Protein AF-0000000070129091 (afdb_homodimer)

pLDDT: mean 84.3, std 20.67, range [17.66, 98.69]

Organism: Pyricularia oryzae (strain 70-15 / ATCC MYA-4617 / FGSC 8958) (NCBI:txid242507)

Structure (mmCIF, N/CA/C/O backbone):
data_AF-0000000070129091-model_v1
#
loop_
_entity.id
_entity.type
_entity.pdbx_description
1 polymer 'Translation initiation factor eIF-2B subunit family protein'
#
loop_
_atom_site.group_PDB
_atom_site.id
_atom_site.type_symbol
_atom_site.label_atom_id
_atom_site.label_alt_id
_atom_site.label_comp_id
_atom_site.label_asym_id
_atom_site.label_entity_id
_atom_site.label_seq_id
_atom_site.pdbx_PDB_ins_code
_atom_site.Cartn_x
_atom_site.Cartn_y
_atom_site.Cartn_z
_atom_site.occupancy
_atom_site.B_iso_or_equiv
_atom_site.auth_seq_id
_atom_site.auth_comp_id
_atom_site.auth_asym_id
_atom_site.auth_atom_id
_atom_site.pdbx_PDB_model_num
ATOM 1 N N . MET A 1 1 ? 27.891 -89.438 5.246 1 27.25 1 MET A N 1
ATOM 2 C CA . MET A 1 1 ? 27.891 -88.062 5.684 1 27.25 1 MET A CA 1
ATOM 3 C C . MET A 1 1 ? 27.922 -87.125 4.488 1 27.25 1 MET A C 1
ATOM 5 O O . MET A 1 1 ? 28.953 -87 3.82 1 27.25 1 MET A O 1
ATOM 9 N N . SER A 1 2 ? 26.859 -87 3.648 1 28.52 2 SER A N 1
ATOM 10 C CA . SER A 1 2 ? 26.578 -86.312 2.408 1 28.52 2 SER A CA 1
ATOM 11 C C . SER A 1 2 ? 26.672 -84.812 2.611 1 28.52 2 SER A C 1
ATOM 13 O O . SER A 1 2 ? 26 -84.25 3.49 1 28.52 2 SER A O 1
ATOM 15 N N . SER A 1 3 ? 27.828 -84.125 2.391 1 30.97 3 SER A N 1
ATOM 16 C CA . SER A 1 3 ? 28.188 -82.688 2.479 1 30.97 3 SER A CA 1
ATOM 17 C C . SER A 1 3 ? 27.234 -81.812 1.665 1 30.97 3 SER A C 1
ATOM 19 O O . SER A 1 3 ? 27.172 -81.938 0.439 1 30.97 3 SER A O 1
ATOM 21 N N . THR A 1 4 ? 26 -81.625 2.109 1 32.81 4 THR A N 1
ATOM 22 C CA . THR A 1 4 ? 25.062 -80.688 1.456 1 32.81 4 THR A CA 1
ATOM 23 C C . THR A 1 4 ? 25.703 -79.375 1.191 1 32.81 4 THR A C 1
ATOM 25 O O . THR A 1 4 ? 26.203 -78.688 2.115 1 32.81 4 THR A O 1
ATOM 28 N N . GLN A 1 5 ? 26.281 -79.062 0.02 1 31.2 5 GLN A N 1
ATOM 29 C CA . GLN A 1 5 ? 26.812 -77.812 -0.512 1 31.2 5 GLN A CA 1
ATOM 30 C C . GLN A 1 5 ? 25.844 -76.688 -0.277 1 31.2 5 GLN A C 1
ATOM 32 O O . GLN A 1 5 ? 24.703 -76.75 -0.728 1 31.2 5 GLN A O 1
ATOM 37 N N . GLN A 1 6 ? 25.844 -76 0.893 1 32.06 6 GLN A N 1
ATOM 38 C CA . GLN A 1 6 ? 25.109 -74.812 1.203 1 32.06 6 GLN A CA 1
ATOM 39 C C . GLN A 1 6 ? 25.219 -73.812 0.064 1 32.06 6 GLN A C 1
ATOM 41 O O . GLN A 1 6 ? 26.328 -73.438 -0.346 1 32.06 6 GLN A O 1
ATOM 46 N N . GLU A 1 7 ? 24.297 -73.75 -0.9 1 33.19 7 GLU A N 1
ATOM 47 C CA . GLU A 1 7 ? 24.141 -72.75 -1.934 1 33.19 7 GLU A CA 1
ATOM 48 C C . GLU A 1 7 ? 24.375 -71.375 -1.371 1 33.19 7 GLU A C 1
ATOM 50 O O . GLU A 1 7 ? 23.891 -71 -0.282 1 33.19 7 GLU A O 1
ATOM 55 N N . SER A 1 8 ? 25.516 -70.625 -1.67 1 36.38 8 SER A N 1
ATOM 56 C CA . SER A 1 8 ? 25.922 -69.25 -1.372 1 36.38 8 SER A CA 1
ATOM 57 C C . SER A 1 8 ? 24.734 -68.312 -1.5 1 36.38 8 SER A C 1
ATOM 59 O O . SER A 1 8 ? 23.844 -68.5 -2.338 1 36.38 8 SER A O 1
ATOM 61 N N . PRO A 1 9 ? 24.344 -67.562 -0.415 1 40.62 9 PRO A N 1
ATOM 62 C CA . PRO A 1 9 ? 23.25 -66.625 -0.48 1 40.62 9 PRO A CA 1
ATOM 63 C C . PRO A 1 9 ? 23.234 -65.812 -1.778 1 40.62 9 PRO A C 1
ATOM 65 O O . PRO A 1 9 ? 24.281 -65.625 -2.418 1 40.62 9 PRO A O 1
ATOM 68 N N . PRO A 1 10 ? 22.156 -65.75 -2.529 1 38.38 10 PRO A N 1
ATOM 69 C CA . PRO A 1 10 ? 22.094 -64.938 -3.762 1 38.38 10 PRO A CA 1
ATOM 70 C C . PRO A 1 10 ? 22.906 -63.656 -3.68 1 38.38 10 PRO A C 1
ATOM 72 O O . PRO A 1 10 ? 23.156 -63.156 -2.584 1 38.38 10 PRO A O 1
ATOM 75 N N . SER A 1 11 ? 23.797 -63.312 -4.605 1 38.72 11 SER A N 1
ATOM 76 C CA . SER A 1 11 ? 24.578 -62.094 -4.824 1 38.72 11 SER A CA 1
ATOM 77 C C . SER A 1 11 ? 23.844 -60.875 -4.297 1 38.72 11 SER A C 1
ATOM 79 O O . SER A 1 11 ? 22.656 -60.688 -4.586 1 38.72 11 SER A O 1
ATOM 81 N N . SER A 1 12 ? 24.109 -60.312 -3.115 1 42.44 12 SER A N 1
ATOM 82 C CA . SER A 1 12 ? 23.734 -59.062 -2.455 1 42.44 12 SER A CA 1
ATOM 83 C C . SER A 1 12 ? 23.578 -57.938 -3.463 1 42.44 12 SER A C 1
ATOM 85 O O . SER A 1 12 ? 24.531 -57.594 -4.16 1 42.44 12 SER A O 1
ATOM 87 N N . GLN A 1 13 ? 22.531 -57.75 -4.188 1 49.59 13 GLN A N 1
ATOM 88 C CA . GLN A 1 13 ? 22.219 -56.625 -5.047 1 49.59 13 GLN A CA 1
ATOM 89 C C . GLN A 1 13 ? 22.703 -55.312 -4.426 1 49.59 13 GLN A C 1
ATOM 91 O O . GLN A 1 13 ? 22.344 -55 -3.285 1 49.59 13 GLN A O 1
ATOM 96 N N . ARG A 1 14 ? 23.875 -54.812 -4.535 1 57.44 14 ARG A N 1
ATOM 97 C CA . ARG A 1 14 ? 24.438 -53.531 -4.121 1 57.44 14 ARG A CA 1
ATOM 98 C C . ARG A 1 14 ? 23.375 -52.438 -4.152 1 57.44 14 ARG A C 1
ATOM 100 O O . ARG A 1 14 ? 22.625 -52.312 -5.121 1 57.44 14 ARG A O 1
ATOM 107 N N . PRO A 1 15 ? 23.109 -51.844 -2.951 1 73 15 PRO A N 1
ATOM 108 C CA . PRO A 1 15 ? 22.125 -50.781 -2.83 1 73 15 PRO A CA 1
ATOM 109 C C . PRO A 1 15 ? 22.344 -49.656 -3.861 1 73 15 PRO A C 1
ATOM 111 O O . PRO A 1 15 ? 23.469 -49.281 -4.141 1 73 15 PRO A O 1
ATOM 114 N N . LEU A 1 16 ? 21.359 -49.406 -4.711 1 82.06 16 LEU A N 1
ATOM 115 C CA . LEU A 1 16 ? 21.391 -48.375 -5.742 1 82.06 16 LEU A CA 1
ATOM 116 C C . LEU A 1 16 ? 21.547 -46.969 -5.117 1 82.06 16 LEU A C 1
ATOM 118 O O . LEU A 1 16 ? 20.969 -46.688 -4.066 1 82.06 16 LEU A O 1
ATOM 122 N N . THR A 1 17 ? 22.484 -46.219 -5.539 1 88.31 17 THR A N 1
ATOM 123 C CA . THR A 1 17 ? 22.641 -44.844 -5.125 1 88.31 17 THR A CA 1
ATOM 124 C C . THR A 1 17 ? 21.531 -43.969 -5.727 1 88.31 17 THR A C 1
ATOM 126 O O . THR A 1 17 ? 21.328 -43.969 -6.941 1 88.31 17 THR A O 1
ATOM 129 N N . LYS A 1 18 ? 20.734 -43.312 -4.871 1 90.19 18 LYS A N 1
ATOM 130 C CA . LYS A 1 18 ? 19.641 -42.438 -5.316 1 90.19 18 LYS A CA 1
ATOM 131 C C . LYS A 1 18 ? 20.141 -41.031 -5.543 1 90.19 18 LYS A C 1
ATOM 133 O O . LYS A 1 18 ? 20.844 -40.469 -4.707 1 90.19 18 LYS A O 1
ATOM 138 N N . ARG A 1 19 ? 19.859 -40.469 -6.758 1 91.25 19 ARG A N 1
ATOM 139 C CA . ARG A 1 19 ? 20.266 -39.125 -7.086 1 91.25 19 ARG A CA 1
ATOM 140 C C . ARG A 1 19 ? 19.141 -38.375 -7.82 1 91.25 19 ARG A C 1
ATOM 142 O O . ARG A 1 19 ? 18.469 -38.938 -8.664 1 91.25 19 ARG A O 1
ATOM 149 N N . SER A 1 20 ? 18.953 -37.125 -7.418 1 94.44 20 SER A N 1
ATOM 150 C CA . SER A 1 20 ? 18.047 -36.219 -8.133 1 94.44 20 SER A CA 1
ATOM 151 C C . SER A 1 20 ? 18.797 -35.344 -9.102 1 94.44 20 SER A C 1
ATOM 153 O O . SER A 1 20 ? 19.812 -34.75 -8.742 1 94.44 20 SER A O 1
ATOM 155 N N . VAL A 1 21 ? 18.328 -35.375 -10.344 1 95.31 21 VAL A N 1
ATOM 156 C CA . VAL A 1 21 ? 19.031 -34.594 -11.352 1 95.31 21 VAL A CA 1
ATOM 157 C C . VAL A 1 21 ? 18.047 -33.75 -12.156 1 95.31 21 VAL A C 1
ATOM 159 O O . VAL A 1 21 ? 16.875 -34.125 -12.273 1 95.31 21 VAL A O 1
ATOM 162 N N . VAL A 1 22 ? 18.5 -32.562 -12.578 1 97.25 22 VAL A N 1
ATOM 163 C CA . VAL A 1 22 ? 17.719 -31.75 -13.492 1 97.25 22 VAL A CA 1
ATOM 164 C C . VAL A 1 22 ? 18.172 -32 -14.93 1 97.25 22 VAL A C 1
ATOM 166 O O . VAL A 1 22 ? 19.328 -32.344 -15.172 1 97.25 22 VAL A O 1
ATOM 169 N N . SER A 1 23 ? 17.297 -32.031 -15.859 1 97.62 23 SER A N 1
ATOM 170 C CA . SER A 1 23 ? 17.547 -32.094 -17.297 1 97.62 23 SER A CA 1
ATOM 171 C C . SER A 1 23 ? 17.016 -30.844 -18 1 97.62 23 SER A C 1
ATOM 173 O O . SER A 1 23 ? 15.805 -30.703 -18.156 1 97.62 23 SER A O 1
ATOM 175 N N . CYS A 1 24 ? 17.906 -30.016 -18.453 1 98.44 24 CYS A N 1
ATOM 176 C CA . CYS A 1 24 ? 17.531 -28.719 -19.016 1 98.44 24 CYS A CA 1
ATOM 177 C C . CYS A 1 24 ? 17.688 -28.703 -20.531 1 98.44 24 CYS A C 1
ATOM 179 O O . CYS A 1 24 ? 18.797 -28.75 -21.047 1 98.44 24 CYS A O 1
ATOM 181 N N . PHE A 1 25 ? 16.562 -28.625 -21.188 1 98.5 25 PHE A N 1
ATOM 182 C CA . PHE A 1 25 ? 16.562 -28.516 -22.641 1 98.5 25 PHE A CA 1
ATOM 183 C C . PHE A 1 25 ? 16.5 -27.047 -23.078 1 98.5 25 PHE A C 1
ATOM 185 O O . PHE A 1 25 ? 15.68 -26.281 -22.562 1 98.5 25 PHE A O 1
ATOM 192 N N . ILE A 1 26 ? 17.344 -26.641 -23.938 1 98.19 26 ILE A N 1
ATOM 193 C CA . ILE A 1 26 ? 17.344 -25.281 -24.469 1 98.19 26 ILE A CA 1
ATOM 194 C C . ILE A 1 26 ? 16.797 -25.281 -25.906 1 98.19 26 ILE A C 1
ATOM 196 O O . ILE A 1 26 ? 17.297 -26.031 -26.766 1 98.19 26 ILE A O 1
ATOM 200 N N . PHE A 1 27 ? 15.812 -24.453 -26.109 1 97.38 27 PHE A N 1
ATOM 201 C CA . PHE A 1 27 ? 15.156 -24.406 -27.406 1 97.38 27 PHE A CA 1
ATOM 202 C C . PHE A 1 27 ? 15.398 -23.062 -28.094 1 97.38 27 PHE A C 1
ATOM 204 O O . PHE A 1 27 ? 15.688 -22.078 -27.422 1 97.38 27 PHE A O 1
ATOM 211 N N . LYS A 1 28 ? 15.312 -23.094 -29.359 1 95.62 28 LYS A N 1
ATOM 212 C CA . LYS A 1 28 ? 15.273 -21.875 -30.172 1 95.62 28 LYS A CA 1
ATOM 213 C C . LYS A 1 28 ? 14.398 -22.078 -31.406 1 95.62 28 LYS A C 1
ATOM 215 O O . LYS A 1 28 ? 14.172 -23.219 -31.844 1 95.62 28 LYS A O 1
ATOM 220 N N . THR A 1 29 ? 13.805 -21.016 -31.906 1 90.69 29 THR A N 1
ATOM 221 C CA . THR A 1 29 ? 13.07 -21.078 -33.156 1 90.69 29 THR A CA 1
ATOM 222 C C . THR A 1 29 ? 13.992 -20.766 -34.344 1 90.69 29 THR A C 1
ATOM 224 O O . THR A 1 29 ? 14.641 -19.719 -34.375 1 90.69 29 THR A O 1
ATOM 227 N N . ASP A 1 30 ? 14.047 -21.688 -35.219 1 87.62 30 ASP A N 1
ATOM 228 C CA . ASP A 1 30 ? 14.836 -21.453 -36.438 1 87.62 30 ASP A CA 1
ATOM 229 C C . ASP A 1 30 ? 14.18 -20.406 -37.312 1 87.62 30 ASP A C 1
ATOM 231 O O . ASP A 1 30 ? 13.039 -20.562 -37.75 1 87.62 30 ASP A O 1
ATOM 235 N N . GLN A 1 31 ? 14.836 -19.391 -37.594 1 82.62 31 GLN A N 1
ATOM 236 C CA . GLN A 1 31 ? 14.297 -18.25 -38.344 1 82.62 31 GLN A CA 1
ATOM 237 C C . GLN A 1 31 ? 14.055 -18.625 -39.812 1 82.62 31 GLN A C 1
ATOM 239 O O . GLN A 1 31 ? 13.234 -18 -40.469 1 82.62 31 GLN A O 1
ATOM 244 N N . THR A 1 32 ? 14.758 -19.609 -40.312 1 82.12 32 THR A N 1
ATOM 245 C CA . THR A 1 32 ? 14.688 -19.969 -41.719 1 82.12 32 THR A CA 1
ATOM 246 C C . THR A 1 32 ? 13.398 -20.734 -42 1 82.12 32 THR A C 1
ATOM 248 O O . THR A 1 32 ? 12.734 -20.484 -43.031 1 82.12 32 THR A O 1
ATOM 251 N N . ASP A 1 33 ? 12.969 -21.672 -41.094 1 84.12 33 ASP A N 1
ATOM 252 C CA . ASP A 1 33 ? 11.797 -22.484 -41.375 1 84.12 33 ASP A CA 1
ATOM 253 C C . ASP A 1 33 ? 10.742 -22.344 -40.281 1 84.12 33 ASP A C 1
ATOM 255 O O . ASP A 1 33 ? 9.664 -22.938 -40.375 1 84.12 33 ASP A O 1
ATOM 259 N N . GLY A 1 34 ? 11.062 -21.641 -39.281 1 85.88 34 GLY A N 1
ATOM 260 C CA . GLY A 1 34 ? 10.094 -21.359 -38.25 1 85.88 34 GLY A CA 1
ATOM 261 C C . GLY A 1 34 ? 9.914 -22.531 -37.281 1 85.88 34 GLY A C 1
ATOM 262 O O . GLY A 1 34 ? 9.031 -22.5 -36.438 1 85.88 34 GLY A O 1
ATOM 263 N N . ARG A 1 35 ? 10.758 -23.547 -37.375 1 90 35 ARG A N 1
ATOM 264 C CA . ARG A 1 35 ? 10.633 -24.734 -36.531 1 90 35 ARG A CA 1
ATOM 265 C C . ARG A 1 35 ? 11.477 -24.625 -35.281 1 90 35 ARG A C 1
ATOM 267 O O . ARG A 1 35 ? 12.469 -23.891 -35.25 1 90 35 ARG A O 1
ATOM 274 N N . ALA A 1 36 ? 10.992 -25.375 -34.312 1 93.81 36 ALA A N 1
ATOM 275 C CA . ALA A 1 36 ? 11.734 -25.391 -33.062 1 93.81 36 ALA A CA 1
ATOM 276 C C . ALA A 1 36 ? 12.914 -26.359 -33.125 1 93.81 36 ALA A C 1
ATOM 278 O O . ALA A 1 36 ? 12.828 -27.406 -33.75 1 93.81 36 ALA A O 1
ATOM 279 N N . ARG A 1 37 ? 14.039 -25.906 -32.594 1 96.5 37 ARG A N 1
ATOM 280 C CA . ARG A 1 37 ? 15.227 -26.734 -32.406 1 96.5 37 ARG A CA 1
ATOM 281 C C . ARG A 1 37 ? 15.602 -26.875 -30.953 1 96.5 37 ARG A C 1
ATOM 283 O O . ARG A 1 37 ? 15.297 -26 -30.141 1 96.5 37 ARG A O 1
ATOM 290 N N . VAL A 1 38 ? 16.156 -28.031 -30.625 1 97.88 38 VAL A N 1
ATOM 291 C CA . VAL A 1 38 ? 16.609 -28.266 -29.25 1 97.88 38 VAL A CA 1
ATOM 292 C C . VAL A 1 38 ? 18.109 -28.5 -29.234 1 97.88 38 VAL A C 1
ATOM 294 O O . VAL A 1 38 ? 18.656 -29.156 -30.141 1 97.88 38 VAL A O 1
ATOM 297 N N . ALA A 1 39 ? 18.75 -27.875 -28.297 1 97.94 39 ALA A N 1
ATOM 298 C CA . ALA A 1 39 ? 20.203 -28.031 -28.172 1 97.94 39 ALA A CA 1
ATOM 299 C C . ALA A 1 39 ? 20.547 -29.312 -27.406 1 97.94 39 ALA A C 1
ATOM 301 O O . ALA A 1 39 ? 20 -29.562 -26.344 1 97.94 39 ALA A O 1
ATOM 302 N N . LEU A 1 40 ? 21.391 -30.109 -27.969 1 98 40 LEU A N 1
ATOM 303 C CA . LEU A 1 40 ? 21.984 -31.234 -27.266 1 98 40 LEU A CA 1
ATOM 304 C C . LEU A 1 40 ? 23.5 -31.078 -27.141 1 98 40 LEU A C 1
ATOM 306 O O . LEU A 1 40 ? 24.141 -30.5 -28.031 1 98 40 LEU A O 1
ATOM 310 N N . PHE A 1 41 ? 24 -31.594 -26.125 1 98.12 41 PHE A N 1
ATOM 311 C CA . PHE A 1 41 ? 25.406 -31.406 -25.781 1 98.12 41 PHE A CA 1
ATOM 312 C C . PHE A 1 41 ? 26.109 -32.75 -25.656 1 98.12 41 PHE A C 1
ATOM 314 O O . PHE A 1 41 ? 25.609 -33.656 -24.969 1 98.12 41 PHE A O 1
ATOM 321 N N . ARG A 1 42 ? 27.234 -32.875 -26.297 1 97.88 42 ARG A N 1
ATOM 322 C CA . ARG A 1 42 ? 27.984 -34.125 -26.203 1 97.88 42 ARG A CA 1
ATOM 323 C C . ARG A 1 42 ? 28.844 -34.156 -24.953 1 97.88 42 ARG A C 1
ATOM 325 O O . ARG A 1 42 ? 29.734 -33.312 -24.781 1 97.88 42 ARG A O 1
ATOM 332 N N . ARG A 1 43 ? 28.578 -35.125 -24.125 1 97.19 43 ARG A N 1
ATOM 333 C CA . ARG A 1 43 ? 29.328 -35.25 -22.891 1 97.19 43 ARG A CA 1
ATOM 334 C C . ARG A 1 43 ? 30.781 -35.625 -23.156 1 97.19 43 ARG A C 1
ATOM 336 O O . ARG A 1 43 ? 31.062 -36.406 -24.062 1 97.19 43 ARG A O 1
ATOM 343 N N . SER A 1 44 ? 31.656 -35.031 -22.297 1 96.81 44 SER A N 1
ATOM 344 C CA . SER A 1 44 ? 33.094 -35.25 -22.516 1 96.81 44 SER A CA 1
ATOM 345 C C . SER A 1 44 ? 33.531 -36.594 -21.938 1 96.81 44 SER A C 1
ATOM 347 O O . SER A 1 44 ? 32.75 -37.281 -21.234 1 96.81 44 SER A O 1
ATOM 349 N N . GLY A 1 45 ? 34.781 -36.938 -22.234 1 95.81 45 GLY A N 1
ATOM 350 C CA . GLY A 1 45 ? 35.344 -38.156 -21.688 1 95.81 45 GLY A CA 1
ATOM 351 C C . GLY A 1 45 ? 35.781 -38 -20.234 1 95.81 45 GLY A C 1
ATOM 352 O O . GLY A 1 45 ? 36.156 -39 -19.578 1 95.81 45 GLY A O 1
ATOM 353 N N . LYS A 1 46 ? 35.656 -36.875 -19.781 1 94.81 46 LYS A N 1
ATOM 354 C CA . LYS A 1 46 ? 36.156 -36.562 -18.438 1 94.81 46 LYS A CA 1
ATOM 355 C C . LYS A 1 46 ? 35.062 -36.812 -17.391 1 94.81 46 LYS A C 1
ATOM 357 O O . LYS A 1 46 ? 35.344 -36.875 -16.203 1 94.81 46 LYS A O 1
ATOM 362 N N . VAL A 1 47 ? 33.812 -36.938 -17.828 1 93.19 47 VAL A N 1
ATOM 363 C CA . VAL A 1 47 ? 32.719 -37.094 -16.891 1 93.19 47 VAL A CA 1
ATOM 364 C C . VAL A 1 47 ? 32.594 -38.531 -16.438 1 93.19 47 VAL A C 1
ATOM 366 O O . VAL A 1 47 ? 33.188 -39.438 -17.062 1 93.19 47 VAL A O 1
ATOM 369 N N . ARG A 1 48 ? 31.875 -38.781 -15.43 1 87.75 48 ARG A N 1
ATOM 370 C CA . ARG A 1 48 ? 31.828 -40.094 -14.797 1 87.75 48 ARG A CA 1
ATOM 371 C C . ARG A 1 48 ? 30.828 -41 -15.508 1 87.75 48 ARG A C 1
ATOM 373 O O . ARG A 1 48 ? 31.047 -42.219 -15.586 1 87.75 48 ARG A O 1
ATOM 380 N N . THR A 1 49 ? 29.75 -40.406 -15.953 1 89.5 49 THR A N 1
ATOM 381 C CA . THR A 1 49 ? 28.688 -41.25 -16.516 1 89.5 49 THR A CA 1
ATOM 382 C C . THR A 1 49 ? 28.359 -40.812 -17.938 1 89.5 49 THR A C 1
ATOM 384 O O . THR A 1 49 ? 28.406 -39.594 -18.25 1 89.5 49 THR A O 1
ATOM 387 N N . TYR A 1 50 ? 28.031 -41.844 -18.844 1 93.38 50 TYR A N 1
ATOM 388 C CA . TYR A 1 50 ? 27.5 -41.656 -20.188 1 93.38 50 TYR A CA 1
ATOM 389 C C . TYR A 1 50 ? 28.438 -40.781 -21.031 1 93.38 50 TYR A C 1
ATOM 391 O O . TYR A 1 50 ? 28 -39.812 -21.656 1 93.38 50 TYR A O 1
ATOM 399 N N . GLN A 1 51 ? 29.625 -41.219 -21.125 1 94.94 51 GLN A N 1
ATOM 400 C CA . GLN A 1 51 ? 30.641 -40.5 -21.859 1 94.94 51 GLN A CA 1
ATOM 401 C C . GLN A 1 51 ? 30.359 -40.5 -23.359 1 94.94 51 GLN A C 1
ATOM 403 O O . GLN A 1 51 ? 29.922 -41.531 -23.906 1 94.94 51 GLN A O 1
ATOM 408 N N . HIS A 1 52 ? 30.484 -39.344 -23.969 1 96.06 52 HIS A N 1
ATOM 409 C CA . HIS A 1 52 ? 30.469 -39.156 -25.422 1 96.06 52 HIS A CA 1
ATOM 410 C C . HIS A 1 52 ? 29.047 -39.25 -25.969 1 96.06 52 HIS A C 1
ATOM 412 O O . HIS A 1 52 ? 28.844 -39.25 -27.188 1 96.06 52 HIS A O 1
ATOM 418 N N . LEU A 1 53 ? 28.094 -39.281 -25.094 1 96.62 53 LEU A N 1
ATOM 419 C CA . LEU A 1 53 ? 26.719 -39.312 -25.547 1 96.62 53 LEU A CA 1
ATOM 420 C C . LEU A 1 53 ? 26.109 -37.906 -25.531 1 96.62 53 LEU A C 1
ATOM 422 O O . LEU A 1 53 ? 26.594 -37.031 -24.828 1 96.62 53 LEU A O 1
ATOM 426 N N . LEU A 1 54 ? 25.078 -37.75 -26.344 1 97.5 54 LEU A N 1
ATOM 427 C CA . LEU A 1 54 ? 24.359 -36.469 -26.391 1 97.5 54 LEU A CA 1
ATOM 428 C C . LEU A 1 54 ? 23.375 -36.375 -25.234 1 97.5 54 LEU A C 1
ATOM 430 O O . LEU A 1 54 ? 22.672 -37.344 -24.922 1 97.5 54 LEU A O 1
ATOM 434 N N . ALA A 1 55 ? 23.344 -35.219 -24.625 1 97.38 55 ALA A N 1
ATOM 435 C CA . ALA A 1 55 ? 22.5 -34.969 -23.438 1 97.38 55 ALA A CA 1
ATOM 436 C C . ALA A 1 55 ? 22.047 -33.531 -23.375 1 97.38 55 ALA A C 1
ATOM 438 O O . ALA A 1 55 ? 22.641 -32.656 -24.016 1 97.38 55 ALA A O 1
ATOM 439 N N . PRO A 1 56 ? 20.891 -33.281 -22.734 1 97.88 56 PRO A N 1
ATOM 440 C CA . PRO A 1 56 ? 20.656 -31.906 -22.297 1 97.88 56 PRO A CA 1
ATOM 441 C C . PRO A 1 56 ? 21.594 -31.469 -21.172 1 97.88 56 PRO A C 1
ATOM 443 O O . PRO A 1 56 ? 22.438 -32.281 -20.719 1 97.88 56 PRO A O 1
ATOM 446 N N . ILE A 1 57 ? 21.547 -30.219 -20.75 1 97.62 57 ILE A N 1
ATOM 447 C CA . ILE A 1 57 ? 22.344 -29.797 -19.594 1 97.62 57 ILE A CA 1
ATOM 448 C C . ILE A 1 57 ? 21.75 -30.406 -18.312 1 97.62 57 ILE A C 1
ATOM 450 O O . ILE A 1 57 ? 20.594 -30.172 -18 1 97.62 57 ILE A O 1
ATOM 454 N N . SER A 1 58 ? 22.547 -31.188 -17.703 1 95.94 58 SER A N 1
ATOM 455 C CA . SER A 1 58 ? 22.062 -31.922 -16.531 1 95.94 58 SER A CA 1
ATOM 456 C C . SER A 1 58 ? 23 -31.75 -15.344 1 95.94 58 SER A C 1
ATOM 458 O O . SER A 1 58 ? 24.172 -31.422 -15.523 1 95.94 58 SER A O 1
ATOM 460 N N . GLY A 1 59 ? 22.438 -31.906 -14.188 1 94.62 59 GLY A N 1
ATOM 461 C CA . GLY A 1 59 ? 23.203 -31.844 -12.961 1 94.62 59 GLY A CA 1
ATOM 462 C C . GLY A 1 59 ? 22.406 -32.219 -11.734 1 94.62 59 GLY A C 1
ATOM 463 O O . GLY A 1 59 ? 21.172 -32.281 -11.781 1 94.62 59 GLY A O 1
ATOM 464 N N . SER A 1 60 ? 23.094 -32.469 -10.688 1 94.44 60 SER A N 1
ATOM 465 C CA . SER A 1 60 ? 22.469 -32.938 -9.453 1 94.44 60 SER A CA 1
ATOM 466 C C . SER A 1 60 ? 21.75 -31.781 -8.734 1 94.44 60 SER A C 1
ATOM 468 O O . SER A 1 60 ? 22.203 -30.625 -8.797 1 94.44 60 SER A O 1
ATOM 470 N N . VAL A 1 61 ? 20.641 -32.125 -8.133 1 94.5 61 VAL A N 1
ATOM 471 C CA . VAL A 1 61 ? 19.984 -31.203 -7.207 1 94.5 61 VAL A CA 1
ATOM 472 C C . VAL A 1 61 ? 20.672 -31.25 -5.848 1 94.5 61 VAL A C 1
ATOM 474 O O . VAL A 1 61 ? 20.594 -32.281 -5.148 1 94.5 61 VAL A O 1
ATOM 477 N N . ASP A 1 62 ? 21.312 -30.219 -5.453 1 91.38 62 ASP A N 1
ATOM 478 C CA . ASP A 1 62 ? 22.047 -30.172 -4.191 1 91.38 62 ASP A CA 1
ATOM 479 C C . ASP A 1 62 ? 21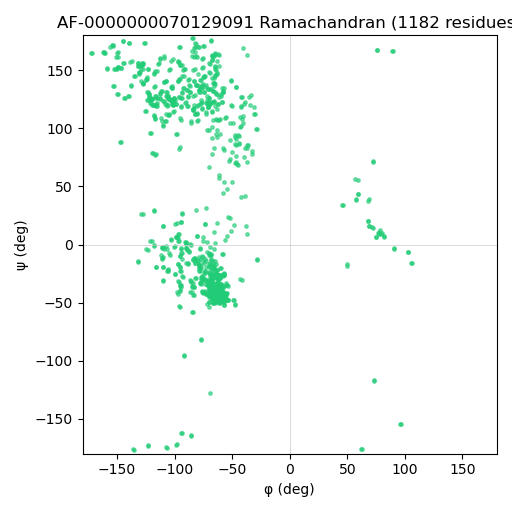.109 -29.797 -3.035 1 91.38 62 ASP A C 1
ATOM 481 O O . ASP A 1 62 ? 20.062 -29.203 -3.248 1 91.38 62 ASP A O 1
ATOM 485 N N . LYS A 1 63 ? 21.562 -30.078 -1.869 1 87.06 63 LYS A N 1
ATOM 486 C CA . LYS A 1 63 ? 20.797 -29.766 -0.663 1 87.06 63 LYS A CA 1
ATOM 487 C C . LYS A 1 63 ? 20.641 -28.25 -0.495 1 87.06 63 LYS A C 1
ATOM 489 O O . LYS A 1 63 ? 19.656 -27.781 0.072 1 87.06 63 LYS A O 1
ATOM 494 N N . SER A 1 64 ? 21.547 -27.578 -1.06 1 86.5 64 SER A N 1
ATOM 495 C CA . SER A 1 64 ? 21.547 -26.125 -0.911 1 86.5 64 SER A CA 1
ATOM 496 C C . SER A 1 64 ? 20.594 -25.469 -1.916 1 86.5 64 SER A C 1
ATOM 498 O O . SER A 1 64 ? 20.25 -24.297 -1.778 1 86.5 64 SER A O 1
ATOM 500 N N . ASP A 1 65 ? 20.156 -26.297 -2.877 1 87.12 65 ASP A N 1
ATOM 501 C CA . ASP A 1 65 ? 19.234 -25.766 -3.863 1 87.12 65 ASP A CA 1
ATOM 502 C C . ASP A 1 65 ? 17.828 -25.578 -3.27 1 87.12 65 ASP A C 1
ATOM 504 O O . ASP A 1 65 ? 17.297 -26.5 -2.645 1 87.12 65 ASP A O 1
ATOM 508 N N . ALA A 1 66 ? 17.281 -24.484 -3.461 1 78 66 ALA A N 1
ATOM 509 C CA . ALA A 1 66 ? 15.945 -24.203 -2.938 1 78 66 ALA A CA 1
ATOM 510 C C . ALA A 1 66 ? 14.891 -25.062 -3.639 1 78 66 ALA A C 1
ATOM 512 O O . ALA A 1 66 ? 13.828 -25.328 -3.076 1 78 66 ALA A O 1
ATOM 513 N N . SER A 1 67 ? 15.164 -25.422 -4.918 1 84.5 67 SER A N 1
ATOM 514 C CA . SER A 1 67 ? 14.25 -26.203 -5.746 1 84.5 67 SER A CA 1
ATOM 515 C C . SER A 1 67 ? 14.984 -26.828 -6.926 1 84.5 67 SER A C 1
ATOM 517 O O . SER A 1 67 ? 16.125 -26.453 -7.23 1 84.5 67 SER A O 1
ATOM 519 N N . PRO A 1 68 ? 14.359 -27.734 -7.512 1 90.44 68 PRO A N 1
ATOM 520 C CA . PRO A 1 68 ? 14.953 -28.266 -8.734 1 90.44 68 PRO A CA 1
ATOM 521 C C . PRO A 1 68 ? 15.164 -27.203 -9.805 1 90.44 68 PRO A C 1
ATOM 523 O O . PRO A 1 68 ? 16.156 -27.25 -10.539 1 90.44 68 PRO A O 1
ATOM 526 N N . LEU A 1 69 ? 14.266 -26.312 -9.867 1 90.75 69 LEU A N 1
ATOM 527 C CA . LEU A 1 69 ? 14.438 -25.234 -10.836 1 90.75 69 LEU A CA 1
ATOM 528 C C . LEU A 1 69 ? 15.664 -24.391 -10.508 1 90.75 69 LEU A C 1
ATOM 530 O O . LEU A 1 69 ? 16.391 -23.969 -11.414 1 90.75 69 LEU A O 1
ATOM 534 N N . ALA A 1 70 ? 15.859 -24.172 -9.234 1 88.62 70 ALA A N 1
ATOM 535 C CA . ALA A 1 70 ? 17.062 -23.453 -8.828 1 88.62 70 ALA A CA 1
ATOM 536 C C . ALA A 1 70 ? 18.328 -24.219 -9.25 1 88.62 70 ALA A C 1
ATOM 538 O O . ALA A 1 70 ? 19.297 -23.609 -9.695 1 88.62 70 ALA A O 1
ATOM 539 N N . ALA A 1 71 ? 18.266 -25.469 -9.078 1 94.06 71 ALA A N 1
ATOM 540 C CA . ALA A 1 71 ? 19.375 -26.312 -9.516 1 94.06 71 ALA A CA 1
ATOM 541 C C . ALA A 1 71 ? 19.578 -26.203 -11.023 1 94.06 71 ALA A C 1
ATOM 543 O O . ALA A 1 71 ? 20.719 -26.188 -11.492 1 94.06 71 ALA A O 1
ATOM 544 N N . ALA A 1 72 ? 18.484 -26.156 -11.719 1 96.25 72 ALA A N 1
ATOM 545 C CA . ALA A 1 72 ? 18.547 -26.031 -13.172 1 96.25 72 ALA A CA 1
ATOM 546 C C . ALA A 1 72 ? 19.297 -24.75 -13.57 1 96.25 72 ALA A C 1
ATOM 548 O O . ALA A 1 72 ? 20.188 -24.781 -14.414 1 96.25 72 ALA A O 1
ATOM 549 N N . TRP A 1 73 ? 18.953 -23.719 -12.961 1 94.31 73 TRP A N 1
ATOM 550 C CA . TRP A 1 73 ? 19.609 -22.453 -13.266 1 94.31 73 TRP A CA 1
ATOM 551 C C . TRP A 1 73 ? 21.094 -22.484 -12.906 1 94.31 73 TRP A C 1
ATOM 553 O O . TRP A 1 73 ? 21.922 -21.984 -13.656 1 94.31 73 TRP A O 1
ATOM 563 N N . ARG A 1 74 ? 21.391 -23.078 -11.766 1 94.56 74 ARG A N 1
ATOM 564 C CA . ARG A 1 74 ? 22.781 -23.219 -11.352 1 94.56 74 ARG A CA 1
ATOM 565 C C . ARG A 1 74 ? 23.578 -24.031 -12.375 1 94.56 74 ARG A C 1
ATOM 567 O O . ARG A 1 74 ? 24.656 -23.609 -12.812 1 94.56 74 ARG A O 1
ATOM 574 N N . GLU A 1 75 ? 23.062 -25.141 -12.805 1 96.44 75 GLU A N 1
ATOM 575 C CA . GLU A 1 75 ? 23.734 -26.031 -13.75 1 96.44 75 GLU A CA 1
ATOM 576 C C . GLU A 1 75 ? 23.906 -25.359 -15.109 1 96.44 75 GLU A C 1
ATOM 578 O O . GLU A 1 75 ? 24.938 -25.531 -15.766 1 96.44 75 GLU A O 1
ATOM 583 N N . LEU A 1 76 ? 22.875 -24.672 -15.562 1 97.06 76 LEU A N 1
ATOM 584 C CA . LEU A 1 76 ? 22.953 -23.953 -16.828 1 97.06 76 LEU A CA 1
ATOM 585 C C . LEU A 1 76 ? 24.062 -22.906 -16.797 1 97.06 76 LEU A C 1
ATOM 587 O O . LEU A 1 76 ? 24.828 -22.781 -17.766 1 97.06 76 LEU A O 1
ATOM 591 N N . GLN A 1 77 ? 24.125 -22.188 -15.711 1 95.06 77 GLN A N 1
ATOM 592 C CA . GLN A 1 77 ? 25.156 -21.172 -15.586 1 95.06 77 GLN A CA 1
ATOM 593 C C . GLN A 1 77 ? 26.547 -21.797 -15.539 1 95.06 77 GLN A C 1
ATOM 595 O O . GLN A 1 77 ? 27.484 -21.312 -16.188 1 95.06 77 GLN A O 1
ATOM 600 N N . GLU A 1 78 ? 26.719 -22.812 -14.789 1 95.56 78 GLU A N 1
ATOM 601 C CA . GLU A 1 78 ? 28.016 -23.469 -14.617 1 95.56 78 GLU A CA 1
ATOM 602 C C . GLU A 1 78 ? 28.484 -24.094 -15.93 1 95.56 78 GLU A C 1
ATOM 604 O O . GLU A 1 78 ? 29.641 -23.938 -16.312 1 95.56 78 GLU A O 1
ATOM 609 N N . GLU A 1 79 ? 27.562 -24.719 -16.672 1 96.75 79 GLU A N 1
ATOM 610 C CA . GLU A 1 79 ? 27.984 -25.547 -17.797 1 96.75 79 GLU A CA 1
ATOM 611 C C . GLU A 1 79 ? 27.938 -24.781 -19.109 1 96.75 79 GLU A C 1
ATOM 613 O O . GLU A 1 79 ? 28.531 -25.203 -20.094 1 96.75 79 GLU A O 1
ATOM 618 N N . THR A 1 80 ? 27.172 -23.656 -19.156 1 96.62 80 THR A N 1
ATOM 619 C CA . THR A 1 80 ? 27 -22.953 -20.422 1 96.62 80 THR A CA 1
ATOM 620 C C . THR A 1 80 ? 27.234 -21.453 -20.234 1 96.62 80 THR A C 1
ATOM 622 O O . THR A 1 80 ? 27.219 -20.703 -21.219 1 96.62 80 THR A O 1
ATOM 625 N N . GLN A 1 81 ? 27.25 -20.922 -19 1 93.81 81 GLN A N 1
ATOM 626 C CA . GLN A 1 81 ? 27.422 -19.516 -18.641 1 93.81 81 GLN A CA 1
ATOM 627 C C . GLN A 1 81 ? 26.172 -18.719 -18.922 1 93.81 81 GLN A C 1
ATOM 629 O O . GLN A 1 81 ? 26.172 -17.484 -18.859 1 93.81 81 GLN A O 1
ATOM 634 N N . LEU A 1 82 ? 25.141 -19.422 -19.297 1 93.75 82 LEU A N 1
ATOM 635 C CA . LEU A 1 82 ? 23.875 -18.734 -19.547 1 93.75 82 LEU A CA 1
ATOM 636 C C . LEU A 1 82 ? 23.188 -18.391 -18.234 1 93.75 82 LEU A C 1
ATOM 638 O O . LEU A 1 82 ? 23.219 -19.188 -17.281 1 93.75 82 LEU A O 1
ATOM 642 N N . THR A 1 83 ? 22.594 -17.203 -18.25 1 89.62 83 THR A N 1
ATOM 643 C CA . THR A 1 83 ? 21.891 -16.719 -17.062 1 89.62 83 THR A CA 1
ATOM 644 C C . THR A 1 83 ? 20.438 -16.391 -17.406 1 89.62 83 THR A C 1
ATOM 646 O O . THR A 1 83 ? 19.969 -16.672 -18.516 1 89.62 83 THR A O 1
ATOM 649 N N . GLN A 1 84 ? 19.766 -15.812 -16.453 1 87.19 84 GLN A N 1
ATOM 650 C CA . GLN A 1 84 ? 18.375 -15.445 -16.625 1 87.19 84 GLN A CA 1
ATOM 651 C C . GLN A 1 84 ? 18.219 -14.305 -17.641 1 87.19 84 GLN A C 1
ATOM 653 O O . GLN A 1 84 ? 17.125 -14.047 -18.141 1 87.19 84 GLN A O 1
ATOM 658 N N . ALA A 1 85 ? 19.297 -13.664 -17.984 1 81 85 ALA A N 1
ATOM 659 C CA . ALA A 1 85 ? 19.281 -12.633 -19.016 1 81 85 ALA A CA 1
ATOM 660 C C . ALA A 1 85 ? 19.281 -13.266 -20.406 1 81 85 ALA A C 1
ATOM 662 O O . ALA A 1 85 ? 18.844 -12.633 -21.375 1 81 85 ALA A O 1
ATOM 663 N N . ASP A 1 86 ? 19.703 -14.57 -20.438 1 90.38 86 ASP A N 1
ATOM 664 C CA . ASP A 1 86 ? 19.922 -15.203 -21.734 1 90.38 86 ASP A CA 1
ATOM 665 C C . ASP A 1 86 ? 18.812 -16.203 -22.047 1 90.38 86 ASP A C 1
ATOM 667 O O . ASP A 1 86 ? 18.625 -16.594 -23.203 1 90.38 86 ASP A O 1
ATOM 671 N N . LEU A 1 87 ? 18.141 -16.688 -20.953 1 94.06 87 LEU A N 1
ATOM 672 C CA . LEU A 1 87 ? 17.172 -17.766 -21.094 1 94.06 87 LEU A CA 1
ATOM 673 C C . LEU A 1 87 ? 15.844 -17.391 -20.453 1 94.06 87 LEU A C 1
ATOM 675 O O . LEU A 1 87 ? 15.805 -16.609 -19.5 1 94.06 87 LEU A O 1
ATOM 679 N N . GLU A 1 88 ? 14.828 -17.969 -21.031 1 92.56 88 GLU A N 1
ATOM 680 C CA . GLU A 1 88 ? 13.492 -17.891 -20.438 1 92.56 88 GLU A CA 1
ATOM 681 C C . GLU A 1 88 ? 12.93 -19.281 -20.172 1 92.56 88 GLU A C 1
ATOM 683 O O . GLU A 1 88 ? 13 -20.172 -21.031 1 92.56 88 GLU A O 1
ATOM 688 N N . LEU A 1 89 ? 12.5 -19.484 -18.938 1 92.75 89 LEU A N 1
ATOM 689 C CA . LEU A 1 89 ? 11.852 -20.75 -18.641 1 92.75 89 LEU A CA 1
ATOM 690 C C . LEU A 1 89 ? 10.57 -20.922 -19.453 1 92.75 89 LEU A C 1
ATOM 692 O O . LEU A 1 89 ? 9.672 -20.078 -19.375 1 92.75 89 LEU A O 1
ATOM 696 N N . LEU A 1 90 ? 10.508 -21.953 -20.234 1 93.75 90 LEU A N 1
ATOM 697 C CA . LEU A 1 90 ? 9.367 -22.203 -21.109 1 93.75 90 LEU A CA 1
ATOM 698 C C . LEU A 1 90 ? 8.375 -23.156 -20.438 1 93.75 90 LEU A C 1
ATOM 700 O O . LEU A 1 90 ? 7.176 -22.891 -20.391 1 93.75 90 LEU A O 1
ATOM 704 N N . ARG A 1 91 ? 8.914 -24.328 -20 1 95.69 91 ARG A N 1
ATOM 705 C CA . ARG A 1 91 ? 8.023 -25.359 -19.469 1 95.69 91 ARG A CA 1
ATOM 706 C C . ARG A 1 91 ? 8.719 -26.203 -18.406 1 95.69 91 ARG A C 1
ATOM 708 O O . ARG A 1 91 ? 9.922 -26.453 -18.5 1 95.69 91 ARG A O 1
ATOM 715 N N . HIS A 1 92 ? 7.863 -26.688 -17.5 1 93.25 92 HIS A N 1
ATOM 716 C CA . HIS A 1 92 ? 8.219 -27.734 -16.562 1 93.25 92 HIS A CA 1
ATOM 717 C C . HIS A 1 92 ? 7.664 -29.094 -17 1 93.25 92 HIS A C 1
ATOM 719 O O . HIS A 1 92 ? 6.523 -29.188 -17.453 1 93.25 92 HIS A O 1
ATOM 725 N N . GLY A 1 93 ? 8.578 -30.047 -16.844 1 94.75 93 GLY A N 1
ATOM 726 C CA . GLY A 1 93 ? 8.086 -31.406 -17.031 1 94.75 93 GLY A CA 1
ATOM 727 C C . GLY A 1 93 ? 7.918 -32.156 -15.719 1 94.75 93 GLY A C 1
ATOM 728 O O . GLY A 1 93 ? 8.625 -31.891 -14.742 1 94.75 93 GLY A O 1
ATOM 729 N N . LYS A 1 94 ? 6.965 -33.062 -15.75 1 93.44 94 LYS A N 1
ATOM 730 C CA . LYS A 1 94 ? 6.762 -33.875 -14.547 1 93.44 94 LYS A CA 1
ATOM 731 C C . LYS A 1 94 ? 7.973 -34.75 -14.266 1 93.44 94 LYS A C 1
ATOM 733 O O . LYS A 1 94 ? 8.477 -35.438 -15.164 1 93.44 94 LYS A O 1
ATOM 738 N N . GLY A 1 95 ? 8.414 -34.719 -13.047 1 93.5 95 GLY A N 1
ATOM 739 C CA . GLY A 1 95 ? 9.531 -35.562 -12.641 1 93.5 95 GLY A CA 1
ATOM 740 C C . GLY A 1 95 ? 9.211 -37.031 -12.703 1 93.5 95 GLY A C 1
ATOM 741 O O . GLY A 1 95 ? 8.039 -37.438 -12.656 1 93.5 95 GLY A O 1
ATOM 742 N N . TYR A 1 96 ? 10.273 -37.812 -12.891 1 92.69 96 TYR A N 1
ATOM 743 C CA . TYR A 1 96 ? 10.094 -39.281 -12.914 1 92.69 96 TYR A CA 1
ATOM 744 C C . TYR A 1 96 ? 11.344 -40 -12.406 1 92.69 96 TYR A C 1
ATOM 746 O O . TYR A 1 96 ? 12.398 -39.375 -12.273 1 92.69 96 TYR A O 1
ATOM 754 N N . LYS A 1 97 ? 11.086 -41.25 -12.133 1 92.19 97 LYS A N 1
ATOM 755 C CA . LYS A 1 97 ? 12.18 -42.062 -11.641 1 92.19 97 LYS A CA 1
ATOM 756 C C . LYS A 1 97 ? 12.625 -43.094 -12.688 1 92.19 97 LYS A C 1
ATOM 758 O O . LYS A 1 97 ? 11.805 -43.562 -13.469 1 92.19 97 LYS A O 1
ATOM 763 N N . PHE A 1 98 ? 13.914 -43.219 -12.727 1 89.75 98 PHE A N 1
ATOM 764 C CA . PHE A 1 98 ? 14.547 -44.156 -13.648 1 89.75 98 PHE A CA 1
ATOM 765 C C . PHE A 1 98 ? 15.711 -44.875 -12.977 1 89.75 98 PHE A C 1
ATOM 767 O O . PHE A 1 98 ? 16.562 -44.219 -12.359 1 89.75 98 PHE A O 1
ATOM 774 N N . THR A 1 99 ? 15.602 -46.25 -13.102 1 90.38 99 THR A N 1
ATOM 775 C CA . THR A 1 99 ? 16.672 -47.062 -12.531 1 90.38 99 THR A CA 1
A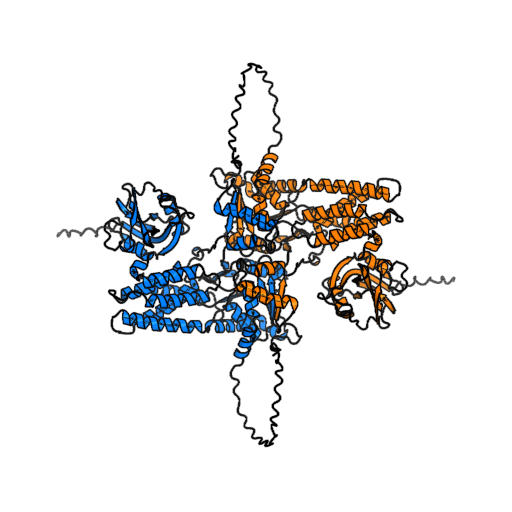TOM 776 C C . THR A 1 99 ? 17.609 -47.562 -13.625 1 90.38 99 THR A C 1
ATOM 778 O O . THR A 1 99 ? 17.141 -48.156 -14.602 1 90.38 99 THR A O 1
ATOM 781 N N . ASP A 1 100 ? 18.859 -47.281 -13.508 1 89.94 100 ASP A N 1
ATOM 782 C CA . ASP A 1 100 ? 19.891 -47.812 -14.383 1 89.94 100 ASP A CA 1
ATOM 783 C C . ASP A 1 100 ? 20.797 -48.812 -13.625 1 89.94 100 ASP A C 1
ATOM 785 O O . ASP A 1 100 ? 21.75 -48.375 -12.969 1 89.94 100 ASP A O 1
ATOM 789 N N . LEU A 1 101 ? 20.641 -50 -13.883 1 85.38 101 LEU A N 1
ATOM 790 C CA . LEU A 1 101 ? 21.359 -51.062 -13.164 1 85.38 101 LEU A CA 1
ATOM 791 C C . LEU A 1 101 ? 22.812 -51.125 -13.617 1 85.38 101 LEU A C 1
ATOM 793 O O . LEU A 1 101 ? 23.688 -51.531 -12.852 1 85.38 101 LEU A O 1
ATOM 797 N N . SER A 1 102 ? 23 -50.781 -14.82 1 85.56 102 SER A N 1
ATOM 798 C CA . SER A 1 102 ? 24.344 -50.844 -15.383 1 85.56 102 SER A CA 1
ATOM 799 C C . SER A 1 102 ? 25.328 -49.969 -14.633 1 85.56 102 SER A C 1
ATOM 801 O O . SER A 1 102 ? 26.516 -50.281 -14.539 1 85.56 102 SER A O 1
ATOM 803 N N . ILE A 1 103 ? 24.797 -48.938 -14.016 1 86.12 103 ILE A N 1
ATOM 804 C CA . ILE A 1 103 ? 25.703 -48.031 -13.297 1 86.12 103 ILE A CA 1
ATOM 805 C C . ILE A 1 103 ? 25.312 -47.969 -11.828 1 86.12 103 ILE A C 1
ATOM 807 O O . ILE A 1 103 ? 25.797 -47.125 -11.078 1 86.12 103 ILE A O 1
ATOM 811 N N . GLY A 1 104 ? 24.266 -48.781 -11.406 1 86.06 104 GLY A N 1
ATOM 812 C CA . GLY A 1 104 ? 23.859 -48.875 -10.008 1 86.06 104 GLY A CA 1
ATOM 813 C C . GLY A 1 104 ? 23.234 -47.625 -9.461 1 86.06 104 GLY A C 1
ATOM 814 O O . GLY A 1 104 ? 23.562 -47.188 -8.352 1 86.06 104 GLY A O 1
ATOM 815 N N . ARG A 1 105 ? 22.438 -46.906 -10.258 1 88.06 105 ARG A N 1
ATOM 816 C CA . ARG A 1 105 ? 21.844 -45.656 -9.844 1 88.06 105 ARG A CA 1
ATOM 817 C C . ARG A 1 105 ? 20.344 -45.625 -10.055 1 88.06 105 ARG A C 1
ATOM 819 O O . ARG A 1 105 ? 19.844 -46.25 -11 1 88.06 105 ARG A O 1
ATOM 826 N N . GLU A 1 106 ? 19.703 -45.094 -9.125 1 91.12 106 GLU A N 1
ATOM 827 C CA . GLU A 1 106 ? 18.312 -44.688 -9.305 1 91.12 106 GLU A CA 1
ATOM 828 C C . GLU A 1 106 ? 18.188 -43.156 -9.422 1 91.12 106 GLU A C 1
ATOM 830 O O . GLU A 1 106 ? 18.562 -42.438 -8.5 1 91.12 106 GLU A O 1
ATOM 835 N N . TRP A 1 107 ? 17.672 -42.781 -10.539 1 90.81 107 TRP A N 1
ATOM 836 C CA . TRP A 1 107 ? 17.594 -41.344 -10.828 1 90.81 107 TRP A CA 1
ATOM 837 C C . TRP A 1 107 ? 16.188 -40.812 -10.617 1 90.81 107 TRP A C 1
ATOM 839 O O . TRP A 1 107 ? 15.203 -41.5 -10.953 1 90.81 107 TRP A O 1
ATOM 849 N N . THR A 1 108 ? 16.078 -39.656 -9.938 1 93.75 108 THR A N 1
ATOM 850 C CA . THR A 1 108 ? 14.906 -38.812 -10.055 1 93.75 108 THR A CA 1
ATOM 851 C C . THR A 1 108 ? 15.188 -37.625 -10.992 1 93.75 108 THR A C 1
ATOM 853 O O . THR A 1 108 ? 16.016 -36.781 -10.68 1 93.75 108 THR A O 1
ATOM 856 N N . ILE A 1 109 ? 14.523 -37.625 -12.078 1 95.19 109 ILE A N 1
ATOM 857 C CA . ILE A 1 109 ? 14.852 -36.656 -13.133 1 95.19 109 ILE A CA 1
ATOM 858 C C . ILE A 1 109 ? 13.789 -35.562 -13.18 1 95.19 109 ILE A C 1
ATOM 860 O O . ILE A 1 109 ? 12.586 -35.844 -13.211 1 95.19 109 ILE A O 1
ATOM 864 N N . TYR A 1 110 ? 14.164 -34.312 -13.125 1 96.12 110 TYR A N 1
ATOM 865 C CA . TYR A 1 110 ? 13.289 -33.156 -13.289 1 96.12 110 TYR A CA 1
ATOM 866 C C . TYR A 1 110 ? 13.57 -32.438 -14.602 1 96.12 110 TYR A C 1
ATOM 868 O O . TYR A 1 110 ? 14.516 -31.641 -14.703 1 96.12 110 TYR A O 1
ATOM 876 N N . PRO A 1 111 ? 12.75 -32.625 -15.586 1 97.31 111 PRO A N 1
ATOM 877 C CA . PRO A 1 111 ? 12.984 -32 -16.891 1 97.31 111 PRO A CA 1
ATOM 878 C C . PRO A 1 111 ? 12.477 -30.562 -16.953 1 97.31 111 PRO A C 1
ATOM 880 O O . PRO A 1 111 ? 11.422 -30.25 -16.406 1 97.31 111 PRO A O 1
ATOM 883 N N . PHE A 1 112 ? 13.203 -29.688 -17.594 1 97.62 112 PHE A N 1
ATOM 884 C CA . PHE A 1 112 ? 12.828 -28.297 -17.828 1 97.62 112 PHE A CA 1
ATOM 885 C C . PHE A 1 112 ? 13.125 -27.891 -19.266 1 97.62 112 PHE A C 1
ATOM 887 O O . PHE A 1 112 ? 14.062 -28.406 -19.875 1 97.62 112 PHE A O 1
ATOM 894 N N . ALA A 1 113 ? 12.328 -27.062 -19.859 1 97.94 113 ALA A N 1
ATOM 895 C CA . ALA A 1 113 ? 12.57 -26.469 -21.172 1 97.94 113 ALA A CA 1
ATOM 896 C C . ALA A 1 113 ? 12.828 -24.969 -21.047 1 97.94 113 ALA A C 1
ATOM 898 O O . ALA A 1 113 ? 12.109 -24.266 -20.328 1 97.94 113 ALA A O 1
ATOM 899 N N . PHE A 1 114 ? 13.836 -24.5 -21.672 1 97.44 114 PHE A N 1
ATOM 900 C CA . PHE A 1 114 ? 14.188 -23.078 -21.719 1 97.44 114 PHE A CA 1
ATOM 901 C C . PHE A 1 114 ? 14.258 -22.578 -23.156 1 97.44 114 PHE A C 1
ATOM 903 O O . PHE A 1 114 ? 14.5 -23.359 -24.078 1 97.44 114 PHE A O 1
ATOM 910 N N . ARG A 1 115 ? 13.992 -21.328 -23.344 1 96.38 115 ARG A N 1
ATOM 911 C CA . ARG A 1 115 ? 14.148 -20.672 -24.641 1 96.38 115 ARG A CA 1
ATOM 912 C C . ARG A 1 115 ? 15.367 -19.766 -24.641 1 96.38 115 ARG A C 1
ATOM 914 O O . ARG A 1 115 ? 15.531 -18.938 -23.734 1 96.38 115 ARG A O 1
ATOM 921 N N . LEU A 1 116 ? 16.203 -19.906 -25.547 1 96 116 LEU A N 1
ATOM 922 C CA . LEU A 1 116 ? 17.359 -19.031 -25.703 1 96 116 LEU A CA 1
ATOM 923 C C . LEU A 1 116 ? 16.953 -17.688 -26.297 1 96 116 LEU A C 1
ATOM 925 O O . LEU A 1 116 ? 16.375 -17.625 -27.391 1 96 116 LEU A O 1
ATOM 929 N N . LEU A 1 117 ? 17.234 -16.656 -25.625 1 90.5 117 LEU A N 1
ATOM 930 C CA . LEU A 1 117 ? 16.828 -15.312 -26.031 1 90.5 117 LEU A CA 1
ATOM 931 C C . LEU A 1 117 ? 17.938 -14.633 -26.828 1 90.5 117 LEU A C 1
ATOM 933 O O . LEU A 1 117 ? 17.672 -13.672 -27.562 1 90.5 117 LEU A O 1
ATOM 937 N N . ARG A 1 118 ? 19.203 -15.086 -26.656 1 88.19 118 ARG A N 1
ATOM 938 C CA . ARG A 1 118 ? 20.359 -14.469 -27.281 1 88.19 118 ARG A CA 1
ATOM 939 C C . ARG A 1 118 ? 20.906 -15.344 -28.406 1 88.19 118 ARG A C 1
ATOM 941 O O . ARG A 1 118 ? 20.266 -16.312 -28.812 1 88.19 118 ARG A O 1
ATOM 948 N N . ASP A 1 119 ? 22.047 -14.812 -28.891 1 89.12 119 ASP A N 1
ATOM 949 C CA . ASP A 1 119 ? 22.703 -15.539 -29.969 1 89.12 119 ASP A CA 1
ATOM 950 C C . ASP A 1 119 ? 23.438 -16.781 -29.438 1 89.12 119 ASP A C 1
ATOM 952 O O . ASP A 1 119 ? 23.734 -16.859 -28.25 1 89.12 119 ASP A O 1
ATOM 956 N N . ASP A 1 120 ? 23.688 -17.719 -30.406 1 91.81 120 ASP A N 1
ATOM 957 C CA . ASP A 1 120 ? 24.328 -18.984 -30.078 1 91.81 120 ASP A CA 1
ATOM 958 C C . ASP A 1 120 ? 25.672 -18.766 -29.406 1 91.81 120 ASP A C 1
ATOM 960 O O . ASP A 1 120 ? 26.125 -19.609 -28.625 1 91.81 120 ASP A O 1
ATOM 964 N N . ALA A 1 121 ? 26.219 -17.641 -29.703 1 88.44 121 ALA A N 1
ATOM 965 C CA . ALA A 1 121 ? 27.547 -17.344 -29.188 1 88.44 121 ALA A CA 1
ATOM 966 C C . ALA A 1 121 ? 27.531 -17.172 -27.672 1 88.44 121 ALA A C 1
ATOM 968 O O . ALA A 1 121 ? 28.578 -17.25 -27.016 1 88.44 121 ALA A O 1
ATOM 969 N N . ALA A 1 122 ? 26.422 -16.984 -27.141 1 89.31 122 ALA A N 1
ATOM 970 C CA . ALA A 1 122 ? 26.281 -16.828 -25.688 1 89.31 122 ALA A CA 1
ATOM 971 C C . ALA A 1 122 ? 26.578 -18.141 -24.969 1 89.31 122 ALA A C 1
ATOM 973 O O . ALA A 1 122 ? 26.906 -18.141 -23.781 1 89.31 122 ALA A O 1
ATOM 974 N N . VAL A 1 123 ? 26.469 -19.25 -25.703 1 94.69 123 VAL A N 1
ATOM 975 C CA . VAL A 1 123 ? 26.688 -20.562 -25.094 1 94.69 123 VAL A CA 1
ATOM 976 C C . VAL A 1 123 ? 28.188 -20.859 -25.031 1 94.69 123 VAL A C 1
ATOM 978 O O . VAL A 1 123 ? 28.844 -20.984 -26.062 1 94.69 123 VAL A O 1
ATOM 981 N N . ARG A 1 124 ? 28.703 -20.906 -23.859 1 95.25 124 ARG A N 1
ATOM 982 C CA . ARG A 1 124 ? 30.078 -21.281 -23.609 1 95.25 124 ARG A CA 1
ATOM 983 C C . ARG A 1 124 ? 30.172 -22.5 -22.703 1 95.25 124 ARG A C 1
ATOM 985 O O . ARG A 1 124 ? 29.75 -22.453 -21.547 1 95.25 124 ARG A O 1
ATOM 992 N N . LEU A 1 125 ? 30.859 -23.531 -23.172 1 95.88 125 LEU A N 1
ATOM 993 C CA . LEU A 1 125 ? 30.828 -24.812 -22.484 1 95.88 125 LEU A CA 1
ATOM 994 C C . LEU A 1 125 ? 31.969 -24.906 -21.453 1 95.88 125 LEU A C 1
ATOM 996 O O . LEU A 1 125 ? 33.031 -24.312 -21.656 1 95.88 125 LEU A O 1
ATOM 1000 N N . ASP A 1 126 ? 31.719 -25.625 -20.484 1 94.62 126 ASP A N 1
ATOM 1001 C CA . ASP A 1 126 ? 32.781 -26 -19.562 1 94.62 126 ASP A CA 1
ATOM 1002 C C . ASP A 1 126 ? 33.406 -27.344 -19.938 1 94.62 126 ASP A C 1
ATOM 1004 O O . ASP A 1 126 ? 33.25 -27.797 -21.078 1 94.62 126 ASP A O 1
ATOM 1008 N N . TRP A 1 127 ? 34.094 -27.969 -19.031 1 95 127 TRP A N 1
ATOM 1009 C CA . TRP A 1 127 ? 34.875 -29.156 -19.312 1 95 127 TRP A CA 1
ATOM 1010 C C . TRP A 1 127 ? 34 -30.375 -19.469 1 95 127 TRP A C 1
ATOM 1012 O O . TRP A 1 127 ? 34.406 -31.406 -19.984 1 95 127 TRP A O 1
ATOM 1022 N N . GLU A 1 128 ? 32.75 -30.344 -19.078 1 95.94 128 GLU A N 1
ATOM 1023 C CA . GLU A 1 128 ? 31.891 -31.516 -19.047 1 95.94 128 GLU A CA 1
ATOM 1024 C C . GLU A 1 128 ? 31.375 -31.859 -20.438 1 95.94 128 GLU A C 1
ATOM 1026 O O . GLU A 1 128 ? 30.859 -32.938 -20.672 1 95.94 128 GLU A O 1
ATOM 1031 N N . HIS A 1 129 ? 31.469 -30.875 -21.359 1 96.69 129 HIS A N 1
ATOM 1032 C CA . HIS A 1 129 ? 30.969 -31.109 -22.719 1 96.69 129 HIS A CA 1
ATOM 1033 C C . HIS A 1 129 ? 32 -30.734 -23.766 1 96.69 129 HIS A C 1
ATOM 1035 O O . HIS A 1 129 ? 32.75 -29.766 -23.594 1 96.69 129 HIS A O 1
ATOM 1041 N N . ASP A 1 130 ? 31.953 -31.469 -24.891 1 96.31 130 ASP A N 1
ATOM 1042 C CA . ASP A 1 130 ? 32.938 -31.25 -25.953 1 96.31 130 ASP A CA 1
ATOM 1043 C C . ASP A 1 130 ? 32.344 -30.344 -27.047 1 96.31 130 ASP A C 1
ATOM 1045 O O . ASP A 1 130 ? 33.062 -29.516 -27.609 1 96.31 130 ASP A O 1
ATOM 1049 N N . GLU A 1 131 ? 31.141 -30.562 -27.359 1 96.06 131 GLU A N 1
ATOM 1050 C CA . GLU A 1 131 ? 30.469 -29.812 -28.406 1 96.06 131 GLU A CA 1
ATOM 1051 C C . GLU A 1 131 ? 28.953 -29.828 -28.203 1 96.06 131 GLU A C 1
ATOM 1053 O O . GLU A 1 131 ? 28.453 -30.484 -27.297 1 96.06 131 GLU A O 1
ATOM 1058 N N . TRP A 1 132 ? 28.25 -29.031 -28.953 1 97.19 132 TRP A N 1
ATOM 1059 C CA . TRP A 1 132 ? 26.797 -29 -28.922 1 97.19 132 TRP A CA 1
ATOM 1060 C C . TRP A 1 132 ? 26.234 -28.625 -30.281 1 97.19 132 TRP A C 1
ATOM 1062 O O . TRP A 1 132 ? 26.969 -28.172 -31.172 1 97.19 132 TRP A O 1
ATOM 1072 N N . GLY A 1 133 ? 24.984 -28.906 -30.516 1 96.44 133 GLY A N 1
ATOM 1073 C CA . GLY A 1 133 ? 24.312 -28.578 -31.766 1 96.44 133 GLY A CA 1
ATOM 1074 C C . GLY A 1 133 ? 22.797 -28.594 -31.656 1 96.44 133 GLY A C 1
ATOM 1075 O O . GLY A 1 133 ? 22.25 -29.094 -30.672 1 96.44 133 GLY A O 1
ATOM 1076 N N . TRP A 1 134 ? 22.25 -28.016 -32.688 1 96.44 134 TRP A N 1
ATOM 1077 C CA . TRP A 1 134 ? 20.797 -27.969 -32.75 1 96.44 134 TRP A CA 1
ATOM 1078 C C . TRP A 1 134 ? 20.234 -29.234 -33.406 1 96.44 134 TRP A C 1
ATOM 1080 O O . TRP A 1 134 ? 20.797 -29.703 -34.406 1 96.44 134 TRP A O 1
ATOM 1090 N N . HIS A 1 135 ? 19.188 -29.75 -32.844 1 96.06 135 HIS A N 1
ATOM 1091 C CA . HIS A 1 135 ? 18.516 -30.938 -33.344 1 96.06 135 HIS A CA 1
ATOM 1092 C C . HIS A 1 135 ? 17.016 -30.703 -33.469 1 96.06 135 HIS A C 1
ATOM 1094 O O . HIS A 1 135 ? 16.453 -29.812 -32.812 1 96.06 135 HIS A O 1
ATOM 1100 N N . ASP A 1 136 ? 16.406 -31.422 -34.344 1 94.94 136 ASP A N 1
ATOM 1101 C CA . ASP A 1 136 ? 14.945 -31.453 -34.406 1 94.94 136 ASP A CA 1
ATOM 1102 C C . ASP A 1 136 ? 14.359 -32.312 -33.281 1 94.94 136 ASP A C 1
ATOM 1104 O O . ASP A 1 136 ? 14.562 -33.5 -33.219 1 94.94 136 ASP A O 1
ATOM 1108 N N . PRO A 1 137 ? 13.617 -31.672 -32.438 1 95.75 137 PRO A N 1
ATOM 1109 C CA . PRO A 1 137 ? 13.094 -32.438 -31.297 1 95.75 137 PRO A CA 1
ATOM 1110 C C . PRO A 1 137 ? 12.195 -33.594 -31.719 1 95.75 137 PRO A C 1
ATOM 1112 O O . PRO A 1 137 ? 12.133 -34.625 -31.047 1 95.75 137 PRO A O 1
ATOM 1115 N N . LEU A 1 138 ? 11.547 -33.531 -32.812 1 92.38 138 LEU A N 1
ATOM 1116 C CA . LEU A 1 138 ? 10.617 -34.562 -33.281 1 92.38 138 LEU A CA 1
ATOM 1117 C C . LEU A 1 138 ? 11.375 -35.781 -33.812 1 92.38 138 LEU A C 1
ATOM 1119 O O . LEU A 1 138 ? 10.781 -36.844 -34 1 92.38 138 LEU A O 1
ATOM 1123 N N . GLN A 1 139 ? 12.695 -35.625 -33.969 1 92.62 139 GLN A N 1
ATOM 1124 C CA . GLN A 1 139 ? 13.508 -36.719 -34.469 1 92.62 139 GLN A CA 1
ATOM 1125 C C . GLN A 1 139 ? 14.227 -37.438 -33.344 1 92.62 139 GLN A C 1
ATOM 1127 O O . GLN A 1 139 ? 14.93 -38.438 -33.562 1 92.62 139 GLN A O 1
ATOM 1132 N N . ILE A 1 140 ? 14.023 -36.969 -32.188 1 94.81 140 ILE A N 1
ATOM 1133 C CA . ILE A 1 140 ? 14.641 -37.594 -31.016 1 94.81 140 ILE A CA 1
ATOM 1134 C C . ILE A 1 140 ? 13.656 -38.562 -30.359 1 94.81 140 ILE A C 1
ATOM 1136 O O . ILE A 1 140 ? 12.969 -38.219 -29.406 1 94.81 140 ILE A O 1
ATOM 1140 N N . GLY A 1 141 ? 13.586 -39.719 -30.875 1 90.44 141 GLY A N 1
ATOM 1141 C CA . GLY A 1 141 ? 12.68 -40.75 -30.359 1 90.44 141 GLY A CA 1
ATOM 1142 C C . GLY A 1 141 ? 13.352 -41.719 -29.438 1 90.44 141 GLY A C 1
ATOM 1143 O O . GLY A 1 141 ? 14.5 -41.531 -29.031 1 90.44 141 GLY A O 1
ATOM 1144 N N . ASP A 1 142 ? 12.602 -42.75 -29.109 1 87.06 142 ASP A N 1
ATOM 1145 C CA . ASP A 1 142 ? 13.109 -43.781 -28.203 1 87.06 142 ASP A CA 1
ATOM 1146 C C . ASP A 1 142 ? 14.266 -44.531 -28.844 1 87.06 142 ASP A C 1
ATOM 1148 O O . ASP A 1 142 ? 15.078 -45.156 -28.141 1 87.06 142 ASP A O 1
ATOM 1152 N N . ASP A 1 143 ? 14.414 -44.438 -30.125 1 87.38 143 ASP A N 1
ATOM 1153 C CA . ASP A 1 143 ? 15.438 -45.156 -30.859 1 87.38 143 ASP A CA 1
ATOM 1154 C C . ASP A 1 143 ? 16.672 -44.312 -31.094 1 87.38 143 ASP A C 1
ATOM 1156 O O . ASP A 1 143 ? 17.625 -44.719 -31.766 1 87.38 143 ASP A O 1
ATOM 1160 N N . PHE A 1 144 ? 16.594 -43.156 -30.547 1 90.62 144 PHE A N 1
ATOM 1161 C CA . PHE A 1 144 ? 17.75 -42.281 -30.703 1 90.62 144 PHE A CA 1
ATOM 1162 C C . PHE A 1 144 ? 18.969 -42.875 -30.016 1 90.62 144 PHE A C 1
ATOM 1164 O O . PHE A 1 144 ? 19.078 -42.844 -28.781 1 90.62 144 PHE A O 1
ATOM 1171 N N . SER A 1 145 ? 19.953 -43.375 -30.688 1 88.19 145 SER A N 1
ATOM 1172 C CA . SER A 1 145 ? 21.016 -44.219 -30.156 1 88.19 145 SER A CA 1
ATOM 1173 C C . SER A 1 145 ? 22.172 -43.375 -29.641 1 88.19 145 SER A C 1
ATOM 1175 O O . SER A 1 145 ? 22.969 -43.844 -28.828 1 88.19 145 SER A O 1
ATOM 1177 N N . ASP A 1 146 ? 22.188 -42.219 -30.016 1 93.56 146 ASP A N 1
ATOM 1178 C CA . ASP A 1 146 ? 23.359 -41.406 -29.672 1 93.56 146 ASP A CA 1
ATOM 1179 C C . ASP A 1 146 ? 23.109 -40.594 -28.422 1 93.56 146 ASP A C 1
ATOM 1181 O O . ASP A 1 146 ? 23.906 -39.719 -28.062 1 93.56 146 ASP A O 1
ATOM 1185 N N . GLY A 1 147 ? 22.047 -40.812 -27.719 1 95.69 147 GLY A N 1
ATOM 1186 C CA . GLY A 1 147 ? 21.688 -40.031 -26.562 1 95.69 147 GLY A CA 1
ATOM 1187 C C . GLY A 1 147 ? 21.844 -40.781 -25.25 1 95.69 147 GLY A C 1
ATOM 1188 O O . GLY A 1 147 ? 21.984 -42 -25.25 1 95.69 147 GLY A O 1
ATOM 1189 N N . VAL A 1 148 ? 21.891 -40 -24.172 1 94.81 148 VAL A N 1
ATOM 1190 C CA . VAL A 1 148 ? 21.906 -40.594 -22.844 1 94.81 148 VAL A CA 1
ATOM 1191 C C . VAL A 1 148 ? 20.609 -41.375 -22.609 1 94.81 148 VAL A C 1
ATOM 1193 O O . VAL A 1 148 ? 19.609 -41.156 -23.297 1 94.81 148 VAL A O 1
ATOM 1196 N N . PRO A 1 149 ? 20.609 -42.219 -21.625 1 92.88 149 PRO A N 1
ATOM 1197 C CA . PRO A 1 149 ? 19.391 -43 -21.344 1 92.88 149 PRO A CA 1
ATOM 1198 C C . PRO A 1 149 ? 18.188 -42.094 -21.047 1 92.88 149 PRO A C 1
ATOM 1200 O O . PRO A 1 149 ? 18.328 -41.094 -20.359 1 92.88 149 PRO A O 1
ATOM 1203 N N . ARG A 1 150 ? 17.031 -42.406 -21.641 1 94.19 150 ARG A N 1
ATOM 1204 C CA . ARG A 1 150 ? 15.734 -41.781 -21.422 1 94.19 150 ARG A CA 1
ATOM 1205 C C . ARG A 1 150 ? 15.727 -40.344 -21.938 1 94.19 150 ARG A C 1
ATOM 1207 O O . ARG A 1 150 ? 14.961 -39.5 -21.453 1 94.19 150 ARG A O 1
ATOM 1214 N N . LEU A 1 151 ? 16.625 -40.031 -22.797 1 96.25 151 LEU A N 1
ATOM 1215 C CA . LEU A 1 151 ? 16.656 -38.688 -23.406 1 96.25 151 LEU A CA 1
ATOM 1216 C C . LEU A 1 151 ? 15.305 -38.344 -24.016 1 96.25 151 LEU A C 1
ATOM 1218 O O . LEU A 1 151 ? 14.773 -37.25 -23.781 1 96.25 151 LEU A O 1
ATOM 1222 N N . ALA A 1 152 ? 14.758 -39.219 -24.75 1 95.5 152 ALA A N 1
ATOM 1223 C CA . ALA A 1 152 ? 13.477 -39 -25.422 1 95.5 152 ALA A CA 1
ATOM 1224 C C . ALA A 1 152 ? 12.352 -38.844 -24.406 1 95.5 152 ALA A C 1
ATOM 1226 O O . ALA A 1 152 ? 11.461 -38 -24.594 1 95.5 152 ALA A O 1
ATOM 1227 N N . GLU A 1 153 ? 12.383 -39.625 -23.391 1 94.06 153 GLU A N 1
ATOM 1228 C CA . GLU A 1 153 ? 11.367 -39.531 -22.344 1 94.06 153 GLU A CA 1
ATOM 1229 C C . GLU A 1 153 ? 11.398 -38.188 -21.641 1 94.06 153 GLU A C 1
ATOM 1231 O O . GLU A 1 153 ? 10.352 -37.562 -21.406 1 94.06 153 GLU A O 1
ATOM 1236 N N . SER A 1 154 ? 12.594 -37.719 -21.312 1 96.12 154 SER A N 1
ATOM 1237 C CA . SER A 1 154 ? 12.75 -36.406 -20.688 1 96.12 154 SER A CA 1
ATOM 1238 C C . SER A 1 154 ? 12.273 -35.312 -21.609 1 96.12 154 SER A C 1
ATOM 1240 O O . SER A 1 154 ? 11.617 -34.344 -21.156 1 96.12 154 SER A O 1
ATOM 1242 N N . LEU A 1 155 ? 12.57 -35.438 -22.844 1 97.25 155 LEU A N 1
ATOM 1243 C CA . LEU A 1 155 ? 12.203 -34.438 -23.828 1 97.25 155 LEU A CA 1
ATOM 1244 C C . LEU A 1 155 ? 10.688 -34.375 -24 1 97.25 155 LEU A C 1
ATOM 1246 O O . LEU A 1 155 ? 10.109 -33.281 -24.062 1 97.25 155 LEU A O 1
ATOM 1250 N N . ARG A 1 156 ? 10.023 -35.531 -24.031 1 94.06 156 ARG A N 1
ATOM 1251 C CA . ARG A 1 156 ? 8.586 -35.594 -24.234 1 94.06 156 ARG A CA 1
ATOM 1252 C C . ARG A 1 156 ? 7.828 -34.938 -23.094 1 94.06 156 ARG A C 1
ATOM 1254 O O . ARG A 1 156 ? 6.719 -34.406 -23.297 1 94.06 156 ARG A O 1
ATOM 1261 N N . ARG A 1 157 ? 8.422 -34.844 -21.984 1 95.25 157 ARG A N 1
ATOM 1262 C CA . ARG A 1 157 ? 7.762 -34.281 -20.812 1 95.25 157 ARG A CA 1
ATOM 1263 C C . ARG A 1 157 ? 7.738 -32.781 -20.844 1 95.25 157 ARG A C 1
ATOM 1265 O O . ARG A 1 157 ? 6.973 -32.125 -20.109 1 95.25 157 ARG A O 1
ATOM 1272 N N . VAL A 1 158 ? 8.578 -32.188 -21.672 1 96.75 158 VAL A N 1
ATOM 1273 C CA . VAL A 1 158 ? 8.578 -30.734 -21.766 1 96.75 158 VAL A CA 1
ATOM 1274 C C . VAL A 1 158 ? 8.164 -30.297 -23.156 1 96.75 158 VAL A C 1
ATOM 1276 O O . VAL A 1 158 ? 7.805 -29.125 -23.375 1 96.75 158 VAL A O 1
ATOM 1279 N N . TRP A 1 159 ? 8.242 -31.141 -24.141 1 95.88 159 TRP A N 1
ATOM 1280 C CA . TRP A 1 159 ? 7.859 -30.859 -25.516 1 95.88 159 TRP A CA 1
ATOM 1281 C C . TRP A 1 159 ? 6.691 -31.734 -25.953 1 95.88 159 TRP A C 1
ATOM 1283 O O . TRP A 1 159 ? 6.859 -32.625 -26.781 1 95.88 159 TRP A O 1
ATOM 1293 N N . PHE A 1 160 ? 5.535 -31.406 -25.562 1 94 160 PHE A N 1
ATOM 1294 C CA . PHE A 1 160 ? 4.352 -32.25 -25.688 1 94 160 PHE A CA 1
ATOM 1295 C C . PHE A 1 160 ? 3.92 -32.375 -27.141 1 94 160 PHE A C 1
ATOM 1297 O O . PHE A 1 160 ? 3.086 -33.219 -27.484 1 94 160 PHE A O 1
ATOM 1304 N N . GLU A 1 161 ? 4.492 -31.609 -28.062 1 91.38 161 GLU A N 1
ATOM 1305 C CA . GLU A 1 161 ? 4.219 -31.75 -29.484 1 91.38 161 GLU A CA 1
ATOM 1306 C C . GLU A 1 161 ? 4.52 -33.156 -29.984 1 91.38 161 GLU A C 1
ATOM 1308 O O . GLU A 1 161 ? 3.898 -33.656 -30.922 1 91.38 161 GLU A O 1
ATOM 1313 N N . MET A 1 162 ? 5.375 -33.75 -29.312 1 89.5 162 MET A N 1
ATOM 1314 C CA . MET A 1 162 ? 5.812 -35.094 -29.703 1 89.5 162 MET A CA 1
ATOM 1315 C C . MET A 1 162 ? 4.695 -36.094 -29.5 1 89.5 162 MET A C 1
ATOM 1317 O O . MET A 1 162 ? 4.621 -37.094 -30.219 1 89.5 162 MET A O 1
ATOM 1321 N N . ASP A 1 163 ? 3.82 -35.844 -28.578 1 89.69 163 ASP A N 1
ATOM 1322 C CA . ASP A 1 163 ? 2.859 -36.875 -28.188 1 89.69 163 ASP A CA 1
ATOM 1323 C C . ASP A 1 163 ? 1.448 -36.5 -28.641 1 89.69 163 ASP A C 1
ATOM 1325 O O . ASP A 1 163 ? 0.646 -37.375 -28.969 1 89.69 163 ASP A O 1
ATOM 1329 N N . ILE A 1 164 ? 1.117 -35.219 -28.703 1 94.06 164 ILE A N 1
ATOM 1330 C CA . ILE A 1 164 ? -0.298 -34.906 -28.828 1 94.06 164 ILE A CA 1
ATOM 1331 C C . ILE A 1 164 ? -0.577 -34.344 -30.234 1 94.06 164 ILE A C 1
ATOM 1333 O O . ILE A 1 164 ? -1.734 -34.156 -30.609 1 94.06 164 ILE A O 1
ATOM 1337 N N . GLY A 1 165 ? 0.457 -34.188 -31.094 1 90.12 165 GLY A N 1
ATOM 1338 C CA . GLY A 1 165 ? 0.28 -33.688 -32.438 1 90.12 165 GLY A CA 1
ATOM 1339 C C . GLY A 1 165 ? 0.356 -32.188 -32.562 1 90.12 165 GLY A C 1
ATOM 1340 O O . GLY A 1 165 ? 0.214 -31.484 -31.547 1 90.12 165 GLY A O 1
ATOM 1341 N N . ALA A 1 166 ? 0.472 -31.672 -33.688 1 91.12 166 ALA A N 1
ATOM 1342 C CA . ALA A 1 166 ? 0.763 -30.266 -33.938 1 91.12 166 ALA A CA 1
ATOM 1343 C C . ALA A 1 166 ? -0.447 -29.391 -33.625 1 91.12 166 ALA A C 1
ATOM 1345 O O . ALA A 1 166 ? -0.305 -28.312 -33.031 1 91.12 166 ALA A O 1
ATOM 1346 N N . ALA A 1 167 ? -1.572 -29.859 -34.031 1 94.12 167 ALA A N 1
ATOM 1347 C CA . ALA A 1 167 ? -2.773 -29.047 -33.844 1 94.12 167 ALA A CA 1
ATOM 1348 C C . ALA A 1 167 ? -3.088 -28.891 -32.344 1 94.12 167 ALA A C 1
ATOM 1350 O O . ALA A 1 167 ? -3.334 -27.781 -31.875 1 94.12 167 ALA A O 1
ATOM 1351 N N . ALA A 1 168 ? -3.109 -29.984 -31.609 1 96.94 168 ALA A N 1
ATOM 1352 C CA . ALA A 1 168 ? -3.354 -29.953 -30.172 1 96.94 168 ALA A CA 1
ATOM 1353 C C . ALA A 1 168 ? -2.275 -29.156 -29.453 1 96.94 168 ALA A C 1
ATOM 1355 O O . ALA A 1 168 ? -2.576 -28.391 -28.531 1 96.94 168 ALA A O 1
ATOM 1356 N N . ALA A 1 169 ? -1.115 -29.266 -29.938 1 96.19 169 ALA A N 1
ATOM 1357 C CA . ALA A 1 169 ? 0.016 -28.578 -29.312 1 96.19 169 ALA A CA 1
ATOM 1358 C C . ALA A 1 169 ? -0.086 -27.062 -29.484 1 96.19 169 ALA A C 1
ATOM 1360 O O . ALA A 1 169 ? 0.225 -26.312 -28.562 1 96.19 169 ALA A O 1
ATOM 1361 N N . ARG A 1 170 ? -0.484 -26.688 -30.641 1 95.38 170 ARG A N 1
ATOM 1362 C CA . ARG A 1 170 ? -0.653 -25.266 -30.906 1 95.38 170 ARG A CA 1
ATOM 1363 C C . ARG A 1 170 ? -1.709 -24.656 -29.984 1 95.38 170 ARG A C 1
ATOM 1365 O O . ARG A 1 170 ? -1.516 -23.562 -29.453 1 95.38 170 ARG A O 1
ATOM 1372 N N . LEU A 1 171 ? -2.789 -25.344 -29.828 1 97 171 LEU A N 1
ATOM 1373 C CA . LEU A 1 171 ? -3.865 -24.875 -28.969 1 97 171 LEU A CA 1
ATOM 1374 C C . LEU A 1 171 ? -3.408 -24.828 -27.516 1 97 171 LEU A C 1
ATOM 1376 O O . LEU A 1 171 ? -3.707 -23.859 -26.797 1 97 171 LEU A O 1
ATOM 1380 N N . LEU A 1 172 ? -2.713 -25.859 -27.109 1 97.56 172 LEU A N 1
ATOM 1381 C CA . LEU A 1 172 ? -2.229 -25.922 -25.734 1 97.56 172 LEU A CA 1
ATOM 1382 C C . LEU A 1 172 ? -1.222 -24.812 -25.469 1 97.56 172 LEU A C 1
ATOM 1384 O O . LEU A 1 172 ? -1.287 -24.156 -24.422 1 97.56 172 LEU A O 1
ATOM 1388 N N . ASP A 1 173 ? -0.37 -24.594 -26.406 1 96.06 173 ASP A N 1
ATOM 1389 C CA . ASP A 1 173 ? 0.643 -23.547 -26.25 1 96.06 173 ASP A CA 1
ATOM 1390 C C . ASP A 1 173 ? 0.001 -22.172 -26.141 1 96.06 173 ASP A C 1
ATOM 1392 O O . ASP A 1 173 ? 0.382 -21.359 -25.297 1 96.06 173 ASP A O 1
ATOM 1396 N N . ALA A 1 174 ? -0.927 -21.938 -26.969 1 96.38 174 ALA A N 1
ATOM 1397 C CA . ALA A 1 174 ? -1.643 -20.656 -26.938 1 96.38 174 ALA A CA 1
ATOM 1398 C C . ALA A 1 174 ? -2.42 -20.5 -25.625 1 96.38 174 ALA A C 1
ATOM 1400 O O . ALA A 1 174 ? -2.473 -19.406 -25.062 1 96.38 174 ALA A O 1
ATOM 1401 N N . GLY A 1 175 ? -3.053 -21.562 -25.203 1 97.25 175 GLY A N 1
ATOM 1402 C CA . GLY A 1 175 ? -3.789 -21.547 -23.953 1 97.25 175 GLY A CA 1
ATOM 1403 C C . GLY A 1 175 ? -2.9 -21.312 -22.734 1 97.25 175 GLY A C 1
ATOM 1404 O O . GLY A 1 175 ? -3.266 -20.562 -21.828 1 97.25 175 GLY A O 1
ATOM 1405 N N . LEU A 1 176 ? -1.738 -21.953 -22.734 1 96.5 176 LEU A N 1
ATOM 1406 C CA . LEU A 1 176 ? -0.781 -21.766 -21.641 1 96.5 176 LEU A CA 1
ATOM 1407 C C . LEU A 1 176 ? -0.3 -20.312 -21.594 1 96.5 176 LEU A C 1
ATOM 1409 O O . LEU A 1 176 ? -0.201 -19.719 -20.516 1 96.5 176 LEU A O 1
ATOM 1413 N N . ALA A 1 177 ? -0.043 -19.766 -22.734 1 94.56 177 ALA A N 1
ATOM 1414 C CA . ALA A 1 177 ? 0.382 -18.375 -22.812 1 94.56 177 ALA A CA 1
ATOM 1415 C C . ALA A 1 177 ? -0.685 -17.438 -22.234 1 94.56 177 ALA A C 1
ATOM 1417 O O . ALA A 1 177 ? -0.368 -16.5 -21.5 1 94.56 177 ALA A O 1
ATOM 1418 N N . ARG A 1 178 ? -1.882 -17.734 -22.516 1 94.44 178 ARG A N 1
ATOM 1419 C CA . ARG A 1 178 ? -2.98 -16.922 -22 1 94.44 178 ARG A CA 1
ATOM 1420 C C . ARG A 1 178 ? -3.09 -17.047 -20.484 1 94.44 178 ARG A C 1
ATOM 1422 O O . ARG A 1 178 ? -3.262 -16.047 -19.797 1 94.44 178 ARG A O 1
ATOM 1429 N N . LEU A 1 179 ? -3.002 -18.266 -20 1 94.19 179 LEU A N 1
ATOM 1430 C CA . LEU A 1 179 ? -3.074 -18.5 -18.547 1 94.19 179 LEU A CA 1
ATOM 1431 C C . LEU A 1 179 ? -1.949 -17.766 -17.828 1 94.19 179 LEU A C 1
ATOM 1433 O O . LEU A 1 179 ? -2.158 -17.203 -16.75 1 94.19 179 LEU A O 1
ATOM 1437 N N . GLN A 1 180 ? -0.813 -17.656 -18.438 1 90.69 180 GLN A N 1
ATOM 1438 C CA . GLN A 1 180 ? 0.367 -17.047 -17.828 1 90.69 180 GLN A CA 1
ATOM 1439 C C . GLN A 1 180 ? 0.261 -15.523 -17.828 1 90.69 180 GLN A C 1
ATOM 1441 O O . GLN A 1 180 ? 0.776 -14.867 -16.922 1 90.69 180 GLN A O 1
ATOM 1446 N N . THR A 1 181 ? -0.43 -14.977 -18.797 1 88.31 181 THR A N 1
ATOM 1447 C CA . THR A 1 181 ? -0.309 -13.531 -19 1 88.31 181 THR A CA 1
ATOM 1448 C C . THR A 1 181 ? -1.603 -12.82 -18.609 1 88.31 181 THR A C 1
ATOM 1450 O O . THR A 1 181 ? -1.627 -11.594 -18.469 1 88.31 181 THR A O 1
ATOM 1453 N N . ASP A 1 182 ? -2.643 -13.641 -18.391 1 87.56 182 ASP A N 1
ATOM 1454 C CA . ASP A 1 182 ? -3.906 -13.008 -18.047 1 87.56 182 ASP A CA 1
ATOM 1455 C C . ASP A 1 182 ? -3.936 -12.617 -16.562 1 87.56 182 ASP A C 1
ATOM 1457 O O . ASP A 1 182 ? -4.199 -13.461 -15.703 1 87.56 182 ASP A O 1
ATOM 1461 N N . HIS A 1 183 ? -3.814 -11.352 -16.344 1 83.75 183 HIS A N 1
ATOM 1462 C CA . HIS A 1 183 ? -3.826 -10.852 -14.969 1 83.75 183 HIS A CA 1
ATOM 1463 C C . HIS A 1 183 ? -5.105 -10.078 -14.68 1 83.75 183 HIS A C 1
ATOM 1465 O O . HIS A 1 183 ? -5.191 -9.367 -13.672 1 83.75 183 HIS A O 1
ATOM 1471 N N . GLN A 1 184 ? -6.059 -10.258 -15.516 1 79.94 184 GLN A N 1
ATOM 1472 C CA . GLN A 1 184 ? -7.27 -9.453 -15.398 1 79.94 184 GLN A CA 1
ATOM 1473 C C . GLN A 1 184 ? -8.375 -10.234 -14.688 1 79.94 184 GLN A C 1
ATOM 1475 O O . GLN A 1 184 ? -9.305 -9.633 -14.141 1 79.94 184 GLN A O 1
ATOM 1480 N N . ILE A 1 185 ? -8.234 -11.547 -14.82 1 82.25 185 ILE A N 1
ATOM 1481 C CA . ILE A 1 185 ? -9.312 -12.312 -14.211 1 82.25 185 ILE A CA 1
ATOM 1482 C C . ILE A 1 185 ? -8.773 -13.102 -13.023 1 82.25 185 ILE A C 1
ATOM 1484 O O . ILE A 1 185 ? -7.57 -13.352 -12.93 1 82.25 185 ILE A O 1
ATOM 1488 N N . GLY A 1 186 ? -9.711 -13.5 -12.133 1 84.19 186 GLY A N 1
ATOM 1489 C CA . GLY A 1 186 ? -9.336 -14.18 -10.906 1 84.19 186 GLY A CA 1
ATOM 1490 C C . GLY A 1 186 ? -9.133 -15.672 -11.086 1 84.19 186 GLY A C 1
ATOM 1491 O O . GLY A 1 186 ? -9.312 -16.203 -12.188 1 84.19 186 GLY A O 1
ATOM 1492 N N . ALA A 1 187 ? -8.75 -16.312 -10.008 1 86.19 187 ALA A N 1
ATOM 1493 C CA . ALA A 1 187 ? -8.383 -17.719 -10.008 1 86.19 187 ALA A CA 1
ATOM 1494 C C . ALA A 1 187 ? -9.555 -18.594 -10.453 1 86.19 187 ALA A C 1
ATOM 1496 O O . ALA A 1 187 ? -9.375 -19.562 -11.188 1 86.19 187 ALA A O 1
ATOM 1497 N N . ARG A 1 188 ? -10.742 -18.266 -10.016 1 84.88 188 ARG A N 1
ATOM 1498 C CA . ARG A 1 188 ? -11.922 -19.047 -10.391 1 84.88 188 ARG A CA 1
ATOM 1499 C C . ARG A 1 188 ? -12.148 -19 -11.898 1 84.88 188 ARG A C 1
ATOM 1501 O O . ARG A 1 188 ? -12.375 -20.031 -12.531 1 84.88 188 ARG A O 1
ATOM 1508 N N . GLN A 1 189 ? -12.078 -17.828 -12.43 1 86.5 189 GLN A N 1
ATOM 1509 C CA . GLN A 1 189 ? -12.312 -17.641 -13.859 1 86.5 189 GLN A CA 1
ATOM 1510 C C . GLN A 1 189 ? -11.203 -18.297 -14.68 1 86.5 189 GLN A C 1
ATOM 1512 O O . GLN A 1 189 ? -11.453 -18.812 -15.766 1 86.5 189 GLN A O 1
ATOM 1517 N N . LEU A 1 190 ? -10.055 -18.25 -14.195 1 90.94 190 LEU A N 1
ATOM 1518 C CA . LEU A 1 190 ? -8.945 -18.922 -14.867 1 90.94 190 LEU A CA 1
ATOM 1519 C C . LEU A 1 190 ? -9.156 -20.438 -14.898 1 90.94 190 LEU A C 1
ATOM 1521 O O . LEU A 1 190 ? -8.82 -21.094 -15.883 1 90.94 190 LEU A O 1
ATOM 1525 N N . ALA A 1 191 ? -9.688 -20.938 -13.797 1 92.44 191 ALA A N 1
ATOM 1526 C CA . ALA A 1 191 ? -9.984 -22.375 -13.742 1 92.44 191 ALA A CA 1
ATOM 1527 C C . ALA A 1 191 ? -11.047 -22.75 -14.773 1 92.44 191 ALA A C 1
ATOM 1529 O O . ALA A 1 191 ? -10.961 -23.812 -15.398 1 92.44 191 ALA A O 1
ATOM 1530 N N . ASP A 1 192 ? -11.992 -21.875 -14.945 1 92.25 192 ASP A N 1
ATOM 1531 C CA . ASP A 1 192 ? -13.008 -22.109 -15.969 1 92.25 192 ASP A CA 1
ATOM 1532 C C . ASP A 1 192 ? -12.375 -22.172 -17.359 1 92.25 192 ASP A C 1
ATOM 1534 O O . ASP A 1 192 ? -12.711 -23.047 -18.172 1 92.25 192 ASP A O 1
ATOM 1538 N N . PHE A 1 193 ? -11.586 -21.266 -17.594 1 94.69 193 PHE A N 1
ATOM 1539 C CA . PHE A 1 193 ? -10.891 -21.25 -18.875 1 94.69 193 PHE A CA 1
ATOM 1540 C C . PHE A 1 193 ? -10.055 -22.5 -19.062 1 94.69 193 PHE A C 1
ATOM 1542 O O . PHE A 1 193 ? -10.023 -23.078 -20.141 1 94.69 193 PHE A O 1
ATOM 1549 N N . ALA A 1 194 ? -9.312 -22.859 -18.016 1 97.06 194 ALA A N 1
ATOM 1550 C CA . ALA A 1 194 ? -8.461 -24.047 -18.078 1 97.06 194 ALA A CA 1
ATOM 1551 C C . ALA A 1 194 ? -9.258 -25.281 -18.469 1 97.06 194 ALA A C 1
ATOM 1553 O O . ALA A 1 194 ? -8.797 -26.125 -19.25 1 97.06 194 ALA A O 1
ATOM 1554 N N . LEU A 1 195 ? -10.438 -25.438 -17.922 1 96.81 195 LEU A N 1
ATOM 1555 C CA . LEU A 1 195 ? -11.289 -26.578 -18.234 1 96.81 195 LEU A CA 1
ATOM 1556 C C . LEU A 1 195 ? -11.719 -26.562 -19.688 1 96.81 195 LEU A C 1
ATOM 1558 O O . LEU A 1 195 ? -11.711 -27.609 -20.359 1 96.81 195 LEU A O 1
ATOM 1562 N N . ARG A 1 196 ? -12.086 -25.406 -20.188 1 97.38 196 ARG A N 1
ATOM 1563 C CA . ARG A 1 196 ? -12.43 -25.281 -21.594 1 97.38 196 ARG A CA 1
ATOM 1564 C C . ARG A 1 196 ? -11.242 -25.609 -22.484 1 97.38 196 ARG A C 1
ATOM 1566 O O . ARG A 1 196 ? -11.391 -26.266 -23.516 1 97.38 196 ARG A O 1
ATOM 1573 N N . LEU A 1 197 ? -10.141 -25.078 -22.047 1 97.75 197 LEU A N 1
ATOM 1574 C CA . LEU A 1 197 ? -8.922 -25.344 -22.797 1 97.75 197 LEU A CA 1
ATOM 1575 C C . LEU A 1 197 ? -8.664 -26.859 -22.875 1 97.75 197 LEU A C 1
ATOM 1577 O O . LEU A 1 197 ? -8.32 -27.375 -23.953 1 97.75 197 LEU A O 1
ATOM 1581 N N . LEU A 1 198 ? -8.805 -27.562 -21.75 1 98.38 198 LEU A N 1
ATOM 1582 C CA . LEU A 1 198 ? -8.609 -29.016 -21.734 1 98.38 198 LEU A CA 1
ATOM 1583 C C . LEU A 1 198 ? -9.555 -29.688 -22.734 1 98.38 198 LEU A C 1
ATOM 1585 O O . LEU A 1 198 ? -9.133 -30.547 -23.5 1 98.38 198 LEU A O 1
ATOM 1589 N N . ARG A 1 199 ? -10.789 -29.328 -22.688 1 97.69 199 ARG A N 1
ATOM 1590 C CA . ARG A 1 199 ? -11.773 -29.891 -23.594 1 97.69 199 ARG A CA 1
ATOM 1591 C C . ARG A 1 199 ? -11.367 -29.656 -25.047 1 97.69 199 ARG A C 1
ATOM 1593 O O . ARG A 1 199 ? -11.367 -30.594 -25.859 1 97.69 199 ARG A O 1
ATOM 1600 N N . ASP A 1 200 ? -11.016 -28.438 -25.375 1 97.75 200 ASP A N 1
ATOM 1601 C CA . ASP A 1 200 ? -10.695 -28.062 -26.75 1 97.75 200 ASP A CA 1
ATOM 1602 C C . ASP A 1 200 ? -9.438 -28.781 -27.234 1 97.75 200 ASP A C 1
ATOM 1604 O O . ASP A 1 200 ? -9.375 -29.234 -28.375 1 97.75 200 ASP A O 1
ATOM 1608 N N . VAL A 1 201 ? -8.438 -28.828 -26.375 1 98.25 201 VAL A N 1
ATOM 1609 C CA . VAL A 1 201 ? -7.195 -29.5 -26.75 1 98.25 201 VAL A CA 1
ATOM 1610 C C . VAL A 1 201 ? -7.449 -31 -26.906 1 98.25 201 VAL A C 1
ATOM 1612 O O . VAL A 1 201 ? -6.961 -31.625 -27.859 1 98.25 201 VAL A O 1
ATOM 1615 N 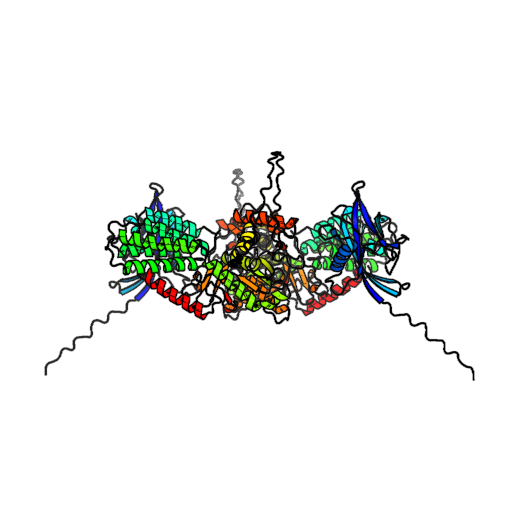N . MET A 1 202 ? -8.148 -31.578 -25.953 1 97.44 202 MET A N 1
ATOM 1616 C CA . MET A 1 202 ? -8.445 -33 -25.984 1 97.44 202 MET A CA 1
ATOM 1617 C C . MET A 1 202 ? -9.102 -33.406 -27.312 1 97.44 202 MET A C 1
ATOM 1619 O O . MET A 1 202 ? -8.781 -34.438 -27.875 1 97.44 202 MET A O 1
ATOM 1623 N N . LEU A 1 203 ? -9.938 -32.562 -27.906 1 96.19 203 LEU A N 1
ATOM 1624 C CA . LEU A 1 203 ? -10.656 -32.844 -29.156 1 96.19 203 LEU A CA 1
ATOM 1625 C C . LEU A 1 203 ? -9.695 -32.875 -30.344 1 96.19 203 LEU A C 1
ATOM 1627 O O . LEU A 1 203 ? -10.023 -33.438 -31.391 1 96.19 203 LEU A O 1
ATOM 1631 N N . GLN A 1 204 ? -8.508 -32.312 -30.125 1 95.44 204 GLN A N 1
ATOM 1632 C CA . GLN A 1 204 ? -7.566 -32.219 -31.234 1 95.44 204 GLN A CA 1
ATOM 1633 C C . GLN A 1 204 ? -6.418 -33.188 -31.078 1 95.44 204 GLN A C 1
ATOM 1635 O O . GLN A 1 204 ? -5.547 -33.281 -31.953 1 95.44 204 GLN A O 1
ATOM 1640 N N . ILE A 1 205 ? -6.441 -33.938 -29.953 1 94.75 205 ILE A N 1
ATOM 1641 C CA . ILE A 1 205 ? -5.363 -34.875 -29.75 1 94.75 205 ILE A CA 1
ATOM 1642 C C . ILE A 1 205 ? -5.441 -35.969 -30.812 1 94.75 205 ILE A C 1
ATOM 1644 O O . ILE A 1 205 ? -6.527 -36.469 -31.141 1 94.75 205 ILE A O 1
ATOM 1648 N N . ARG A 1 206 ? -4.344 -36.344 -31.312 1 84.19 206 ARG A N 1
ATOM 1649 C CA . ARG A 1 206 ? -4.215 -37.344 -32.344 1 84.19 206 ARG A CA 1
ATOM 1650 C C . ARG A 1 206 ? -4.816 -38.688 -31.906 1 84.19 206 ARG A C 1
ATOM 1652 O O . ARG A 1 206 ? -4.48 -39.188 -30.844 1 84.19 206 ARG A O 1
ATOM 1659 N N . CYS A 1 207 ? -5.656 -39.344 -32.719 1 83.62 207 CYS A N 1
ATOM 1660 C CA . CYS A 1 207 ? -6.32 -40.594 -32.375 1 83.62 207 CYS A CA 1
ATOM 1661 C C . CYS A 1 207 ? -5.77 -41.75 -33.188 1 83.62 207 CYS A C 1
ATOM 1663 O O . CYS A 1 207 ? -5.887 -42.906 -32.812 1 83.62 207 CYS A O 1
ATOM 1665 N N . GLU A 1 208 ? -5.105 -41.375 -34.312 1 82.81 208 GLU A N 1
ATOM 1666 C CA . GLU A 1 208 ? -4.66 -42.438 -35.219 1 82.81 208 GLU A CA 1
ATOM 1667 C C . GLU A 1 208 ? -3.377 -43.094 -34.688 1 82.81 208 GLU A C 1
ATOM 1669 O O . GLU A 1 208 ? -2.438 -42.406 -34.312 1 82.81 208 GLU A O 1
ATOM 1674 N N . GLY A 1 209 ? -3.377 -44.375 -34.688 1 81.25 209 GLY A N 1
ATOM 1675 C CA . GLY A 1 209 ? -2.168 -45.125 -34.375 1 81.25 209 GLY A CA 1
ATOM 1676 C C . GLY A 1 209 ? -1.869 -45.188 -32.906 1 81.25 209 GLY A C 1
ATOM 1677 O O . GLY A 1 209 ? -0.756 -45.562 -32.5 1 81.25 209 GLY A O 1
ATOM 1678 N N . VAL A 1 210 ? -2.82 -44.812 -32.094 1 87.56 210 VAL A N 1
ATOM 1679 C CA . VAL A 1 210 ? -2.602 -44.844 -30.641 1 87.56 210 VAL A CA 1
ATOM 1680 C C . VAL A 1 210 ? -3.691 -45.688 -29.969 1 87.56 210 VAL A C 1
ATOM 1682 O O . VAL A 1 210 ? -4.82 -45.75 -30.469 1 87.56 210 VAL A O 1
ATOM 1685 N N . ASP A 1 211 ? -3.311 -46.438 -28.969 1 90 211 ASP A N 1
ATOM 1686 C CA . ASP A 1 211 ? -4.324 -47.188 -28.25 1 90 211 ASP A CA 1
ATOM 1687 C C . ASP A 1 211 ? -5.012 -46.312 -27.203 1 90 211 ASP A C 1
ATOM 1689 O O . ASP A 1 211 ? -4.602 -45.156 -26.969 1 90 211 ASP A O 1
ATOM 1693 N N . CYS A 1 212 ? -6.043 -46.812 -26.656 1 91.31 212 CYS A N 1
ATOM 1694 C CA . CYS A 1 212 ? -6.91 -46.062 -25.75 1 91.31 212 CYS A CA 1
ATOM 1695 C C . CYS A 1 212 ? -6.141 -45.594 -24.516 1 91.31 212 CYS A C 1
ATOM 1697 O O . CYS A 1 212 ? -6.262 -44.438 -24.109 1 91.31 212 CYS A O 1
ATOM 1699 N N . GLU A 1 213 ? -5.312 -46.406 -23.938 1 91.25 213 GLU A N 1
ATOM 1700 C CA . GLU A 1 213 ? -4.594 -46.062 -22.719 1 91.25 213 GLU A CA 1
ATOM 1701 C C . GLU A 1 213 ? -3.541 -44.969 -22.984 1 91.25 213 GLU A C 1
ATOM 1703 O O . GLU A 1 213 ? -3.324 -44.094 -22.141 1 91.25 213 GLU A O 1
ATOM 1708 N N . ARG A 1 214 ? -2.918 -45.094 -24.078 1 91.06 214 ARG A N 1
ATOM 1709 C CA . ARG A 1 214 ? -1.935 -44.062 -24.453 1 91.06 214 ARG A CA 1
ATOM 1710 C C . ARG A 1 214 ? -2.607 -42.75 -24.734 1 91.06 214 ARG A C 1
ATOM 1712 O O . ARG A 1 214 ? -2.066 -41.688 -24.391 1 91.06 214 ARG A O 1
ATOM 1719 N N . TRP A 1 215 ? -3.725 -42.844 -25.422 1 93.81 215 TRP A N 1
ATOM 1720 C CA . TRP A 1 215 ? -4.488 -41.625 -25.672 1 93.81 215 TRP A CA 1
ATOM 1721 C C . TRP A 1 215 ? -4.906 -40.969 -24.359 1 93.81 215 TRP A C 1
ATOM 1723 O O . TRP A 1 215 ? -4.762 -39.75 -24.203 1 93.81 215 TRP A O 1
ATOM 1733 N N . TRP A 1 216 ? -5.387 -41.781 -23.469 1 94.62 216 TRP A N 1
ATOM 1734 C CA . TRP A 1 216 ? -5.812 -41.281 -22.156 1 94.62 216 TRP A CA 1
ATOM 1735 C C . TRP A 1 216 ? -4.641 -40.656 -21.406 1 94.62 216 TRP A C 1
ATOM 1737 O O . TRP A 1 216 ? -4.785 -39.594 -20.797 1 94.62 216 TRP A O 1
ATOM 1747 N N . ALA A 1 217 ? -3.508 -41.25 -21.5 1 94.44 217 ALA A N 1
ATOM 1748 C CA . ALA A 1 217 ? -2.305 -40.688 -20.875 1 94.44 217 ALA A CA 1
ATOM 1749 C C . ALA A 1 217 ? -1.961 -39.312 -21.453 1 94.44 217 ALA A C 1
ATOM 1751 O O . ALA A 1 217 ? -1.497 -38.438 -20.734 1 94.44 217 ALA A O 1
ATOM 1752 N N . SER A 1 218 ? -2.184 -39.188 -22.719 1 95.38 218 SER A N 1
ATOM 1753 C CA . SER A 1 218 ? -1.937 -37.906 -23.359 1 95.38 218 SER A CA 1
ATOM 1754 C C . SER A 1 218 ? -2.891 -36.844 -22.859 1 95.38 218 SER A C 1
ATOM 1756 O O . SER A 1 218 ? -2.492 -35.688 -22.656 1 95.38 218 SER A O 1
ATOM 1758 N N . VAL A 1 219 ? -4.145 -37.219 -22.641 1 96.94 219 VAL A N 1
ATOM 1759 C CA . VAL A 1 219 ? -5.133 -36.281 -22.109 1 96.94 219 VAL A CA 1
ATOM 1760 C C . VAL A 1 219 ? -4.719 -35.812 -20.703 1 96.94 219 VAL A C 1
ATOM 1762 O O . VAL A 1 219 ? -4.742 -34.625 -20.391 1 96.94 219 VAL A O 1
ATOM 1765 N N . CYS A 1 220 ? -4.297 -36.781 -19.906 1 97.31 220 CYS A N 1
ATOM 1766 C CA . CYS A 1 220 ? -3.859 -36.469 -18.547 1 97.31 220 CYS A CA 1
ATOM 1767 C C . CYS A 1 220 ? -2.613 -35.594 -18.547 1 97.31 220 CYS A C 1
ATOM 1769 O O . CYS A 1 220 ? -2.488 -34.688 -17.734 1 97.31 220 CYS A O 1
ATOM 1771 N N . ALA A 1 221 ? -1.752 -35.844 -19.453 1 96.5 221 ALA A N 1
ATOM 1772 C CA . ALA A 1 221 ? -0.54 -35.031 -19.578 1 96.5 221 ALA A CA 1
ATOM 1773 C C . ALA A 1 221 ? -0.874 -33.594 -19.953 1 96.5 221 ALA A C 1
ATOM 1775 O O . ALA A 1 221 ? -0.244 -32.656 -19.453 1 96.5 221 ALA A O 1
ATOM 1776 N N . VAL A 1 222 ? -1.799 -33.469 -20.844 1 97.62 222 VAL A N 1
ATOM 1777 C CA . VAL A 1 222 ? -2.25 -32.125 -21.234 1 97.62 222 VAL A CA 1
ATOM 1778 C C . VAL A 1 222 ? -2.775 -31.391 -20 1 97.62 222 VAL A C 1
ATOM 1780 O O . VAL A 1 222 ? -2.422 -30.234 -19.766 1 97.62 222 VAL A O 1
ATOM 1783 N N . ALA A 1 223 ? -3.6 -32.062 -19.234 1 97.81 223 ALA A N 1
ATOM 1784 C CA . ALA A 1 223 ? -4.145 -31.453 -18.016 1 97.81 223 ALA A CA 1
ATOM 1785 C C . ALA A 1 223 ? -3.031 -31.078 -17.031 1 97.81 223 ALA A C 1
ATOM 1787 O O . ALA A 1 223 ? -3.076 -30.016 -16.406 1 97.81 223 ALA A O 1
ATOM 1788 N N . TRP A 1 224 ? -2.102 -31.906 -16.922 1 96.25 224 TRP A N 1
ATOM 1789 C CA . TRP A 1 224 ? -0.964 -31.625 -16.047 1 96.25 224 TRP A CA 1
ATOM 1790 C C . TRP A 1 224 ? -0.224 -30.375 -16.5 1 96.25 224 TRP A C 1
ATOM 1792 O O . TRP A 1 224 ? 0.148 -29.547 -15.664 1 96.25 224 TRP A O 1
ATOM 1802 N N . HIS A 1 225 ? -0.004 -30.234 -17.766 1 96.88 225 HIS A N 1
ATOM 1803 C CA . HIS A 1 225 ? 0.671 -29.047 -18.297 1 96.88 225 HIS A CA 1
ATOM 1804 C C . HIS A 1 225 ? -0.147 -27.781 -18.047 1 96.88 225 HIS A C 1
ATOM 1806 O O . HIS A 1 225 ? 0.412 -26.734 -17.75 1 96.88 225 HIS A O 1
ATOM 1812 N N . ILE A 1 226 ? -1.452 -27.906 -18.203 1 97 226 ILE A N 1
ATOM 1813 C CA . ILE A 1 226 ? -2.311 -26.766 -17.953 1 97 226 ILE A CA 1
ATOM 1814 C C . ILE A 1 226 ? -2.164 -26.312 -16.5 1 97 226 ILE A C 1
ATOM 1816 O O . ILE A 1 226 ? -2.064 -25.125 -16.219 1 97 226 ILE A O 1
ATOM 1820 N N . TRP A 1 227 ? -2.055 -27.234 -15.625 1 93.25 227 TRP A N 1
ATOM 1821 C CA . TRP A 1 227 ? -1.914 -26.984 -14.195 1 93.25 227 TRP A CA 1
ATOM 1822 C C . TRP A 1 227 ? -0.542 -26.391 -13.883 1 93.25 227 TRP A C 1
ATOM 1824 O O . TRP A 1 227 ? -0.442 -25.312 -13.281 1 93.25 227 TRP A O 1
ATOM 1834 N N . LYS A 1 228 ? 0.473 -26.969 -14.352 1 91.94 228 LYS A N 1
ATOM 1835 C CA . LYS A 1 228 ? 1.819 -26.672 -13.875 1 91.94 228 LYS A CA 1
ATOM 1836 C C . LYS A 1 228 ? 2.469 -25.578 -14.727 1 91.94 228 LYS A C 1
ATOM 1838 O O . LYS A 1 228 ? 3.305 -24.812 -14.234 1 91.94 228 LYS A O 1
ATOM 1843 N N . ASN A 1 229 ? 2.072 -25.469 -15.992 1 94.06 229 ASN A N 1
ATOM 1844 C CA . ASN A 1 229 ? 2.746 -24.547 -16.906 1 94.06 229 ASN A CA 1
ATOM 1845 C C . ASN A 1 229 ? 1.845 -23.375 -17.281 1 94.06 229 ASN A C 1
ATOM 1847 O O . ASN A 1 229 ? 2.242 -22.5 -18.047 1 94.06 229 ASN A O 1
ATOM 1851 N N . GLY A 1 230 ? 0.637 -23.375 -16.812 1 92.44 230 GLY A N 1
ATOM 1852 C CA . GLY A 1 230 ? -0.231 -22.234 -17.031 1 92.44 230 GLY A CA 1
ATOM 1853 C C . GLY A 1 230 ? 0.081 -21.062 -16.125 1 92.44 230 GLY A C 1
ATOM 1854 O O . GLY A 1 230 ? 0.664 -20.062 -16.547 1 92.44 230 GLY A O 1
ATOM 1855 N N . ARG A 1 231 ? -0.369 -21.062 -14.93 1 88.75 231 ARG A N 1
ATOM 1856 C CA . ARG A 1 231 ? -0.086 -20.109 -13.867 1 88.75 231 ARG A CA 1
ATOM 1857 C C . ARG A 1 231 ? -0.109 -20.781 -12.5 1 88.75 231 ARG A C 1
ATOM 1859 O O . ARG A 1 231 ? -1.113 -20.719 -11.789 1 88.75 231 ARG A O 1
ATOM 1866 N N . GLU A 1 232 ? 0.962 -21.234 -12.188 1 83.25 232 GLU A N 1
ATOM 1867 C CA . GLU A 1 232 ? 1.05 -22.109 -11.031 1 83.25 232 GLU A CA 1
ATOM 1868 C C . GLU A 1 232 ? 0.66 -21.391 -9.75 1 83.25 232 GLU A C 1
ATOM 1870 O O . GLU A 1 232 ? 0.166 -22.016 -8.805 1 83.25 232 GLU A O 1
ATOM 1875 N N . SER A 1 233 ? 0.866 -20.062 -9.656 1 81.88 233 SER A N 1
ATOM 1876 C CA . SER A 1 233 ? 0.511 -19.312 -8.469 1 81.88 233 SER A CA 1
ATOM 1877 C C . SER A 1 233 ? -0.993 -19.344 -8.219 1 81.88 233 SER A C 1
ATOM 1879 O O . SER A 1 233 ? -1.445 -19.125 -7.09 1 81.88 233 SER A O 1
ATOM 1881 N N . MET A 1 234 ? -1.725 -19.609 -9.234 1 82.88 234 MET A N 1
ATOM 1882 C CA . MET A 1 234 ? -3.174 -19.75 -9.133 1 82.88 234 MET A CA 1
ATOM 1883 C C . MET A 1 234 ? -3.615 -21.156 -9.531 1 82.88 234 MET A C 1
ATOM 1885 O O . MET A 1 234 ? -4.711 -21.344 -10.062 1 82.88 234 MET A O 1
ATOM 1889 N N . GLY A 1 235 ? -2.742 -22.141 -9.32 1 87.25 235 GLY A N 1
ATOM 1890 C CA . GLY A 1 235 ? -2.904 -23.469 -9.875 1 87.25 235 GLY A CA 1
ATOM 1891 C C . GLY A 1 235 ? -3.838 -24.344 -9.062 1 87.25 235 GLY A C 1
ATOM 1892 O O . GLY A 1 235 ? -4.316 -25.375 -9.547 1 87.25 235 GLY A O 1
ATOM 1893 N N . ALA A 1 236 ? -4.176 -23.922 -7.84 1 85.94 236 ALA A N 1
ATOM 1894 C CA . ALA A 1 236 ? -4.996 -24.781 -6.992 1 85.94 236 ALA A CA 1
ATOM 1895 C C . ALA A 1 236 ? -6.387 -24.969 -7.59 1 85.94 236 ALA A C 1
ATOM 1897 O O . ALA A 1 236 ? -6.863 -26.094 -7.711 1 85.94 236 ALA A O 1
ATOM 1898 N N . ALA A 1 237 ? -6.973 -23.844 -7.961 1 88.5 237 ALA A N 1
ATOM 1899 C CA . ALA A 1 237 ? -8.312 -23.938 -8.547 1 88.5 237 ALA A CA 1
ATOM 1900 C C . ALA A 1 237 ? -8.281 -24.672 -9.883 1 88.5 237 ALA A C 1
ATOM 1902 O O . ALA A 1 237 ? -9.172 -25.469 -10.172 1 88.5 237 ALA A O 1
ATOM 1903 N N . ILE A 1 238 ? -7.289 -24.422 -10.68 1 92.38 238 ILE A N 1
ATOM 1904 C CA . ILE A 1 238 ? -7.133 -25.047 -11.984 1 92.38 238 ILE A CA 1
ATOM 1905 C C . ILE A 1 238 ? -6.992 -26.562 -11.812 1 92.38 238 ILE A C 1
ATOM 1907 O O . ILE A 1 238 ? -7.719 -27.344 -12.445 1 92.38 238 ILE A O 1
ATOM 1911 N N . MET A 1 239 ? -6.137 -26.938 -10.961 1 92.81 239 MET A N 1
ATOM 1912 C CA . MET A 1 239 ? -5.879 -28.344 -10.711 1 92.81 239 MET A CA 1
ATOM 1913 C C . MET A 1 239 ? -7.137 -29.047 -10.211 1 92.81 239 MET A C 1
ATOM 1915 O O . MET A 1 239 ? -7.48 -30.125 -10.695 1 92.81 239 MET A O 1
ATOM 1919 N N . ALA A 1 240 ? -7.789 -28.5 -9.258 1 91.25 240 ALA A N 1
ATOM 1920 C CA . ALA A 1 240 ? -8.969 -29.109 -8.656 1 91.25 240 ALA A CA 1
ATOM 1921 C C . ALA A 1 240 ? -10.047 -29.359 -9.711 1 91.25 240 ALA A C 1
ATOM 1923 O O . ALA A 1 240 ? -10.633 -30.453 -9.766 1 91.25 240 ALA A O 1
ATOM 1924 N N . VAL A 1 241 ? -10.25 -28.391 -10.531 1 92.38 241 VAL A N 1
ATOM 1925 C CA . VAL A 1 241 ? -11.305 -28.484 -11.539 1 92.38 241 VAL A CA 1
ATOM 1926 C C . VAL A 1 241 ? -10.922 -29.531 -12.586 1 92.38 241 VAL A C 1
ATOM 1928 O O . VAL A 1 241 ? -11.766 -30.328 -13.008 1 92.38 241 VAL A O 1
ATOM 1931 N N . LEU A 1 242 ? -9.711 -29.531 -13 1 96.31 242 LEU A N 1
ATOM 1932 C CA . LEU A 1 242 ? -9.25 -30.484 -14.023 1 96.31 242 LEU A CA 1
ATOM 1933 C C . LEU A 1 242 ? -9.289 -31.906 -13.492 1 96.31 242 LEU A C 1
ATOM 1935 O O . LEU A 1 242 ? -9.781 -32.812 -14.172 1 96.31 242 LEU A O 1
ATOM 1939 N N . VAL A 1 243 ? -8.82 -32.125 -12.312 1 95.62 243 VAL A N 1
ATOM 1940 C CA . VAL A 1 243 ? -8.727 -33.469 -11.75 1 95.62 243 VAL A CA 1
ATOM 1941 C C . VAL A 1 243 ? -10.125 -34.031 -11.508 1 95.62 243 VAL A C 1
ATOM 1943 O O . VAL A 1 243 ? -10.391 -35.219 -11.789 1 95.62 243 VAL A O 1
ATOM 1946 N N . ARG A 1 244 ? -10.992 -33.219 -10.984 1 92.94 244 ARG A N 1
ATOM 1947 C CA . ARG A 1 244 ? -12.367 -33.656 -10.766 1 92.94 244 ARG A CA 1
ATOM 1948 C C . ARG A 1 244 ? -13.016 -34.094 -12.078 1 92.94 244 ARG A C 1
ATOM 1950 O O . ARG A 1 244 ? -13.695 -35.125 -12.141 1 92.94 244 ARG A O 1
ATOM 1957 N N . ALA A 1 245 ? -12.859 -33.25 -13.07 1 96 245 ALA A N 1
ATOM 1958 C CA . ALA A 1 245 ? -13.422 -33.562 -14.383 1 96 245 ALA A CA 1
ATOM 1959 C C . ALA A 1 245 ? -12.812 -34.875 -14.945 1 96 245 ALA A C 1
ATOM 1961 O O . ALA A 1 245 ? -13.531 -35.719 -15.477 1 96 245 ALA A O 1
ATOM 1962 N N . LEU A 1 246 ? -11.547 -35 -14.859 1 97.38 246 LEU A N 1
ATOM 1963 C CA . LEU A 1 246 ? -10.859 -36.156 -15.414 1 97.38 246 LEU A CA 1
ATOM 1964 C C . LEU A 1 246 ? -11.219 -37.438 -14.641 1 97.38 246 LEU A C 1
ATOM 1966 O O . LEU A 1 246 ? -11.258 -38.531 -15.219 1 97.38 246 LEU A O 1
ATOM 1970 N N . GLU A 1 247 ? -11.43 -37.281 -13.375 1 95.56 247 GLU A N 1
ATOM 1971 C CA . GLU A 1 247 ? -11.898 -38.438 -12.602 1 95.56 247 GLU A CA 1
ATOM 1972 C C . GLU A 1 247 ? -13.234 -38.938 -13.125 1 95.56 247 GLU A C 1
ATOM 1974 O O . GLU A 1 247 ? -13.453 -40.156 -13.219 1 95.56 247 GLU A O 1
ATOM 1979 N N . GLU A 1 248 ? -14.078 -38.031 -13.352 1 95 248 GLU A N 1
ATOM 1980 C CA . GLU A 1 248 ? -15.367 -38.438 -13.914 1 95 248 GLU A CA 1
ATOM 1981 C C . GLU A 1 248 ? -15.203 -39.094 -15.289 1 95 248 GLU A C 1
ATOM 1983 O O . GLU A 1 248 ? -15.867 -40.062 -15.594 1 95 248 GLU A O 1
ATOM 1988 N N . VAL A 1 249 ? -14.391 -38.5 -16.109 1 96 249 VAL A N 1
ATOM 1989 C CA . VAL A 1 249 ? -14.117 -39.062 -17.422 1 96 249 VAL A CA 1
ATOM 1990 C C . VAL A 1 249 ? -13.562 -40.5 -17.266 1 96 249 VAL A C 1
ATOM 1992 O O . VAL A 1 249 ? -14.039 -41.438 -17.906 1 96 249 VAL A O 1
ATOM 1995 N N . ASP A 1 250 ? -12.562 -40.594 -16.453 1 94.56 250 ASP A N 1
ATOM 1996 C CA . ASP A 1 250 ? -11.922 -41.906 -16.234 1 94.56 250 ASP A CA 1
ATOM 1997 C C . ASP A 1 250 ? -12.938 -42.938 -15.805 1 94.56 250 ASP A C 1
ATOM 1999 O O . ASP A 1 250 ? -12.906 -44.094 -16.281 1 94.56 250 ASP A O 1
ATOM 2003 N N . GLY A 1 251 ? -13.781 -42.625 -14.852 1 92 251 GLY A N 1
ATOM 2004 C CA . GLY A 1 251 ? -14.828 -43.531 -14.398 1 92 251 GLY A CA 1
ATOM 2005 C C . GLY A 1 251 ? -15.734 -44 -15.516 1 92 251 GLY A C 1
ATOM 2006 O O . GLY A 1 251 ? -16.078 -45.156 -15.602 1 92 251 GLY A O 1
ATOM 2007 N N . ARG A 1 252 ? -16.094 -43.062 -16.359 1 91.75 252 ARG A N 1
ATOM 2008 C CA . ARG A 1 252 ? -16.969 -43.375 -17.469 1 91.75 252 ARG A CA 1
ATOM 2009 C C . ARG A 1 252 ? -16.266 -44.25 -18.484 1 91.75 252 ARG A C 1
ATOM 2011 O O . ARG A 1 252 ? -16.875 -45.125 -19.109 1 91.75 252 ARG A O 1
ATOM 2018 N N . LEU A 1 253 ? -15.031 -43.906 -18.812 1 91.25 253 LEU A N 1
ATOM 2019 C CA . LEU A 1 253 ? -14.258 -44.656 -19.781 1 91.25 253 LEU A CA 1
ATOM 2020 C C . LEU A 1 253 ? -14.086 -46.125 -19.328 1 91.25 253 LEU A C 1
ATOM 2022 O O . LEU A 1 253 ? -14.109 -47.031 -20.141 1 91.25 253 LEU A O 1
ATOM 2026 N N . ARG A 1 254 ? -13.938 -46.344 -18.094 1 88.56 254 ARG A N 1
ATOM 2027 C CA . ARG A 1 254 ? -13.664 -47.688 -17.547 1 88.56 254 ARG A CA 1
ATOM 2028 C C . ARG A 1 254 ? -14.953 -48.469 -17.359 1 88.56 254 ARG A C 1
ATOM 2030 O O . ARG A 1 254 ? -14.938 -49.688 -17.312 1 88.56 254 ARG A O 1
ATOM 2037 N N . SER A 1 255 ? -16.016 -47.906 -17.047 1 82.81 255 SER A N 1
ATOM 2038 C CA . SER A 1 255 ? -17.297 -48.562 -16.844 1 82.81 255 SER A CA 1
ATOM 2039 C C . SER A 1 255 ? -17.859 -49.062 -18.172 1 82.81 255 SER A C 1
ATOM 2041 O O . SER A 1 255 ? -18.453 -50.125 -18.25 1 82.81 255 SER A O 1
ATOM 2043 N N . GLU A 1 256 ? -17.938 -48.156 -19.109 1 65.25 256 GLU A N 1
ATOM 2044 C CA . GLU A 1 256 ? -18.578 -48.5 -20.359 1 65.25 256 GLU A CA 1
ATOM 2045 C C . GLU A 1 256 ? -17.734 -49.5 -21.172 1 65.25 256 GLU A C 1
ATOM 2047 O O . GLU A 1 256 ? -16.516 -49.312 -21.266 1 65.25 256 GLU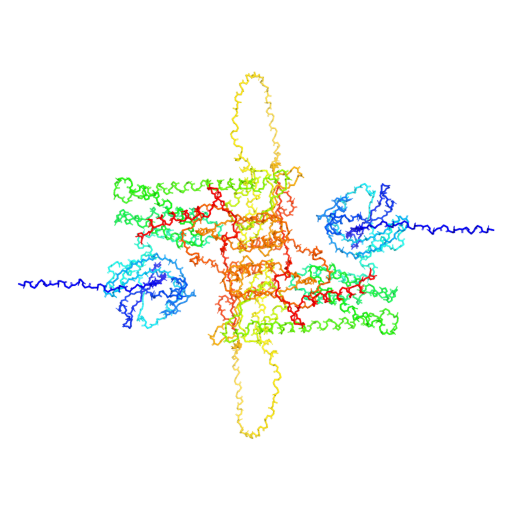 A O 1
ATOM 2052 N N . SER A 1 257 ? -18.109 -50.812 -21.062 1 55.62 257 SER A N 1
ATOM 2053 C CA . SER A 1 257 ? -17.547 -51.875 -21.875 1 55.62 257 SER A CA 1
ATOM 2054 C C . SER A 1 257 ? -17.297 -51.406 -23.312 1 55.62 257 SER A C 1
ATOM 2056 O O . SER A 1 257 ? -17.922 -51.875 -24.25 1 55.62 257 SER A O 1
ATOM 2058 N N . THR A 1 258 ? -17.297 -50.125 -23.562 1 51.53 258 THR A N 1
ATOM 2059 C CA . THR A 1 258 ? -17.438 -49.656 -24.938 1 51.53 258 THR A CA 1
ATOM 2060 C C . THR A 1 258 ? -16.281 -50.156 -25.812 1 51.53 258 THR A C 1
ATOM 2062 O O . THR A 1 258 ? -15.219 -50.5 -25.297 1 51.53 258 THR A O 1
ATOM 2065 N N . GLU A 1 259 ? -16.719 -50.219 -27.031 1 55.81 259 GLU A N 1
ATOM 2066 C CA . GLU A 1 259 ? -15.898 -50.469 -28.203 1 55.81 259 GLU A CA 1
ATOM 2067 C C . GLU A 1 259 ? -14.578 -49.719 -28.125 1 55.81 259 GLU A C 1
ATOM 2069 O O . GLU A 1 259 ? -14.547 -48.562 -27.719 1 55.81 259 GLU A O 1
ATOM 2074 N N . GLU A 1 260 ? -13.414 -50.344 -27.953 1 68.44 260 GLU A N 1
ATOM 2075 C CA . GLU A 1 260 ? -11.984 -50.25 -27.672 1 68.44 260 GLU A CA 1
ATOM 2076 C C . GLU A 1 260 ? -11.312 -49.281 -28.625 1 68.44 260 GLU A C 1
ATOM 2078 O O . GLU A 1 260 ? -10.109 -49.375 -28.891 1 68.44 260 GLU A O 1
ATOM 2083 N N . SER A 1 261 ? -12.25 -48.281 -29.188 1 87.19 261 SER A N 1
ATOM 2084 C CA . SER A 1 261 ? -11.469 -47.406 -30.047 1 87.19 261 SER A CA 1
ATOM 2085 C C . SER A 1 261 ? -11.188 -46.062 -29.375 1 87.19 261 SER A C 1
ATOM 2087 O O . SER A 1 261 ? -11.938 -45.625 -28.5 1 87.19 261 SER A O 1
ATOM 2089 N N . VAL A 1 262 ? -10.297 -45.438 -29.734 1 92.31 262 VAL A N 1
ATOM 2090 C CA . VAL A 1 262 ? -9.875 -44.156 -29.203 1 92.31 262 VAL A CA 1
ATOM 2091 C C . VAL A 1 262 ? -10.93 -43.094 -29.531 1 92.31 262 VAL A C 1
ATOM 2093 O O . VAL A 1 262 ? -11.188 -42.188 -28.719 1 92.31 262 VAL A O 1
ATOM 2096 N N . GLN A 1 263 ? -11.594 -43.219 -30.688 1 89.94 263 GLN A N 1
ATOM 2097 C CA . GLN A 1 263 ? -12.633 -42.281 -31.078 1 89.94 263 GLN A CA 1
ATOM 2098 C C . GLN A 1 263 ? -13.82 -42.312 -30.125 1 89.94 263 GLN A C 1
ATOM 2100 O O . GLN A 1 263 ? -14.391 -41.281 -29.781 1 89.94 263 GLN A O 1
ATOM 2105 N N . ALA A 1 264 ? -14.156 -43.5 -29.766 1 89.75 264 ALA A N 1
ATOM 2106 C CA . ALA A 1 264 ? -15.25 -43.656 -28.812 1 89.75 264 ALA A CA 1
ATOM 2107 C C . ALA A 1 264 ? -14.883 -43.031 -27.453 1 89.75 264 ALA A C 1
ATOM 2109 O O . ALA A 1 264 ? -15.727 -42.406 -26.828 1 89.75 264 ALA A O 1
ATOM 2110 N N . TRP A 1 265 ? -13.664 -43.281 -27.047 1 93.44 265 TRP A N 1
ATOM 2111 C CA . TRP A 1 265 ? -13.18 -42.688 -25.797 1 93.44 265 TRP A CA 1
ATOM 2112 C C . TRP A 1 265 ? -13.195 -41.156 -25.859 1 93.44 265 TRP A C 1
ATOM 2114 O O . TRP A 1 265 ? -13.617 -40.5 -24.906 1 93.44 265 TRP A O 1
ATOM 2124 N N . GLN A 1 266 ? -12.789 -40.656 -26.953 1 94.56 266 GLN A N 1
ATOM 2125 C CA . GLN A 1 266 ? -12.758 -39.188 -27.141 1 94.56 266 GLN A CA 1
ATOM 2126 C C . GLN A 1 266 ? -14.164 -38.594 -27.078 1 94.56 266 GLN A C 1
ATOM 2128 O O . GLN A 1 266 ? -14.367 -37.562 -26.453 1 94.56 266 GLN A O 1
ATOM 2133 N N . ASN A 1 267 ? -15.094 -39.25 -27.75 1 92.56 267 ASN A N 1
ATOM 2134 C CA . ASN A 1 267 ? -16.469 -38.781 -27.734 1 92.56 267 ASN A CA 1
ATOM 2135 C C . ASN A 1 267 ? -17.062 -38.781 -26.328 1 92.56 267 ASN A C 1
ATOM 2137 O O . ASN A 1 267 ? -17.75 -37.844 -25.938 1 92.56 267 ASN A O 1
ATOM 2141 N N . LEU A 1 268 ? -16.797 -39.844 -25.641 1 93 268 LEU A N 1
ATOM 2142 C CA . LEU A 1 268 ? -17.297 -39.938 -24.266 1 93 268 LEU A CA 1
ATOM 2143 C C . LEU A 1 268 ? -16.656 -38.875 -23.391 1 93 268 LEU A C 1
ATOM 2145 O O . LEU A 1 268 ? -17.359 -38.25 -22.578 1 93 268 LEU A O 1
ATOM 2149 N N . ALA A 1 269 ? -15.375 -38.719 -23.484 1 95.94 269 ALA A N 1
ATOM 2150 C CA . ALA A 1 269 ? -14.672 -37.688 -22.719 1 95.94 269 ALA A CA 1
ATOM 2151 C C . ALA A 1 269 ? -15.211 -36.312 -23.047 1 95.94 269 ALA A C 1
ATOM 2153 O O . ALA A 1 269 ? -15.359 -35.469 -22.156 1 95.94 269 ALA A O 1
ATOM 2154 N N . ALA A 1 270 ? -15.477 -36.062 -24.297 1 96.5 270 ALA A N 1
ATOM 2155 C CA . ALA A 1 270 ? -16 -34.781 -24.734 1 96.5 270 ALA A CA 1
ATOM 2156 C C . ALA A 1 270 ? -17.344 -34.469 -24.078 1 96.5 270 ALA A C 1
ATOM 2158 O O . ALA A 1 270 ? -17.609 -33.344 -23.688 1 96.5 270 ALA A O 1
ATOM 2159 N N . GLU A 1 271 ? -18.109 -35.469 -24.016 1 95.69 271 GLU A N 1
ATOM 2160 C CA . GLU A 1 271 ? -19.422 -35.312 -23.391 1 95.69 271 GLU A CA 1
ATOM 2161 C C . GLU A 1 271 ? -19.297 -34.938 -21.922 1 95.69 271 GLU A C 1
ATOM 2163 O O . GLU A 1 271 ? -19.984 -34.031 -21.438 1 95.69 271 GLU A O 1
ATOM 2168 N N . VAL A 1 272 ? -18.469 -35.656 -21.234 1 96.06 272 VAL A N 1
ATOM 2169 C CA . VAL A 1 272 ? -18.281 -35.406 -19.797 1 96.06 272 VAL A CA 1
ATOM 2170 C C . VAL A 1 272 ? -17.688 -34 -19.578 1 96.06 272 VAL A C 1
ATOM 2172 O O . VAL A 1 272 ? -18.156 -33.281 -18.703 1 96.06 272 VAL A O 1
ATOM 2175 N N . LEU A 1 273 ? -16.703 -33.625 -20.344 1 97.06 273 LEU A N 1
ATOM 2176 C CA . LEU A 1 273 ? -16.047 -32.344 -20.172 1 97.06 273 LEU A CA 1
ATOM 2177 C C . LEU A 1 273 ? -17 -31.188 -20.547 1 97.06 273 LEU A C 1
ATOM 2179 O O . LEU A 1 273 ? -16.984 -30.141 -19.891 1 97.06 273 LEU A O 1
ATOM 2183 N N . GLU A 1 274 ? -17.812 -31.391 -21.547 1 95.88 274 GLU A N 1
ATOM 2184 C CA . GLU A 1 274 ? -18.812 -30.391 -21.906 1 95.88 274 GLU A CA 1
ATOM 2185 C C . GLU A 1 274 ? -19.812 -30.156 -20.781 1 95.88 274 GLU A C 1
ATOM 2187 O O . GLU A 1 274 ? -20.188 -29.016 -20.516 1 95.88 274 GLU A O 1
ATOM 2192 N N . LYS A 1 275 ? -20.203 -31.234 -20.266 1 94.5 275 LYS A N 1
ATOM 2193 C CA . LYS A 1 275 ? -21.109 -31.141 -19.125 1 94.5 275 LYS A CA 1
ATOM 2194 C C . LYS A 1 275 ? -20.453 -30.406 -17.969 1 94.5 275 LYS A C 1
ATOM 2196 O O . LYS A 1 275 ? -21.094 -29.578 -17.312 1 94.5 275 LYS A O 1
ATOM 2201 N N . ALA A 1 276 ? -19.234 -30.719 -17.656 1 93.12 276 ALA A N 1
ATOM 2202 C CA . ALA A 1 276 ? -18.484 -30.062 -16.578 1 93.12 276 ALA A CA 1
ATOM 2203 C C . ALA A 1 276 ? -18.359 -28.562 -16.828 1 93.12 276 ALA A C 1
ATOM 2205 O O . ALA A 1 276 ? -18.5 -27.766 -15.898 1 93.12 276 ALA A O 1
ATOM 2206 N N . VAL A 1 277 ? -18.109 -28.172 -18.047 1 93.12 277 VAL A N 1
ATOM 2207 C CA . VAL A 1 277 ? -17.969 -26.766 -18.422 1 93.12 277 VAL A CA 1
ATOM 2208 C C . VAL A 1 277 ? -19.297 -26.047 -18.219 1 93.12 277 VAL A C 1
ATOM 2210 O O . VAL A 1 277 ? -19.344 -24.953 -17.656 1 93.12 277 VAL A O 1
ATOM 2213 N N . LYS A 1 278 ? -20.359 -26.641 -18.609 1 90.31 278 LYS A N 1
ATOM 2214 C CA . LYS A 1 278 ? -21.688 -26.047 -18.5 1 90.31 278 LYS A CA 1
ATOM 2215 C C . LYS A 1 278 ? -22.094 -25.859 -17.047 1 90.31 278 LYS A C 1
ATOM 2217 O O . LYS A 1 278 ? -22.703 -24.859 -16.672 1 90.31 278 LYS A O 1
ATOM 2222 N N . LEU A 1 279 ? -21.766 -26.812 -16.266 1 84.56 279 LEU A N 1
ATOM 2223 C CA . LEU A 1 279 ? -22.094 -26.766 -14.844 1 84.56 279 LEU A CA 1
ATOM 2224 C C . LEU A 1 279 ? -21.375 -25.609 -14.156 1 84.56 279 LEU A C 1
ATOM 2226 O O . LEU A 1 279 ? -21.922 -24.969 -13.25 1 84.56 279 LEU A O 1
ATOM 2230 N N . ARG A 1 280 ? -20.219 -25.344 -14.523 1 84.44 280 ARG A N 1
ATOM 2231 C CA . ARG A 1 280 ? -19.422 -24.297 -13.891 1 84.44 280 ARG A CA 1
ATOM 2232 C C . ARG A 1 280 ? -19.859 -22.922 -14.367 1 84.44 280 ARG A C 1
ATOM 2234 O O . ARG A 1 280 ? -19.781 -21.938 -13.617 1 84.44 280 ARG A O 1
ATOM 2241 N N . GLU A 1 281 ? -20.25 -22.844 -15.562 1 80.19 281 GLU A N 1
ATOM 2242 C CA . GLU A 1 281 ? -20.703 -21.562 -16.125 1 80.19 281 GLU A CA 1
ATOM 2243 C C . GLU A 1 281 ? -21.984 -21.078 -15.461 1 80.19 281 GLU A C 1
ATOM 2245 O O . GLU A 1 281 ? -22.25 -19.875 -15.422 1 80.19 281 GLU A O 1
ATOM 2250 N N . GLY A 1 282 ? -22.688 -21.859 -14.859 1 71.56 282 GLY A N 1
ATOM 2251 C CA . GLY A 1 282 ? -23.938 -21.5 -14.211 1 71.56 282 GLY A CA 1
ATOM 2252 C C . GLY A 1 282 ? -23.734 -20.859 -12.852 1 71.56 282 GLY A C 1
ATOM 2253 O O . GLY A 1 282 ? -24.703 -20.391 -12.227 1 71.56 282 GLY A O 1
ATOM 2254 N N . HIS A 1 283 ? -22.656 -20.531 -12.375 1 67.88 283 HIS A N 1
ATOM 2255 C CA . HIS A 1 283 ? -22.25 -19.828 -11.172 1 67.88 283 HIS A CA 1
ATOM 2256 C C . HIS A 1 283 ? -23 -20.328 -9.953 1 67.88 283 HIS A C 1
ATOM 2258 O O . HIS A 1 283 ? -23.297 -19.547 -9.039 1 67.88 283 HIS A O 1
ATOM 2264 N N . THR A 1 284 ? -23.297 -21.516 -9.914 1 75.38 284 THR A N 1
ATOM 2265 C CA . THR A 1 284 ? -24.109 -22.062 -8.844 1 75.38 284 THR A CA 1
ATOM 2266 C C . THR A 1 284 ? -23.328 -22.094 -7.531 1 75.38 284 THR A C 1
ATOM 2268 O O . THR A 1 284 ? -23.859 -21.766 -6.473 1 75.38 284 THR A O 1
ATOM 2271 N N . SER A 1 285 ? -22.109 -22.297 -7.676 1 82.19 285 SER A N 1
ATOM 2272 C CA . SER A 1 285 ? -21.297 -22.406 -6.465 1 82.19 285 SER A CA 1
ATOM 2273 C C . SER A 1 285 ? -21.125 -21.062 -5.793 1 82.19 285 SER A C 1
ATOM 2275 O O . SER A 1 285 ? -21.156 -20.953 -4.566 1 82.19 285 SER A O 1
ATOM 2277 N N . GLY A 1 286 ? -21.031 -20.016 -6.539 1 86.12 286 GLY A N 1
ATOM 2278 C CA . GLY A 1 286 ? -20.859 -18.672 -6.004 1 86.12 286 GLY A CA 1
ATOM 2279 C C . GLY A 1 286 ? -22.062 -18.203 -5.207 1 86.12 286 GLY A C 1
ATOM 2280 O O . GLY A 1 286 ? -21.906 -17.578 -4.156 1 86.12 286 GLY A O 1
ATOM 2281 N N . ALA A 1 287 ? -23.172 -18.594 -5.684 1 88.5 287 ALA A N 1
ATOM 2282 C CA . ALA A 1 287 ? -24.406 -18.219 -5.004 1 88.5 287 ALA A CA 1
ATOM 2283 C C . ALA A 1 287 ? -24.516 -18.906 -3.65 1 88.5 287 ALA A C 1
ATOM 2285 O O . ALA A 1 287 ? -24.984 -18.328 -2.678 1 88.5 287 ALA A O 1
ATOM 2286 N N . VAL A 1 288 ? -24.094 -20.125 -3.672 1 93.5 288 VAL A N 1
ATOM 2287 C CA . VAL A 1 288 ? -24.156 -20.891 -2.432 1 93.5 288 VAL A CA 1
ATOM 2288 C C . VAL A 1 288 ? -23.172 -20.312 -1.412 1 93.5 288 VAL A C 1
ATOM 2290 O O . VAL A 1 288 ? -23.484 -20.219 -0.223 1 93.5 288 VAL A O 1
ATOM 2293 N N . VAL A 1 289 ? -22.016 -19.922 -1.843 1 95.19 289 VAL A N 1
ATOM 2294 C CA . VAL A 1 289 ? -21.047 -19.297 -0.959 1 95.19 289 VAL A CA 1
ATOM 2295 C C . VAL A 1 289 ? -21.609 -17.984 -0.408 1 95.19 289 VAL A C 1
ATOM 2297 O O . VAL A 1 289 ? -21.438 -17.672 0.771 1 95.19 289 VAL A O 1
ATOM 2300 N N . ALA A 1 290 ? -22.297 -17.234 -1.265 1 95.62 290 ALA A N 1
ATOM 2301 C CA . ALA A 1 290 ? -22.906 -15.961 -0.864 1 95.62 290 ALA A CA 1
ATOM 2302 C C . ALA A 1 290 ? -23.922 -16.172 0.248 1 95.62 290 ALA A C 1
ATOM 2304 O O . ALA A 1 290 ? -23.969 -15.406 1.211 1 95.62 290 ALA A O 1
ATOM 2305 N N . GLU A 1 291 ? -24.672 -17.203 0.126 1 95.56 291 GLU A N 1
ATOM 2306 C CA . GLU A 1 291 ? -25.672 -17.531 1.147 1 95.56 291 GLU A CA 1
ATOM 2307 C C . GLU A 1 291 ? -25 -17.938 2.459 1 95.56 291 GLU A C 1
ATOM 2309 O O . GLU A 1 291 ? -25.469 -17.562 3.539 1 95.56 291 GLU A O 1
ATOM 2314 N N . ALA A 1 292 ? -23.969 -18.688 2.311 1 96.94 292 ALA A N 1
ATOM 2315 C CA . ALA A 1 292 ? -23.219 -19.094 3.498 1 96.94 292 ALA A CA 1
ATOM 2316 C C . ALA A 1 292 ? -22.641 -17.875 4.223 1 96.94 292 ALA A C 1
ATOM 2318 O O . ALA A 1 292 ? -22.609 -17.844 5.457 1 96.94 292 ALA A O 1
ATOM 2319 N N . PHE A 1 293 ? -22.172 -16.938 3.516 1 97.81 293 PHE A N 1
ATOM 2320 C CA . PHE A 1 293 ? -21.609 -15.719 4.082 1 97.81 293 PHE A CA 1
ATOM 2321 C C . PHE A 1 293 ? -22.688 -14.922 4.812 1 97.81 293 PHE A C 1
ATOM 2323 O O . PHE A 1 293 ? -22.453 -14.438 5.922 1 97.81 293 PHE A O 1
ATOM 2330 N N . ALA A 1 294 ? -23.844 -14.766 4.184 1 97 294 ALA A N 1
ATOM 2331 C CA . ALA A 1 294 ? -24.953 -14.07 4.82 1 97 294 ALA A CA 1
ATOM 2332 C C . ALA A 1 294 ? -25.344 -14.75 6.133 1 97 294 ALA A C 1
ATOM 2334 O O . ALA A 1 294 ? -25.594 -14.078 7.133 1 97 294 ALA A O 1
ATOM 2335 N N . SER A 1 295 ? -25.391 -16.062 6.059 1 96.88 295 SER A N 1
ATOM 2336 C CA . SER A 1 295 ? -25.719 -16.828 7.258 1 96.88 295 SER A CA 1
ATOM 2337 C C . SER A 1 295 ? -24.688 -16.578 8.359 1 96.88 295 SER A C 1
ATOM 2339 O O . SER A 1 295 ? -25.031 -16.531 9.539 1 96.88 295 SER A O 1
ATOM 2341 N N . TYR A 1 296 ? -23.453 -16.531 7.969 1 97.75 296 TYR A N 1
ATOM 2342 C CA . TYR A 1 296 ? -22.375 -16.266 8.914 1 97.75 296 TYR A CA 1
ATOM 2343 C C . TYR A 1 296 ? -22.562 -14.898 9.57 1 97.75 296 TYR A C 1
ATOM 2345 O O . TYR A 1 296 ? -22.391 -14.766 10.781 1 97.75 296 TYR A O 1
ATOM 2353 N N . LEU A 1 297 ? -22.875 -13.828 8.797 1 97.38 297 LEU A N 1
ATOM 2354 C CA . LEU A 1 297 ? -23.125 -12.5 9.344 1 97.38 297 LEU A CA 1
ATOM 2355 C C . LEU A 1 297 ? -24.297 -12.523 10.328 1 97.38 297 LEU A C 1
ATOM 2357 O O . LEU A 1 297 ? -24.234 -11.875 11.375 1 97.38 297 LEU A O 1
ATOM 2361 N N . GLY A 1 298 ? -25.328 -13.305 9.977 1 96.12 298 GLY A N 1
ATOM 2362 C CA . GLY A 1 298 ? -26.469 -13.438 10.883 1 96.12 298 GLY A CA 1
ATOM 2363 C C . GLY A 1 298 ? -26.078 -14.008 12.234 1 96.12 298 GLY A C 1
ATOM 2364 O O . GLY A 1 298 ? -26.562 -13.539 13.266 1 96.12 298 GLY A O 1
ATOM 2365 N N . LYS A 1 299 ? -25.266 -14.953 12.188 1 95.62 299 LYS A N 1
ATOM 2366 C CA . LYS A 1 299 ? -24.859 -15.641 13.406 1 95.62 299 LYS A CA 1
ATOM 2367 C C . LYS A 1 299 ? -23.984 -14.742 14.273 1 95.62 299 LYS A C 1
ATOM 2369 O O . LYS A 1 299 ? -24.094 -14.758 15.508 1 95.62 299 LYS A O 1
ATOM 2374 N N . HIS A 1 300 ? -23.141 -13.906 13.703 1 95 300 HIS A N 1
ATOM 2375 C CA . HIS A 1 300 ? -22.125 -13.203 14.477 1 95 300 HIS A CA 1
ATOM 2376 C C . HIS A 1 300 ? -22.484 -11.734 14.672 1 95 300 HIS A C 1
ATOM 2378 O O . HIS A 1 300 ? -22 -11.086 15.594 1 95 300 HIS A O 1
ATOM 2384 N N . PHE A 1 301 ? -23.375 -11.203 13.773 1 95.25 301 PHE A N 1
ATOM 2385 C CA . PHE A 1 301 ? -23.703 -9.781 13.836 1 95.25 301 PHE A CA 1
ATOM 2386 C C . PHE A 1 301 ? -25.203 -9.57 13.852 1 95.25 301 PHE A C 1
ATOM 2388 O O . PHE A 1 301 ? -25.703 -8.531 13.414 1 95.25 301 PHE A O 1
ATOM 2395 N N . GLY A 1 302 ? -25.969 -10.445 14.289 1 93 302 GLY A N 1
ATOM 2396 C CA . GLY A 1 302 ? -27.406 -10.406 14.352 1 93 302 GLY A CA 1
ATOM 2397 C C . GLY A 1 302 ? -27.953 -9.125 14.953 1 93 302 GLY A C 1
ATOM 2398 O O . GLY A 1 302 ? -28.875 -8.516 14.406 1 93 302 GLY A O 1
ATOM 2399 N N . PRO A 1 303 ? -27.438 -8.727 16.031 1 91.56 303 PRO A N 1
ATOM 2400 C CA . PRO A 1 303 ? -27.938 -7.527 16.719 1 91.56 303 PRO A CA 1
ATOM 2401 C C . PRO A 1 303 ? -27.891 -6.285 15.828 1 91.56 303 PRO A C 1
ATOM 2403 O O . PRO A 1 303 ? -28.656 -5.344 16.047 1 91.56 303 PRO A O 1
ATOM 2406 N N . ARG A 1 304 ? -27.031 -6.234 14.867 1 91.25 304 ARG A N 1
ATOM 2407 C CA . ARG A 1 304 ? -26.906 -5.086 13.977 1 91.25 304 ARG A CA 1
ATOM 2408 C C . ARG A 1 304 ? -28.141 -4.918 13.117 1 91.25 304 ARG A C 1
ATOM 2410 O O . ARG A 1 304 ? -28.391 -3.834 12.586 1 91.25 304 ARG A O 1
ATOM 2417 N N . LEU A 1 305 ? -28.875 -5.949 12.969 1 88.81 305 LEU A N 1
ATOM 2418 C CA . LEU A 1 305 ? -30.125 -5.863 12.219 1 88.81 305 LEU A CA 1
ATOM 2419 C C . LEU A 1 305 ? -31.156 -5.016 12.969 1 88.81 305 LEU A C 1
ATOM 2421 O O . LEU A 1 305 ? -31.953 -4.312 12.352 1 88.81 305 LEU A O 1
ATOM 2425 N N . GLN A 1 306 ? -31.078 -5.059 14.242 1 85.19 306 GLN A N 1
ATOM 2426 C CA . GLN A 1 306 ? -32 -4.312 15.078 1 85.19 306 GLN A CA 1
ATOM 2427 C C . GLN A 1 306 ? -31.562 -2.867 15.258 1 85.19 306 GLN A C 1
ATOM 2429 O O . GLN A 1 306 ? -32.344 -1.938 15.141 1 85.19 306 GLN A O 1
ATOM 2434 N N . THR A 1 307 ? -30.234 -2.684 15.492 1 83.19 307 THR A N 1
ATOM 2435 C CA . THR A 1 307 ? -29.703 -1.353 15.758 1 83.19 307 THR A CA 1
ATOM 2436 C C . THR A 1 307 ? -29.547 -0.569 14.453 1 83.19 307 THR A C 1
ATOM 2438 O O . THR A 1 307 ? -29.375 0.652 14.477 1 83.19 307 THR A O 1
ATOM 2441 N N . ARG A 1 308 ? -29.453 -1.263 13.375 1 81.62 308 ARG A N 1
ATOM 2442 C CA . ARG A 1 308 ? -29.312 -0.701 12.039 1 81.62 308 ARG A CA 1
ATOM 2443 C C . ARG A 1 308 ? -27.953 -0.036 11.859 1 81.62 308 ARG A C 1
ATOM 2445 O O . ARG A 1 308 ? -27.797 0.856 11.023 1 81.62 308 ARG A O 1
ATOM 2452 N N . GLN A 1 309 ? -27.078 -0.361 12.766 1 89.12 309 GLN A N 1
ATOM 2453 C CA . GLN A 1 309 ? -25.703 0.081 12.586 1 89.12 309 GLN A CA 1
ATOM 2454 C C . GLN A 1 309 ? -24.984 -0.761 11.531 1 89.12 309 GLN A C 1
ATOM 2456 O O . GLN A 1 309 ? -25.172 -1.978 11.469 1 89.12 309 GLN A O 1
ATOM 2461 N N . PRO A 1 310 ? -24.281 -0.151 10.727 1 94.31 310 PRO A N 1
ATOM 2462 C CA . PRO A 1 310 ? -23.625 -0.921 9.664 1 94.31 310 PRO A CA 1
ATOM 2463 C C . PRO A 1 310 ? -22.516 -1.837 10.203 1 94.31 310 PRO A C 1
ATOM 2465 O O . PRO A 1 310 ? -21.922 -1.554 11.242 1 94.31 310 PRO A O 1
ATOM 2468 N N . ILE A 1 311 ? -22.312 -2.977 9.57 1 96 311 ILE A N 1
ATOM 2469 C CA . ILE A 1 311 ? -21.125 -3.791 9.773 1 96 311 ILE A CA 1
ATOM 2470 C C . ILE A 1 311 ? -19.969 -3.215 8.961 1 96 311 ILE A C 1
ATOM 2472 O O . ILE A 1 311 ? -20.078 -3.051 7.742 1 96 311 ILE A O 1
ATOM 2476 N N . THR A 1 312 ? -18.906 -2.82 9.609 1 96.81 312 THR A N 1
ATOM 2477 C CA . THR A 1 312 ? -17.734 -2.275 8.914 1 96.81 312 THR A CA 1
ATOM 2478 C C . THR A 1 312 ? -16.828 -3.398 8.422 1 96.81 312 THR A C 1
ATOM 2480 O O . THR A 1 312 ? -16.297 -4.172 9.227 1 96.81 312 THR A O 1
ATOM 2483 N N . VAL A 1 313 ? -16.688 -3.51 7.094 1 98.06 313 VAL A N 1
ATOM 2484 C CA . VAL A 1 313 ? -15.945 -4.598 6.461 1 98.06 313 VAL A CA 1
ATOM 2485 C C . VAL A 1 313 ? -14.727 -4.043 5.73 1 98.06 313 VAL A C 1
ATOM 2487 O O . VAL A 1 313 ? -14.836 -3.088 4.957 1 98.06 313 VAL A O 1
ATOM 2490 N N . LEU A 1 314 ? -13.562 -4.59 6.059 1 98.62 314 LEU A N 1
ATOM 2491 C CA . LEU A 1 314 ? -12.344 -4.277 5.32 1 98.62 314 LEU A CA 1
ATOM 2492 C C . LEU A 1 314 ? -12.008 -5.387 4.332 1 98.62 314 LEU A C 1
ATOM 2494 O O . LEU A 1 314 ? -12.023 -6.566 4.688 1 98.62 314 LEU A O 1
ATOM 2498 N N . THR A 1 315 ? -11.828 -5.039 3.066 1 98.56 315 THR A N 1
ATOM 2499 C CA . THR A 1 315 ? -11.461 -6.02 2.051 1 98.56 315 THR A CA 1
ATOM 2500 C C . THR A 1 315 ? -10.516 -5.398 1.019 1 98.56 315 THR A C 1
ATOM 2502 O O . THR A 1 315 ? -10.062 -4.266 1.188 1 98.56 315 THR A O 1
ATOM 2505 N N . LEU A 1 316 ? -10.031 -6.191 0.104 1 98 316 LEU A N 1
ATOM 2506 C CA . LEU A 1 316 ? -9.109 -5.762 -0.942 1 98 316 LEU A CA 1
ATOM 2507 C C . LEU A 1 316 ? -9.219 -6.664 -2.168 1 98 316 LEU A C 1
ATOM 2509 O O . LEU A 1 316 ? -9.93 -7.672 -2.141 1 98 316 LEU A O 1
ATOM 2513 N N . SER A 1 317 ? -8.562 -6.277 -3.213 1 94.88 317 SER A N 1
ATOM 2514 C CA . SER A 1 317 ? -8.492 -7.039 -4.453 1 94.88 317 SER A CA 1
ATOM 2515 C C . SER A 1 317 ? -9.875 -7.211 -5.078 1 94.88 317 SER A C 1
ATOM 2517 O O . SER A 1 317 ? -10.844 -6.578 -4.645 1 94.88 317 SER A O 1
ATOM 2519 N N . GLU A 1 318 ? -9.938 -7.934 -6.137 1 92.81 318 GLU A N 1
ATOM 2520 C CA . GLU A 1 318 ? -11.195 -8.234 -6.816 1 92.81 318 GLU A CA 1
ATOM 2521 C C . GLU A 1 318 ? -11.445 -9.734 -6.879 1 92.81 318 GLU A C 1
ATOM 2523 O O . GLU A 1 318 ? -10.891 -10.43 -7.734 1 92.81 318 GLU A O 1
ATOM 2528 N N . SER A 1 319 ? -12.164 -10.141 -5.98 1 91.75 319 SER A N 1
ATOM 2529 C CA . SER A 1 319 ? -12.672 -11.516 -5.98 1 91.75 319 SER A CA 1
ATOM 2530 C C . SER A 1 319 ? -14.125 -11.562 -6.422 1 91.75 319 SER A C 1
ATOM 2532 O O . SER A 1 319 ? -14.992 -10.945 -5.801 1 91.75 319 SER A O 1
ATOM 2534 N N . SER A 1 320 ? -14.383 -12.312 -7.445 1 89 320 SER A N 1
ATOM 2535 C CA . SER A 1 320 ? -15.758 -12.453 -7.906 1 89 320 SER A CA 1
ATOM 2536 C C . SER A 1 320 ? -16.641 -13.094 -6.84 1 89 320 SER A C 1
ATOM 2538 O O . SER A 1 320 ? -17.812 -12.758 -6.719 1 89 320 SER A O 1
ATOM 2540 N N . THR A 1 321 ? -16.062 -13.969 -6.059 1 91.69 321 THR A N 1
ATOM 2541 C CA . THR A 1 321 ? -16.781 -14.633 -4.98 1 91.69 321 THR A CA 1
ATOM 2542 C C . THR A 1 321 ? -17.172 -13.633 -3.889 1 91.69 321 THR A C 1
ATOM 2544 O O . THR A 1 321 ? -18.297 -13.641 -3.398 1 91.69 321 THR A O 1
ATOM 2547 N N . ILE A 1 322 ? -16.266 -12.789 -3.521 1 95.06 322 ILE A N 1
ATOM 2548 C CA . ILE A 1 322 ? -16.531 -11.781 -2.498 1 95.06 322 ILE A CA 1
ATOM 2549 C C . ILE A 1 322 ? -17.547 -10.766 -3.016 1 95.06 322 ILE A C 1
ATOM 2551 O O . ILE A 1 322 ? -18.453 -10.359 -2.285 1 95.06 322 ILE A O 1
ATOM 2555 N N . ALA A 1 323 ? -17.359 -10.367 -4.301 1 93.12 323 ALA A N 1
ATOM 2556 C CA . ALA A 1 323 ? -18.297 -9.422 -4.898 1 93.12 323 ALA A CA 1
ATOM 2557 C C . ALA A 1 323 ? -19.734 -9.953 -4.816 1 93.12 323 ALA A C 1
ATOM 2559 O O . ALA A 1 323 ? -20.641 -9.234 -4.398 1 93.12 323 ALA A O 1
ATOM 2560 N N . LEU A 1 324 ? -19.891 -11.203 -5.141 1 91.12 324 LEU A N 1
ATOM 2561 C CA . LEU A 1 324 ? -21.219 -11.82 -5.113 1 91.12 324 LEU A CA 1
ATOM 2562 C C . LEU A 1 324 ? -21.75 -11.906 -3.686 1 91.12 324 LEU A C 1
ATOM 2564 O O . LEU A 1 324 ? -22.938 -11.688 -3.443 1 91.12 324 LEU A O 1
ATOM 2568 N N . ALA A 1 325 ? -20.906 -12.25 -2.811 1 94.94 325 ALA A N 1
ATOM 2569 C CA . ALA A 1 325 ? -21.297 -12.375 -1.41 1 94.94 325 ALA A CA 1
ATOM 2570 C C . ALA A 1 325 ? -21.766 -11.039 -0.847 1 94.94 325 ALA A C 1
ATOM 2572 O O . ALA A 1 325 ? -22.812 -10.961 -0.186 1 94.94 325 ALA A O 1
ATOM 2573 N N . LEU A 1 326 ? -21.016 -10.008 -1.081 1 94.75 326 LEU A N 1
ATOM 2574 C CA . LEU A 1 326 ? -21.359 -8.68 -0.584 1 94.75 326 LEU A CA 1
ATOM 2575 C C . LEU A 1 326 ? -22.641 -8.164 -1.229 1 94.75 326 LEU A C 1
ATOM 2577 O O . LEU A 1 326 ? -23.484 -7.578 -0.554 1 94.75 326 LEU A O 1
ATOM 2581 N N . GLN A 1 327 ? -22.766 -8.398 -2.508 1 90.75 327 GLN A N 1
ATOM 2582 C CA . GLN A 1 327 ? -23.984 -8.016 -3.213 1 90.75 327 GLN A CA 1
ATOM 2583 C C . GLN A 1 327 ? -25.203 -8.727 -2.627 1 90.75 327 GLN A C 1
ATOM 2585 O O . GLN A 1 327 ? -26.25 -8.117 -2.447 1 90.75 327 GLN A O 1
ATOM 2590 N N . HIS A 1 328 ? -25.016 -9.984 -2.41 1 92.19 328 HIS A N 1
ATOM 2591 C CA . HIS A 1 328 ? -26.109 -10.781 -1.844 1 92.19 328 HIS A CA 1
ATOM 2592 C C . HIS A 1 328 ? -26.547 -10.234 -0.493 1 92.19 328 HIS A C 1
ATOM 2594 O O . HIS A 1 328 ? -27.75 -10.133 -0.22 1 92.19 328 HIS A O 1
ATOM 2600 N N . VAL A 1 329 ? -25.656 -9.852 0.329 1 93.38 329 VAL A N 1
ATOM 2601 C CA . VAL A 1 329 ? -25.953 -9.336 1.658 1 93.38 329 VAL A CA 1
ATOM 2602 C C . VAL A 1 329 ? -26.734 -8.023 1.538 1 93.38 329 VAL A C 1
ATOM 2604 O O . VAL A 1 329 ? -27.75 -7.836 2.199 1 93.38 329 VAL A O 1
ATOM 2607 N N . VAL A 1 330 ? -26.266 -7.141 0.712 1 89.19 330 VAL A N 1
ATOM 2608 C CA . VAL A 1 330 ? -26.891 -5.828 0.564 1 89.19 330 VAL A CA 1
ATOM 2609 C C . VAL A 1 330 ? -28.281 -5.98 -0.043 1 89.19 330 VAL A C 1
ATOM 2611 O O . VAL A 1 330 ? -29.219 -5.305 0.378 1 89.19 330 VAL A O 1
ATOM 2614 N N . ALA A 1 331 ? -28.375 -6.895 -0.899 1 86.06 331 ALA A N 1
ATOM 2615 C CA . ALA A 1 331 ? -29.625 -7.043 -1.647 1 86.06 331 ALA A CA 1
ATOM 2616 C C . ALA A 1 331 ? -30.641 -7.852 -0.855 1 86.06 331 ALA A C 1
ATOM 2618 O O . ALA A 1 331 ? -31.844 -7.57 -0.91 1 86.06 331 ALA A O 1
ATOM 2619 N N . ASN A 1 332 ? -30.203 -8.883 -0.099 1 89.31 332 ASN A N 1
ATOM 2620 C CA . ASN A 1 332 ? -31.141 -9.898 0.368 1 89.31 332 ASN A CA 1
ATOM 2621 C C . ASN A 1 332 ? -31.219 -9.93 1.892 1 89.31 332 ASN A C 1
ATOM 2623 O O . ASN A 1 332 ? -31.938 -10.742 2.463 1 89.31 332 ASN A O 1
ATOM 2627 N N . THR A 1 333 ? -30.5 -9.133 2.473 1 91 333 THR A N 1
ATOM 2628 C CA . THR A 1 333 ? -30.578 -9.078 3.928 1 91 333 THR A CA 1
ATOM 2629 C C . THR A 1 333 ? -30.828 -7.656 4.41 1 91 333 THR A C 1
ATOM 2631 O O . THR A 1 333 ? -30.859 -6.719 3.609 1 91 333 THR A O 1
ATOM 2634 N N . GLY A 1 334 ? -31.047 -7.504 5.699 1 88.94 334 GLY A N 1
ATOM 2635 C CA . GLY A 1 334 ? -31.281 -6.199 6.297 1 88.94 334 GLY A CA 1
ATOM 2636 C C . GLY A 1 334 ? -30.016 -5.512 6.754 1 88.94 334 GLY A C 1
ATOM 2637 O O . GLY A 1 334 ? -30.047 -4.375 7.227 1 88.94 334 GLY A O 1
ATOM 2638 N N . PHE A 1 335 ? -28.953 -6.152 6.547 1 92.69 335 PHE A N 1
ATOM 2639 C CA . PHE A 1 335 ? -27.703 -5.594 7.035 1 92.69 335 PHE A CA 1
ATOM 2640 C C . PHE A 1 335 ? -27.281 -4.395 6.195 1 92.69 335 PHE A C 1
ATOM 2642 O O . PHE A 1 335 ? -27.422 -4.402 4.969 1 92.69 335 PHE A O 1
ATOM 2649 N N . ALA A 1 336 ? -26.844 -3.332 6.855 1 93.19 336 ALA A N 1
ATOM 2650 C CA . ALA A 1 336 ? -26.094 -2.254 6.203 1 93.19 336 ALA A CA 1
ATOM 2651 C C . ALA A 1 336 ? -24.594 -2.496 6.289 1 93.19 336 ALA A C 1
ATOM 2653 O O . ALA A 1 336 ? -24.094 -3.023 7.289 1 93.19 336 ALA A O 1
ATOM 2654 N N . LEU A 1 337 ? -23.891 -2.096 5.23 1 95.31 337 LEU A N 1
ATOM 2655 C CA . LEU A 1 337 ? -22.453 -2.332 5.195 1 95.31 337 LEU A CA 1
ATOM 2656 C C . LEU A 1 337 ? -21.703 -1.021 5.031 1 95.31 337 LEU A C 1
ATOM 2658 O O . LEU A 1 337 ? -22.094 -0.158 4.25 1 95.31 337 LEU A O 1
ATOM 2662 N N . ASP A 1 338 ? -20.719 -0.797 5.879 1 96.31 338 ASP A N 1
ATOM 2663 C CA . ASP A 1 338 ? -19.641 0.167 5.656 1 96.31 338 ASP A CA 1
ATOM 2664 C C . ASP A 1 338 ? -18.3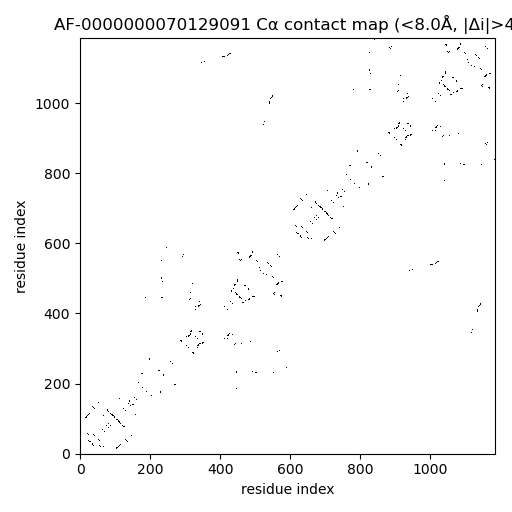91 -0.522 5.133 1 96.31 338 ASP A C 1
ATOM 2666 O O . ASP A 1 338 ? -17.578 -1.037 5.918 1 96.31 338 ASP A O 1
ATOM 2670 N N . LEU A 1 339 ? -18.25 -0.523 3.826 1 97.38 339 LEU A N 1
ATOM 2671 C CA . LEU A 1 339 ? -17.219 -1.298 3.156 1 97.38 339 LEU A CA 1
ATOM 2672 C C . LEU A 1 339 ? -15.977 -0.445 2.906 1 97.38 339 LEU A C 1
ATOM 2674 O O . LEU A 1 339 ? -16.047 0.581 2.227 1 97.38 339 LEU A O 1
ATOM 2678 N N . ARG A 1 340 ? -14.891 -0.873 3.492 1 98.31 340 ARG A N 1
ATOM 2679 C CA . ARG A 1 340 ? -13.578 -0.274 3.266 1 98.31 340 ARG A CA 1
ATOM 2680 C C . ARG A 1 340 ? -12.75 -1.122 2.311 1 98.31 340 ARG A C 1
ATOM 2682 O O . ARG A 1 340 ? -12.477 -2.293 2.586 1 98.31 340 ARG A O 1
ATOM 2689 N N . ILE A 1 341 ? -12.359 -0.504 1.184 1 98.44 341 ILE A N 1
ATOM 2690 C CA . ILE A 1 341 ? -11.664 -1.28 0.163 1 98.44 341 ILE A CA 1
ATOM 2691 C C . ILE A 1 341 ? -10.289 -0.675 -0.097 1 98.44 341 ILE A C 1
ATOM 2693 O O . ILE A 1 341 ? -10.172 0.521 -0.378 1 98.44 341 ILE A O 1
ATOM 2697 N N . LEU A 1 342 ? -9.227 -1.437 0.073 1 98.56 342 LEU A N 1
ATOM 2698 C CA . LEU A 1 342 ? -7.898 -1.022 -0.367 1 98.56 342 LEU A CA 1
ATOM 2699 C C . LEU A 1 342 ? -7.777 -1.109 -1.885 1 98.56 342 LEU A C 1
ATOM 2701 O O . LEU A 1 342 ? -8.297 -2.043 -2.502 1 98.56 342 LEU A O 1
ATOM 2705 N N . GLU A 1 343 ? -7.07 -0.222 -2.455 1 97.69 343 GLU A N 1
ATOM 2706 C CA . GLU A 1 343 ? -7.039 -0.091 -3.91 1 97.69 343 GLU A CA 1
ATOM 2707 C C . GLU A 1 343 ? -6.34 -1.282 -4.555 1 97.69 343 GLU A C 1
ATOM 2709 O O . GLU A 1 343 ? -6.641 -1.642 -5.695 1 97.69 343 GLU A O 1
ATOM 2714 N N . SER A 1 344 ? -5.316 -1.902 -3.855 1 97 344 SER A N 1
ATOM 2715 C CA . SER A 1 344 ? -4.645 -3.131 -4.266 1 97 344 SER A CA 1
ATOM 2716 C C . SER A 1 344 ? -3.732 -2.887 -5.465 1 97 344 SER A C 1
ATOM 2718 O O . SER A 1 344 ? -3.975 -3.416 -6.551 1 97 344 SER A O 1
ATOM 2720 N N . ARG A 1 345 ? -2.648 -2.199 -5.184 1 94.69 345 ARG A N 1
ATOM 2721 C CA . ARG A 1 345 ? -1.577 -2.1 -6.168 1 94.69 345 ARG A CA 1
ATOM 2722 C C . ARG A 1 345 ? -0.944 -3.461 -6.43 1 94.69 345 ARG A C 1
ATOM 2724 O O . ARG A 1 345 ? -0.951 -4.332 -5.559 1 94.69 345 ARG A O 1
ATOM 2731 N N . PRO A 1 346 ? -0.527 -3.684 -7.723 1 93 346 PRO A N 1
ATOM 2732 C CA . PRO A 1 346 ? -0.212 -2.715 -8.773 1 93 346 PRO A CA 1
ATOM 2733 C C . PRO A 1 346 ? -1.376 -2.488 -9.734 1 93 346 PRO A C 1
ATOM 2735 O O . PRO A 1 346 ? -1.386 -1.503 -10.477 1 93 346 PRO A O 1
ATOM 2738 N N . LEU A 1 347 ? -2.396 -3.387 -9.773 1 92.88 347 LEU A N 1
ATOM 2739 C CA . LEU A 1 347 ? -3.365 -3.34 -10.867 1 92.88 347 LEU A CA 1
ATOM 2740 C C . LEU A 1 347 ? -4.672 -2.703 -10.406 1 92.88 347 LEU A C 1
ATOM 2742 O O . LEU A 1 347 ? -5.66 -2.709 -11.141 1 92.88 347 LEU A O 1
ATOM 2746 N N . PHE A 1 348 ? -4.73 -2.201 -9.172 1 96.56 348 PHE A N 1
ATOM 2747 C CA . PHE A 1 348 ? -5.855 -1.447 -8.641 1 96.56 348 PHE A CA 1
ATOM 2748 C C . PHE A 1 348 ? -7.133 -2.279 -8.68 1 96.56 348 PHE A C 1
ATOM 2750 O O . PHE A 1 348 ? -8.203 -1.774 -9.031 1 96.56 348 PHE A O 1
ATOM 2757 N N . GLU A 1 349 ? -7.016 -3.535 -8.297 1 95.56 349 GLU A N 1
ATOM 2758 C CA . GLU A 1 349 ? -8.148 -4.457 -8.359 1 95.56 349 GLU A CA 1
ATOM 2759 C C . GLU A 1 349 ? -9.242 -4.059 -7.383 1 95.56 349 GLU A C 1
ATOM 2761 O O . GLU A 1 349 ? -10.422 -4.336 -7.613 1 95.56 349 GLU A O 1
ATOM 2766 N N . GLY A 1 350 ? -8.914 -3.396 -6.281 1 97.31 350 GLY A N 1
ATOM 2767 C CA . GLY A 1 350 ? -9.922 -2.924 -5.348 1 97.31 350 GLY A CA 1
ATOM 2768 C C . GLY A 1 350 ? -10.875 -1.916 -5.957 1 97.31 350 GLY A C 1
ATOM 2769 O O . GLY A 1 350 ? -12.047 -1.847 -5.57 1 97.31 350 GLY A O 1
ATOM 2770 N N . VAL A 1 351 ? -10.414 -1.1 -6.898 1 97.12 351 VAL A N 1
ATOM 2771 C CA . VAL A 1 351 ? -11.227 -0.102 -7.582 1 97.12 351 VAL A CA 1
ATOM 2772 C C . VAL A 1 351 ? -12.281 -0.796 -8.438 1 97.12 351 VAL A C 1
ATOM 2774 O O . VAL A 1 351 ? -13.453 -0.402 -8.438 1 97.12 351 VAL A O 1
ATOM 2777 N N . SER A 1 352 ? -11.867 -1.856 -9.094 1 95.06 352 SER A N 1
ATOM 2778 C CA . SER A 1 352 ? -12.789 -2.635 -9.906 1 95.06 352 SER A CA 1
ATOM 2779 C C . SER A 1 352 ? -13.859 -3.309 -9.047 1 95.06 352 SER A C 1
ATOM 2781 O O . SER A 1 352 ? -15.016 -3.412 -9.453 1 95.06 352 SER A O 1
ATOM 2783 N N . LEU A 1 353 ? -13.469 -3.789 -7.91 1 95.25 353 LEU A N 1
ATOM 2784 C CA . LEU A 1 353 ? -14.43 -4.383 -6.988 1 95.25 353 LEU A CA 1
ATOM 2785 C C . LEU A 1 353 ? -15.484 -3.365 -6.578 1 95.25 353 LEU A C 1
ATOM 2787 O O . LEU A 1 353 ? -16.688 -3.658 -6.613 1 95.25 353 LEU A O 1
ATOM 2791 N N . ALA A 1 354 ? -15.031 -2.186 -6.184 1 95.88 354 ALA A N 1
ATOM 2792 C CA . ALA A 1 354 ? -15.953 -1.134 -5.781 1 95.88 354 ALA A CA 1
ATOM 2793 C C . ALA A 1 354 ? -16.953 -0.824 -6.895 1 95.88 354 ALA A C 1
ATOM 2795 O O . ALA A 1 354 ? -18.156 -0.68 -6.641 1 95.88 354 ALA A O 1
ATOM 2796 N N . ALA A 1 355 ? -16.453 -0.766 -8.133 1 93.88 355 ALA A N 1
ATOM 2797 C CA . ALA A 1 355 ? -17.312 -0.474 -9.281 1 93.88 355 ALA A CA 1
ATOM 2798 C C . ALA A 1 355 ? -18.328 -1.591 -9.5 1 93.88 355 ALA A C 1
ATOM 2800 O O . ALA A 1 355 ? -19.484 -1.33 -9.852 1 93.88 355 ALA A O 1
ATOM 2801 N N . SER A 1 356 ? -17.875 -2.795 -9.32 1 91.5 356 SER A N 1
ATOM 2802 C CA . SER A 1 356 ? -18.766 -3.934 -9.523 1 91.5 356 SER A CA 1
ATOM 2803 C C . SER A 1 356 ? -19.922 -3.908 -8.523 1 91.5 356 SER A C 1
ATOM 2805 O O . SER A 1 356 ? -21.016 -4.371 -8.836 1 91.5 356 SER A O 1
ATOM 2807 N N . LEU A 1 357 ? -19.734 -3.344 -7.363 1 91.56 357 LEU A N 1
ATOM 2808 C CA . LEU A 1 357 ? -20.734 -3.305 -6.309 1 91.56 357 LEU A CA 1
ATOM 2809 C C . LEU A 1 357 ? -21.688 -2.133 -6.516 1 91.56 357 LEU A C 1
ATOM 2811 O O . LEU A 1 357 ? -22.75 -2.064 -5.875 1 91.56 357 LEU A O 1
ATOM 2815 N N . THR A 1 358 ? -21.359 -1.21 -7.387 1 87.88 358 THR A N 1
ATOM 2816 C CA . THR A 1 358 ? -22.172 -0.027 -7.602 1 87.88 358 THR A CA 1
ATOM 2817 C C . THR A 1 358 ? -22.969 -0.143 -8.906 1 87.88 358 THR A C 1
ATOM 2819 O O . THR A 1 358 ? -23.719 0.758 -9.258 1 87.88 358 THR A O 1
ATOM 2822 N N . ASP A 1 359 ? -22.641 -1.184 -9.672 1 75.81 359 ASP A N 1
ATOM 2823 C CA . ASP A 1 359 ? -23.297 -1.369 -10.961 1 75.81 359 ASP A CA 1
ATOM 2824 C C . ASP A 1 359 ? -24.781 -1.703 -10.781 1 75.81 359 ASP A C 1
ATOM 2826 O O . ASP A 1 359 ? -25.125 -2.568 -9.977 1 75.81 359 ASP A O 1
ATOM 2830 N N . LYS A 1 360 ? -25.641 -0.767 -11.242 1 58.34 360 LYS A N 1
ATOM 2831 C CA . LYS A 1 360 ? -27.109 -0.743 -11.141 1 58.34 360 LYS A CA 1
ATOM 2832 C C . LYS A 1 360 ? -27.703 -2.084 -11.555 1 58.34 360 LYS A C 1
ATOM 2834 O O . LYS A 1 360 ? -28.656 -2.559 -10.938 1 58.34 360 LYS A O 1
ATOM 2839 N N . MET A 1 361 ? -27.266 -2.504 -12.734 1 48.25 361 MET A N 1
ATOM 2840 C CA . MET A 1 361 ? -27.859 -3.707 -13.305 1 48.25 361 MET A CA 1
ATOM 2841 C C . MET A 1 361 ? -27.75 -4.883 -12.344 1 48.25 361 MET A C 1
ATOM 2843 O O . MET A 1 361 ? -28.688 -5.68 -12.227 1 48.25 361 MET A O 1
ATOM 2847 N N . LEU A 1 362 ? -26.688 -4.828 -11.688 1 50.34 362 LEU A N 1
ATOM 2848 C CA . LEU A 1 362 ? -26.438 -5.98 -10.828 1 50.34 362 LEU A CA 1
ATOM 2849 C C . LEU A 1 362 ? -27.281 -5.914 -9.562 1 50.34 362 LEU A C 1
ATOM 2851 O O . LEU A 1 362 ? -27.797 -6.938 -9.094 1 50.34 362 LEU A O 1
ATOM 2855 N N . ILE A 1 363 ? -27.516 -4.621 -9.141 1 51.09 363 ILE A N 1
ATOM 2856 C CA . ILE A 1 363 ? -28.312 -4.426 -7.941 1 51.09 363 ILE A CA 1
ATOM 2857 C C . ILE A 1 363 ? -29.766 -4.797 -8.227 1 51.09 363 ILE A C 1
ATOM 2859 O O . ILE A 1 363 ? -30.422 -5.438 -7.402 1 51.09 363 ILE A O 1
ATOM 2863 N N . SER A 1 364 ? -30.203 -4.461 -9.438 1 48.97 364 SER A N 1
ATOM 2864 C CA . SER A 1 364 ? -31.578 -4.781 -9.812 1 48.97 364 SER A CA 1
ATOM 2865 C C . SER A 1 364 ? -31.781 -6.285 -9.938 1 48.97 364 SER A C 1
ATOM 2867 O O . SER A 1 364 ? -32.812 -6.812 -9.523 1 48.97 364 SER A O 1
ATOM 2869 N N . GLN A 1 365 ? -30.828 -6.949 -10.508 1 47.06 365 GLN A N 1
ATOM 2870 C CA . GLN A 1 365 ? -30.953 -8.383 -10.727 1 47.06 365 GLN A CA 1
ATOM 2871 C C . GLN A 1 365 ? -30.906 -9.148 -9.398 1 47.06 365 GLN A C 1
ATOM 2873 O O . GLN A 1 365 ? -31.609 -10.141 -9.227 1 47.06 365 GLN A O 1
ATOM 2878 N N . ALA A 1 366 ? -30.125 -8.633 -8.531 1 45.47 366 ALA A N 1
ATOM 2879 C CA . ALA A 1 366 ? -30.031 -9.289 -7.227 1 45.47 366 ALA A CA 1
ATOM 2880 C C . ALA A 1 366 ? -31.344 -9.164 -6.453 1 45.47 366 ALA A C 1
ATOM 2882 O O . ALA A 1 366 ? -31.734 -10.102 -5.754 1 45.47 366 ALA A O 1
ATOM 2883 N N . ALA A 1 367 ? -32.031 -8 -6.598 1 43.84 367 ALA A N 1
ATOM 2884 C CA . ALA A 1 367 ? -33.344 -7.77 -5.984 1 43.84 367 ALA A CA 1
ATOM 2885 C C . ALA A 1 367 ? -34.406 -8.711 -6.566 1 43.84 367 ALA A C 1
ATOM 2887 O O . ALA A 1 367 ? -35.312 -9.148 -5.855 1 43.84 367 ALA A O 1
ATOM 2888 N N . LEU A 1 368 ? -34.344 -8.953 -7.816 1 41.62 368 LEU A N 1
ATOM 2889 C CA . LEU A 1 368 ? -35.312 -9.828 -8.461 1 41.62 368 LEU A CA 1
ATOM 2890 C C . LEU A 1 368 ? -35.094 -11.281 -8.055 1 41.62 368 LEU A C 1
ATOM 2892 O O . LEU A 1 368 ? -36.031 -12.07 -7.992 1 41.62 368 LEU A O 1
ATOM 2896 N N . GLY A 1 369 ? -33.812 -11.641 -7.859 1 39.03 369 GLY A N 1
ATOM 2897 C CA . GLY A 1 369 ? -33.562 -13.039 -7.559 1 39.03 369 GLY A CA 1
ATOM 2898 C C . GLY A 1 369 ? -33.969 -13.438 -6.156 1 39.03 369 GLY A C 1
ATOM 2899 O O . GLY A 1 369 ? -34 -14.625 -5.824 1 39.03 369 GLY A O 1
ATOM 2900 N N . GLY A 1 370 ? -34.062 -12.492 -5.211 1 35.19 370 GLY A N 1
ATOM 2901 C CA . GLY A 1 370 ? -34.594 -12.891 -3.922 1 35.19 370 GLY A CA 1
ATOM 2902 C C . GLY A 1 370 ? -36.125 -13.102 -3.939 1 35.19 370 GLY A C 1
ATOM 2903 O O . GLY A 1 370 ? -36.719 -13.336 -2.896 1 35.19 370 GLY A O 1
ATOM 2904 N N . ALA A 1 371 ? -36.938 -12.492 -4.848 1 31.7 371 ALA A N 1
ATOM 2905 C CA . ALA A 1 371 ? -38.375 -12.781 -4.805 1 31.7 371 ALA A CA 1
ATOM 2906 C C . ALA A 1 371 ? -38.656 -14.266 -5.043 1 31.7 371 ALA A C 1
ATOM 2908 O O . ALA A 1 371 ? -38.625 -14.734 -6.184 1 31.7 371 ALA A O 1
ATOM 2909 N N . GLY A 1 372 ? -38.156 -15.148 -4.324 1 27.89 372 GLY A N 1
ATOM 2910 C CA . GLY A 1 372 ? -38.812 -16.453 -4.359 1 27.89 372 GLY A CA 1
ATOM 2911 C C . GLY A 1 372 ? -40.344 -16.359 -4.465 1 27.89 372 GLY A C 1
ATOM 2912 O O . GLY A 1 372 ? -40.906 -15.297 -4.242 1 27.89 372 GLY A O 1
ATOM 2913 N N . THR A 1 373 ? -41 -17.562 -4.871 1 28.75 373 THR A N 1
ATOM 2914 C CA . THR A 1 373 ? -42.312 -18.141 -5.125 1 28.75 373 THR A CA 1
ATOM 2915 C C . THR A 1 373 ? -43.25 -17.875 -3.947 1 28.75 373 THR A C 1
ATOM 2917 O O . THR A 1 373 ? -43.188 -18.578 -2.934 1 28.75 373 THR A O 1
ATOM 2920 N N . GLU A 1 374 ? -43.469 -16.75 -3.494 1 24.56 374 GLU A N 1
ATOM 2921 C CA . GLU A 1 374 ? -44.688 -16.781 -2.684 1 24.56 374 GLU A CA 1
ATOM 2922 C C . GLU A 1 374 ? -45.875 -17.312 -3.486 1 24.56 374 GLU A C 1
ATOM 2924 O O . GLU A 1 374 ? -46.125 -16.859 -4.602 1 24.56 374 GLU A O 1
ATOM 2929 N N . LYS A 1 375 ? -46.375 -18.578 -3.18 1 24.38 375 LYS A N 1
ATOM 2930 C CA . LYS A 1 375 ? -47.625 -19.219 -3.539 1 24.38 375 LYS A CA 1
ATOM 2931 C C . LYS A 1 375 ? -48.812 -18.25 -3.42 1 24.38 375 LYS A C 1
ATOM 2933 O O . LYS A 1 375 ? -48.969 -17.609 -2.377 1 24.38 375 LYS A O 1
ATOM 2938 N N . GLU A 1 376 ? -49.344 -17.672 -4.562 1 24.3 376 GLU A N 1
ATOM 2939 C CA . GLU A 1 376 ? -50.719 -17.203 -4.691 1 24.3 376 GLU A CA 1
ATOM 2940 C C . GLU A 1 376 ? -51.688 -18.125 -3.963 1 24.3 376 GLU A C 1
ATOM 2942 O O . GLU A 1 376 ? -51.844 -19.297 -4.32 1 24.3 376 GLU A O 1
ATOM 2947 N N . THR A 1 377 ? -51.719 -18.172 -2.711 1 21.73 377 THR A N 1
ATOM 2948 C CA . THR A 1 377 ? -52.969 -18.75 -2.201 1 21.73 377 THR A CA 1
ATOM 2949 C C . THR A 1 377 ? -54.188 -18.047 -2.805 1 21.73 377 THR A C 1
ATOM 2951 O O . THR A 1 377 ? -54.25 -16.812 -2.771 1 21.73 377 THR A O 1
ATOM 2954 N N . LYS A 1 378 ? -54.875 -18.766 -3.801 1 23.3 378 LYS A N 1
ATOM 2955 C CA . LYS A 1 378 ? -56.156 -18.656 -4.508 1 23.3 378 LYS A CA 1
ATOM 2956 C C . LYS A 1 378 ? -57.25 -18.203 -3.562 1 23.3 378 LYS A C 1
ATOM 2958 O O . LYS A 1 378 ? -57.875 -19.031 -2.885 1 23.3 378 LYS A O 1
ATOM 2963 N N . GLU A 1 379 ? -57.156 -17.281 -2.65 1 20.58 379 GLU A N 1
ATOM 2964 C CA . GLU A 1 379 ? -58.5 -17.047 -2.148 1 20.58 379 GLU A CA 1
ATOM 2965 C C . GLU A 1 379 ? -59.406 -16.469 -3.238 1 20.58 379 GLU A C 1
ATOM 2967 O O . GLU A 1 379 ? -58.969 -15.617 -4.023 1 20.58 379 GLU A O 1
ATOM 2972 N N . SER A 1 380 ? -60.562 -17.141 -3.66 1 19.75 380 SER A N 1
ATOM 2973 C CA . SER A 1 380 ? -61.719 -17.219 -4.535 1 19.75 380 SER A CA 1
ATOM 2974 C C . SER A 1 380 ? -62.5 -15.914 -4.504 1 19.75 380 SER A C 1
ATOM 2976 O O . SER A 1 380 ? -63.562 -15.812 -5.121 1 19.75 380 SER A O 1
ATOM 2978 N N . GLU A 1 381 ? -62.094 -14.766 -3.977 1 18.75 381 GLU A N 1
ATOM 2979 C CA . GLU A 1 381 ? -63.312 -14.016 -3.887 1 18.75 381 GLU A CA 1
ATOM 2980 C C . GLU A 1 381 ? -63.812 -13.562 -5.266 1 18.75 381 GLU A C 1
ATOM 2982 O O . GLU A 1 381 ? -63 -13.172 -6.109 1 18.75 381 GLU A O 1
ATOM 2987 N N . GLU A 1 382 ? -65.062 -13.859 -5.75 1 18.5 382 GLU A N 1
ATOM 2988 C CA . GLU A 1 382 ? -66.062 -13.766 -6.781 1 18.5 382 GLU A CA 1
ATOM 2989 C C . GLU A 1 382 ? -66.375 -12.305 -7.117 1 18.5 382 GLU A C 1
ATOM 2991 O O . GLU A 1 382 ? -67.312 -12.023 -7.879 1 18.5 382 GLU A O 1
ATOM 2996 N N . ALA A 1 383 ? -65.75 -11.25 -6.59 1 20 383 ALA A N 1
ATOM 2997 C CA . ALA A 1 383 ? -66.688 -10.133 -6.812 1 20 383 ALA A CA 1
ATOM 2998 C C . ALA A 1 383 ? -66.75 -9.766 -8.289 1 20 383 ALA A C 1
ATOM 3000 O O . ALA A 1 383 ? -65.688 -9.719 -8.969 1 20 383 ALA A O 1
ATOM 3001 N N . HIS A 1 384 ? -67.812 -9.742 -9.039 1 18.42 384 HIS A N 1
ATOM 3002 C CA . HIS A 1 384 ? -68.438 -9.562 -10.328 1 18.42 384 HIS A CA 1
ATOM 3003 C C . HIS A 1 384 ? -68.25 -8.141 -10.844 1 18.42 384 HIS A C 1
ATOM 3005 O O . HIS A 1 384 ? -68.812 -7.75 -11.859 1 18.42 384 HIS A O 1
ATOM 3011 N N . VAL A 1 385 ? -67.312 -7.254 -10.391 1 19.31 385 VAL A N 1
ATOM 3012 C CA . VAL A 1 385 ? -67.75 -5.91 -10.734 1 19.31 385 VAL A CA 1
ATOM 3013 C C . VAL A 1 385 ? -67.625 -5.699 -12.242 1 19.31 385 VAL A C 1
ATOM 3015 O O . VAL A 1 385 ? -66.625 -6.023 -12.844 1 19.31 385 VAL A O 1
ATOM 3018 N N . SER A 1 386 ? -68.75 -5.414 -13.055 1 17.66 386 SER A N 1
ATOM 3019 C CA . SER A 1 386 ? -69.188 -5.277 -14.422 1 17.66 386 SER A CA 1
ATOM 3020 C C . SER A 1 386 ? -68.625 -4.066 -15.117 1 17.66 386 SER A C 1
ATOM 3022 O O . SER A 1 386 ? -68.5 -4.031 -16.344 1 17.66 386 SER A O 1
ATOM 3024 N N . GLY A 1 387 ? -68.25 -2.9 -14.492 1 18.64 387 GLY A N 1
ATOM 3025 C CA . GLY A 1 387 ? -68.688 -1.759 -15.281 1 18.64 387 GLY A CA 1
ATOM 3026 C C . GLY A 1 387 ? -67.75 -1.492 -16.469 1 18.64 387 GLY A C 1
ATOM 3027 O O . GLY A 1 387 ? -66.625 -1.923 -16.5 1 18.64 387 GLY A O 1
ATOM 3028 N N . SER A 1 388 ? -68.25 -0.987 -17.656 1 18.83 388 SER A N 1
ATOM 3029 C CA . SER A 1 388 ? -68.062 -0.827 -19.094 1 18.83 388 SER A CA 1
ATOM 3030 C C . SER A 1 388 ? -67.125 0.328 -19.422 1 18.83 388 SER A C 1
ATOM 3032 O O . SER A 1 388 ? -67.062 0.782 -20.562 1 18.83 388 SER A O 1
ATOM 3034 N N . ALA A 1 389 ? -66.125 0.751 -18.625 1 18.25 389 ALA A N 1
ATOM 3035 C CA . ALA A 1 389 ? -65.75 2.104 -18.984 1 18.25 389 ALA A CA 1
ATOM 3036 C C . ALA A 1 389 ? -65.125 2.135 -20.375 1 18.25 389 ALA A C 1
ATOM 3038 O O . ALA A 1 389 ? -64.375 1.231 -20.75 1 18.25 389 ALA A O 1
ATOM 3039 N N . LYS A 1 390 ? -65.562 3.062 -21.25 1 19.45 390 LYS A N 1
ATOM 3040 C CA . LYS A 1 390 ? -65.5 3.543 -22.625 1 19.45 390 LYS A CA 1
ATOM 3041 C C . LYS A 1 390 ? -64.062 4.09 -22.891 1 19.45 390 LYS A C 1
ATOM 3043 O O . LYS A 1 390 ? -63.625 5.004 -22.203 1 19.45 390 LYS A O 1
ATOM 3048 N N . ILE A 1 391 ? -63.031 3.285 -23.422 1 19.77 391 ILE A N 1
ATOM 3049 C CA . ILE A 1 391 ? -61.625 3.529 -23.703 1 19.77 391 ILE A CA 1
ATOM 3050 C C . ILE A 1 391 ? -61.5 4.488 -24.891 1 19.77 391 ILE A C 1
ATOM 3052 O O . ILE A 1 391 ? -61.844 4.137 -26.016 1 19.77 391 ILE A O 1
ATOM 3056 N N . ASP A 1 392 ? -61.938 5.73 -24.672 1 19.62 392 ASP A N 1
ATOM 3057 C CA . ASP A 1 392 ? -61.812 6.598 -25.844 1 19.62 392 ASP A CA 1
ATOM 3058 C C . ASP A 1 392 ? -60.375 6.73 -26.312 1 19.62 392 ASP A C 1
ATOM 3060 O O . ASP A 1 392 ? -59.469 6.758 -25.484 1 19.62 392 ASP A O 1
ATOM 3064 N N . ASN A 1 393 ? -60.062 6.512 -27.641 1 18.91 393 ASN A N 1
ATOM 3065 C CA . ASN A 1 393 ? -58.969 6.219 -28.547 1 18.91 393 ASN A CA 1
ATOM 3066 C C . ASN A 1 393 ? -58.094 7.453 -28.797 1 18.91 393 ASN A C 1
ATOM 3068 O O . ASN A 1 393 ? -57.312 7.477 -29.734 1 18.91 393 ASN A O 1
ATOM 3072 N N . HIS A 1 394 ? -58.312 8.602 -28.188 1 20.56 394 HIS A N 1
ATOM 3073 C CA . HIS A 1 394 ? -57.781 9.688 -29 1 20.56 394 HIS A CA 1
ATOM 3074 C C . HIS A 1 394 ? -56.25 9.609 -29.094 1 20.56 394 HIS A C 1
ATOM 3076 O O . HIS A 1 394 ? -55.594 9.211 -28.141 1 20.56 394 HIS A O 1
ATOM 3082 N N . GLY A 1 395 ? -55.594 9.539 -30.344 1 18.81 395 GLY A N 1
ATOM 3083 C CA . GLY A 1 395 ? -54.344 9.219 -31 1 18.81 395 GLY A CA 1
ATOM 3084 C C . GLY A 1 395 ? -53.25 10.219 -30.703 1 18.81 395 GLY A C 1
ATOM 3085 O O . GLY A 1 395 ? -52.156 10.148 -31.281 1 18.81 395 GLY A O 1
ATOM 3086 N N . GLY A 1 396 ? -53.375 11.32 -29.969 1 20.94 396 GLY A N 1
ATOM 3087 C CA . GLY A 1 396 ? -52.406 12.367 -30.281 1 20.94 396 GLY A CA 1
ATOM 3088 C C . GLY A 1 396 ? -50.969 11.977 -29.938 1 20.94 396 GLY A C 1
ATOM 3089 O O . GLY A 1 396 ? -50.75 11.219 -29 1 20.94 396 GLY A O 1
ATOM 3090 N N . GLY A 1 397 ? -49.969 11.984 -30.906 1 20.78 397 GLY A N 1
ATOM 3091 C CA . GLY A 1 397 ? -48.594 11.508 -31.156 1 20.78 397 GLY A CA 1
ATOM 3092 C C . GLY A 1 397 ? -47.562 12.133 -30.25 1 20.78 397 GLY A C 1
ATOM 3093 O O . GLY A 1 397 ? -46.375 11.977 -30.469 1 20.78 397 GLY A O 1
ATOM 3094 N N . GLY A 1 398 ? -47.844 13 -29.312 1 21.92 398 GLY A N 1
ATOM 3095 C CA . GLY A 1 398 ? -46.688 13.781 -28.859 1 21.92 398 GLY A CA 1
ATOM 3096 C C . GLY A 1 398 ? -45.656 12.953 -28.141 1 21.92 398 GLY A C 1
ATOM 3097 O O . GLY A 1 398 ? -45.969 12.086 -27.328 1 21.92 398 GLY A O 1
ATOM 3098 N N . GLY A 1 399 ? -44.438 12.648 -28.781 1 22.81 399 GLY A N 1
ATOM 3099 C CA . GLY A 1 399 ? -43.312 11.836 -28.422 1 22.81 399 GLY A CA 1
ATOM 3100 C C . GLY A 1 399 ? -42.656 12.242 -27.109 1 22.81 399 GLY A C 1
ATOM 3101 O O . GLY A 1 399 ? -41.812 13.117 -27.078 1 22.81 399 GLY A O 1
ATOM 3102 N N . GLY A 1 400 ? -43.375 12.523 -26.062 1 22.88 400 GLY A N 1
ATOM 3103 C CA . GLY A 1 400 ? -42.656 12.922 -24.859 1 22.88 400 GLY A CA 1
ATOM 3104 C C . GLY A 1 400 ? -41.75 11.844 -24.297 1 22.88 400 GLY A C 1
ATOM 3105 O O . GLY A 1 400 ? -42.188 10.688 -24.172 1 22.88 400 GLY A O 1
ATOM 3106 N N . GLY A 1 401 ? -40.438 11.914 -24.609 1 25.38 401 GLY A N 1
ATOM 3107 C CA . GLY A 1 401 ? -39.375 11.047 -24.109 1 25.38 401 GLY A CA 1
ATOM 3108 C C . GLY A 1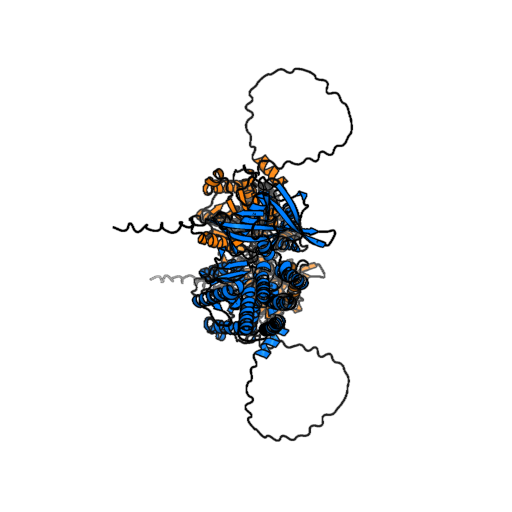 401 ? -39.438 10.859 -22.594 1 25.38 401 GLY A C 1
ATOM 3109 O O . GLY A 1 401 ? -39.5 11.836 -21.844 1 25.38 401 GLY A O 1
ATOM 3110 N N . THR A 1 402 ? -40.125 9.852 -22.141 1 27.12 402 THR A N 1
ATOM 3111 C CA . THR A 1 402 ? -40.188 9.43 -20.734 1 27.12 402 THR A CA 1
ATOM 3112 C C . THR A 1 402 ? -38.812 9.125 -20.203 1 27.12 402 THR A C 1
ATOM 3114 O O . THR A 1 402 ? -38.125 8.219 -20.703 1 27.12 402 THR A O 1
ATOM 3117 N N . GLU A 1 403 ? -38.094 10.133 -19.828 1 29.2 403 GLU A N 1
ATOM 3118 C CA . GLU A 1 403 ? -36.938 9.922 -18.984 1 29.2 403 GLU A CA 1
ATOM 3119 C C . GLU A 1 403 ? -37.25 8.984 -17.812 1 29.2 403 GLU A C 1
ATOM 3121 O O . GLU A 1 403 ? -38.094 9.312 -16.953 1 29.2 403 GLU A O 1
ATOM 3126 N N . THR A 1 404 ? -37.344 7.695 -18.078 1 28.48 404 THR A N 1
ATOM 3127 C CA . THR A 1 404 ? -37.406 6.672 -17.047 1 28.48 404 THR A CA 1
ATOM 3128 C C . THR A 1 404 ? -36.375 6.918 -15.945 1 28.48 404 THR A C 1
ATOM 3130 O O . THR A 1 404 ? -35.188 6.762 -16.172 1 28.48 404 THR A O 1
ATOM 3133 N N . THR A 1 405 ? -36.562 7.93 -15.188 1 31.2 405 THR A N 1
ATOM 3134 C CA . THR A 1 405 ? -35.844 8.008 -13.938 1 31.2 405 THR A CA 1
ATOM 3135 C C . THR A 1 405 ? -35.906 6.676 -13.188 1 31.2 405 THR A C 1
ATOM 3137 O O . THR A 1 405 ? -36.969 6.246 -12.766 1 31.2 405 THR A O 1
ATOM 3140 N N . THR A 1 406 ? -35.25 5.656 -13.703 1 32.41 406 THR A N 1
ATOM 3141 C CA . THR A 1 406 ? -35.125 4.41 -12.953 1 32.41 406 THR A CA 1
ATOM 3142 C C . THR A 1 406 ? -34.938 4.688 -11.461 1 32.41 406 THR A C 1
ATOM 3144 O O . THR A 1 406 ? -33.938 5.273 -11.055 1 32.41 406 THR A O 1
ATOM 3147 N N . GLU A 1 407 ? -36 4.918 -10.742 1 34.84 407 GLU A N 1
ATOM 3148 C CA . GLU A 1 407 ? -36.062 4.988 -9.289 1 34.84 407 GLU A CA 1
ATOM 3149 C C . GLU A 1 407 ? -35.281 3.873 -8.633 1 34.84 407 GLU A C 1
ATOM 3151 O O . GLU A 1 407 ? -35.438 2.697 -8.961 1 34.84 407 GLU A O 1
ATOM 3156 N N . THR A 1 408 ? -34 3.945 -8.352 1 42.84 408 THR A N 1
ATOM 3157 C CA . THR A 1 408 ? -33.219 3.074 -7.48 1 42.84 408 THR A CA 1
ATOM 3158 C C . THR A 1 408 ? -34.094 2.516 -6.359 1 42.84 408 THR A C 1
ATOM 3160 O O . THR A 1 408 ? -34.906 3.24 -5.766 1 42.84 408 THR A O 1
ATOM 3163 N N . PRO A 1 409 ? -34.406 1.244 -6.285 1 44.41 409 PRO A N 1
ATOM 3164 C CA . PRO A 1 409 ? -35.344 0.749 -5.262 1 44.41 409 PRO A CA 1
ATOM 3165 C C . PRO A 1 409 ? -35.094 1.386 -3.895 1 44.41 409 PRO A C 1
ATOM 3167 O O . PRO A 1 409 ? -33.938 1.7 -3.545 1 44.41 409 PRO A O 1
ATOM 3170 N N . ASP A 1 410 ? -36.031 2.107 -3.305 1 51.09 410 ASP A N 1
ATOM 3171 C CA . ASP A 1 410 ? -36.188 2.555 -1.923 1 51.09 410 ASP A CA 1
ATOM 3172 C C . ASP A 1 410 ? -35.531 1.586 -0.954 1 51.09 410 ASP A C 1
ATOM 3174 O O . ASP A 1 410 ? -35.219 1.951 0.182 1 51.09 410 ASP A O 1
ATOM 3178 N N . SER A 1 411 ? -35.156 0.353 -1.539 1 58.97 411 SER A N 1
ATOM 3179 C CA . SER A 1 411 ? -34.781 -0.743 -0.646 1 58.97 411 SER A CA 1
ATOM 3180 C C . SER A 1 411 ? -33.344 -0.626 -0.185 1 58.97 411 SER A C 1
ATOM 3182 O O . SER A 1 411 ? -32.938 -1.286 0.772 1 58.97 411 SER A O 1
ATOM 3184 N N . TRP A 1 412 ? -32.469 0.134 -0.749 1 65.12 412 TRP A N 1
ATOM 3185 C CA . TRP A 1 412 ? -31.109 0.231 -0.267 1 65.12 412 TRP A CA 1
ATOM 3186 C C . TRP A 1 412 ? -30.922 1.483 0.582 1 65.12 412 TRP A C 1
ATOM 3188 O O . TRP A 1 412 ? -29.812 2.031 0.652 1 65.12 412 TRP A O 1
ATOM 3198 N N . ARG A 1 413 ? -32 2.006 1.013 1 66.88 413 ARG A N 1
ATOM 3199 C CA . ARG A 1 413 ? -31.922 3.074 2.002 1 66.88 413 ARG A CA 1
ATOM 3200 C C . ARG A 1 413 ? -32.375 2.588 3.375 1 66.88 413 ARG A C 1
ATOM 3202 O O . ARG A 1 413 ? -33.312 1.797 3.482 1 66.88 413 ARG A O 1
ATOM 3209 N N . ARG A 1 414 ? -31.609 3.115 4.234 1 71.56 414 ARG A N 1
ATOM 3210 C CA . ARG A 1 414 ? -32.031 2.832 5.602 1 71.56 414 ARG A CA 1
ATOM 3211 C C . ARG A 1 414 ? -33.25 3.67 5.98 1 71.56 414 ARG A C 1
ATOM 3213 O O . ARG A 1 414 ? -33.688 4.52 5.203 1 71.56 414 ARG A O 1
ATOM 3220 N N . TRP A 1 415 ? -33.812 3.342 7.117 1 63.28 415 TRP A N 1
ATOM 3221 C CA . TRP A 1 415 ? -35.031 4.012 7.582 1 63.28 415 TRP A CA 1
ATOM 3222 C C . TRP A 1 415 ? -34.781 5.504 7.781 1 63.28 415 TRP A C 1
ATOM 3224 O O . TRP A 1 415 ? -35.688 6.316 7.625 1 63.28 415 TRP A O 1
ATOM 3234 N N . ASP A 1 416 ? -33.469 5.816 8.055 1 67.62 416 ASP A N 1
ATOM 3235 C CA . ASP A 1 416 ? -33.156 7.211 8.352 1 67.62 416 ASP A CA 1
ATOM 3236 C C . ASP A 1 416 ? -32.625 7.922 7.109 1 67.62 416 ASP A C 1
ATOM 3238 O O . ASP A 1 416 ? -32.156 9.062 7.195 1 67.62 416 ASP A O 1
ATOM 3242 N N . GLY A 1 417 ? -32.688 7.195 6.008 1 70.94 417 GLY A N 1
ATOM 3243 C CA . GLY A 1 417 ? -32.25 7.812 4.77 1 70.94 417 GLY A CA 1
ATOM 3244 C C . GLY A 1 417 ? -30.766 7.594 4.488 1 70.94 417 GLY A C 1
ATOM 3245 O O . GLY A 1 417 ? -30.281 7.926 3.404 1 70.94 417 GLY A O 1
ATOM 3246 N N . SER A 1 418 ? -30.125 6.969 5.434 1 78 418 SER A N 1
ATOM 3247 C CA . SER A 1 418 ? -28.703 6.711 5.242 1 78 418 SER A CA 1
ATOM 3248 C C . SER A 1 418 ? -28.469 5.578 4.25 1 78 418 SER A C 1
ATOM 3250 O O . SER A 1 418 ? -29.344 4.73 4.051 1 78 418 SER A O 1
ATOM 3252 N N . PRO A 1 419 ? -27.359 5.605 3.604 1 84.25 419 PRO A N 1
ATOM 3253 C CA . PRO A 1 419 ? -27.078 4.547 2.627 1 84.25 419 PRO A CA 1
ATOM 3254 C C . PRO A 1 419 ? -26.922 3.174 3.275 1 84.25 419 PRO A C 1
ATOM 3256 O O . PRO A 1 419 ? -26.359 3.062 4.371 1 84.25 419 PRO A O 1
ATOM 3259 N N . LYS A 1 420 ? -27.516 2.217 2.568 1 89 420 LYS A N 1
ATOM 3260 C CA . LYS A 1 420 ? -27.359 0.836 3.021 1 89 420 LYS A CA 1
ATOM 3261 C C . LYS A 1 420 ? -25.953 0.326 2.785 1 89 420 LYS A C 1
ATOM 3263 O O . LYS A 1 420 ? -25.469 -0.547 3.51 1 89 420 LYS A O 1
ATOM 3268 N N . LEU A 1 421 ? -25.344 0.877 1.703 1 92.19 421 LEU A N 1
ATOM 3269 C CA . LEU A 1 421 ? -23.969 0.519 1.368 1 92.19 421 LEU A CA 1
ATOM 3270 C C . LEU A 1 421 ? -23.109 1.765 1.241 1 92.19 421 LEU A C 1
ATOM 3272 O O . LEU A 1 421 ? -23.391 2.643 0.424 1 92.19 421 LEU A O 1
ATOM 3276 N N . SER A 1 422 ? -22.203 1.866 2.1 1 93.56 422 SER A N 1
ATOM 3277 C CA . SER A 1 422 ? -21.172 2.896 2.004 1 93.56 422 SER A CA 1
ATOM 3278 C C . SER A 1 422 ? -19.812 2.293 1.667 1 93.56 422 SER A C 1
ATOM 3280 O O . SER A 1 422 ? -19.344 1.368 2.342 1 93.56 422 SER A O 1
ATOM 3282 N N . ILE A 1 423 ? -19.234 2.762 0.592 1 95.75 423 ILE A N 1
ATOM 3283 C CA . ILE A 1 423 ? -17.938 2.271 0.162 1 95.75 423 ILE A CA 1
ATOM 3284 C C . ILE A 1 423 ? -16.891 3.379 0.303 1 95.75 423 ILE A C 1
ATOM 3286 O O . ILE A 1 423 ? -17.109 4.5 -0.164 1 95.75 423 ILE A O 1
ATOM 3290 N N . THR A 1 424 ? -15.844 3.146 0.986 1 96.12 424 THR A N 1
ATOM 3291 C CA . THR A 1 424 ? -14.703 4.055 1.032 1 96.12 424 THR A CA 1
ATOM 3292 C C . THR A 1 424 ? -13.445 3.371 0.511 1 96.12 424 THR A C 1
ATOM 3294 O O . THR A 1 424 ? -13.094 2.279 0.961 1 96.12 424 THR A O 1
ATOM 3297 N N . LEU A 1 425 ? -12.797 3.959 -0.461 1 97.06 425 LEU A N 1
ATOM 3298 C CA . LEU A 1 425 ? -11.57 3.416 -1.036 1 97.06 425 LEU A CA 1
ATOM 3299 C C . LEU A 1 425 ? -10.344 4.074 -0.415 1 97.06 425 LEU A C 1
ATOM 3301 O O . LEU A 1 425 ? -10.352 5.273 -0.131 1 97.06 425 LEU A O 1
ATOM 3305 N N . TYR A 1 426 ? -9.312 3.301 -0.177 1 97.56 426 TYR A N 1
ATOM 3306 C CA . TYR A 1 426 ? -8.047 3.74 0.407 1 97.56 426 TYR A CA 1
ATOM 3307 C C . TYR A 1 426 ? -6.867 3.229 -0.406 1 97.56 426 TYR A C 1
ATOM 3309 O O . TYR A 1 426 ? -6.984 2.242 -1.137 1 97.56 426 TYR A O 1
ATOM 3317 N N . SER A 1 427 ? -5.707 3.916 -0.326 1 97.44 427 SER A N 1
ATOM 3318 C CA . SER A 1 427 ? -4.461 3.311 -0.788 1 97.44 427 SER A CA 1
ATOM 3319 C C . SER A 1 427 ? -4.055 2.139 0.098 1 97.44 427 SER A C 1
ATOM 3321 O O . SER A 1 427 ? -4.52 2.023 1.235 1 97.44 427 SER A O 1
ATOM 3323 N N . ASP A 1 428 ? -3.225 1.234 -0.404 1 98.06 428 ASP A N 1
ATOM 3324 C CA . ASP A 1 428 ? -2.758 0.096 0.381 1 98.06 428 ASP A CA 1
ATOM 3325 C C . ASP A 1 428 ? -1.951 0.557 1.592 1 98.06 428 ASP A C 1
ATOM 3327 O O . ASP A 1 428 ? -1.938 -0.112 2.627 1 98.06 428 ASP A O 1
ATOM 3331 N N . ALA A 1 429 ? -1.285 1.718 1.475 1 97 429 ALA A N 1
ATOM 3332 C CA . ALA A 1 429 ? -0.481 2.271 2.561 1 97 429 ALA A CA 1
ATOM 3333 C C . ALA A 1 429 ? -1.355 2.652 3.752 1 97 429 ALA A C 1
ATOM 3335 O O . ALA A 1 429 ? -0.894 2.65 4.895 1 97 429 ALA A O 1
ATOM 3336 N N . ALA A 1 430 ? -2.605 2.961 3.547 1 96.69 430 ALA A N 1
ATOM 3337 C CA . ALA A 1 430 ? -3.516 3.453 4.578 1 96.69 430 ALA A CA 1
ATOM 3338 C C . ALA A 1 430 ? -4.297 2.307 5.211 1 96.69 430 ALA A C 1
ATOM 3340 O O . ALA A 1 430 ? -5.402 2.506 5.719 1 96.69 430 ALA A O 1
ATOM 3341 N N . ALA A 1 431 ? -3.754 1.151 5.207 1 94.75 431 ALA A N 1
ATOM 3342 C CA . ALA A 1 431 ? -4.453 -0.051 5.648 1 94.75 431 ALA A CA 1
ATOM 3343 C C . ALA A 1 431 ? -4.719 -0.008 7.152 1 94.75 431 ALA A C 1
ATOM 3345 O O . ALA A 1 431 ? -5.68 -0.606 7.637 1 94.75 431 ALA A O 1
ATOM 3346 N N . ALA A 1 432 ? -3.953 0.713 7.957 1 91.31 432 ALA A N 1
ATOM 3347 C CA . ALA A 1 432 ? -4.035 0.617 9.414 1 91.31 432 ALA A CA 1
ATOM 3348 C C . ALA A 1 432 ? -5.016 1.64 9.977 1 91.31 432 ALA A C 1
ATOM 3350 O O . ALA A 1 432 ? -6.234 1.46 9.883 1 91.31 432 ALA A O 1
ATOM 3351 N N . LEU A 1 433 ? -4.617 2.789 10.414 1 82.94 433 LEU A N 1
ATOM 3352 C CA . LEU A 1 433 ? -5.457 3.691 11.195 1 82.94 433 LEU A CA 1
ATOM 3353 C C . LEU A 1 433 ? -6.574 4.27 10.336 1 82.94 433 LEU A C 1
ATOM 3355 O O . LEU A 1 433 ? -7.664 4.562 10.844 1 82.94 433 LEU A O 1
ATOM 3359 N N . ALA A 1 434 ? -6.324 4.312 9.07 1 82.31 434 ALA A N 1
ATOM 3360 C CA . ALA A 1 434 ? -7.352 4.883 8.211 1 82.31 434 ALA A CA 1
ATOM 3361 C C . ALA A 1 434 ? -8.398 3.836 7.836 1 82.31 434 ALA A C 1
ATOM 3363 O O . ALA A 1 434 ? -9.539 3.896 8.305 1 82.31 434 ALA A O 1
ATOM 3364 N N . ALA A 1 435 ? -8.023 2.814 7.25 1 89.5 435 ALA A N 1
ATOM 3365 C CA . ALA A 1 435 ? -8.961 1.836 6.707 1 89.5 435 ALA A CA 1
ATOM 3366 C C . ALA A 1 435 ? -9.453 0.888 7.797 1 89.5 435 ALA A C 1
ATOM 3368 O O . ALA A 1 435 ? -10.594 0.428 7.754 1 89.5 435 ALA A O 1
ATOM 3369 N N . ALA A 1 436 ? -8.672 0.641 8.797 1 93.25 436 ALA A N 1
ATOM 3370 C CA . ALA A 1 436 ? -8.984 -0.411 9.766 1 93.25 436 ALA A CA 1
ATOM 3371 C C . ALA A 1 436 ? -9.734 0.153 10.969 1 93.25 436 ALA A C 1
ATOM 3373 O O . ALA A 1 436 ? -10.18 -0.6 11.836 1 93.25 436 ALA A O 1
ATOM 3374 N N . GLN A 1 437 ? -9.844 1.444 11.039 1 90.31 437 GLN A N 1
ATOM 3375 C CA . GLN A 1 437 ? -10.523 2.043 12.188 1 90.31 437 GLN A CA 1
ATOM 3376 C C . GLN A 1 437 ? -11.961 1.53 12.305 1 90.31 437 GLN A C 1
ATOM 3378 O O . GLN A 1 437 ? -12.742 1.655 11.359 1 90.31 437 GLN A O 1
ATOM 3383 N N . GLY A 1 438 ? -12.328 0.952 13.406 1 91.12 438 GLY A N 1
ATOM 3384 C CA . GLY A 1 438 ? -13.688 0.515 13.688 1 91.12 438 GLY A CA 1
ATOM 3385 C C . GLY A 1 438 ? -14.094 -0.704 12.875 1 91.12 438 GLY A C 1
ATOM 3386 O O . GLY A 1 438 ? -15.281 -1.027 12.797 1 91.12 438 GLY A O 1
ATOM 3387 N N . VAL A 1 439 ? -13.188 -1.382 12.281 1 95.56 439 VAL A N 1
ATOM 3388 C CA . VAL A 1 439 ? -13.508 -2.523 11.43 1 95.56 439 VAL A CA 1
ATOM 3389 C C . VAL A 1 439 ? -13.992 -3.688 12.289 1 95.56 439 VAL A C 1
ATOM 3391 O O . VAL A 1 439 ? -13.422 -3.963 13.352 1 95.56 439 VAL A O 1
ATOM 3394 N N . ASP A 1 440 ? -15.086 -4.312 11.852 1 95.75 440 ASP A N 1
ATOM 3395 C CA . ASP A 1 440 ? -15.648 -5.473 12.539 1 95.75 440 ASP A CA 1
ATOM 3396 C C . ASP A 1 440 ? -15.156 -6.773 11.906 1 95.75 440 ASP A C 1
ATOM 3398 O O . ASP A 1 440 ? -15.031 -7.793 12.594 1 95.75 440 ASP A O 1
ATOM 3402 N N . LEU A 1 441 ? -14.992 -6.688 10.633 1 97.38 441 LEU A N 1
ATOM 3403 C CA . LEU A 1 441 ? -14.773 -7.895 9.836 1 97.38 441 LEU A CA 1
ATOM 3404 C C . LEU A 1 441 ? -13.789 -7.629 8.703 1 97.38 441 LEU A C 1
ATOM 3406 O O . LEU A 1 441 ? -13.914 -6.633 7.988 1 97.38 441 LEU A O 1
ATOM 3410 N N . VAL A 1 442 ? -12.719 -8.445 8.633 1 98.5 442 VAL A N 1
ATOM 3411 C CA . VAL A 1 442 ? -11.844 -8.461 7.457 1 98.5 442 VAL A CA 1
ATOM 3412 C C . VAL A 1 442 ? -12.195 -9.648 6.562 1 98.5 442 VAL A C 1
ATOM 3414 O O . VAL A 1 442 ? -12.234 -10.789 7.023 1 98.5 442 VAL A O 1
ATOM 3417 N N . VAL A 1 443 ? -12.5 -9.367 5.289 1 98.69 443 VAL A N 1
ATOM 3418 C CA . VAL A 1 443 ? -12.883 -10.414 4.336 1 98.69 443 VAL A CA 1
ATOM 3419 C C . VAL A 1 443 ? -11.836 -10.5 3.225 1 98.69 443 VAL A C 1
ATOM 3421 O O . VAL A 1 443 ? -11.57 -9.516 2.533 1 98.69 443 VAL A O 1
ATOM 3424 N N . ILE A 1 444 ? -11.242 -11.648 3.053 1 98.38 444 ILE A N 1
ATOM 3425 C CA . ILE A 1 444 ? -10.312 -11.836 1.947 1 98.38 444 ILE A CA 1
ATOM 3426 C C . ILE A 1 444 ? -10.703 -13.086 1.155 1 98.38 444 ILE A C 1
ATOM 3428 O O . ILE A 1 444 ? -11.43 -13.945 1.656 1 98.38 444 ILE A O 1
ATOM 3432 N N . GLY A 1 445 ? -10.297 -13.086 -0.06 1 96.5 445 GLY A N 1
ATOM 3433 C CA . GLY A 1 445 ? -10.422 -14.289 -0.873 1 96.5 445 GLY A CA 1
ATOM 3434 C C . GLY A 1 445 ? -9.258 -15.25 -0.708 1 96.5 445 GLY A C 1
ATOM 3435 O O . GLY A 1 445 ? -8.562 -15.227 0.312 1 96.5 445 GLY A O 1
ATOM 3436 N N . ALA A 1 446 ? -9.18 -16.172 -1.647 1 94.62 446 ALA A N 1
ATOM 3437 C CA . ALA A 1 446 ? -8.078 -17.125 -1.662 1 94.62 446 ALA A CA 1
ATOM 3438 C C . ALA A 1 446 ? -7.738 -17.547 -3.088 1 94.62 446 ALA A C 1
ATOM 3440 O O . ALA A 1 446 ? -8.625 -17.859 -3.883 1 94.62 446 ALA A O 1
ATOM 3441 N N . ASP A 1 447 ? -6.516 -17.438 -3.344 1 90.38 447 ASP A N 1
ATOM 3442 C CA . ASP A 1 447 ? -6.02 -18.094 -4.555 1 90.38 447 ASP A CA 1
ATOM 3443 C C . ASP A 1 447 ? -5.676 -19.547 -4.289 1 90.38 447 ASP A C 1
ATOM 3445 O O . ASP A 1 447 ? -5.762 -20.391 -5.191 1 90.38 447 ASP A O 1
ATOM 3449 N N . ARG A 1 448 ? -5.27 -19.703 -3.047 1 91.62 448 ARG A N 1
ATOM 3450 C CA . ARG A 1 448 ? -4.914 -21.047 -2.596 1 91.62 448 ARG A CA 1
ATOM 3451 C C . ARG A 1 448 ? -5.113 -21.188 -1.091 1 91.62 448 ARG A C 1
ATOM 3453 O O . ARG A 1 448 ? -4.809 -20.266 -0.328 1 91.62 448 ARG A O 1
ATOM 3460 N N . ILE A 1 449 ? -5.684 -22.297 -0.706 1 93.75 449 ILE A N 1
ATOM 3461 C CA . ILE A 1 449 ? -5.797 -22.672 0.702 1 93.75 449 ILE A CA 1
ATOM 3462 C C . ILE A 1 449 ? -4.992 -23.938 0.973 1 93.75 449 ILE A C 1
ATOM 3464 O O . ILE A 1 449 ? -5.27 -24.984 0.391 1 93.75 449 ILE A O 1
ATOM 3468 N N . SER A 1 450 ? -4.012 -23.875 1.832 1 92.25 450 SER A N 1
ATOM 3469 C CA . SER A 1 450 ? -3.16 -25.016 2.121 1 92.25 450 SER A CA 1
ATOM 3470 C C . SER A 1 450 ? -3.844 -25.984 3.082 1 92.25 450 SER A C 1
ATOM 3472 O O . SER A 1 450 ? -4.848 -25.641 3.709 1 92.25 450 SER A O 1
ATOM 3474 N N . ALA A 1 451 ? -3.238 -27.156 3.248 1 91.38 451 ALA A N 1
ATOM 3475 C CA . ALA A 1 451 ? -3.785 -28.172 4.137 1 91.38 451 ALA A CA 1
ATOM 3476 C C . ALA A 1 451 ? -3.766 -27.703 5.59 1 91.38 451 ALA A C 1
ATOM 3478 O O . ALA A 1 451 ? -4.605 -28.109 6.395 1 91.38 451 ALA A O 1
ATOM 3479 N N . SER A 1 452 ? -2.834 -26.828 5.934 1 90.44 452 SER A N 1
ATOM 3480 C CA . SER A 1 452 ? -2.711 -26.328 7.297 1 90.44 452 SER A CA 1
ATOM 3481 C C . SER A 1 452 ? -3.742 -25.234 7.574 1 90.44 452 SER A C 1
ATOM 3483 O O . SER A 1 452 ? -3.951 -24.859 8.727 1 90.44 452 SER A O 1
ATOM 3485 N N . GLY A 1 453 ? -4.336 -24.734 6.48 1 93.12 453 GLY A N 1
ATOM 3486 C CA . GLY A 1 453 ? -5.293 -23.656 6.633 1 93.12 453 GLY A CA 1
ATOM 3487 C C . GLY A 1 453 ? -4.719 -22.297 6.262 1 93.12 453 GLY A C 1
ATOM 3488 O O . GLY A 1 453 ? -5.438 -21.297 6.238 1 93.12 453 GLY A O 1
ATOM 3489 N N . ALA A 1 454 ? -3.408 -22.266 5.98 1 93.81 454 ALA A N 1
ATOM 3490 C CA . ALA A 1 454 ? -2.836 -21.016 5.484 1 93.81 454 ALA A CA 1
ATOM 3491 C C . ALA A 1 454 ? -3.443 -20.641 4.141 1 93.81 454 ALA A C 1
ATOM 3493 O O . ALA A 1 454 ? -3.781 -21.5 3.332 1 93.81 454 ALA A O 1
ATOM 3494 N N . VAL A 1 455 ? -3.564 -19.344 3.896 1 95.06 455 VAL A N 1
ATOM 3495 C CA . VAL A 1 455 ? -4.242 -18.891 2.688 1 95.06 455 VAL A CA 1
ATOM 3496 C C . VAL A 1 455 ? -3.316 -17.984 1.89 1 95.06 455 VAL A C 1
ATOM 3498 O O . VAL A 1 455 ? -2.742 -17.031 2.439 1 95.06 455 VAL A O 1
ATOM 3501 N N . SER A 1 456 ? -3.094 -18.328 0.64 1 94.25 456 SER A N 1
ATOM 3502 C CA . SER A 1 456 ? -2.422 -17.422 -0.292 1 94.25 456 SER A CA 1
ATOM 3503 C C . SER A 1 456 ? -3.424 -16.516 -1.001 1 94.25 456 SER A C 1
ATOM 3505 O O . SER A 1 456 ? -4.359 -17 -1.64 1 94.25 456 SER A O 1
ATOM 3507 N N . ASN A 1 457 ? -3.336 -15.273 -0.856 1 95.12 457 ASN A N 1
ATOM 3508 C CA . ASN A 1 457 ? -4.188 -14.266 -1.474 1 95.12 457 ASN A CA 1
ATOM 3509 C C . ASN A 1 457 ? -3.381 -13.062 -1.94 1 95.12 457 ASN A C 1
ATOM 3511 O O . ASN A 1 457 ? -2.156 -13.031 -1.793 1 95.12 457 ASN A O 1
ATOM 3515 N N . LYS A 1 458 ? -4.078 -12.211 -2.609 1 95.12 458 LYS A N 1
ATOM 3516 C CA . LYS A 1 458 ? -3.441 -11.008 -3.133 1 95.12 458 LYS A CA 1
ATOM 3517 C C . LYS A 1 458 ? -2.576 -10.336 -2.07 1 95.12 458 LYS A C 1
ATOM 3519 O O . LYS A 1 458 ? -2.965 -10.258 -0.903 1 95.12 458 LYS A O 1
ATOM 3524 N N . THR A 1 459 ? -1.393 -9.953 -2.523 1 95.62 459 THR A N 1
ATOM 3525 C CA . THR A 1 459 ? -0.521 -9.164 -1.655 1 95.62 459 THR A CA 1
ATOM 3526 C C . THR A 1 459 ? -1.269 -7.969 -1.077 1 95.62 459 THR A C 1
ATOM 3528 O O . THR A 1 459 ? -2.066 -7.336 -1.771 1 95.62 459 THR A O 1
ATOM 3531 N N . GLY A 1 460 ? -1.05 -7.59 0.219 1 97.56 460 GLY A N 1
ATOM 3532 C CA . GLY A 1 460 ? -1.812 -6.586 0.949 1 97.56 460 GLY A CA 1
ATOM 3533 C C . GLY A 1 460 ? -2.756 -7.184 1.975 1 97.56 460 GLY A C 1
ATOM 3534 O O . GLY A 1 460 ? -3.236 -6.484 2.867 1 97.56 460 GLY A O 1
ATOM 3535 N N . SER A 1 461 ? -2.998 -8.508 1.833 1 98.25 461 SER A N 1
ATOM 3536 C CA . SER A 1 461 ? -3.893 -9.195 2.756 1 98.25 461 SER A CA 1
ATOM 3537 C C . SER A 1 461 ? -3.305 -9.242 4.164 1 98.25 461 SER A C 1
ATOM 3539 O O . SER A 1 461 ? -3.979 -8.898 5.133 1 98.25 461 SER A O 1
ATOM 3541 N N . LEU A 1 462 ? -2.061 -9.68 4.254 1 97.81 462 LEU A N 1
ATOM 3542 C CA . LEU A 1 462 ? -1.435 -9.836 5.562 1 97.81 462 LEU A CA 1
ATOM 3543 C C . LEU A 1 462 ? -1.282 -8.484 6.258 1 97.81 462 LEU A C 1
ATOM 3545 O O . LEU A 1 462 ? -1.678 -8.336 7.414 1 97.81 462 LEU A O 1
ATOM 3549 N N . PRO A 1 463 ? -0.762 -7.43 5.539 1 97.94 463 PRO A N 1
ATOM 3550 C CA . PRO A 1 463 ? -0.709 -6.117 6.188 1 97.94 463 PRO A CA 1
ATOM 3551 C C . PRO A 1 463 ? -2.084 -5.625 6.637 1 97.94 463 PRO A C 1
ATOM 3553 O O . PRO A 1 463 ? -2.207 -5.016 7.703 1 97.94 463 PRO A O 1
ATOM 3556 N N . ALA A 1 464 ? -3.113 -5.82 5.855 1 98.31 464 ALA A N 1
ATOM 3557 C CA . ALA A 1 464 ? -4.465 -5.391 6.203 1 98.31 464 ALA A CA 1
ATOM 3558 C C . ALA A 1 464 ? -4.949 -6.082 7.473 1 98.31 464 ALA A C 1
ATOM 3560 O O . ALA A 1 464 ? -5.504 -5.438 8.367 1 98.31 464 ALA A O 1
ATOM 3561 N N . ILE A 1 465 ? -4.711 -7.398 7.574 1 98.25 465 ILE A N 1
ATOM 3562 C CA . ILE A 1 465 ? -5.16 -8.195 8.711 1 98.25 465 ILE A CA 1
ATOM 3563 C C . ILE A 1 465 ? -4.402 -7.777 9.969 1 98.25 465 ILE A C 1
ATOM 3565 O O . ILE A 1 465 ? -5.004 -7.562 11.023 1 98.25 465 ILE A O 1
ATOM 3569 N N . LEU A 1 466 ? -3.084 -7.664 9.836 1 97.38 466 LEU A N 1
ATOM 3570 C CA . LEU A 1 466 ? -2.271 -7.238 10.969 1 97.38 466 LEU A CA 1
ATOM 3571 C C . LEU A 1 466 ? -2.699 -5.859 11.461 1 97.38 466 LEU A C 1
ATOM 3573 O O . LEU A 1 466 ? -2.779 -5.617 12.664 1 97.38 466 LEU A O 1
ATOM 3577 N N . SER A 1 467 ? -2.943 -4.957 10.531 1 97.38 467 SER A N 1
ATOM 3578 C CA . SER A 1 467 ? -3.383 -3.604 10.852 1 97.38 467 SER A CA 1
ATOM 3579 C C . SER A 1 467 ? -4.727 -3.615 11.57 1 97.38 467 SER A C 1
ATOM 3581 O O . SER A 1 467 ? -4.895 -2.951 12.594 1 97.38 467 SER A O 1
ATOM 3583 N N . ALA A 1 468 ? -5.672 -4.359 11.008 1 97.12 468 ALA A N 1
ATOM 3584 C CA . ALA A 1 468 ? -7.004 -4.43 11.602 1 97.12 468 ALA A CA 1
ATOM 3585 C C . ALA A 1 468 ? -6.941 -4.973 13.031 1 97.12 468 ALA A C 1
ATOM 3587 O O . ALA A 1 468 ? -7.602 -4.449 13.93 1 97.12 468 ALA A O 1
ATOM 3588 N N . ARG A 1 469 ? -6.176 -6.004 13.281 1 95.31 469 ARG A N 1
ATOM 3589 C CA . ARG A 1 469 ? -6.062 -6.605 14.602 1 95.31 469 ARG A CA 1
ATOM 3590 C C . ARG A 1 469 ? -5.402 -5.645 15.586 1 95.31 469 ARG A C 1
ATOM 3592 O O . ARG A 1 469 ? -5.812 -5.551 16.75 1 95.31 469 ARG A O 1
ATOM 3599 N N . HIS A 1 470 ? -4.379 -5 15.109 1 94.56 470 HIS A N 1
ATOM 3600 C CA . HIS A 1 470 ? -3.695 -4.031 15.961 1 94.56 470 HIS A CA 1
ATOM 3601 C C . HIS A 1 470 ? -4.637 -2.908 16.391 1 94.56 470 HIS A C 1
ATOM 3603 O O . HIS A 1 470 ? -4.695 -2.555 17.562 1 94.56 470 HIS A O 1
ATOM 3609 N N . VAL A 1 471 ? -5.328 -2.324 15.406 1 93.44 471 VAL A N 1
ATOM 3610 C CA . VAL A 1 471 ? -6.211 -1.195 15.672 1 93.44 471 VAL A CA 1
ATOM 3611 C C . VAL A 1 471 ? -7.336 -1.628 16.609 1 93.44 471 VAL A C 1
ATOM 3613 O O . VAL A 1 471 ? -7.711 -0.89 17.516 1 93.44 471 VAL A O 1
ATOM 3616 N N . ALA A 1 472 ? -7.879 -2.791 16.406 1 90.81 472 ALA A N 1
ATOM 3617 C CA . ALA A 1 472 ? -8.938 -3.322 17.266 1 90.81 472 ALA A CA 1
ATOM 3618 C C . ALA A 1 472 ? -8.438 -3.527 18.688 1 90.81 472 ALA A C 1
ATOM 3620 O O . ALA A 1 472 ? -9.18 -3.324 19.641 1 90.81 472 ALA A O 1
ATOM 3621 N N . GLY A 1 473 ? -7.238 -3.939 18.859 1 86.81 473 GLY A N 1
ATOM 3622 C CA . GLY A 1 473 ? -6.652 -4.18 20.172 1 86.81 473 GLY A CA 1
ATOM 3623 C C . GLY A 1 473 ? -6.465 -2.912 20.984 1 86.81 473 GLY A C 1
ATOM 3624 O O . GLY A 1 473 ? -6.449 -2.953 22.219 1 86.81 473 GLY A O 1
ATOM 3625 N N . GLN A 1 474 ? -6.258 -1.81 20.359 1 81.62 474 GLN A N 1
ATOM 3626 C CA . GLN A 1 474 ? -6.016 -0.54 21.047 1 81.62 474 GLN A CA 1
ATOM 3627 C C . GLN A 1 474 ? -7.309 0.031 21.609 1 81.62 474 GLN A C 1
ATOM 3629 O O . GLN A 1 474 ? -7.277 0.872 22.516 1 81.62 474 GLN A O 1
ATOM 3634 N N . ARG A 1 475 ? -8.5 -0.209 21.094 1 68.12 475 ARG A N 1
ATOM 3635 C CA . ARG A 1 475 ? -9.773 0.338 21.547 1 68.12 475 ARG A CA 1
ATOM 3636 C C . ARG A 1 475 ? -10.219 -0.312 22.859 1 68.12 475 ARG A C 1
ATOM 3638 O O . ARG A 1 475 ? -11.125 0.189 23.531 1 68.12 475 ARG A O 1
ATOM 3645 N N . GLY A 1 476 ? -9.383 -0.979 23.656 1 61.03 476 GLY A N 1
ATOM 3646 C CA . GLY A 1 476 ? -9.688 -1.578 24.953 1 61.03 476 GLY A CA 1
ATOM 3647 C C . GLY A 1 476 ? -10.938 -2.441 24.922 1 61.03 476 GLY A C 1
ATOM 3648 O O . GLY A 1 476 ? -11.305 -3.039 25.938 1 61.03 476 GLY A O 1
ATOM 3649 N N . GLY A 1 477 ? -11.828 -2.301 23.844 1 56.38 477 GLY A N 1
ATOM 3650 C CA . GLY A 1 477 ? -13.086 -3.021 23.922 1 56.38 477 GLY A CA 1
ATOM 3651 C C . GLY A 1 477 ? -12.977 -4.461 23.453 1 56.38 477 GLY A C 1
ATOM 3652 O O . GLY A 1 477 ? -11.961 -4.859 22.891 1 56.38 477 GLY A O 1
ATOM 3653 N N . HIS A 1 478 ? -13.859 -5.312 24.062 1 55.03 478 HIS A N 1
ATOM 3654 C CA . HIS A 1 478 ? -13.977 -6.758 23.922 1 55.03 478 HIS A CA 1
ATOM 3655 C C . HIS A 1 478 ? -14.227 -7.16 22.469 1 55.03 478 HIS A C 1
ATOM 3657 O O . HIS A 1 478 ? -14.297 -8.352 22.156 1 55.03 478 HIS A O 1
ATOM 3663 N N . GLN A 1 479 ? -14.469 -6.125 21.578 1 63.56 479 GLN A N 1
ATOM 3664 C CA . GLN A 1 479 ? -14.891 -6.703 20.312 1 63.56 479 GLN A CA 1
ATOM 3665 C C . GLN A 1 479 ? -13.711 -6.883 19.359 1 63.56 479 GLN A C 1
ATOM 3667 O O . GLN A 1 479 ? -13.062 -5.91 18.984 1 63.56 479 GLN A O 1
ATOM 3672 N N . GLU A 1 480 ? -13.312 -8.047 19.172 1 82.94 480 GLU A N 1
ATOM 3673 C CA . GLU A 1 480 ? -12.219 -8.477 18.312 1 82.94 480 GLU A CA 1
ATOM 3674 C C . GLU A 1 480 ? -12.633 -8.445 16.844 1 82.94 480 GLU A C 1
ATOM 3676 O O . GLU A 1 480 ? -13.805 -8.633 16.516 1 82.94 480 GLU A O 1
ATOM 3681 N N . VAL A 1 481 ? -11.781 -7.926 16.016 1 94.5 481 VAL A N 1
ATOM 3682 C CA . VAL A 1 481 ? -11.992 -7.984 14.578 1 94.5 481 VAL A CA 1
ATOM 3683 C C . VAL A 1 481 ? -11.961 -9.438 14.109 1 94.5 481 VAL A C 1
ATOM 3685 O O . VAL A 1 481 ? -11.125 -10.227 14.562 1 94.5 481 VAL A O 1
ATOM 3688 N N . ARG A 1 482 ? -12.938 -9.891 13.359 1 96.56 482 ARG A N 1
ATOM 3689 C CA . ARG A 1 482 ? -12.961 -11.234 12.789 1 96.56 482 ARG A CA 1
ATOM 3690 C C . ARG A 1 482 ? -12.352 -11.242 11.391 1 96.56 482 ARG A C 1
ATOM 3692 O O . ARG A 1 482 ? -12.578 -10.328 10.602 1 96.56 482 ARG A O 1
ATOM 3699 N N . VAL A 1 483 ? -11.523 -12.203 11.141 1 98 483 VAL A N 1
ATOM 3700 C CA . VAL A 1 483 ? -10.922 -12.391 9.828 1 98 483 VAL A CA 1
ATOM 3701 C C . VAL A 1 483 ? -11.523 -13.625 9.156 1 98 483 VAL A C 1
ATOM 3703 O O . VAL A 1 483 ? -11.383 -14.742 9.664 1 98 483 VAL A O 1
ATOM 3706 N N . VAL A 1 484 ? -12.148 -13.445 7.973 1 98.25 484 VAL A N 1
ATOM 3707 C CA . VAL A 1 484 ? -12.844 -14.539 7.312 1 98.25 484 VAL A CA 1
ATOM 3708 C C . VAL A 1 484 ? -12.352 -14.68 5.875 1 98.25 484 VAL A C 1
ATOM 3710 O O . VAL A 1 484 ? -12.094 -13.68 5.195 1 98.25 484 VAL A O 1
ATOM 3713 N N . VAL A 1 485 ? -12.172 -15.898 5.477 1 98.31 485 VAL A N 1
ATOM 3714 C CA . VAL A 1 485 ? -11.859 -16.234 4.09 1 98.31 485 VAL A CA 1
ATOM 3715 C C . VAL A 1 485 ? -13.133 -16.672 3.369 1 98.31 485 VAL A C 1
ATOM 3717 O O . VAL A 1 485 ? -13.828 -17.578 3.83 1 98.31 485 VAL A O 1
ATOM 3720 N N . VAL A 1 486 ? -13.5 -15.992 2.328 1 98 486 VAL A N 1
ATOM 3721 C CA . VAL A 1 486 ? -14.648 -16.344 1.501 1 98 486 VAL A CA 1
ATOM 3722 C C . VAL A 1 486 ? -14.164 -16.875 0.154 1 98 486 VAL A C 1
ATOM 3724 O O . VAL A 1 486 ? -13.68 -16.125 -0.686 1 98 486 VAL A O 1
ATOM 3727 N N . SER A 1 487 ? -14.281 -18.172 -0.019 1 95.38 487 SER A N 1
ATOM 3728 C CA . SER A 1 487 ? -13.727 -18.812 -1.203 1 95.38 487 SER A CA 1
ATOM 3729 C C . SER A 1 487 ? -14.398 -20.156 -1.464 1 95.38 487 SER A C 1
ATOM 3731 O O . SER A 1 487 ? -14.898 -20.797 -0.536 1 95.38 487 SER A O 1
ATOM 3733 N N . GLU A 1 488 ? -14.422 -20.516 -2.693 1 92.06 488 GLU A N 1
ATOM 3734 C CA . GLU A 1 488 ? -14.891 -21.859 -3.049 1 92.06 488 GLU A CA 1
ATOM 3735 C C . GLU A 1 488 ? -13.898 -22.922 -2.594 1 92.06 488 GLU A C 1
ATOM 3737 O O . GLU A 1 488 ? -12.703 -22.656 -2.477 1 92.06 488 GLU A O 1
ATOM 3742 N N . SER A 1 489 ? -14.344 -24.141 -2.396 1 91.25 489 SER A N 1
ATOM 3743 C CA . SER A 1 489 ? -13.539 -25.219 -1.861 1 91.25 489 SER A CA 1
ATOM 3744 C C . SER A 1 489 ? -12.539 -25.734 -2.895 1 91.25 489 SER A C 1
ATOM 3746 O O . SER A 1 489 ? -11.578 -26.422 -2.551 1 91.25 489 SER A O 1
ATOM 3748 N N . ASP A 1 490 ? -12.719 -25.328 -4.148 1 89.5 490 ASP A N 1
ATOM 3749 C CA . ASP A 1 490 ? -11.805 -25.766 -5.199 1 89.5 490 ASP A CA 1
ATOM 3750 C C . ASP A 1 490 ? -10.445 -25.078 -5.059 1 89.5 490 ASP A C 1
ATOM 3752 O O . ASP A 1 490 ? -9.492 -25.422 -5.762 1 89.5 490 ASP A O 1
ATOM 3756 N N . LYS A 1 491 ? -10.383 -24.109 -4.102 1 91.88 491 LYS A N 1
ATOM 3757 C CA . LYS A 1 491 ? -9.109 -23.422 -3.871 1 91.88 491 LYS A CA 1
ATOM 3758 C C . LYS A 1 491 ? -8.25 -24.172 -2.863 1 91.88 491 LYS A C 1
ATOM 3760 O O . LYS A 1 491 ? -7.09 -23.812 -2.643 1 91.88 491 LYS A O 1
ATOM 3765 N N . ILE A 1 492 ? -8.75 -25.188 -2.281 1 92.62 492 ILE A N 1
ATOM 3766 C CA . ILE A 1 492 ? -7.98 -26.016 -1.363 1 92.62 492 ILE A CA 1
ATOM 3767 C C . ILE A 1 492 ? -6.953 -26.828 -2.145 1 92.62 492 ILE A C 1
ATOM 3769 O O . ILE A 1 492 ? -7.297 -27.5 -3.123 1 92.62 492 ILE A O 1
ATOM 3773 N N . ALA A 1 493 ? -5.734 -26.75 -1.745 1 90.06 493 ALA A N 1
ATOM 3774 C CA . ALA A 1 493 ? -4.621 -27.391 -2.439 1 90.06 493 ALA A CA 1
ATOM 3775 C C . ALA A 1 493 ? -4.273 -28.734 -1.796 1 90.06 493 ALA A C 1
ATOM 3777 O O . ALA A 1 493 ? -4.641 -28.984 -0.647 1 90.06 493 ALA A O 1
ATOM 3778 N N . PRO A 1 494 ? -3.631 -29.578 -2.582 1 88.62 494 PRO A N 1
ATOM 3779 C CA . PRO A 1 494 ? -3.127 -30.812 -1.976 1 88.62 494 PRO A CA 1
ATOM 3780 C C . PRO A 1 494 ? -2.047 -30.547 -0.928 1 88.62 494 PRO A C 1
ATOM 3782 O O . PRO A 1 494 ? -1.499 -29.453 -0.857 1 88.62 494 PRO A O 1
ATOM 3785 N N . PRO A 1 495 ? -1.812 -31.578 -0.151 1 84.5 495 PRO A N 1
ATOM 3786 C CA . PRO A 1 495 ? -0.804 -31.391 0.894 1 84.5 495 PRO A CA 1
ATOM 3787 C C . PRO A 1 495 ? 0.579 -31.062 0.329 1 84.5 495 PRO A C 1
ATOM 3789 O O . PRO A 1 495 ? 1.047 -31.75 -0.587 1 84.5 495 PRO A O 1
ATOM 3792 N N . ASP A 1 496 ? 0.981 -29.922 0.459 1 72.38 496 ASP A N 1
ATOM 3793 C CA . ASP A 1 496 ? 2.33 -29.516 0.075 1 72.38 496 ASP A CA 1
ATOM 3794 C C . ASP A 1 496 ? 2.938 -28.578 1.108 1 72.38 496 ASP A C 1
ATOM 3796 O O . ASP A 1 496 ? 2.242 -28.109 2.014 1 72.38 496 ASP A O 1
ATOM 3800 N N . ASP A 1 497 ? 4.184 -28.594 1.049 1 57.19 497 ASP A N 1
ATOM 3801 C CA . ASP A 1 497 ? 4.852 -27.594 1.882 1 57.19 497 ASP A CA 1
ATOM 3802 C C . ASP A 1 497 ? 4.695 -26.203 1.295 1 57.19 497 ASP A C 1
ATOM 3804 O O . ASP A 1 497 ? 5.051 -25.953 0.137 1 57.19 497 ASP A O 1
ATOM 3808 N N . PRO A 1 498 ? 4.012 -25.391 1.983 1 54.47 498 PRO A N 1
ATOM 3809 C CA . PRO A 1 498 ? 3.867 -24 1.525 1 54.47 498 PRO A CA 1
ATOM 3810 C C . PRO A 1 498 ? 5.18 -23.406 1.013 1 54.47 498 PRO A C 1
ATOM 3812 O O . PRO A 1 498 ? 5.168 -22.562 0.112 1 54.47 498 PRO A O 1
ATOM 3815 N N . SER A 1 499 ? 6.234 -23.859 1.552 1 51.47 499 SER A N 1
ATOM 3816 C CA . SER A 1 499 ? 7.535 -23.344 1.135 1 51.47 499 SER A CA 1
ATOM 3817 C C . SER A 1 499 ? 7.848 -23.734 -0.306 1 51.47 499 SER A C 1
ATOM 3819 O O . SER A 1 499 ? 8.695 -23.125 -0.951 1 51.47 499 SER A O 1
ATOM 3821 N N . GLU A 1 500 ? 7.051 -24.656 -0.746 1 59.09 500 GLU A N 1
ATOM 3822 C CA . GLU A 1 500 ? 7.277 -25.109 -2.113 1 59.09 500 GLU A CA 1
ATOM 3823 C C . GLU A 1 500 ? 6.469 -24.281 -3.111 1 59.09 500 GLU A C 1
ATOM 3825 O O . GLU A 1 500 ? 6.633 -24.422 -4.324 1 59.09 500 GLU A O 1
ATOM 3830 N N . HIS A 1 501 ? 5.84 -23.375 -2.445 1 65.94 501 HIS A N 1
ATOM 3831 C CA . HIS A 1 501 ? 4.977 -22.562 -3.297 1 65.94 501 HIS A CA 1
ATOM 3832 C C . HIS A 1 501 ? 5.785 -21.5 -4.051 1 65.94 501 HIS A C 1
ATOM 3834 O O . HIS A 1 501 ? 6.691 -20.891 -3.486 1 65.94 501 HIS A O 1
ATOM 3840 N N . VAL A 1 502 ? 5.48 -21.469 -5.262 1 67.75 502 VAL A N 1
ATOM 3841 C CA . VAL A 1 502 ? 6.152 -20.516 -6.148 1 67.75 502 VAL A CA 1
ATOM 3842 C C . VAL A 1 502 ? 5.66 -19.109 -5.863 1 67.75 502 VAL A C 1
ATOM 3844 O O . VAL A 1 502 ? 4.453 -18.859 -5.801 1 67.75 502 VAL A O 1
ATOM 3847 N N . VAL A 1 503 ? 6.586 -18.266 -5.52 1 78.19 503 VAL A N 1
ATOM 3848 C CA . VAL A 1 503 ? 6.281 -16.844 -5.379 1 78.19 503 VAL A CA 1
ATOM 3849 C C . VAL A 1 503 ? 6.184 -16.203 -6.762 1 78.19 503 VAL A C 1
ATOM 3851 O O . VAL A 1 503 ? 7.074 -16.375 -7.594 1 78.19 503 VAL A O 1
ATOM 3854 N N . GLU A 1 504 ? 5.074 -15.625 -7.055 1 85.12 504 GLU A N 1
ATOM 3855 C CA . GLU A 1 504 ? 4.895 -14.961 -8.344 1 85.12 504 GLU A CA 1
ATOM 3856 C C . GLU A 1 504 ? 5.402 -13.523 -8.297 1 85.12 504 GLU A C 1
ATOM 3858 O O . GLU A 1 504 ? 4.797 -12.664 -7.652 1 85.12 504 GLU A O 1
ATOM 3863 N N . ASP A 1 505 ? 6.508 -13.266 -8.891 1 87.12 505 ASP A N 1
ATOM 3864 C CA . ASP A 1 505 ? 7.059 -11.938 -9.125 1 87.12 505 ASP A CA 1
ATOM 3865 C C . ASP A 1 505 ? 6.91 -11.531 -10.586 1 87.12 505 ASP A C 1
ATOM 3867 O O . ASP A 1 505 ? 7.547 -12.117 -11.469 1 87.12 505 ASP A O 1
ATOM 3871 N N . ASN A 1 506 ? 6.09 -10.562 -10.938 1 86.06 506 ASN A N 1
ATOM 3872 C CA . ASN A 1 506 ? 5.715 -10.227 -12.305 1 86.06 506 ASN A CA 1
ATOM 3873 C C . ASN A 1 506 ? 6.602 -9.125 -12.875 1 86.06 506 ASN A C 1
ATOM 3875 O O . ASN A 1 506 ? 6.215 -8.43 -13.812 1 86.06 506 ASN A O 1
ATOM 3879 N N . GLY A 1 507 ? 7.73 -8.883 -12.336 1 81.69 507 GLY A N 1
ATOM 3880 C CA . GLY A 1 507 ? 8.648 -7.871 -12.836 1 81.69 507 GLY A CA 1
ATOM 3881 C C . GLY A 1 507 ? 8.211 -6.457 -12.492 1 81.69 507 GLY A C 1
ATOM 3882 O O . GLY A 1 507 ? 7.043 -6.215 -12.195 1 81.69 507 GLY A O 1
ATOM 3883 N N . GLY A 1 508 ? 9.055 -5.496 -12.664 1 88.81 508 GLY A N 1
ATOM 3884 C CA . GLY A 1 508 ? 8.859 -4.148 -12.141 1 88.81 508 GLY A CA 1
ATOM 3885 C C . GLY A 1 508 ? 8.102 -3.246 -13.102 1 88.81 508 GLY A C 1
ATOM 3886 O O . GLY A 1 508 ? 7.703 -2.141 -12.734 1 88.81 508 GLY A O 1
ATOM 3887 N N . GLU A 1 509 ? 7.789 -3.713 -14.297 1 87.81 509 GLU A N 1
ATOM 3888 C CA . GLU A 1 509 ? 7.23 -2.844 -15.328 1 87.81 509 GLU A CA 1
ATOM 3889 C C . GLU A 1 509 ? 5.867 -2.297 -14.914 1 87.81 509 GLU A C 1
ATOM 3891 O O . GLU A 1 509 ? 5.574 -1.119 -15.125 1 87.81 509 GLU A O 1
ATOM 3896 N N . GLN A 1 510 ? 5.062 -3.105 -14.344 1 89.94 510 GLN A N 1
ATOM 3897 C CA . GLN A 1 510 ? 3.729 -2.684 -13.93 1 89.94 510 GLN A CA 1
ATOM 3898 C C . GLN A 1 510 ? 3.805 -1.569 -12.891 1 89.94 510 GLN A C 1
ATOM 3900 O O . GLN A 1 510 ? 2.992 -0.642 -12.906 1 89.94 510 GLN A O 1
ATOM 3905 N N . LEU A 1 511 ? 4.758 -1.631 -12.031 1 94 511 LEU A N 1
ATOM 3906 C CA . LEU A 1 511 ? 4.949 -0.591 -11.023 1 94 511 LEU A CA 1
ATOM 3907 C C . LEU A 1 511 ? 5.559 0.661 -11.648 1 94 511 LEU A C 1
ATOM 3909 O O . LEU A 1 511 ? 5.098 1.775 -11.383 1 94 511 LEU A O 1
ATOM 3913 N N . ARG A 1 512 ? 6.508 0.519 -12.531 1 93.31 512 ARG A N 1
ATOM 3914 C CA . ARG A 1 512 ? 7.25 1.624 -13.133 1 93.31 512 ARG A CA 1
ATOM 3915 C C . ARG A 1 512 ? 6.34 2.479 -14.008 1 93.31 512 ARG A C 1
ATOM 3917 O O . ARG A 1 512 ? 6.508 3.697 -14.086 1 93.31 512 ARG A O 1
ATOM 3924 N N . ARG A 1 513 ? 5.414 1.861 -14.641 1 92.44 513 ARG A N 1
ATOM 3925 C CA . ARG A 1 513 ? 4.5 2.604 -15.5 1 92.44 513 ARG A CA 1
ATOM 3926 C C . ARG A 1 513 ? 3.717 3.643 -14.703 1 92.44 513 ARG A C 1
ATOM 3928 O O . ARG A 1 513 ? 3.465 4.746 -15.188 1 92.44 513 ARG A O 1
ATOM 3935 N N . ALA A 1 514 ? 3.357 3.25 -13.547 1 94.25 514 ALA A N 1
ATOM 3936 C CA . ALA A 1 514 ? 2.643 4.191 -12.688 1 94.25 514 ALA A CA 1
ATOM 3937 C C . ALA A 1 514 ? 3.555 5.332 -12.242 1 94.25 514 ALA A C 1
ATOM 3939 O O . ALA A 1 514 ? 3.125 6.484 -12.172 1 94.25 514 ALA A O 1
ATOM 3940 N N . TRP A 1 515 ? 4.82 5.039 -11.969 1 96.12 515 TRP A N 1
ATOM 3941 C CA . TRP A 1 515 ? 5.781 6.043 -11.516 1 96.12 515 TRP A CA 1
ATOM 3942 C C . TRP A 1 515 ? 6.074 7.051 -12.617 1 96.12 515 TRP A C 1
ATOM 3944 O O . TRP A 1 515 ? 6.281 8.234 -12.344 1 96.12 515 TRP A O 1
ATOM 3954 N N . ALA A 1 516 ? 6.055 6.586 -13.859 1 94.88 516 ALA A N 1
ATOM 3955 C CA . ALA A 1 516 ? 6.449 7.406 -15 1 94.88 516 ALA A CA 1
ATOM 3956 C C . ALA A 1 516 ? 5.25 8.156 -15.578 1 94.88 516 ALA A C 1
ATOM 3958 O O . ALA A 1 516 ? 5.395 8.945 -16.516 1 94.88 516 ALA A O 1
ATOM 3959 N N . ALA A 1 517 ? 4.098 7.918 -15.031 1 94.69 517 ALA A N 1
ATOM 3960 C CA . ALA A 1 517 ? 2.867 8.43 -15.625 1 94.69 517 ALA A CA 1
ATOM 3961 C C . ALA A 1 517 ? 2.803 9.953 -15.523 1 94.69 517 ALA A C 1
ATOM 3963 O O . ALA A 1 517 ? 3.369 10.547 -14.602 1 94.69 517 ALA A O 1
ATOM 3964 N N . ASP A 1 518 ? 1.972 10.664 -16.281 1 91.44 518 ASP A N 1
ATOM 3965 C CA . ASP A 1 518 ? 1.937 12.117 -16.469 1 91.44 518 ASP A CA 1
ATOM 3966 C C . ASP A 1 518 ? 1.299 12.805 -15.266 1 91.44 518 ASP A C 1
ATOM 3968 O O . ASP A 1 518 ? 1.552 13.984 -15.016 1 91.44 518 ASP A O 1
ATOM 3972 N N . PHE A 1 519 ? 0.553 12.062 -14.523 1 90.88 519 PHE A N 1
ATOM 3973 C CA . PHE A 1 519 ? -0.132 12.703 -13.406 1 90.88 519 PHE A CA 1
ATOM 3974 C C . PHE A 1 519 ? 0.825 12.938 -12.242 1 90.88 519 PHE A C 1
ATOM 3976 O O . PHE A 1 519 ? 0.512 13.688 -11.32 1 90.88 519 PHE A O 1
ATOM 3983 N N . ASN A 1 520 ? 1.987 12.32 -12.305 1 92.88 520 ASN A N 1
ATOM 3984 C CA . ASN A 1 520 ? 2.961 12.477 -11.234 1 92.88 520 ASN A CA 1
ATOM 3985 C C . ASN A 1 520 ? 3.744 13.781 -11.375 1 92.88 520 ASN A C 1
ATOM 3987 O O . ASN A 1 520 ? 3.74 14.398 -12.438 1 92.88 520 ASN A O 1
ATOM 3991 N N . SER A 1 521 ? 4.379 14.219 -10.281 1 91.06 521 SER A N 1
ATOM 3992 C CA . SER A 1 521 ? 5.25 15.391 -10.312 1 91.06 521 SER A CA 1
ATOM 3993 C C . SER A 1 521 ? 6.488 15.141 -11.164 1 91.06 521 SER A C 1
ATOM 3995 O O . SER A 1 521 ? 6.844 13.992 -11.43 1 91.06 521 SER A O 1
ATOM 3997 N N . GLU A 1 522 ? 7.164 16.203 -11.578 1 91.69 522 GLU A N 1
ATOM 3998 C CA . GLU A 1 522 ? 8.406 16.078 -12.336 1 91.69 522 GLU A CA 1
ATOM 3999 C C . GLU A 1 522 ? 9.477 15.344 -11.539 1 91.69 522 GLU A C 1
ATOM 4001 O O . GLU A 1 522 ? 10.289 14.617 -12.109 1 91.69 522 GLU A O 1
ATOM 4006 N N . ARG A 1 523 ? 9.359 15.477 -10.336 1 89.94 523 ARG A N 1
ATOM 4007 C CA . ARG A 1 523 ? 10.336 14.836 -9.461 1 89.94 523 ARG A CA 1
ATOM 4008 C C . ARG A 1 523 ? 10.211 13.32 -9.508 1 89.94 523 ARG A C 1
ATOM 4010 O O . ARG A 1 523 ? 11.203 12.609 -9.664 1 89.94 523 ARG A O 1
ATOM 4017 N N . VAL A 1 524 ? 9.023 12.844 -9.453 1 93.06 524 VAL A N 1
ATOM 4018 C CA . VAL A 1 524 ? 8.789 11.406 -9.445 1 93.06 524 VAL A CA 1
ATOM 4019 C C . VAL A 1 524 ? 9.047 10.828 -10.836 1 93.06 524 VAL A C 1
ATOM 4021 O O . VAL A 1 524 ? 9.648 9.766 -10.969 1 93.06 524 VAL A O 1
ATOM 4024 N N . LYS A 1 525 ? 8.617 11.555 -11.859 1 94.5 525 LYS A N 1
ATOM 4025 C CA . LYS A 1 525 ? 8.867 11.102 -13.227 1 94.5 525 LYS A CA 1
ATOM 4026 C C . LYS A 1 525 ? 10.367 11.023 -13.508 1 94.5 525 LYS A C 1
ATOM 4028 O O . LYS A 1 525 ? 10.836 10.062 -14.125 1 94.5 525 LYS A O 1
ATOM 4033 N N . GLY A 1 526 ? 11.047 12.078 -13.016 1 93.75 526 GLY A N 1
ATOM 4034 C CA . GLY A 1 526 ? 12.5 12.07 -13.164 1 93.75 526 GLY A CA 1
ATOM 4035 C C . GLY A 1 526 ? 13.164 10.93 -12.422 1 93.75 526 GLY A C 1
ATOM 4036 O O . GLY A 1 526 ? 14.102 10.312 -12.93 1 93.75 526 GLY A O 1
ATOM 4037 N N . ALA A 1 527 ? 12.648 10.664 -11.297 1 94.31 527 ALA A N 1
ATOM 4038 C CA . ALA A 1 527 ? 13.164 9.555 -10.492 1 94.31 527 ALA A CA 1
ATOM 4039 C C . ALA A 1 527 ? 12.93 8.219 -11.195 1 94.31 527 ALA A C 1
ATOM 4041 O O . ALA A 1 527 ? 13.836 7.379 -11.242 1 94.31 527 ALA A O 1
ATOM 4042 N N . ALA A 1 528 ? 11.727 8.031 -11.711 1 94.62 528 ALA A N 1
ATOM 4043 C CA . ALA A 1 528 ? 11.383 6.812 -12.438 1 94.62 528 ALA A CA 1
ATOM 4044 C C . ALA A 1 528 ? 12.32 6.594 -13.617 1 94.62 528 ALA A C 1
ATOM 4046 O O . ALA A 1 528 ? 12.773 5.473 -13.867 1 94.62 528 ALA A O 1
ATOM 4047 N N . GLU A 1 529 ? 12.609 7.645 -14.328 1 92.69 529 GLU A N 1
ATOM 4048 C CA . GLU A 1 529 ? 13.516 7.578 -15.469 1 92.69 529 GLU A CA 1
ATOM 4049 C C . GLU A 1 529 ? 14.93 7.203 -15.039 1 92.69 529 GLU A C 1
ATOM 4051 O O . GLU A 1 529 ? 15.578 6.359 -15.656 1 92.69 529 GLU A O 1
ATOM 4056 N N . GLN A 1 530 ? 15.328 7.801 -14.008 1 90.06 530 GLN A N 1
ATOM 4057 C CA . GLN A 1 530 ? 16.656 7.527 -13.484 1 90.06 530 GLN A CA 1
ATOM 4058 C C . GLN A 1 530 ? 16.797 6.062 -13.078 1 90.06 530 GLN A C 1
ATOM 4060 O O . GLN A 1 530 ? 17.812 5.422 -13.383 1 90.06 530 GLN A O 1
ATOM 4065 N N . LEU A 1 531 ? 15.859 5.539 -12.453 1 91.25 531 LEU A N 1
ATOM 4066 C CA . LEU A 1 531 ? 15.914 4.18 -11.93 1 91.25 531 LEU A CA 1
ATOM 4067 C C . LEU A 1 531 ? 15.797 3.156 -13.047 1 91.25 531 LEU A C 1
ATOM 4069 O O . LEU A 1 531 ? 16.234 2.014 -12.898 1 91.25 531 LEU A O 1
ATOM 4073 N N . SER A 1 532 ? 15.078 3.547 -14.125 1 86.38 532 SER A N 1
ATOM 4074 C CA . SER A 1 532 ? 14.891 2.633 -15.242 1 86.38 532 SER A CA 1
ATOM 4075 C C . SER A 1 532 ? 16.234 2.246 -15.867 1 86.38 532 SER A C 1
ATOM 4077 O O . SER A 1 532 ? 16.344 1.194 -16.5 1 86.38 532 SER A O 1
ATOM 4079 N N . ARG A 1 533 ? 17.234 3.016 -15.641 1 79.44 533 ARG A N 1
ATOM 4080 C CA . ARG A 1 533 ? 18.547 2.732 -16.188 1 79.44 533 ARG A CA 1
ATOM 4081 C C . ARG A 1 533 ? 19.172 1.513 -15.516 1 79.44 533 ARG A C 1
ATOM 4083 O O . ARG A 1 533 ? 19.969 0.794 -16.125 1 79.44 533 ARG A O 1
ATOM 4090 N N . PHE A 1 534 ? 18.844 1.325 -14.289 1 81.19 534 PHE A N 1
ATOM 4091 C CA . PHE A 1 534 ? 19.391 0.202 -13.539 1 81.19 534 PHE A CA 1
ATOM 4092 C C . PHE A 1 534 ? 18.75 -1.107 -13.977 1 81.19 534 PHE A C 1
ATOM 4094 O O . PHE A 1 534 ? 19.297 -2.186 -13.734 1 81.19 534 PHE A O 1
ATOM 4101 N N . ALA A 1 535 ? 17.547 -1.059 -14.523 1 69.44 535 ALA A N 1
ATOM 4102 C CA . ALA A 1 535 ? 16.859 -2.26 -14.977 1 69.44 535 ALA A CA 1
ATOM 4103 C C . ALA A 1 535 ? 17.625 -2.951 -16.109 1 69.44 535 ALA A C 1
ATOM 4105 O O . ALA A 1 535 ? 17.594 -4.18 -16.219 1 69.44 535 ALA A O 1
ATOM 4106 N N . VAL A 1 536 ? 18.359 -2.268 -16.828 1 61.94 536 VAL A N 1
ATOM 4107 C CA . VAL A 1 536 ? 19.062 -2.783 -18 1 61.94 536 VAL A CA 1
ATOM 4108 C C . VAL A 1 536 ? 20.484 -3.182 -17.609 1 61.94 536 VAL A C 1
ATOM 4110 O O . VAL A 1 536 ? 20.953 -4.266 -17.953 1 61.94 536 VAL A O 1
ATOM 4113 N N . ASP A 1 537 ? 21.109 -2.375 -16.75 1 60.41 537 ASP A N 1
ATOM 4114 C CA . ASP A 1 537 ? 22.547 -2.469 -16.547 1 60.41 537 ASP A CA 1
ATOM 4115 C C . ASP A 1 537 ? 22.875 -3.352 -15.352 1 60.41 537 ASP A C 1
ATOM 4117 O O . ASP A 1 537 ? 24.016 -3.799 -15.195 1 60.41 537 ASP A O 1
ATOM 4121 N N . GLY A 1 538 ? 21.922 -3.658 -14.695 1 65.62 538 GLY A N 1
ATOM 4122 C CA . GLY A 1 538 ? 22.203 -4.367 -13.453 1 65.62 538 GLY A CA 1
ATOM 4123 C C . GLY A 1 538 ? 22.781 -3.475 -12.375 1 65.62 538 GLY A C 1
ATOM 4124 O O . GLY A 1 538 ? 22.172 -2.469 -12 1 65.62 538 GLY A O 1
ATOM 4125 N N . ALA A 1 539 ? 24.094 -3.777 -11.906 1 70.12 539 ALA A N 1
ATOM 4126 C CA . ALA A 1 539 ? 24.734 -2.979 -10.867 1 70.12 539 ALA A CA 1
ATOM 4127 C C . ALA A 1 539 ? 25.609 -1.886 -11.477 1 70.12 539 ALA A C 1
ATOM 4129 O O . ALA A 1 539 ? 26.344 -2.135 -12.438 1 70.12 539 ALA A O 1
ATOM 4130 N N . VAL A 1 540 ? 25.375 -0.586 -11.062 1 70.62 540 VAL A N 1
ATOM 4131 C CA . VAL A 1 540 ? 26.156 0.566 -11.523 1 70.62 540 VAL A CA 1
ATOM 4132 C C . VAL A 1 540 ? 26.859 1.22 -10.336 1 70.62 540 VAL A C 1
ATOM 4134 O O . VAL A 1 540 ? 26.219 1.629 -9.367 1 70.62 540 VAL A O 1
ATOM 4137 N N . ASN A 1 541 ? 28.125 1.286 -10.344 1 72.69 541 ASN A N 1
ATOM 4138 C CA . ASN A 1 541 ? 28.922 1.995 -9.344 1 72.69 541 ASN A CA 1
ATOM 4139 C C . ASN A 1 541 ? 28.641 1.467 -7.938 1 72.69 541 ASN A C 1
ATOM 4141 O O . ASN A 1 541 ? 28.453 2.246 -7.004 1 72.69 541 ASN A O 1
ATOM 4145 N N . GLY A 1 542 ? 28.484 0.127 -7.887 1 78.75 542 GLY A N 1
ATOM 4146 C CA . GLY A 1 542 ? 28.344 -0.502 -6.582 1 78.75 542 GLY A CA 1
ATOM 4147 C C . GLY A 1 542 ? 26.922 -0.418 -6.039 1 78.75 542 GLY A C 1
ATOM 4148 O O . GLY A 1 542 ? 26.703 -0.656 -4.852 1 78.75 542 GLY A O 1
ATOM 4149 N N . ILE A 1 543 ? 26.031 0.091 -6.93 1 87.25 543 ILE A N 1
ATOM 4150 C CA . ILE A 1 543 ? 24.625 0.193 -6.535 1 87.25 543 ILE A CA 1
ATOM 4151 C C . ILE A 1 543 ? 23.766 -0.697 -7.434 1 87.25 543 ILE A C 1
ATOM 4153 O O . ILE A 1 543 ? 23.938 -0.706 -8.656 1 87.25 543 ILE A O 1
ATOM 4157 N N . LYS A 1 544 ? 23.031 -1.459 -6.84 1 89.62 544 LYS A N 1
ATOM 4158 C CA . LYS A 1 544 ? 22.031 -2.262 -7.555 1 89.62 544 LYS A CA 1
ATOM 4159 C C . LYS A 1 544 ? 20.625 -1.826 -7.199 1 89.62 544 LYS A C 1
ATOM 4161 O O . LYS A 1 544 ? 20.312 -1.558 -6.035 1 89.62 544 LYS A O 1
ATOM 4166 N N . VAL A 1 545 ? 19.812 -1.61 -8.219 1 91.94 545 VAL A N 1
ATOM 4167 C CA . VAL A 1 545 ? 18.422 -1.244 -7.984 1 91.94 545 VAL A CA 1
ATOM 4168 C C . VAL A 1 545 ? 17.5 -2.27 -8.641 1 91.94 545 VAL A C 1
ATOM 4170 O O . VAL A 1 545 ? 17.688 -2.605 -9.82 1 91.94 545 VAL A O 1
ATOM 4173 N N . SER A 1 546 ? 16.625 -2.836 -7.902 1 91.75 546 SER A N 1
ATOM 4174 C CA . SER A 1 546 ? 15.633 -3.787 -8.406 1 91.75 546 SER A CA 1
ATOM 4175 C C . SER A 1 546 ? 14.219 -3.389 -7.992 1 91.75 546 SER A C 1
ATOM 4177 O O . SER A 1 546 ? 14.039 -2.588 -7.07 1 91.75 546 SER A O 1
ATOM 4179 N N . VAL A 1 547 ? 13.242 -3.812 -8.742 1 93.56 547 VAL A N 1
ATOM 4180 C CA . VAL A 1 547 ? 11.828 -3.635 -8.43 1 93.56 547 VAL A CA 1
ATOM 4181 C C . VAL A 1 547 ? 11.156 -4.996 -8.305 1 93.56 547 VAL A C 1
ATOM 4183 O O . VAL A 1 547 ? 11.203 -5.809 -9.234 1 93.56 547 VAL A O 1
ATOM 4186 N N . SER A 1 548 ? 10.602 -5.293 -7.164 1 93.38 548 SER A N 1
ATOM 4187 C CA . SER A 1 548 ? 9.898 -6.547 -6.918 1 93.38 548 SER A CA 1
ATOM 4188 C C . SER A 1 548 ? 8.391 -6.348 -6.922 1 93.38 548 SER A C 1
ATOM 4190 O O . SER A 1 548 ? 7.867 -5.496 -6.199 1 93.38 548 SER A O 1
ATOM 4192 N N . ASN A 1 549 ? 7.695 -7.09 -7.73 1 93.25 549 ASN A N 1
ATOM 4193 C CA . ASN A 1 549 ? 6.25 -6.996 -7.914 1 93.25 549 ASN A CA 1
ATOM 4194 C C . ASN A 1 549 ? 5.555 -8.305 -7.547 1 93.25 549 ASN A C 1
ATOM 4196 O O . ASN A 1 549 ? 5.059 -9.016 -8.422 1 93.25 549 ASN A O 1
ATOM 4200 N N . ILE A 1 550 ? 5.371 -8.531 -6.262 1 92.25 550 ILE A N 1
ATOM 4201 C CA . ILE A 1 550 ? 4.797 -9.766 -5.738 1 92.25 550 ILE A CA 1
ATOM 4202 C C . ILE A 1 550 ? 3.275 -9.664 -5.719 1 92.25 550 ILE A C 1
ATOM 4204 O O . ILE A 1 550 ? 2.719 -8.727 -5.137 1 92.25 550 ILE A O 1
ATOM 4208 N N . PHE A 1 551 ? 2.594 -10.68 -6.238 1 91 551 PHE A N 1
ATOM 4209 C CA . PHE A 1 551 ? 1.149 -10.586 -6.414 1 91 551 PHE A CA 1
ATOM 4210 C C . PHE A 1 551 ? 0.421 -11.242 -5.242 1 91 551 PHE A C 1
ATOM 4212 O O . PHE A 1 551 ? -0.677 -10.812 -4.875 1 91 551 PHE A O 1
ATOM 4219 N N . PHE A 1 552 ? 1.038 -12.289 -4.652 1 92.62 552 PHE A N 1
ATOM 4220 C CA . PHE A 1 552 ? 0.319 -13.047 -3.635 1 92.62 552 PHE A CA 1
ATOM 4221 C C . PHE A 1 552 ? 1.188 -13.258 -2.4 1 92.62 552 PHE A C 1
ATOM 4223 O O . PHE A 1 552 ? 2.416 -13.219 -2.486 1 92.62 552 PHE A O 1
ATOM 4230 N N . GLU A 1 553 ? 0.569 -13.406 -1.338 1 93.5 553 GLU A N 1
ATOM 4231 C CA . GLU A 1 553 ? 1.274 -13.68 -0.089 1 93.5 553 GLU A CA 1
ATOM 4232 C C . GLU A 1 553 ? 0.472 -14.625 0.803 1 93.5 553 GLU A C 1
ATOM 4234 O O . GLU A 1 553 ? -0.745 -14.742 0.653 1 93.5 553 GLU A O 1
ATOM 4239 N N . TRP A 1 554 ? 1.154 -15.297 1.67 1 93 554 TRP A N 1
ATOM 4240 C CA . TRP A 1 554 ? 0.523 -16.266 2.562 1 93 554 TRP A CA 1
ATOM 4241 C C . TRP A 1 554 ? 0.055 -15.594 3.85 1 93 554 TRP A C 1
ATOM 4243 O O . TRP A 1 554 ? 0.785 -14.797 4.441 1 93 554 TRP A O 1
ATOM 4253 N N . VAL A 1 555 ? -1.097 -15.828 4.258 1 95.81 555 VAL A N 1
ATOM 4254 C CA . VAL A 1 555 ? -1.632 -15.492 5.574 1 95.81 555 VAL A CA 1
ATOM 4255 C C . VAL A 1 555 ? -1.642 -16.734 6.465 1 95.81 555 VAL A C 1
ATOM 4257 O O . VAL A 1 555 ? -2.262 -17.75 6.125 1 95.81 555 VAL A O 1
ATOM 4260 N N . PRO A 1 556 ? -0.979 -16.719 7.574 1 94.38 556 PRO A N 1
ATOM 4261 C CA . PRO A 1 556 ? -0.948 -17.891 8.453 1 94.38 556 PRO A CA 1
ATOM 4262 C C . PRO A 1 556 ? -2.32 -18.234 9.023 1 94.38 556 PRO A C 1
ATOM 4264 O O . PRO A 1 556 ? -3.145 -17.344 9.242 1 94.38 556 PRO A O 1
ATOM 4267 N N . PRO A 1 557 ? -2.529 -19.547 9.297 1 94.69 557 PRO A N 1
ATOM 4268 C CA . PRO A 1 557 ? -3.852 -19.984 9.75 1 94.69 557 PRO A CA 1
ATOM 4269 C C . PRO A 1 557 ? -4.238 -19.375 11.102 1 94.69 557 PRO A C 1
ATOM 4271 O O . PRO A 1 557 ? -5.426 -19.188 11.375 1 94.69 557 PRO A O 1
ATOM 4274 N N . GLU A 1 558 ? -3.303 -19 11.977 1 94.5 558 GLU A N 1
ATOM 4275 C CA . GLU A 1 558 ? -3.594 -18.453 13.305 1 94.5 558 GLU A CA 1
ATOM 4276 C C . GLU A 1 558 ? -4.258 -17.094 13.219 1 94.5 558 GLU A C 1
ATOM 4278 O O . GLU A 1 558 ? -4.875 -16.625 14.18 1 94.5 558 GLU A O 1
ATOM 4283 N N . LEU A 1 559 ? -4.105 -16.453 12.031 1 96.19 559 LEU A N 1
ATOM 4284 C CA . LEU A 1 559 ? -4.68 -15.125 11.875 1 96.19 559 LEU A CA 1
ATOM 4285 C C . LEU A 1 559 ? -6.066 -15.203 11.242 1 96.19 559 LEU A C 1
ATOM 4287 O O . LEU A 1 559 ? -6.746 -14.188 11.094 1 96.19 559 LEU A O 1
ATOM 4291 N N . ILE A 1 560 ? -6.527 -16.375 10.883 1 97 560 ILE A N 1
ATOM 4292 C CA . ILE A 1 560 ? -7.809 -16.547 10.211 1 97 560 ILE A CA 1
ATOM 4293 C C . ILE A 1 560 ? -8.82 -17.172 11.18 1 97 560 ILE A C 1
ATOM 4295 O O . ILE A 1 560 ? -8.531 -18.188 11.82 1 97 560 ILE A O 1
ATOM 4299 N N . ASP A 1 561 ? -9.977 -16.609 11.258 1 96.56 561 ASP A N 1
ATOM 4300 C CA . ASP A 1 561 ? -10.969 -17.078 12.219 1 96.56 561 ASP A CA 1
ATOM 4301 C C . ASP A 1 561 ? -11.922 -18.078 11.578 1 96.56 561 ASP A C 1
ATOM 4303 O O . ASP A 1 561 ? -12.422 -18.984 12.258 1 96.56 561 ASP A O 1
ATOM 4307 N N . SER A 1 562 ? -12.242 -17.875 10.281 1 97.25 562 SER A N 1
ATOM 4308 C CA . SER A 1 562 ? -13.211 -18.75 9.648 1 97.25 562 SER A CA 1
ATOM 4309 C C . SER A 1 562 ? -12.969 -18.859 8.148 1 97.25 562 SER A C 1
ATOM 4311 O O . SER A 1 562 ? -12.438 -17.922 7.535 1 97.25 562 SER A O 1
ATOM 4313 N N . TYR A 1 563 ? -13.344 -19.984 7.598 1 97.94 563 TYR A N 1
ATOM 4314 C CA . TYR A 1 563 ? -13.32 -20.266 6.164 1 97.94 563 TYR A CA 1
ATOM 4315 C C . TYR A 1 563 ? -14.727 -20.531 5.637 1 97.94 563 TYR A C 1
ATOM 4317 O O . TYR A 1 563 ? -15.312 -21.578 5.93 1 97.94 563 TYR A O 1
ATOM 4325 N N . ILE A 1 564 ? -15.227 -19.625 4.84 1 98 564 ILE A N 1
ATOM 4326 C CA . ILE A 1 564 ? -16.594 -19.766 4.328 1 98 564 ILE A CA 1
ATOM 4327 C C . ILE A 1 564 ? -16.547 -20.281 2.891 1 98 564 ILE A C 1
ATOM 4329 O O . ILE A 1 564 ? -15.891 -19.688 2.031 1 98 564 ILE A O 1
ATOM 4333 N N . SER A 1 565 ? -17.203 -21.344 2.584 1 96 565 SER A N 1
ATOM 4334 C CA . SER A 1 565 ? -17.266 -21.953 1.265 1 96 565 SER A CA 1
ATOM 4335 C C . SER A 1 565 ? -18.703 -22.375 0.925 1 96 565 SER A C 1
ATOM 4337 O O . SER A 1 565 ? -19.641 -22.031 1.645 1 96 565 SER A O 1
ATOM 4339 N N . GLU A 1 566 ? -18.859 -23 -0.204 1 93.19 566 GLU A N 1
ATOM 4340 C CA . GLU A 1 566 ? -20.188 -23.484 -0.601 1 93.19 566 GLU A CA 1
ATOM 4341 C C . GLU A 1 566 ? -20.641 -24.625 0.296 1 93.19 566 GLU A C 1
ATOM 4343 O O . GLU A 1 566 ? -21.812 -25 0.29 1 93.19 566 GLU A O 1
ATOM 4348 N N . ARG A 1 567 ? -19.781 -25.141 1.144 1 92.62 567 ARG A N 1
ATOM 4349 C CA . ARG A 1 567 ? -20.094 -26.203 2.096 1 92.62 567 ARG A CA 1
ATOM 4350 C C . ARG A 1 567 ? -20.375 -25.625 3.479 1 92.62 567 ARG A C 1
ATOM 4352 O O . ARG A 1 567 ? -20.484 -26.375 4.457 1 92.62 567 ARG A O 1
ATOM 4359 N N . GLY A 1 568 ? -20.422 -24.312 3.502 1 94.5 568 GLY A N 1
ATOM 4360 C CA . GLY A 1 568 ? -20.578 -23.641 4.781 1 94.5 568 GLY A CA 1
ATOM 4361 C C . GLY A 1 568 ? -19.266 -23.188 5.383 1 94.5 568 GLY A C 1
ATOM 4362 O O . GLY A 1 568 ? -18.328 -22.859 4.652 1 94.5 568 GLY A O 1
ATOM 4363 N N . VAL A 1 569 ? -19.25 -23.062 6.715 1 95.94 569 VAL A N 1
ATOM 4364 C CA . VAL A 1 569 ? -18.031 -22.672 7.414 1 95.94 569 VAL A CA 1
ATOM 4365 C C . VAL A 1 569 ? -17.156 -23.906 7.652 1 95.94 569 VAL A C 1
ATOM 4367 O O . VAL A 1 569 ? -17.562 -24.828 8.367 1 95.94 569 VAL A O 1
ATOM 4370 N N . LEU A 1 570 ? -16.031 -23.906 7.074 1 94.62 570 LEU A N 1
ATOM 4371 C CA . LEU A 1 570 ? -15.148 -25.062 7.148 1 94.62 570 LEU A CA 1
ATOM 4372 C C . LEU A 1 570 ? -14.258 -24.984 8.383 1 94.62 570 LEU A C 1
ATOM 4374 O O . LEU A 1 570 ? -13.789 -23.906 8.758 1 94.62 570 LEU A O 1
ATOM 4378 N N . CYS A 1 571 ? -14.023 -26.062 8.984 1 90.12 571 CYS A N 1
ATOM 4379 C CA . CYS A 1 571 ? -12.969 -26.156 9.977 1 90.12 571 CYS A CA 1
ATOM 4380 C C . CYS A 1 571 ? -11.68 -26.703 9.359 1 90.12 571 CYS A C 1
ATOM 4382 O O . CYS A 1 571 ? -11.688 -27.172 8.219 1 90.12 571 CYS A O 1
ATOM 4384 N N . VAL A 1 572 ? -10.664 -26.641 10.078 1 89.75 572 VAL A N 1
ATOM 4385 C CA . VAL A 1 572 ? -9.344 -27.016 9.562 1 89.75 572 VAL A CA 1
ATOM 4386 C C . VAL A 1 572 ? -9.32 -28.5 9.234 1 89.75 572 VAL A C 1
ATOM 4388 O O . VAL A 1 572 ? -8.68 -28.906 8.266 1 89.75 572 VAL A O 1
ATOM 4391 N N . GLU A 1 573 ? -10.023 -29.25 9.984 1 91.62 573 GLU A N 1
ATOM 4392 C CA . GLU A 1 573 ? -10.07 -30.688 9.734 1 91.62 573 GLU A CA 1
ATOM 4393 C C . GLU A 1 573 ? -10.695 -30.984 8.375 1 91.62 573 GLU A C 1
ATOM 4395 O O . GLU A 1 573 ? -10.227 -31.875 7.656 1 91.62 573 GLU A O 1
ATOM 4400 N N . GLU A 1 574 ? -11.719 -30.312 8.086 1 93 574 GLU A N 1
ATOM 4401 C CA . GLU A 1 574 ? -12.367 -30.484 6.789 1 93 574 GLU A CA 1
ATOM 4402 C C . GLU A 1 574 ? -11.453 -30.062 5.645 1 93 574 GLU A C 1
ATOM 4404 O O . GLU A 1 574 ? -11.492 -30.641 4.562 1 93 574 GLU A O 1
ATOM 4409 N N . ILE A 1 575 ? -10.703 -29.031 5.867 1 94.56 575 ILE A N 1
ATOM 4410 C CA . ILE A 1 575 ? -9.742 -28.578 4.875 1 94.56 575 ILE A CA 1
ATOM 4411 C C . ILE A 1 575 ? -8.68 -29.656 4.652 1 94.56 575 ILE A C 1
ATOM 4413 O O . ILE A 1 575 ? -8.352 -29.984 3.51 1 94.56 575 ILE A O 1
ATOM 4417 N N . VAL A 1 576 ? -8.242 -30.25 5.688 1 93.19 576 VAL A N 1
ATOM 4418 C CA . VAL A 1 576 ? -7.242 -31.297 5.613 1 93.19 576 VAL A CA 1
ATOM 4419 C C . VAL A 1 576 ? -7.812 -32.5 4.855 1 93.19 576 VAL A C 1
ATOM 4421 O O . VAL A 1 576 ? -7.148 -33.062 3.982 1 93.19 576 VAL A O 1
ATOM 4424 N N . ASP A 1 577 ? -9.023 -32.844 5.203 1 94.06 577 ASP A N 1
ATOM 4425 C CA . ASP A 1 577 ? -9.672 -33.969 4.555 1 94.06 577 ASP A CA 1
ATOM 4426 C C . ASP A 1 577 ? -9.797 -33.75 3.049 1 94.06 577 ASP A C 1
ATOM 4428 O O . ASP A 1 577 ? -9.531 -34.625 2.252 1 94.06 577 ASP A O 1
ATOM 4432 N N . THR A 1 578 ? -10.273 -32.594 2.75 1 92.62 578 THR A N 1
ATOM 4433 C CA . THR A 1 578 ? -10.43 -32.25 1.34 1 92.62 578 THR A CA 1
ATOM 4434 C C . THR A 1 578 ? -9.078 -32.25 0.628 1 92.62 578 THR A C 1
ATOM 4436 O O . THR A 1 578 ? -8.977 -32.719 -0.507 1 92.62 578 THR A O 1
ATOM 4439 N N . SER A 1 579 ? -8.102 -31.75 1.244 1 93.25 579 SER A N 1
ATOM 4440 C CA . SER A 1 579 ? -6.742 -31.703 0.704 1 93.25 579 SER A CA 1
ATOM 4441 C C . SER A 1 579 ? -6.211 -33.125 0.455 1 93.25 579 SER A C 1
ATOM 4443 O O . SER A 1 579 ? -5.629 -33.375 -0.596 1 93.25 579 SER A O 1
ATOM 4445 N N . MET A 1 580 ? -6.469 -34 1.348 1 93.44 580 MET A N 1
ATOM 4446 C CA . MET A 1 580 ? -6 -35.375 1.235 1 93.44 580 MET A CA 1
ATOM 4447 C C . MET A 1 580 ? -6.738 -36.125 0.122 1 93.44 580 MET A C 1
ATOM 4449 O O . MET A 1 580 ? -6.133 -36.875 -0.629 1 93.44 580 MET A O 1
ATOM 4453 N N . ALA A 1 581 ? -7.977 -35.906 0.115 1 92.62 581 ALA A N 1
ATOM 4454 C CA . ALA A 1 581 ? -8.766 -36.531 -0.949 1 92.62 581 ALA A CA 1
ATOM 4455 C C . ALA A 1 581 ? -8.281 -36.062 -2.324 1 92.62 581 ALA A C 1
ATOM 4457 O O . ALA A 1 581 ? -8.227 -36.875 -3.262 1 92.62 581 ALA A O 1
ATOM 4458 N N . LEU A 1 582 ? -8.031 -34.844 -2.373 1 91.31 582 LEU A N 1
ATOM 4459 C CA . LEU A 1 582 ? -7.52 -34.281 -3.623 1 91.31 582 LEU A CA 1
ATOM 4460 C C . LEU A 1 582 ? -6.176 -34.906 -3.98 1 91.31 582 LEU A C 1
ATOM 4462 O O . LEU A 1 582 ? -5.914 -35.188 -5.148 1 91.31 582 LEU A O 1
ATOM 4466 N N . TRP A 1 583 ? -5.391 -35.062 -3.057 1 91.19 583 TRP A N 1
ATOM 4467 C CA . TRP A 1 583 ? -4.082 -35.688 -3.26 1 91.19 583 TRP A CA 1
ATOM 4468 C C . TRP A 1 583 ? -4.227 -37.094 -3.848 1 91.19 583 TRP A C 1
ATOM 4470 O O . TRP A 1 583 ? -3.482 -37.469 -4.754 1 91.19 583 TRP A O 1
ATOM 4480 N N . GLU A 1 584 ? -5.129 -37.812 -3.389 1 92.88 584 GLU A N 1
ATOM 4481 C CA . GLU A 1 584 ? -5.395 -39.156 -3.9 1 92.88 584 GLU A CA 1
ATOM 4482 C C . GLU A 1 584 ? -5.867 -39.125 -5.352 1 92.88 584 GLU A C 1
ATOM 4484 O O . GLU A 1 584 ? -5.453 -39.938 -6.172 1 92.88 584 GLU A O 1
ATOM 4489 N N . SER A 1 585 ? -6.695 -38.188 -5.551 1 93.19 585 SER A N 1
ATOM 4490 C CA . SER A 1 585 ? -7.199 -38.031 -6.91 1 93.19 585 SER A CA 1
ATOM 4491 C C . SER A 1 585 ? -6.082 -37.656 -7.879 1 93.19 585 SER A C 1
ATOM 4493 O O . SER A 1 585 ? -6.035 -38.156 -9.008 1 93.19 585 SER A O 1
ATOM 4495 N N . ILE A 1 586 ? -5.238 -36.781 -7.441 1 93.19 586 ILE A N 1
ATOM 4496 C CA . ILE A 1 586 ? -4.102 -36.344 -8.25 1 93.19 586 ILE A CA 1
ATOM 4497 C C . ILE A 1 586 ? -3.209 -37.562 -8.562 1 93.19 586 ILE A C 1
ATOM 4499 O O . ILE A 1 586 ? -2.771 -37.719 -9.703 1 93.19 586 ILE A O 1
ATOM 4503 N N . ASP A 1 587 ? -2.984 -38.312 -7.613 1 92.38 587 ASP A N 1
ATOM 4504 C CA . ASP A 1 587 ? -2.156 -39.5 -7.797 1 92.38 587 ASP A CA 1
ATOM 4505 C C . ASP A 1 587 ? -2.801 -40.469 -8.781 1 92.38 587 ASP A C 1
ATOM 4507 O O . ASP A 1 587 ? -2.113 -41.094 -9.594 1 92.38 587 ASP A O 1
ATOM 4511 N N . ARG A 1 588 ? -4.039 -40.625 -8.664 1 92.38 588 ARG A N 1
ATOM 4512 C CA . ARG A 1 588 ? -4.766 -41.531 -9.555 1 92.38 588 ARG A CA 1
ATOM 4513 C C . ARG A 1 588 ? -4.691 -41.031 -11 1 92.38 588 ARG A C 1
ATOM 4515 O O . ARG A 1 588 ? -4.547 -41.844 -11.914 1 92.38 588 ARG A O 1
ATOM 4522 N N . ILE A 1 589 ? -4.824 -39.75 -11.188 1 94.94 589 ILE A N 1
ATOM 4523 C CA . ILE A 1 589 ? -4.945 -39.188 -12.531 1 94.94 589 ILE A CA 1
ATOM 4524 C C . ILE A 1 589 ? -3.555 -38.969 -13.117 1 94.94 589 ILE A C 1
ATOM 4526 O O . ILE A 1 589 ? -3.312 -39.25 -14.289 1 94.94 589 ILE A O 1
ATOM 4530 N N . PHE A 1 590 ? -2.623 -38.469 -12.266 1 93.44 590 PHE A N 1
ATOM 4531 C CA . PHE A 1 590 ? -1.346 -38.031 -12.812 1 93.44 590 PHE A CA 1
ATOM 4532 C C . PHE A 1 590 ? -0.22 -38.969 -12.375 1 93.44 590 PHE A C 1
ATOM 4534 O O . PHE A 1 590 ? 0.906 -38.844 -12.867 1 93.44 590 PHE A O 1
ATOM 4541 N N . GLY A 1 591 ? -0.418 -39.812 -11.469 1 89.44 591 GLY A N 1
ATOM 4542 C CA . GLY A 1 591 ? 0.628 -40.656 -10.898 1 89.44 591 GLY A CA 1
ATOM 4543 C C . GLY A 1 591 ? 1.343 -41.5 -11.938 1 89.44 591 GLY A C 1
ATOM 4544 O O . GLY A 1 591 ? 2.557 -41.719 -11.852 1 89.44 591 GLY A O 1
ATOM 4545 N N . GLY A 1 592 ? 0.624 -41.969 -12.93 1 86.25 592 GLY A N 1
ATOM 4546 C CA . GLY A 1 592 ? 1.181 -42.875 -13.922 1 86.25 592 GLY A CA 1
ATOM 4547 C C . GLY A 1 592 ? 1.87 -42.156 -15.07 1 86.25 592 GLY A C 1
ATOM 4548 O O . GLY A 1 592 ? 2.4 -42.812 -15.977 1 86.25 592 GLY A O 1
ATOM 4549 N N . LEU A 1 593 ? 1.85 -40.875 -14.992 1 87.5 593 LEU A N 1
ATOM 4550 C CA . LEU A 1 593 ? 2.475 -40.094 -16.078 1 87.5 593 LEU A CA 1
ATOM 4551 C C . LEU A 1 593 ? 3.996 -40.156 -15.977 1 87.5 593 LEU A C 1
ATOM 4553 O O . LEU A 1 593 ? 4.551 -40.094 -14.875 1 87.5 593 LEU A O 1
ATOM 4557 N N . MET B 1 1 ? -23.594 49.531 75.562 1 26.81 1 MET B N 1
ATOM 4558 C CA . MET B 1 1 ? -23.844 48.375 74.75 1 26.81 1 MET B CA 1
ATOM 4559 C C . MET B 1 1 ? -23.938 48.719 73.25 1 26.81 1 MET B C 1
ATOM 4561 O O . MET B 1 1 ? -24.969 49.188 72.812 1 26.81 1 MET B O 1
ATOM 4565 N N . SER B 1 2 ? -22.906 49.344 72.625 1 28.78 2 SER B N 1
ATOM 4566 C CA . SER B 1 2 ? -22.719 49.844 71.312 1 28.78 2 SER B CA 1
ATOM 4567 C C . SER B 1 2 ? -22.844 48.75 70.25 1 28.78 2 SER B C 1
ATOM 4569 O O . SER B 1 2 ? -22.188 47.719 70.375 1 28.78 2 SER B O 1
ATOM 4571 N N . SER B 1 3 ? -24.047 48.562 69.625 1 30.73 3 SER B N 1
ATOM 4572 C CA . SER B 1 3 ? -24.484 47.625 68.562 1 30.73 3 SER B CA 1
ATOM 4573 C C . SER B 1 3 ? -23.562 47.688 67.375 1 30.73 3 SER B C 1
ATOM 4575 O O . SER B 1 3 ? -23.469 48.719 66.688 1 30.73 3 SER B O 1
ATOM 4577 N N . THR B 1 4 ? -22.344 47.156 67.438 1 32.44 4 THR B N 1
ATOM 4578 C CA . THR B 1 4 ? -21.453 47.062 66.25 1 32.44 4 THR B CA 1
ATOM 4579 C C . THR B 1 4 ? -22.172 46.406 65.062 1 32.44 4 THR B C 1
ATOM 4581 O O . THR B 1 4 ? -22.656 45.281 65.188 1 32.44 4 THR B O 1
ATOM 4584 N N . GLN B 1 5 ? -22.844 47.156 64.188 1 31.22 5 GLN B N 1
ATOM 4585 C CA . GLN B 1 5 ? -23.469 46.75 62.969 1 31.22 5 GLN B CA 1
ATOM 4586 C C . GLN B 1 5 ? -22.516 45.875 62.125 1 31.22 5 GLN B C 1
ATOM 4588 O O . GLN B 1 5 ? -21.406 46.312 61.812 1 31.22 5 GLN B O 1
ATOM 4593 N N . GLN B 1 6 ? -22.484 44.594 62.344 1 31.91 6 GLN B N 1
ATOM 4594 C CA . GLN B 1 6 ? -21.766 43.594 61.531 1 31.91 6 GLN B CA 1
ATOM 4595 C C . GLN B 1 6 ? -21.984 43.875 60.062 1 31.91 6 GLN B C 1
ATOM 4597 O O . GLN B 1 6 ? -23.125 43.969 59.594 1 31.91 6 GLN B O 1
ATOM 4602 N N . GLU B 1 7 ? -21.109 44.625 59.375 1 33.12 7 GLU B N 1
ATOM 4603 C CA . GLU B 1 7 ? -21.047 44.812 57.938 1 33.12 7 GLU B CA 1
ATOM 4604 C C . GLU B 1 7 ? -21.312 43.5 57.188 1 33.12 7 GLU B C 1
ATOM 4606 O O . GLU B 1 7 ? -20.797 42.438 57.562 1 33.12 7 GLU B O 1
ATOM 4611 N N . SER B 1 8 ? -22.516 43.281 56.562 1 36.34 8 SER B N 1
ATOM 4612 C CA . SER B 1 8 ? -22.969 42.188 55.688 1 36.34 8 SER B CA 1
ATOM 4613 C C . SER B 1 8 ? -21.859 41.75 54.75 1 36.34 8 SER B C 1
ATOM 4615 O O . SER B 1 8 ? -21.031 42.531 54.312 1 36.34 8 SER B O 1
ATOM 4617 N N . PRO B 1 9 ? -21.469 40.438 54.781 1 40.53 9 PRO B N 1
ATOM 4618 C CA . PRO B 1 9 ? -20.422 39.906 53.906 1 40.53 9 PRO B CA 1
ATOM 4619 C C . PRO B 1 9 ? -20.531 40.438 52.469 1 40.53 9 PRO B C 1
ATOM 4621 O O . PRO B 1 9 ? -21.625 40.844 52.031 1 40.53 9 PRO B O 1
ATOM 4624 N N . PRO B 1 10 ? -19.516 41 51.875 1 38.62 10 PRO B N 1
ATOM 4625 C CA . PRO B 1 10 ? -19.562 41.5 50.5 1 38.62 10 PRO B CA 1
ATOM 4626 C C . PRO B 1 10 ? -20.422 40.656 49.594 1 38.62 10 PRO B C 1
ATOM 4628 O O . PRO B 1 10 ? -20.656 39.469 49.875 1 38.62 10 PRO B O 1
ATOM 4631 N N . SER B 1 11 ? -21.406 41.156 48.844 1 38.53 11 SER B N 1
ATOM 4632 C CA . SER B 1 11 ? -22.266 40.562 47.812 1 38.53 11 SER B CA 1
ATOM 4633 C C . SER B 1 11 ? -21.578 39.438 47.094 1 38.53 11 SER B C 1
ATOM 4635 O O . SER B 1 11 ? -20.438 39.562 46.656 1 38.53 11 SER B O 1
ATOM 4637 N N . SER B 1 12 ? -21.781 38.125 47.375 1 41.91 12 SER B N 1
ATOM 4638 C CA . SER B 1 12 ? -21.438 36.844 46.781 1 41.91 12 SER B CA 1
ATOM 4639 C C . SER B 1 12 ? -21.391 36.938 45.25 1 41.91 12 SER B C 1
ATOM 4641 O O . SER B 1 12 ? -22.406 37.219 44.625 1 41.91 12 SER B O 1
ATOM 4643 N N . GLN B 1 13 ? -20.438 37.438 44.562 1 49.5 13 GLN B N 1
ATOM 4644 C CA . GLN B 1 13 ? -20.219 37.438 43.125 1 49.5 13 GLN B CA 1
ATOM 4645 C C . GLN B 1 13 ? -20.688 36.125 42.5 1 49.5 13 GLN B C 1
ATOM 4647 O O . GLN B 1 13 ? -20.25 35.031 42.906 1 49.5 13 GLN B O 1
ATOM 4652 N N . ARG B 1 14 ? -21.875 35.875 42.125 1 57.72 14 ARG B N 1
ATOM 4653 C CA . ARG B 1 14 ? -22.453 34.719 41.438 1 57.72 14 ARG B CA 1
ATOM 4654 C C . ARG B 1 14 ? -21.453 34.125 40.438 1 57.72 14 ARG B C 1
ATOM 4656 O O . ARG B 1 14 ? -20.781 34.844 39.719 1 57.72 14 ARG B O 1
ATOM 4663 N N . PRO B 1 15 ? -21.109 32.812 40.688 1 73.31 15 PRO B N 1
ATOM 4664 C CA . PRO B 1 15 ? -20.172 32.125 39.844 1 73.31 15 PRO B CA 1
ATOM 4665 C C . PRO B 1 15 ? -20.5 32.25 38.344 1 73.31 15 PRO B C 1
ATOM 4667 O O . PRO B 1 15 ? -21.672 32.156 37.969 1 73.31 15 PRO B O 1
ATOM 4670 N N . LEU B 1 16 ? -19.625 32.812 37.562 1 82.38 16 LEU B N 1
ATOM 4671 C CA . LEU B 1 16 ? -19.781 32.969 36.125 1 82.38 16 LEU B CA 1
ATOM 4672 C C . LEU B 1 16 ? -19.938 31.625 35.438 1 82.38 16 LEU B C 1
ATOM 4674 O O . LEU B 1 16 ? -19.281 30.641 35.812 1 82.38 16 LEU B O 1
ATOM 4678 N N . THR B 1 17 ? -20.922 31.453 34.656 1 88.5 17 THR B N 1
ATOM 4679 C CA . THR B 1 17 ? -21.094 30.281 33.812 1 88.5 17 THR B CA 1
ATOM 4680 C C . THR B 1 17 ? -20.062 30.266 32.688 1 88.5 17 THR B C 1
ATOM 4682 O O . THR B 1 17 ? -19.969 31.234 31.906 1 88.5 17 THR B O 1
ATOM 4685 N N . LYS B 1 18 ? -19.219 29.219 32.625 1 90.44 18 LYS B N 1
ATOM 4686 C CA . LYS B 1 18 ? -18.203 29.078 31.578 1 90.44 18 LYS B CA 1
ATOM 4687 C C . LYS B 1 18 ? -18.766 28.359 30.359 1 90.44 18 LYS B C 1
ATOM 4689 O O . LYS B 1 18 ? -19.438 27.328 30.484 1 90.44 18 LYS B O 1
ATOM 4694 N N . ARG B 1 19 ? -18.609 29 29.156 1 91.38 19 ARG B N 1
ATOM 4695 C CA . ARG B 1 19 ? -19.094 28.406 27.922 1 91.38 19 ARG B CA 1
ATOM 4696 C C . ARG B 1 19 ? -18.078 28.578 26.797 1 91.38 19 ARG B C 1
ATOM 4698 O O . ARG B 1 19 ? -17.453 29.641 26.672 1 91.38 19 ARG B O 1
ATOM 4705 N N . SER B 1 20 ? -17.891 27.5 26.047 1 94.5 20 SER B N 1
ATOM 4706 C CA . SER B 1 20 ? -17.078 27.547 24.828 1 94.5 20 SER B CA 1
ATOM 4707 C C . SER B 1 20 ? -17.953 27.734 23.594 1 94.5 20 SER B C 1
ATOM 4709 O O . SER B 1 20 ? -18.953 27.031 23.438 1 94.5 20 SER B O 1
ATOM 4711 N N . VAL B 1 21 ? -17.594 28.75 22.828 1 95.38 21 VAL B N 1
ATOM 4712 C CA . VAL B 1 21 ? -18.422 29.031 21.656 1 95.38 21 VAL B CA 1
ATOM 4713 C C . VAL B 1 21 ? -17.531 29.188 20.422 1 95.38 21 VAL B C 1
ATOM 4715 O O . VAL B 1 21 ? -16.359 29.547 20.547 1 95.38 21 VAL B O 1
ATOM 4718 N N . VAL B 1 22 ? -18.062 28.781 19.266 1 97.31 22 VAL B N 1
ATOM 4719 C CA . VAL B 1 22 ? -17.391 29.031 18 1 97.31 22 VAL B CA 1
ATOM 4720 C C . VAL B 1 22 ? -17.953 30.297 17.359 1 97.31 22 VAL B C 1
ATOM 4722 O O . VAL B 1 22 ? -19.125 30.656 17.562 1 97.31 22 VAL B O 1
ATOM 4725 N N . SER B 1 23 ? -17.172 31.078 16.75 1 97.62 23 SER B N 1
ATOM 4726 C CA . SER B 1 23 ? -17.531 32.25 15.93 1 97.62 23 SER B CA 1
ATOM 4727 C C . SER B 1 23 ? -17.109 32.062 14.484 1 97.62 23 SER B C 1
ATOM 4729 O O . SER B 1 23 ? -15.922 32.125 14.164 1 97.62 23 SER B O 1
ATOM 4731 N N . CYS B 1 24 ? -18.078 31.844 13.609 1 98.44 24 CYS B N 1
ATOM 4732 C CA . CYS B 1 24 ? -17.797 31.5 12.219 1 98.44 24 CYS B CA 1
ATOM 4733 C C . CYS B 1 24 ? -18.062 32.688 11.305 1 98.44 24 CYS B C 1
ATOM 4735 O O . CYS B 1 24 ? -19.219 33.062 11.102 1 98.44 24 CYS B O 1
ATOM 4737 N N . PHE B 1 25 ? -17.016 33.219 10.742 1 98.5 25 PHE B N 1
ATOM 4738 C CA . PHE B 1 25 ? -17.141 34.281 9.773 1 98.5 25 PHE B CA 1
ATOM 4739 C C . PHE B 1 25 ? -17.172 33.719 8.352 1 98.5 25 PHE B C 1
ATOM 4741 O O . PHE B 1 25 ? -16.344 32.906 7.988 1 98.5 25 PHE B O 1
ATOM 4748 N N . ILE B 1 26 ? -18.094 34.125 7.566 1 98.19 26 ILE B N 1
ATOM 4749 C CA . ILE B 1 26 ? -18.203 33.719 6.168 1 98.19 26 ILE B CA 1
ATOM 4750 C C . ILE B 1 26 ? -17.781 34.844 5.258 1 98.19 26 ILE B C 1
ATOM 4752 O O . ILE B 1 26 ? -18.312 35.969 5.359 1 98.19 26 ILE B O 1
ATOM 4756 N N . PHE B 1 27 ? -16.844 34.562 4.41 1 97.38 27 PHE B N 1
ATOM 4757 C CA . PHE B 1 27 ? -16.312 35.594 3.521 1 97.38 27 PHE B CA 1
ATOM 4758 C C . PHE B 1 27 ? -16.656 35.281 2.07 1 97.38 27 PHE B C 1
ATOM 4760 O O . PHE B 1 27 ? -16.938 34.125 1.72 1 97.38 27 PHE B O 1
ATOM 4767 N N . LYS B 1 28 ? -16.672 36.281 1.302 1 95.69 28 LYS B N 1
ATOM 4768 C CA . LYS B 1 28 ? -16.766 36.188 -0.153 1 95.69 28 LYS B CA 1
ATOM 4769 C C . LYS B 1 28 ? -15.977 37.312 -0.823 1 95.69 28 LYS B C 1
ATOM 4771 O O . LYS B 1 28 ? -15.742 38.375 -0.214 1 95.69 28 LYS B O 1
ATOM 4776 N N . THR B 1 29 ? -15.477 37.094 -2.02 1 90.75 29 THR B N 1
ATOM 4777 C CA . THR B 1 29 ? -14.852 38.156 -2.803 1 90.75 29 THR B CA 1
ATOM 4778 C C . THR B 1 29 ? -15.875 38.844 -3.693 1 90.75 29 THR B C 1
ATOM 4780 O O . THR B 1 29 ? -16.578 38.188 -4.477 1 90.75 29 THR B O 1
ATOM 4783 N N . ASP B 1 30 ? -15.969 40.094 -3.486 1 87.62 30 ASP B N 1
ATOM 4784 C CA . ASP B 1 30 ? -16.859 40.875 -4.336 1 87.62 30 ASP B CA 1
ATOM 4785 C C . ASP B 1 30 ? -16.328 40.969 -5.766 1 87.62 30 ASP B C 1
ATOM 4787 O O . ASP B 1 30 ? -15.219 41.469 -5.992 1 87.62 30 ASP B O 1
ATOM 4791 N N . GLN B 1 31 ? -17.047 40.531 -6.684 1 82.69 31 GLN B N 1
ATOM 4792 C CA . GLN B 1 31 ? -16.625 40.438 -8.078 1 82.69 31 GLN B CA 1
ATOM 4793 C C . GLN B 1 31 ? -16.5 41.844 -8.695 1 82.69 31 GLN B C 1
ATOM 4795 O O . GLN B 1 31 ? -15.75 42.031 -9.656 1 82.69 31 GLN B O 1
ATOM 4800 N N . THR B 1 32 ? -17.188 42.812 -8.164 1 82.25 32 THR B N 1
ATOM 4801 C CA . THR B 1 32 ? -17.234 44.156 -8.734 1 82.25 32 THR B CA 1
ATOM 4802 C C . THR B 1 32 ? -15.938 44.906 -8.422 1 82.25 32 THR B C 1
ATOM 4804 O O . THR B 1 32 ? -15.375 45.562 -9.289 1 82.25 32 THR B O 1
ATOM 4807 N N . ASP B 1 33 ? -15.391 44.75 -7.172 1 84.38 33 ASP B N 1
ATOM 4808 C CA . ASP B 1 33 ? -14.219 45.531 -6.793 1 84.38 33 ASP B CA 1
ATOM 4809 C C . ASP B 1 33 ? -13.086 44.625 -6.324 1 84.38 33 ASP B C 1
ATOM 4811 O O . ASP B 1 33 ? -11.992 45.125 -6.008 1 84.38 33 ASP B O 1
ATOM 4815 N N . GLY B 1 34 ? -13.336 43.406 -6.258 1 85.88 34 GLY B N 1
ATOM 4816 C CA . GLY B 1 34 ? -12.297 42.469 -5.906 1 85.88 34 GLY B CA 1
ATOM 4817 C C . GLY B 1 34 ? -11.992 42.438 -4.422 1 85.88 34 GLY B C 1
ATOM 4818 O O . GLY B 1 34 ? -11.039 41.781 -3.99 1 85.88 34 GLY B O 1
ATOM 4819 N N . ARG B 1 35 ? -12.805 43.062 -3.605 1 90.06 35 ARG B N 1
ATOM 4820 C CA . ARG B 1 35 ? -12.562 43.156 -2.168 1 90.06 35 ARG B CA 1
ATOM 4821 C C . ARG B 1 35 ? -13.297 42.062 -1.422 1 90.06 35 ARG B C 1
ATOM 4823 O O . ARG B 1 35 ? -14.312 41.531 -1.898 1 90.06 35 ARG B O 1
ATOM 4830 N N . ALA B 1 36 ? -12.711 41.781 -0.284 1 93.88 36 ALA B N 1
ATOM 4831 C CA . ALA B 1 36 ? -13.336 40.781 0.563 1 93.88 36 ALA B CA 1
ATOM 4832 C C . ALA B 1 36 ? -14.484 41.375 1.372 1 93.88 36 ALA B C 1
ATOM 4834 O O . ALA B 1 36 ? -14.406 42.5 1.818 1 93.88 36 ALA B O 1
ATOM 4835 N N . ARG B 1 37 ? -15.578 40.625 1.447 1 96.56 37 ARG B N 1
ATOM 4836 C CA . ARG B 1 37 ? -16.719 40.938 2.301 1 96.56 37 ARG B CA 1
ATOM 4837 C C . ARG B 1 37 ? -16.953 39.875 3.34 1 96.56 37 ARG B C 1
ATOM 4839 O O . ARG B 1 37 ? -16.625 38.688 3.113 1 96.56 37 ARG B O 1
ATOM 4846 N N . VAL B 1 38 ? -17.422 40.281 4.484 1 97.88 38 VAL B N 1
ATOM 4847 C CA . VAL B 1 38 ? -17.75 39.344 5.543 1 97.88 38 VAL B CA 1
ATOM 4848 C C . VAL B 1 38 ? -19.25 39.406 5.855 1 97.88 38 VAL B C 1
ATOM 4850 O O . VAL B 1 38 ? -19.844 40.469 5.867 1 97.88 38 VAL B O 1
ATOM 4853 N N . ALA B 1 39 ? -19.828 38.25 6.004 1 97.94 39 ALA B N 1
ATOM 4854 C CA . ALA B 1 39 ? -21.25 38.188 6.324 1 97.94 39 ALA B CA 1
ATOM 4855 C C . ALA B 1 39 ? -21.484 38.344 7.824 1 97.94 39 ALA B C 1
ATOM 4857 O O . ALA B 1 39 ? -20.828 37.688 8.641 1 97.94 39 ALA B O 1
ATOM 4858 N N . LEU B 1 40 ? -22.328 39.25 8.164 1 98.06 40 LEU B N 1
ATOM 4859 C CA . LEU B 1 40 ? -22.828 39.375 9.539 1 98.06 40 LEU B CA 1
ATOM 4860 C C . LEU B 1 40 ? -24.328 39.094 9.609 1 98.06 40 LEU B C 1
ATOM 4862 O O . LEU B 1 40 ? -25.062 39.406 8.672 1 98.06 40 LEU B O 1
ATOM 4866 N N . PHE B 1 41 ? -24.719 38.594 10.688 1 98.12 41 PHE B N 1
ATOM 4867 C CA . PHE B 1 41 ? -26.094 38.156 10.867 1 98.12 41 PHE B CA 1
ATOM 4868 C C . PHE B 1 41 ? -26.734 38.844 12.062 1 98.12 41 PHE B C 1
ATOM 4870 O O . PHE B 1 41 ? -26.141 38.906 13.148 1 98.12 41 PHE B O 1
ATOM 4877 N N . ARG B 1 42 ? -27.906 39.375 11.859 1 97.94 42 ARG B N 1
ATOM 4878 C CA . ARG B 1 42 ? -28.609 40.031 12.945 1 97.94 42 ARG B CA 1
ATOM 4879 C C . ARG B 1 42 ? -29.359 39.031 13.812 1 97.94 42 ARG B C 1
ATOM 4881 O O . ARG B 1 42 ? -30.25 38.344 13.336 1 97.94 42 ARG B O 1
ATOM 4888 N N . ARG B 1 43 ? -28.969 38.969 15.055 1 97.25 43 ARG B N 1
ATOM 4889 C CA . ARG B 1 43 ? -29.609 38.062 15.984 1 97.25 43 ARG B CA 1
ATOM 4890 C C . ARG B 1 43 ? -31.062 38.438 16.234 1 97.25 43 ARG B C 1
ATOM 4892 O O . ARG B 1 43 ? -31.391 39.625 16.312 1 97.25 43 ARG B O 1
ATOM 4899 N N . SER B 1 44 ? -31.875 37.375 16.375 1 96.94 44 SER B N 1
ATOM 4900 C CA . SER B 1 44 ? -33.312 37.625 16.531 1 96.94 44 SER B CA 1
ATOM 4901 C C . SER B 1 44 ? -33.656 37.969 17.984 1 96.94 44 SER B C 1
ATOM 4903 O O . SER B 1 44 ? -32.812 37.844 18.875 1 96.94 44 SER B O 1
ATOM 4905 N N . GLY B 1 45 ? -34.906 38.344 18.172 1 95.88 45 GLY B N 1
ATOM 4906 C CA . GLY B 1 45 ? -35.406 38.625 19.516 1 95.88 45 GLY B CA 1
ATOM 4907 C C . GLY B 1 45 ? -35.719 37.375 20.312 1 95.88 45 GLY B C 1
ATOM 4908 O O . GLY B 1 45 ? -35.969 37.469 21.516 1 95.88 45 GLY B O 1
ATOM 4909 N N . LYS B 1 46 ? -35.562 36.344 19.688 1 94.94 46 LYS B N 1
ATOM 4910 C CA . LYS B 1 46 ? -35.969 35.094 20.312 1 94.94 46 LYS B CA 1
ATOM 4911 C C . LYS B 1 46 ? -34.781 34.438 21.047 1 94.94 46 LYS B C 1
ATOM 4913 O O . LYS B 1 46 ? -34.969 33.562 21.875 1 94.94 46 LYS B O 1
ATOM 4918 N N . VAL B 1 47 ? -33.594 34.938 20.797 1 93.38 47 VAL B N 1
ATOM 4919 C CA . VAL B 1 47 ? -32.406 34.312 21.391 1 93.38 47 VAL B CA 1
ATOM 4920 C C . VAL B 1 47 ? -32.188 34.875 22.797 1 93.38 47 VAL B C 1
ATOM 4922 O O . VAL B 1 47 ? -32.812 35.875 23.172 1 93.38 47 VAL B O 1
ATOM 4925 N N . ARG B 1 48 ? -31.375 34.25 23.516 1 87.88 48 ARG B N 1
ATOM 4926 C CA . ARG B 1 48 ? -31.219 34.562 24.938 1 87.88 48 ARG B CA 1
ATOM 4927 C C . ARG B 1 48 ? -30.25 35.719 25.156 1 87.88 48 ARG B C 1
ATOM 4929 O O . ARG B 1 48 ? -30.422 36.531 26.078 1 87.88 48 ARG B O 1
ATOM 4936 N N . THR B 1 49 ? -29.234 35.75 24.312 1 89.69 49 THR B N 1
ATOM 4937 C CA . THR B 1 49 ? -28.203 36.75 24.547 1 89.69 49 THR B CA 1
ATOM 4938 C C . THR B 1 49 ? -28 37.625 23.297 1 89.69 49 THR B C 1
ATOM 4940 O O . THR B 1 49 ? -28.125 37.125 22.172 1 89.69 49 THR B O 1
ATOM 4943 N N . TYR B 1 50 ? -27.734 39 23.547 1 93.5 50 TYR B N 1
ATOM 4944 C CA . TYR B 1 50 ? -27.312 39.969 22.531 1 93.5 50 TYR B CA 1
ATOM 4945 C C . TYR B 1 50 ? -28.359 40.062 21.422 1 93.5 50 TYR B C 1
ATOM 4947 O O . TYR B 1 50 ? -28.016 39.969 20.234 1 93.5 50 TYR B O 1
ATOM 4955 N N . GLN B 1 51 ? -29.531 40.344 21.797 1 95 51 GLN B N 1
ATOM 4956 C CA . GLN B 1 51 ? -30.641 40.406 20.859 1 95 51 GLN B CA 1
ATOM 4957 C C . GLN B 1 51 ? -30.484 41.625 19.922 1 95 51 GLN B C 1
ATOM 4959 O O . GLN B 1 51 ? -30.031 42.688 20.344 1 95 51 GLN B O 1
ATOM 4964 N N . HIS B 1 52 ? -30.688 41.406 18.641 1 96.19 52 HIS B N 1
ATOM 4965 C CA . HIS B 1 52 ? -30.812 42.406 17.594 1 96.19 52 HIS B CA 1
ATOM 4966 C C . HIS B 1 52 ? -29.438 42.938 17.219 1 96.19 52 HIS B C 1
ATOM 4968 O O . HIS B 1 52 ? -29.344 43.906 16.453 1 96.19 52 HIS B O 1
ATOM 4974 N N . LEU B 1 53 ? -28.438 42.344 17.703 1 96.69 53 LEU B N 1
ATOM 4975 C CA . LEU B 1 53 ? -27.094 42.75 17.344 1 96.69 53 LEU B CA 1
ATOM 4976 C C . LEU B 1 53 ? -26.531 41.906 16.203 1 96.69 53 LEU B C 1
ATOM 4978 O O . LEU B 1 53 ? -26.984 40.781 15.977 1 96.69 53 LEU B O 1
ATOM 4982 N N . LEU B 1 54 ? -25.594 42.5 15.477 1 97.56 54 LEU B N 1
ATOM 4983 C CA . LEU B 1 54 ? -24.922 41.781 14.391 1 97.56 54 LEU B CA 1
ATOM 4984 C C . LEU B 1 54 ? -23.844 40.844 14.93 1 97.56 54 LEU B C 1
ATOM 4986 O O . LEU B 1 54 ? -23.094 41.219 15.836 1 97.56 54 LEU B O 1
ATOM 4990 N N . ALA B 1 55 ? -23.797 39.656 14.398 1 97.44 55 ALA B N 1
ATOM 4991 C CA . ALA B 1 55 ? -22.875 38.625 14.859 1 97.44 55 ALA B CA 1
ATOM 4992 C C . ALA B 1 55 ? -22.469 37.688 13.719 1 97.44 55 ALA B C 1
ATOM 4994 O O . ALA B 1 55 ? -23.156 37.625 12.695 1 97.44 55 ALA B O 1
ATOM 4995 N N . PRO B 1 56 ? -21.266 37.094 13.828 1 97.94 56 PRO B N 1
ATOM 4996 C CA . PRO B 1 56 ? -21.062 35.906 12.992 1 97.94 56 PRO B CA 1
ATOM 4997 C C . PRO B 1 56 ? -21.922 34.719 13.414 1 97.94 56 PRO B C 1
ATOM 4999 O O . PRO B 1 56 ? -22.688 34.812 14.383 1 97.94 56 PRO B O 1
ATOM 5002 N N . ILE B 1 57 ? -21.875 33.625 12.688 1 97.69 57 ILE B N 1
ATOM 5003 C CA . ILE B 1 57 ? -22.578 32.438 13.125 1 97.69 57 ILE B CA 1
ATOM 5004 C C . ILE B 1 57 ? -21.875 31.828 14.336 1 97.69 57 ILE B C 1
ATOM 5006 O O . ILE B 1 57 ? -20.688 31.484 14.258 1 97.69 57 ILE B O 1
ATOM 5010 N N . SER B 1 58 ? -22.594 31.797 15.391 1 96 58 SER B N 1
ATOM 5011 C CA . SER B 1 58 ? -21.969 31.344 16.641 1 96 58 SER B CA 1
ATOM 5012 C C . SER B 1 58 ? -22.812 30.266 17.312 1 96 58 SER B C 1
ATOM 5014 O O . SER B 1 58 ? -24.016 30.156 17.047 1 96 58 SER B O 1
ATOM 5016 N N . GLY B 1 59 ? -22.156 29.469 18.078 1 94.69 59 GLY B N 1
ATOM 5017 C CA . GLY B 1 59 ? -22.812 28.438 18.859 1 94.69 59 GLY B CA 1
ATOM 5018 C C . GLY B 1 59 ? -21.891 27.734 19.844 1 94.69 59 GLY B C 1
ATOM 5019 O O . GLY B 1 59 ? -20.672 27.859 19.75 1 94.69 59 GLY B O 1
ATOM 5020 N N . SER B 1 60 ? -22.469 27.047 20.734 1 94.5 60 SER B N 1
ATOM 5021 C CA . SER B 1 60 ? -21.719 26.375 21.797 1 94.5 60 SER B CA 1
ATOM 5022 C C . SER B 1 60 ? -21 25.141 21.266 1 94.5 60 SER B C 1
ATOM 5024 O O . SER B 1 60 ? -21.5 24.469 20.375 1 94.5 60 SER B O 1
ATOM 5026 N N . VAL B 1 61 ? -19.828 24.922 21.812 1 94.56 61 VAL B N 1
ATOM 5027 C CA . VAL B 1 61 ? -19.141 23.641 21.594 1 94.56 61 VAL B CA 1
ATOM 5028 C C . VAL B 1 61 ? -19.703 22.578 22.531 1 94.56 61 VAL B C 1
ATOM 5030 O O . VAL B 1 61 ? -19.531 22.656 23.75 1 94.56 61 VAL B O 1
ATOM 5033 N N . ASP B 1 62 ? -20.344 21.625 22.031 1 91.5 62 ASP B N 1
ATOM 5034 C CA . ASP B 1 62 ? -20.953 20.562 22.812 1 91.5 62 ASP B CA 1
ATOM 5035 C C . ASP B 1 62 ? -19.953 19.469 23.156 1 91.5 62 ASP B C 1
ATOM 5037 O O . ASP B 1 62 ? -18.938 19.312 22.469 1 91.5 62 ASP B O 1
ATOM 5041 N N . LYS B 1 63 ? -20.297 18.703 24.125 1 87.19 63 LYS B N 1
ATOM 5042 C CA . LYS B 1 63 ? -19.453 17.594 24.547 1 87.19 63 LYS B CA 1
ATOM 5043 C C . LYS B 1 63 ? -19.344 16.531 23.453 1 87.19 63 LYS B C 1
ATOM 5045 O O . LYS B 1 63 ? -18.328 15.836 23.344 1 87.19 63 LYS B O 1
ATOM 5050 N N . SER B 1 64 ? -20.328 16.516 22.656 1 86.44 64 SER B N 1
ATOM 5051 C CA . SER B 1 64 ? -20.359 15.516 21.594 1 86.44 64 SER B CA 1
ATOM 5052 C C . SER B 1 64 ? -19.531 15.945 20.391 1 86.44 64 SER B C 1
ATOM 5054 O O . SER B 1 64 ? -19.219 15.125 19.531 1 86.44 64 SER B O 1
ATOM 5056 N N . ASP B 1 65 ? -19.141 17.219 20.406 1 87.12 65 ASP B N 1
ATOM 5057 C CA . ASP B 1 65 ? -18.328 17.703 19.297 1 87.12 65 ASP B CA 1
ATOM 5058 C C . ASP B 1 65 ? -16.891 17.188 19.406 1 87.12 65 ASP B C 1
ATOM 5060 O O . ASP B 1 65 ? -16.266 17.281 20.469 1 87.12 65 ASP B O 1
ATOM 5064 N N . ALA B 1 66 ? -16.391 16.672 18.391 1 77.94 66 ALA B N 1
ATOM 5065 C CA . ALA B 1 66 ? -15.031 16.156 18.375 1 77.94 66 ALA B CA 1
ATOM 5066 C C . ALA B 1 66 ? -14.008 17.281 18.531 1 77.94 66 ALA B C 1
ATOM 5068 O O . ALA B 1 66 ? -12.891 17.047 19.016 1 77.94 66 ALA B O 1
ATOM 5069 N N . SER B 1 67 ? -14.375 18.5 18.047 1 84.12 67 SER B N 1
ATOM 5070 C CA . SER B 1 67 ? -13.5 19.672 18.078 1 84.12 67 SER B CA 1
ATOM 5071 C C . SER B 1 67 ? -14.305 20.953 17.922 1 84.12 67 SER B C 1
ATOM 5073 O O . SER B 1 67 ? -15.477 20.922 17.531 1 84.12 67 SER B O 1
ATOM 5075 N N . PRO B 1 68 ? -13.695 22 18.234 1 90.38 68 PRO B N 1
ATOM 5076 C CA . PRO B 1 68 ? -14.367 23.266 17.953 1 90.38 68 PRO B CA 1
ATOM 5077 C C . PRO B 1 68 ? -14.719 23.438 16.469 1 90.38 68 PRO B C 1
ATOM 5079 O O . PRO B 1 68 ? -15.758 24 16.141 1 90.38 68 PRO B O 1
ATOM 5082 N N . LEU B 1 69 ? -13.852 22.984 15.656 1 90.69 69 LEU B N 1
ATOM 5083 C CA . LEU B 1 69 ? -14.148 23.078 14.227 1 90.69 69 LEU B CA 1
ATOM 5084 C C . LEU B 1 69 ? -15.375 22.25 13.867 1 90.69 69 LEU B C 1
ATOM 5086 O O . LEU B 1 69 ? -16.188 22.656 13.039 1 90.69 69 LEU B O 1
ATOM 5090 N N . ALA B 1 70 ? -15.477 21.094 14.492 1 88.5 70 ALA B N 1
ATOM 5091 C CA . ALA B 1 70 ? -16.672 20.281 14.281 1 88.5 70 ALA B CA 1
ATOM 5092 C C . ALA B 1 70 ? -17.922 21.031 14.727 1 88.5 70 ALA B C 1
ATOM 5094 O O . ALA B 1 70 ? -18.953 20.969 14.055 1 88.5 70 ALA B O 1
ATOM 5095 N N . ALA B 1 71 ? -17.812 21.672 15.812 1 94.06 71 ALA B N 1
ATOM 5096 C CA . ALA B 1 71 ? -18.922 22.484 16.297 1 94.06 71 ALA B CA 1
ATOM 5097 C C . ALA B 1 71 ? -19.25 23.594 15.312 1 94.06 71 ALA B C 1
ATOM 5099 O O . ALA B 1 71 ? -20.422 23.906 15.102 1 94.06 71 ALA B O 1
ATOM 5100 N N . ALA B 1 72 ? -18.219 24.172 14.75 1 96.31 72 ALA B N 1
ATOM 5101 C CA . ALA B 1 72 ? -18.422 25.219 13.766 1 96.31 72 ALA B CA 1
ATOM 5102 C C . ALA B 1 72 ? -19.234 24.719 12.578 1 96.31 72 ALA B C 1
ATOM 5104 O O . ALA B 1 72 ? -20.203 25.375 12.164 1 96.31 72 ALA B O 1
ATOM 5105 N N . TRP B 1 73 ? -18.875 23.609 12.109 1 94.25 73 TRP B N 1
ATOM 5106 C CA . TRP B 1 73 ? -19.594 23.047 10.977 1 94.25 73 TRP B CA 1
ATOM 5107 C C . TRP B 1 73 ? -21.047 22.719 11.352 1 94.25 73 TRP B C 1
ATOM 5109 O O . TRP B 1 73 ? -21.953 22.953 10.562 1 94.25 73 TRP B O 1
ATOM 5119 N N . ARG B 1 74 ? -21.234 22.172 12.539 1 94.62 74 ARG B N 1
ATOM 5120 C CA . ARG B 1 74 ? -22.578 21.875 13.016 1 94.62 74 ARG B CA 1
ATOM 5121 C C . ARG B 1 74 ? -23.422 23.141 13.094 1 94.62 74 ARG B C 1
ATOM 5123 O O . ARG B 1 74 ? -24.547 23.188 12.586 1 94.62 74 ARG B O 1
ATOM 5130 N N . GLU B 1 75 ? -22.906 24.188 13.664 1 96.44 75 GLU B N 1
ATOM 5131 C CA . GLU B 1 75 ? -23.625 25.453 13.844 1 96.44 75 GLU B CA 1
ATOM 5132 C C . GLU B 1 75 ? -23.922 26.109 12.5 1 96.44 75 GLU B C 1
ATOM 5134 O O . GLU B 1 75 ? -25 26.688 12.312 1 96.44 75 GLU B O 1
ATOM 5139 N N . LEU B 1 76 ? -22.969 26.078 11.602 1 97.12 76 LEU B N 1
ATOM 5140 C CA . LEU B 1 76 ? -23.172 26.625 10.266 1 97.12 76 LEU B CA 1
ATOM 5141 C C . LEU B 1 76 ? -24.328 25.922 9.555 1 97.12 76 LEU B C 1
ATOM 5143 O O . LEU B 1 76 ? -25.156 26.562 8.922 1 97.12 76 LEU B O 1
ATOM 5147 N N . GLN B 1 77 ? -24.328 24.609 9.648 1 95.06 77 GLN B N 1
ATOM 5148 C CA . GLN B 1 77 ? -25.391 23.844 9.008 1 95.06 77 GLN B CA 1
ATOM 5149 C C . GLN B 1 77 ? -26.734 24.141 9.648 1 95.06 77 GLN B C 1
ATOM 5151 O O . GLN B 1 77 ? -27.734 24.312 8.945 1 95.06 77 GLN B O 1
ATOM 5156 N N . GLU B 1 78 ? -26.797 24.172 10.922 1 95.62 78 GLU B N 1
ATOM 5157 C CA . GLU B 1 78 ? -28.047 24.391 11.648 1 95.62 78 GLU B CA 1
ATOM 5158 C C . GLU B 1 78 ? -28.609 25.781 11.375 1 95.62 78 GLU B C 1
ATOM 5160 O O . GLU B 1 78 ? -29.797 25.938 11.125 1 95.62 78 GLU B O 1
ATOM 5165 N N . GLU B 1 79 ? -27.734 26.781 11.352 1 96.75 79 GLU B N 1
ATOM 5166 C CA . GLU B 1 79 ? -28.219 28.156 11.359 1 96.75 79 GLU B CA 1
ATOM 5167 C C . GLU B 1 79 ? -28.312 28.719 9.938 1 96.75 79 GLU B C 1
ATOM 5169 O O . GLU B 1 79 ? -28.984 29.719 9.711 1 96.75 79 GLU B O 1
ATOM 5174 N N . THR B 1 80 ? -27.594 28.109 8.953 1 96.69 80 THR B N 1
ATOM 5175 C CA . THR B 1 80 ? -27.562 28.672 7.613 1 96.69 80 THR B CA 1
ATOM 5176 C C . THR B 1 80 ? -27.828 27.594 6.562 1 96.69 80 THR B C 1
ATOM 5178 O O . THR B 1 80 ? -27.938 27.891 5.371 1 96.69 80 THR B O 1
ATOM 5181 N N . GLN B 1 81 ? -27.766 26.297 6.91 1 93.81 81 GLN B N 1
ATOM 5182 C CA . GLN B 1 81 ? -27.969 25.141 6.043 1 93.81 81 GLN B CA 1
ATOM 5183 C C . GLN B 1 81 ? -26.766 24.922 5.125 1 93.81 81 GLN B C 1
ATOM 5185 O O . GLN B 1 81 ? -26.812 24.109 4.207 1 93.81 81 GLN B O 1
ATOM 5190 N N . LEU B 1 82 ? -25.75 25.703 5.367 1 93.88 82 LEU B N 1
ATOM 5191 C CA . LEU B 1 82 ? -24.547 25.516 4.57 1 93.88 82 LEU B CA 1
ATOM 5192 C C . LEU B 1 82 ? -23.75 24.312 5.047 1 93.88 82 LEU B C 1
ATOM 5194 O O . LEU B 1 82 ? -23.688 24.047 6.25 1 93.88 82 LEU B O 1
ATOM 5198 N N . THR B 1 83 ? -23.203 23.609 4.062 1 89.75 83 THR B N 1
ATOM 5199 C CA . THR B 1 83 ? -22.422 22.406 4.344 1 89.75 83 THR B CA 1
ATOM 5200 C C . THR B 1 83 ? -21.016 22.531 3.756 1 89.75 83 THR B C 1
ATOM 5202 O O . THR B 1 83 ? -20.641 23.594 3.258 1 89.75 83 THR B O 1
ATOM 5205 N N . GLN B 1 84 ? -20.281 21.469 3.83 1 87.19 84 GLN B N 1
ATOM 5206 C CA . GLN B 1 84 ? -18.922 21.438 3.314 1 87.19 84 GLN B CA 1
ATOM 5207 C C . GLN B 1 84 ? -18.906 21.531 1.792 1 87.19 84 GLN B C 1
ATOM 5209 O O . GLN B 1 84 ? -17.875 21.828 1.194 1 87.19 84 GLN B O 1
ATOM 5214 N N . ALA B 1 85 ? -20.031 21.375 1.159 1 81.06 85 ALA B N 1
ATOM 5215 C CA . ALA B 1 85 ? -20.156 21.562 -0.285 1 81.06 85 ALA B CA 1
ATOM 5216 C C . ALA B 1 85 ? -20.234 23.047 -0.642 1 81.06 85 ALA B C 1
ATOM 5218 O O . ALA B 1 85 ? -19.922 23.438 -1.766 1 81.06 85 ALA B O 1
ATOM 5219 N N . ASP B 1 86 ? -20.625 23.844 0.409 1 90.38 86 ASP B N 1
ATOM 5220 C CA . ASP B 1 86 ? -20.922 25.25 0.136 1 90.38 86 ASP B CA 1
ATOM 5221 C C . ASP B 1 86 ? -19.812 26.156 0.642 1 90.38 86 ASP B C 1
ATOM 5223 O O . ASP B 1 86 ? -19.703 27.312 0.224 1 90.38 86 ASP B O 1
ATOM 5227 N N . LEU B 1 87 ? -19.031 25.625 1.622 1 94.19 87 LEU B N 1
ATOM 5228 C CA . LEU B 1 87 ? -18.031 26.453 2.301 1 94.19 87 LEU B CA 1
ATOM 5229 C C . LEU B 1 87 ? -16.672 25.766 2.297 1 94.19 87 LEU B C 1
ATOM 5231 O O . LEU B 1 87 ? -16.594 24.531 2.264 1 94.19 87 LEU B O 1
ATOM 5235 N N . GLU B 1 88 ? -15.688 26.609 2.311 1 92.62 88 GLU B N 1
ATOM 5236 C CA . GLU B 1 88 ? -14.312 26.156 2.498 1 92.62 88 GLU B CA 1
ATOM 5237 C C . GLU B 1 88 ? -13.672 26.828 3.715 1 92.62 88 GLU B C 1
ATOM 5239 O O . GLU B 1 88 ? -13.773 28.047 3.891 1 92.62 88 GLU B O 1
ATOM 5244 N N . LEU B 1 89 ? -13.141 26.016 4.586 1 92.88 89 LEU B N 1
ATOM 5245 C CA . LEU B 1 89 ? -12.414 26.578 5.719 1 92.88 89 LEU B CA 1
ATOM 5246 C C . LEU B 1 89 ? -11.203 27.375 5.242 1 92.88 89 LEU B C 1
ATOM 5248 O O . LEU B 1 89 ? -10.328 26.828 4.559 1 92.88 89 LEU B O 1
ATOM 5252 N N . LEU B 1 90 ? -11.156 28.625 5.574 1 93.81 90 LEU B N 1
ATOM 5253 C CA . LEU B 1 90 ? -10.086 29.516 5.148 1 93.81 90 LEU B CA 1
ATOM 5254 C C . LEU B 1 90 ? -9.008 29.625 6.223 1 93.81 90 LEU B C 1
ATOM 5256 O O . LEU B 1 90 ? -7.82 29.484 5.93 1 93.81 90 LEU B O 1
ATOM 5260 N N . ARG B 1 91 ? -9.461 29.969 7.465 1 95.75 91 ARG B N 1
ATOM 5261 C CA . ARG B 1 91 ? -8.484 30.219 8.516 1 95.75 91 ARG B CA 1
ATOM 5262 C C . ARG B 1 91 ? -9.055 29.875 9.891 1 95.75 91 ARG B C 1
ATOM 5264 O O . ARG B 1 91 ? -10.258 30.031 10.125 1 95.75 91 ARG B O 1
ATOM 5271 N N . HIS B 1 92 ? -8.117 29.516 10.75 1 93.25 92 HIS B N 1
ATOM 5272 C CA . HIS B 1 92 ? -8.352 29.391 12.188 1 93.25 92 HIS B CA 1
ATOM 5273 C C . HIS B 1 92 ? -7.781 30.578 12.938 1 93.25 92 HIS B C 1
ATOM 5275 O O . HIS B 1 92 ? -6.68 31.047 12.641 1 93.25 92 HIS B O 1
ATOM 5281 N N . GLY B 1 93 ? -8.641 31.016 13.852 1 94.75 93 GLY B N 1
ATOM 5282 C CA . GLY B 1 93 ? -8.117 32 14.773 1 94.75 93 GLY B CA 1
ATOM 5283 C C . GLY B 1 93 ? -7.805 31.453 16.141 1 94.75 93 GLY B C 1
ATOM 5284 O O . GLY B 1 93 ? -8.438 30.5 16.594 1 94.75 93 GLY B O 1
ATOM 5285 N N . LYS B 1 94 ? -6.832 32.094 16.766 1 93.38 94 LYS B N 1
ATOM 5286 C CA . LYS B 1 94 ? -6.496 31.641 18.125 1 93.38 94 LYS B CA 1
ATOM 5287 C C . LYS B 1 94 ? -7.648 31.922 19.094 1 93.38 94 LYS B C 1
ATOM 5289 O O . LYS B 1 94 ? -8.203 33.031 19.109 1 93.38 94 LYS B O 1
ATOM 5294 N N . GLY B 1 95 ? -7.984 30.906 19.859 1 93.5 95 GLY B N 1
ATOM 5295 C CA . GLY B 1 95 ? -9.023 31.062 20.859 1 93.5 95 GLY B CA 1
ATOM 5296 C C . GLY B 1 95 ? -8.656 32.031 21.953 1 93.5 95 GLY B C 1
ATOM 5297 O O . GLY B 1 95 ? -7.473 32.281 22.203 1 93.5 95 GLY B O 1
ATOM 5298 N N . TYR B 1 96 ? -9.695 32.625 22.531 1 92.81 96 TYR B N 1
ATOM 5299 C CA . TYR B 1 96 ? -9.461 33.531 23.641 1 92.81 96 TYR B CA 1
ATOM 5300 C C . TYR B 1 96 ? -10.633 33.531 24.625 1 92.81 96 TYR B C 1
ATOM 5302 O O . TYR B 1 96 ? -11.703 32.969 24.312 1 92.81 96 TYR B O 1
ATOM 5310 N N . LYS B 1 97 ? -10.312 34.094 25.75 1 92.19 97 LYS B N 1
ATOM 5311 C CA . LYS B 1 97 ? -11.336 34.156 26.797 1 92.19 97 LYS B CA 1
ATOM 5312 C C . LYS B 1 97 ? -11.82 35.594 26.984 1 92.19 97 LYS B C 1
ATOM 5314 O O . LYS B 1 97 ? -11.055 36.531 26.828 1 92.19 97 LYS B O 1
ATOM 5319 N N . PHE B 1 98 ? -13.094 35.656 27.172 1 89.75 98 PHE B N 1
ATOM 5320 C CA . PHE B 1 98 ? -13.766 36.938 27.406 1 89.75 98 PHE B CA 1
ATOM 5321 C C . PHE B 1 98 ? -14.844 36.781 28.469 1 89.75 98 PHE B C 1
ATOM 5323 O O . PHE B 1 98 ? -15.664 35.875 28.406 1 89.75 98 PHE B O 1
ATOM 5330 N N . THR B 1 99 ? -14.695 37.719 29.484 1 90.5 99 THR B N 1
ATOM 5331 C CA . THR B 1 99 ? -15.695 37.719 30.547 1 90.5 99 THR B CA 1
ATOM 5332 C C . THR B 1 99 ? -16.688 38.875 30.375 1 90.5 99 THR B C 1
ATOM 5334 O O . THR B 1 99 ? -16.297 40.031 30.219 1 90.5 99 THR B O 1
ATOM 5337 N N . ASP B 1 100 ? -17.922 38.531 30.328 1 90.12 100 ASP B N 1
ATOM 5338 C CA . ASP B 1 100 ? -19.016 39.531 30.312 1 90.12 100 ASP B CA 1
ATOM 5339 C C . ASP B 1 100 ? -19.812 39.469 31.609 1 90.12 100 ASP B C 1
ATOM 5341 O O . ASP B 1 100 ? -20.734 38.688 31.75 1 90.12 100 ASP B O 1
ATOM 5345 N N . LEU B 1 101 ? -19.641 40.438 32.375 1 85.75 101 LEU B N 1
ATOM 5346 C CA . LEU B 1 101 ? -20.266 40.469 33.688 1 85.75 101 LEU B CA 1
ATOM 5347 C C . LEU B 1 101 ? -21.75 40.812 33.594 1 85.75 101 LEU B C 1
ATOM 5349 O O . LEU B 1 101 ? -22.531 40.406 34.438 1 85.75 101 LEU B O 1
ATOM 5353 N N . SER B 1 102 ? -22.047 41.531 32.594 1 85.88 102 SER B N 1
ATOM 5354 C CA . SER B 1 102 ? -23.438 41.969 32.438 1 85.88 102 SER B CA 1
ATOM 5355 C C . SER B 1 102 ? -24.375 40.781 32.281 1 85.88 102 SER B C 1
ATOM 5357 O O . SER B 1 102 ? -25.547 40.844 32.688 1 85.88 102 SER B O 1
ATOM 5359 N N . ILE B 1 103 ? -23.828 39.719 31.781 1 86.25 103 ILE B N 1
ATOM 5360 C CA . ILE B 1 103 ? -24.703 38.562 31.578 1 86.25 103 ILE B CA 1
ATOM 5361 C C . ILE B 1 103 ? -24.188 37.375 32.406 1 86.25 103 ILE B C 1
ATOM 5363 O O . ILE B 1 103 ? -24.656 36.25 32.219 1 86.25 103 ILE B O 1
ATOM 5367 N N . GLY B 1 104 ? -23.094 37.562 33.219 1 86.38 104 GLY B N 1
ATOM 5368 C CA . GLY B 1 104 ? -22.578 36.562 34.125 1 86.38 104 GLY B CA 1
ATOM 5369 C C . GLY B 1 104 ? -21.953 35.375 33.406 1 86.38 104 GLY B C 1
ATOM 5370 O O . GLY B 1 104 ? -22.188 34.219 33.781 1 86.38 104 GLY B O 1
ATOM 5371 N N . ARG B 1 105 ? -21.234 35.594 32.312 1 88.25 105 ARG B N 1
ATOM 5372 C CA . ARG B 1 105 ? -20.656 34.5 31.516 1 88.25 105 ARG B CA 1
ATOM 5373 C C . ARG B 1 105 ? -19.172 34.75 31.266 1 88.25 105 ARG B C 1
ATOM 5375 O O . ARG B 1 105 ? -18.734 35.875 31.125 1 88.25 105 ARG B O 1
ATOM 5382 N N . GLU B 1 106 ? -18.484 33.719 31.344 1 91.25 106 GLU B N 1
ATOM 5383 C CA . GLU B 1 106 ? -17.125 33.656 30.797 1 91.25 106 GLU B CA 1
ATOM 5384 C C . GLU B 1 106 ? -17.078 32.812 29.516 1 91.25 106 GLU B C 1
ATOM 5386 O O . GLU B 1 106 ? -17.391 31.625 29.547 1 91.25 106 GLU B O 1
ATOM 5391 N N . TRP B 1 107 ? -16.672 33.5 28.484 1 90.94 107 TRP B N 1
ATOM 5392 C CA . TRP B 1 107 ? -16.688 32.844 27.188 1 90.94 107 TRP B CA 1
ATOM 5393 C C . TRP B 1 107 ? -15.281 32.406 26.781 1 90.94 107 TRP B C 1
ATOM 5395 O O . TRP B 1 107 ? -14.312 33.125 27.031 1 90.94 107 TRP B O 1
ATOM 5405 N N . THR B 1 108 ? -15.156 31.172 26.281 1 93.81 108 THR B N 1
ATOM 5406 C CA . THR B 1 108 ? -14.039 30.797 25.438 1 93.81 108 THR B CA 1
ATOM 5407 C C . THR B 1 108 ? -14.445 30.797 23.969 1 93.81 108 THR B C 1
ATOM 5409 O O . THR B 1 108 ? -15.281 29.984 23.547 1 93.81 108 THR B O 1
ATOM 5412 N N . ILE B 1 109 ? -13.875 31.656 23.219 1 95.31 109 ILE B N 1
ATOM 5413 C CA . ILE B 1 109 ? -14.32 31.875 21.844 1 95.31 109 ILE B CA 1
ATOM 5414 C C . ILE B 1 109 ? -13.305 31.297 20.875 1 95.31 109 ILE B C 1
ATOM 5416 O O . ILE B 1 109 ? -12.109 31.562 20.984 1 95.31 109 ILE B O 1
ATOM 5420 N N . TYR B 1 110 ? -13.727 30.469 19.953 1 96.19 110 TYR B N 1
ATOM 5421 C CA . TYR B 1 110 ? -12.922 29.922 18.859 1 96.19 110 TYR B CA 1
ATOM 5422 C C . TYR B 1 110 ? -13.336 30.5 17.516 1 96.19 110 TYR B C 1
ATOM 5424 O O . TYR B 1 110 ? -14.305 30.047 16.922 1 96.19 110 TYR B O 1
ATOM 5432 N N . PRO B 1 111 ? -12.594 31.438 17 1 97.31 111 PRO B N 1
ATOM 5433 C CA . PRO B 1 111 ? -12.969 32.062 15.727 1 97.31 111 PRO B CA 1
ATOM 5434 C C . PRO B 1 111 ? -12.523 31.25 14.516 1 97.31 111 PRO B C 1
ATOM 5436 O O . PRO B 1 111 ? -11.43 30.672 14.523 1 97.31 111 PRO B O 1
ATOM 5439 N N . PHE B 1 112 ? -13.336 31.172 13.5 1 97.62 112 PHE B N 1
ATOM 5440 C CA . PHE B 1 112 ? -13.031 30.516 12.234 1 97.62 112 PHE B CA 1
ATOM 5441 C C . PHE B 1 112 ? -13.461 31.391 11.062 1 97.62 112 PHE B C 1
ATOM 5443 O O . PHE B 1 112 ? -14.43 32.156 11.172 1 97.62 112 PHE B O 1
ATOM 5450 N N . ALA B 1 113 ? -12.742 31.391 9.977 1 98 113 ALA B N 1
ATOM 5451 C CA . ALA B 1 113 ? -13.117 32.031 8.727 1 98 113 ALA B CA 1
ATOM 5452 C C . ALA B 1 113 ? -13.422 31.016 7.641 1 98 113 ALA B C 1
ATOM 5454 O O . ALA B 1 113 ? -12.68 30.047 7.469 1 98 113 ALA B O 1
ATOM 5455 N N . PHE B 1 114 ? -14.5 31.172 6.969 1 97.5 114 PHE B N 1
ATOM 5456 C CA . PHE B 1 114 ? -14.906 30.312 5.859 1 97.5 114 PHE B CA 1
ATOM 5457 C C . PHE B 1 114 ? -15.117 31.141 4.594 1 97.5 114 PHE B C 1
ATOM 5459 O O . PHE B 1 114 ? -15.406 32.344 4.664 1 97.5 114 PHE B O 1
ATOM 5466 N N . ARG B 1 115 ? -14.906 30.531 3.477 1 96.44 115 ARG B N 1
ATOM 5467 C CA . ARG B 1 115 ? -15.203 31.141 2.184 1 96.44 115 ARG B CA 1
ATOM 5468 C C . ARG B 1 115 ? -16.453 30.531 1.562 1 96.44 115 ARG B C 1
ATOM 5470 O O . ARG B 1 115 ? -16.562 29.312 1.47 1 96.44 115 ARG B O 1
ATOM 5477 N N . LEU B 1 116 ? -17.344 31.312 1.19 1 96.06 116 LEU B N 1
ATOM 5478 C CA . LEU B 1 116 ? -18.547 30.828 0.508 1 96.06 116 LEU B CA 1
ATOM 5479 C C . LEU B 1 116 ? -18.25 30.484 -0.947 1 96.06 116 LEU B C 1
ATOM 5481 O O . LEU B 1 116 ? -17.781 31.344 -1.704 1 96.06 116 LEU B O 1
ATOM 5485 N N . LEU B 1 117 ? -18.531 29.328 -1.328 1 90.62 117 LEU B N 1
ATOM 5486 C CA . LEU B 1 117 ? -18.219 28.844 -2.668 1 90.62 117 LEU B CA 1
ATOM 5487 C C . LEU B 1 117 ? -19.406 29 -3.6 1 90.62 117 LEU B C 1
ATOM 5489 O O . LEU B 1 117 ? -19.25 29 -4.824 1 90.62 117 LEU B O 1
ATOM 5493 N N . ARG B 1 118 ? -20.625 29.078 -3.021 1 88.25 118 ARG B N 1
ATOM 5494 C CA . ARG B 1 118 ? -21.875 29.141 -3.795 1 88.25 118 ARG B CA 1
ATOM 5495 C C . ARG B 1 118 ? -22.469 30.547 -3.746 1 88.25 118 ARG B C 1
ATOM 5497 O O . ARG B 1 118 ? -21.828 31.484 -3.279 1 88.25 118 ARG B O 1
ATOM 5504 N N . ASP B 1 119 ? -23.672 30.547 -4.375 1 89.06 119 ASP B N 1
ATOM 5505 C CA . ASP B 1 119 ? -24.391 31.828 -4.398 1 89.06 119 ASP B CA 1
ATOM 5506 C C . ASP B 1 119 ? -25.016 32.125 -3.041 1 89.06 119 ASP B C 1
ATOM 5508 O O . ASP B 1 119 ? -25.219 31.219 -2.229 1 89.06 119 ASP B O 1
ATOM 5512 N N . ASP B 1 120 ? -25.312 33.438 -2.865 1 91.75 120 ASP B N 1
ATOM 5513 C CA . ASP B 1 120 ? -25.875 33.938 -1.611 1 91.75 120 ASP B CA 1
ATOM 5514 C C . ASP B 1 120 ? -27.172 33.219 -1.257 1 91.75 120 ASP B C 1
ATOM 5516 O O . ASP B 1 120 ? -27.516 33.094 -0.081 1 91.75 120 ASP B O 1
ATOM 5520 N N . ALA B 1 121 ? -27.766 32.719 -2.287 1 88.38 121 ALA B N 1
ATOM 5521 C CA . ALA B 1 121 ? -29.062 32.094 -2.1 1 88.38 121 ALA B CA 1
ATOM 5522 C C . ALA B 1 121 ? -28.922 30.797 -1.307 1 88.38 121 ALA B C 1
ATOM 5524 O O . ALA B 1 121 ? -29.891 30.281 -0.751 1 88.38 121 ALA B O 1
ATOM 5525 N N . ALA B 1 122 ? -27.766 30.312 -1.223 1 89.31 122 ALA B N 1
ATOM 5526 C CA . ALA B 1 122 ? -27.531 29.078 -0.479 1 89.31 122 ALA B CA 1
ATOM 5527 C C . ALA B 1 122 ? -27.703 29.297 1.021 1 89.31 122 ALA B C 1
ATOM 5529 O O . ALA B 1 122 ? -27.938 28.344 1.771 1 89.31 122 ALA B O 1
ATOM 5530 N N . VAL B 1 123 ? -27.625 30.578 1.437 1 94.69 123 VAL B N 1
ATOM 5531 C CA . VAL B 1 123 ? -27.734 30.891 2.855 1 94.69 123 VAL B CA 1
ATOM 5532 C C . VAL B 1 123 ? -29.203 30.953 3.258 1 94.69 123 VAL B C 1
ATOM 5534 O O . VAL B 1 123 ? -29.938 31.828 2.783 1 94.69 123 VAL B O 1
ATOM 5537 N N . ARG B 1 124 ? -29.609 30.047 4.043 1 95.25 124 ARG B N 1
ATOM 5538 C CA . ARG B 1 124 ? -30.953 30.016 4.609 1 95.25 124 ARG B CA 1
ATOM 5539 C C . ARG B 1 124 ? -30.906 30.047 6.133 1 95.25 124 ARG B C 1
ATOM 5541 O O . ARG B 1 124 ? -30.391 29.125 6.766 1 95.25 124 ARG B O 1
ATOM 5548 N N . LEU B 1 125 ? -31.609 31 6.711 1 96 125 LEU B N 1
ATOM 5549 C CA . LEU B 1 125 ? -31.469 31.25 8.141 1 96 125 LEU B CA 1
ATOM 5550 C C . LEU B 1 125 ? -32.5 30.453 8.93 1 96 125 LEU B C 1
ATOM 5552 O O . LEU B 1 125 ? -33.594 30.188 8.438 1 96 125 LEU B O 1
ATOM 5556 N N . ASP B 1 126 ? -32.156 30.141 10.078 1 94.69 126 ASP B N 1
ATOM 5557 C CA . ASP B 1 126 ? -33.125 29.609 11.023 1 94.69 126 ASP B CA 1
ATOM 5558 C C . ASP B 1 126 ? -33.719 30.703 11.906 1 94.69 126 ASP B C 1
ATOM 5560 O O . ASP B 1 126 ? -33.625 31.891 11.562 1 94.69 126 ASP B O 1
ATOM 5564 N N . TRP B 1 127 ? -34.312 30.344 13.008 1 95.12 127 TRP B N 1
ATOM 5565 C CA . TRP B 1 127 ? -35.062 31.266 13.844 1 95.12 127 TRP B CA 1
ATOM 5566 C C . TRP B 1 127 ? -34.125 32.188 14.633 1 95.12 127 TRP B C 1
ATOM 5568 O O . TRP B 1 127 ? -34.562 33.219 15.164 1 95.12 127 TRP B O 1
ATOM 5578 N N . GLU B 1 128 ? -32.875 31.891 14.742 1 96.06 128 GLU B N 1
ATOM 5579 C CA . GLU B 1 128 ? -31.969 32.625 15.602 1 96.06 128 GLU B CA 1
ATOM 5580 C C . GLU B 1 128 ? -31.562 33.969 14.977 1 96.06 128 GLU B C 1
ATOM 5582 O O . GLU B 1 128 ? -31.031 34.844 15.656 1 96.06 128 GLU B O 1
ATOM 5587 N N . HIS B 1 129 ? -31.781 34.094 13.656 1 96.75 129 HIS B N 1
ATOM 5588 C CA . HIS B 1 129 ? -31.375 35.312 12.969 1 96.75 129 HIS B CA 1
ATOM 5589 C C . HIS B 1 129 ? -32.531 35.844 12.117 1 96.75 129 HIS B C 1
ATOM 5591 O O . HIS B 1 129 ? -33.281 35.094 11.531 1 96.75 129 HIS B O 1
ATOM 5597 N N . ASP B 1 130 ? -32.562 37.188 12 1 96.38 130 ASP B N 1
ATOM 5598 C CA . ASP B 1 130 ? -33.625 37.844 11.25 1 96.38 130 ASP B CA 1
ATOM 5599 C C . ASP B 1 130 ? -33.156 38.156 9.828 1 96.38 130 ASP B C 1
ATOM 5601 O O . ASP B 1 130 ? -33.969 38.094 8.891 1 96.38 130 ASP B O 1
ATOM 5605 N N . GLU B 1 131 ? -31.984 38.625 9.711 1 96.06 131 GLU B N 1
ATOM 5606 C CA . GLU B 1 131 ? -31.422 39 8.422 1 96.06 131 GLU B CA 1
ATOM 5607 C C . GLU B 1 131 ? -29.906 38.906 8.422 1 96.06 131 GLU B C 1
ATOM 5609 O O . GLU B 1 131 ? -29.297 38.625 9.453 1 96.06 131 GLU B O 1
ATOM 5614 N N . TRP B 1 132 ? -29.297 39.062 7.285 1 97.19 132 TRP B N 1
ATOM 5615 C CA . TRP B 1 132 ? -27.844 39.062 7.168 1 97.19 132 TRP B CA 1
ATOM 5616 C C . TRP B 1 132 ? -27.406 39.938 5.992 1 97.19 132 TRP B C 1
ATOM 5618 O O . TRP B 1 132 ? -28.234 40.344 5.16 1 97.19 132 TRP B O 1
ATOM 5628 N N . GLY B 1 133 ? -26.172 40.344 5.965 1 96.44 133 GLY B N 1
ATOM 5629 C CA . GLY B 1 133 ? -25.625 41.156 4.891 1 96.44 133 GLY B CA 1
ATOM 5630 C C . GLY B 1 133 ? -24.109 41.156 4.844 1 96.44 133 GLY B C 1
ATOM 5631 O O . GLY B 1 133 ? -23.453 40.719 5.797 1 96.44 133 GLY B O 1
ATOM 5632 N N . TRP B 1 134 ? -23.672 41.625 3.719 1 96.5 134 TRP B N 1
ATOM 5633 C CA . TRP B 1 134 ? -22.219 41.719 3.52 1 96.5 134 TRP B CA 1
ATOM 5634 C C . TRP B 1 134 ? -21.688 43.031 4.055 1 96.5 134 TRP B C 1
ATOM 5636 O O . TRP B 1 134 ? -22.297 44.094 3.875 1 96.5 134 TRP B O 1
ATOM 5646 N N . HIS B 1 135 ? -20.578 42.969 4.738 1 96.12 135 HIS B N 1
ATOM 5647 C CA . HIS B 1 135 ? -19.906 44.125 5.309 1 96.12 135 HIS B CA 1
ATOM 5648 C C . HIS B 1 135 ? -18.438 44.156 4.918 1 96.12 135 HIS B C 1
ATOM 5650 O O . HIS B 1 135 ? -17.859 43.125 4.578 1 96.12 135 HIS B O 1
ATOM 5656 N N . ASP B 1 136 ? -17.859 45.281 4.91 1 95 136 ASP B N 1
ATOM 5657 C CA . ASP B 1 136 ? -16.422 45.406 4.77 1 95 136 ASP B CA 1
ATOM 5658 C C . ASP B 1 136 ? -15.703 45.062 6.074 1 95 136 ASP B C 1
ATOM 5660 O O . ASP B 1 136 ? -15.859 45.781 7.078 1 95 136 ASP B O 1
ATOM 5664 N N . PRO B 1 137 ? -14.922 44.062 6.039 1 95.75 137 PRO B N 1
ATOM 5665 C CA . PRO B 1 137 ? -14.273 43.656 7.289 1 95.75 137 PRO B CA 1
ATOM 5666 C C . PRO B 1 137 ? -13.367 44.75 7.863 1 95.75 137 PRO B C 1
ATOM 5668 O O . PRO B 1 137 ? -13.219 44.844 9.086 1 95.75 137 PRO B O 1
ATOM 5671 N N . LEU B 1 138 ? -12.82 45.594 7.09 1 92.44 138 LEU B N 1
ATOM 5672 C CA . LEU B 1 138 ? -11.891 46.625 7.543 1 92.44 138 LEU B CA 1
ATOM 5673 C C . LEU B 1 138 ? -12.641 47.781 8.242 1 92.44 138 LEU B C 1
ATOM 5675 O O . LEU B 1 138 ? -12.031 48.594 8.93 1 92.44 138 LEU B O 1
ATOM 5679 N N . GLN B 1 139 ? -13.977 47.75 8.141 1 92.69 139 GLN B N 1
ATOM 5680 C CA . GLN B 1 139 ? -14.789 48.781 8.766 1 92.69 139 GLN B CA 1
ATOM 5681 C C . GLN B 1 139 ? -15.383 48.312 10.086 1 92.69 139 GLN B C 1
ATOM 5683 O O . GLN B 1 139 ? -16.062 49.062 10.773 1 92.69 139 GLN B O 1
ATOM 5688 N N . ILE B 1 140 ? -15.102 47.094 10.398 1 94.88 140 ILE B N 1
ATOM 5689 C CA . ILE B 1 140 ? -15.586 46.562 11.656 1 94.88 140 ILE B CA 1
ATOM 5690 C C . ILE B 1 140 ? -14.516 46.688 12.734 1 94.88 140 ILE B C 1
ATOM 5692 O O . ILE B 1 140 ? -13.773 45.719 12.992 1 94.88 140 ILE B O 1
ATOM 5696 N N . GLY B 1 141 ? -14.461 47.812 13.328 1 90.56 141 GLY B N 1
ATOM 5697 C CA . GLY B 1 141 ? -13.469 48.062 14.359 1 90.56 141 GLY B CA 1
ATOM 5698 C C . GLY B 1 141 ? -14.023 47.906 15.766 1 90.56 141 GLY B C 1
ATOM 5699 O O . GLY B 1 141 ? -15.133 47.406 15.945 1 90.56 141 GLY B O 1
ATOM 5700 N N . ASP B 1 142 ? -13.203 48.281 16.703 1 87.19 142 ASP B N 1
ATOM 5701 C CA . ASP B 1 142 ? -13.586 48.188 18.094 1 87.19 142 ASP B CA 1
ATOM 5702 C C . ASP B 1 142 ? -14.758 49.094 18.422 1 87.19 142 ASP B C 1
ATOM 5704 O O . ASP B 1 142 ? -15.484 48.875 19.391 1 87.19 142 ASP B O 1
ATOM 5708 N N . ASP B 1 143 ? -15.023 50.031 17.562 1 87.38 143 ASP B N 1
ATOM 5709 C CA . ASP B 1 143 ? -16.078 51.031 17.781 1 87.38 143 ASP B CA 1
ATOM 5710 C C . ASP B 1 143 ? -17.359 50.625 17.062 1 87.38 143 ASP B C 1
ATOM 5712 O O . ASP B 1 143 ? -18.344 51.375 17.062 1 87.38 143 ASP B O 1
ATOM 5716 N N . PHE B 1 144 ? -17.281 49.5 16.484 1 90.75 144 PHE B N 1
ATOM 5717 C CA . PHE B 1 144 ? -18.484 49.031 15.789 1 90.75 144 PHE B CA 1
ATOM 5718 C C . PHE B 1 144 ? -19.625 48.812 16.766 1 90.75 144 PHE B C 1
ATOM 5720 O O . PHE B 1 144 ? -19.625 47.812 17.516 1 90.75 144 PHE B O 1
ATOM 5727 N N . SER B 1 145 ? -20.625 49.594 16.828 1 88.19 145 SER B N 1
ATOM 5728 C CA . SER B 1 145 ? -21.609 49.656 17.906 1 88.19 145 SER B CA 1
ATOM 5729 C C . SER B 1 145 ? -22.75 48.688 17.656 1 88.19 145 SER B C 1
ATOM 5731 O O . SER B 1 145 ? -23.469 48.312 18.594 1 88.19 145 SER B O 1
ATOM 5733 N N . ASP B 1 146 ? -22.844 48.25 16.531 1 93.62 146 ASP B N 1
ATOM 5734 C CA . ASP B 1 146 ? -24 47.438 16.188 1 93.62 146 ASP B CA 1
ATOM 5735 C C . ASP B 1 146 ? -23.672 45.969 16.297 1 93.62 146 ASP B C 1
ATOM 5737 O O . ASP B 1 146 ? -24.484 45.125 15.898 1 93.62 146 ASP B O 1
ATOM 5741 N N . GLY B 1 147 ? -22.562 45.594 16.812 1 95.88 147 GLY B N 1
ATOM 5742 C CA . GLY B 1 147 ? -22.125 44.219 16.859 1 95.88 147 GLY B CA 1
ATOM 5743 C C . GLY B 1 147 ? -22.141 43.625 18.266 1 95.88 147 GLY B C 1
ATOM 5744 O O . GLY B 1 147 ? -22.234 44.375 19.25 1 95.88 147 GLY B O 1
ATOM 5745 N N . VAL B 1 148 ? -22.141 42.312 18.328 1 94.94 148 VAL B N 1
ATOM 5746 C CA . VAL B 1 148 ? -22.016 41.625 19.609 1 94.94 148 VAL B CA 1
ATOM 5747 C C . VAL B 1 148 ? -20.672 42 20.25 1 94.94 148 VAL B C 1
ATOM 5749 O O . VAL B 1 148 ? -19.75 42.438 19.578 1 94.94 148 VAL B O 1
ATOM 5752 N N . PRO B 1 149 ? -20.562 41.75 21.531 1 92.94 149 PRO B N 1
ATOM 5753 C CA . PRO B 1 149 ? -19.281 42.031 22.203 1 92.94 149 PRO B CA 1
ATOM 5754 C C . PRO B 1 149 ? -18.109 41.312 21.578 1 92.94 149 PRO B C 1
ATOM 5756 O O . PRO B 1 149 ? -18.219 40.125 21.203 1 92.94 149 PRO B O 1
ATOM 5759 N N . ARG B 1 150 ? -16.984 42.031 21.375 1 94.25 150 ARG B N 1
ATOM 5760 C CA . ARG B 1 150 ? -15.695 41.5 20.906 1 94.25 150 ARG B CA 1
ATOM 5761 C C . ARG B 1 150 ? -15.789 41.031 19.453 1 94.25 150 ARG B C 1
ATOM 5763 O O . ARG B 1 150 ? -15.016 40.156 19.031 1 94.25 150 ARG B O 1
ATOM 5770 N N . LEU B 1 151 ? -16.766 41.5 18.75 1 96.31 151 LEU B N 1
ATOM 5771 C CA . LEU B 1 151 ? -16.906 41.156 17.328 1 96.31 151 LEU B CA 1
ATOM 5772 C C . LEU B 1 151 ? -15.633 41.469 16.562 1 96.31 151 LEU B C 1
ATOM 5774 O O . LEU B 1 151 ? -15.125 40.625 15.812 1 96.31 151 LEU B O 1
ATOM 5778 N N . ALA B 1 152 ? -15.102 42.625 16.766 1 95.56 152 ALA B N 1
ATOM 5779 C CA . ALA B 1 152 ? -13.898 43.062 16.062 1 95.56 152 ALA B CA 1
ATOM 5780 C C . ALA B 1 152 ? -12.695 42.188 16.469 1 95.56 152 ALA B C 1
ATOM 5782 O O . ALA B 1 152 ? -11.859 41.875 15.625 1 95.56 152 ALA B O 1
ATOM 5783 N N . GLU B 1 153 ? -12.617 41.875 17.719 1 94.06 153 GLU B N 1
ATOM 5784 C CA . GLU B 1 153 ? -11.516 41.062 18.203 1 94.06 153 GLU B CA 1
ATOM 5785 C C . GLU B 1 153 ? -11.547 39.656 17.562 1 94.06 153 GLU B C 1
ATOM 5787 O O . GLU B 1 153 ? -10.508 39.156 17.141 1 94.06 153 GLU B O 1
ATOM 5792 N N . SER B 1 154 ? -12.719 39.094 17.5 1 96.19 154 SER B N 1
ATOM 5793 C CA . SER B 1 154 ? -12.875 37.781 16.875 1 96.19 154 SER B CA 1
ATOM 5794 C C . SER B 1 154 ? -12.523 37.844 15.391 1 96.19 154 SER B C 1
ATOM 5796 O O . SER B 1 154 ? -11.867 36.938 14.867 1 96.19 154 SER B O 1
ATOM 5798 N N . LEU B 1 155 ? -12.922 38.875 14.781 1 97.31 155 LEU B N 1
ATOM 5799 C CA . LEU B 1 155 ? -12.672 39.031 13.352 1 97.31 155 LEU B CA 1
ATOM 5800 C C . LEU B 1 155 ? -11.188 39.219 13.07 1 97.31 155 LEU B C 1
ATOM 5802 O O . LEU B 1 155 ? -10.656 38.625 12.133 1 97.31 155 LEU B O 1
ATOM 5806 N N . ARG B 1 156 ? -10.477 39.969 13.906 1 94.12 156 ARG B N 1
ATOM 5807 C CA . ARG B 1 156 ? -9.055 40.25 13.727 1 94.12 156 ARG B CA 1
ATOM 5808 C C . ARG B 1 156 ? -8.234 38.969 13.828 1 94.12 156 ARG B C 1
ATOM 5810 O O . ARG B 1 156 ? -7.164 38.844 13.227 1 94.12 156 ARG B O 1
ATOM 5817 N N . ARG B 1 157 ? -8.742 38 14.492 1 95.31 157 ARG B N 1
ATOM 5818 C CA . ARG B 1 157 ? -8.008 36.781 14.727 1 95.31 157 ARG B CA 1
ATOM 5819 C C . ARG B 1 157 ? -8.039 35.875 13.492 1 95.31 157 ARG B C 1
ATOM 5821 O O . ARG B 1 157 ? -7.23 34.938 13.375 1 95.31 157 ARG B O 1
ATOM 5828 N N . VAL B 1 158 ? -8.969 36.125 12.594 1 96.81 158 VAL B N 1
ATOM 5829 C CA . VAL B 1 158 ? -9.039 35.312 11.398 1 96.81 158 VAL B CA 1
ATOM 5830 C C . VAL B 1 158 ? -8.758 36.156 10.164 1 96.81 158 VAL B C 1
ATOM 5832 O O . VAL B 1 158 ? -8.453 35.625 9.094 1 96.81 158 VAL B O 1
ATOM 5835 N N . TRP B 1 159 ? -8.883 37.438 10.25 1 95.94 159 TRP B N 1
ATOM 5836 C CA . TRP B 1 159 ? -8.641 38.375 9.141 1 95.94 159 TRP B CA 1
ATOM 5837 C C . TRP B 1 159 ? -7.477 39.312 9.461 1 95.94 159 TRP B C 1
ATOM 5839 O O . TRP B 1 159 ? -7.68 40.5 9.68 1 95.94 159 TRP B O 1
ATOM 5849 N N . PHE B 1 160 ? -6.297 38.844 9.352 1 94.19 160 PHE B N 1
ATOM 5850 C CA . PHE B 1 160 ? -5.094 39.5 9.836 1 94.19 160 PHE B CA 1
ATOM 5851 C C . PHE B 1 160 ? -4.785 40.75 9.008 1 94.19 160 PHE B C 1
ATOM 5853 O O . PHE B 1 160 ? -3.959 41.562 9.406 1 94.19 160 PHE B O 1
ATOM 5860 N N . GLU B 1 161 ? -5.465 41 7.902 1 91.56 161 GLU B N 1
ATOM 5861 C CA . GLU B 1 161 ? -5.312 42.219 7.117 1 91.56 161 GLU B CA 1
ATOM 5862 C C . GLU B 1 161 ? -5.602 43.438 7.961 1 91.56 161 GLU B C 1
ATOM 5864 O O . GLU B 1 161 ? -5.047 44.531 7.707 1 91.56 161 GLU B O 1
ATOM 5869 N N . MET B 1 162 ? -6.379 43.219 8.891 1 89.62 162 MET B N 1
ATOM 5870 C CA . MET B 1 162 ? -6.797 44.344 9.742 1 89.62 162 MET B CA 1
ATOM 5871 C C . MET B 1 162 ? -5.629 44.875 10.57 1 89.62 162 MET B C 1
ATOM 5873 O O . MET B 1 162 ? -5.578 46.031 10.914 1 89.62 162 MET B O 1
ATOM 5877 N N . ASP B 1 163 ? -4.684 44 10.852 1 89.75 163 ASP B N 1
ATOM 5878 C CA . ASP B 1 163 ? -3.656 44.375 11.82 1 89.75 163 ASP B CA 1
ATOM 5879 C C . ASP B 1 163 ? -2.303 44.562 11.141 1 89.75 163 ASP B C 1
ATOM 5881 O O . ASP B 1 163 ? -1.495 45.406 11.57 1 89.75 163 ASP B O 1
ATOM 5885 N N . ILE B 1 164 ? -2.025 43.844 10.07 1 94.06 164 ILE B N 1
ATOM 5886 C CA . ILE B 1 164 ? -0.641 43.812 9.609 1 94.06 164 ILE B CA 1
ATOM 5887 C C . ILE B 1 164 ? -0.505 44.594 8.312 1 94.06 164 ILE B C 1
ATOM 5889 O O . ILE B 1 164 ? 0.607 44.812 7.824 1 94.06 164 ILE B O 1
ATOM 5893 N N . GLY B 1 165 ? -1.618 45.125 7.738 1 90.06 165 GLY B N 1
ATOM 5894 C CA . GLY B 1 165 ? -1.578 45.906 6.508 1 90.06 165 GLY B CA 1
ATOM 5895 C C . GLY B 1 165 ? -1.722 45.062 5.262 1 90.06 165 GLY B C 1
ATOM 5896 O O . GLY B 1 165 ? -1.52 43.844 5.305 1 90.06 165 GLY B O 1
ATOM 5897 N N . ALA B 1 166 ? -1.956 45.625 4.172 1 91.19 166 ALA B N 1
ATOM 5898 C CA . ALA B 1 166 ? -2.32 44.938 2.936 1 91.19 166 ALA B CA 1
ATOM 5899 C C . ALA B 1 166 ? -1.121 44.219 2.344 1 91.19 166 ALA B C 1
ATOM 5901 O O . ALA B 1 166 ? -1.254 43.094 1.856 1 91.19 166 ALA B O 1
ATOM 5902 N N . ALA B 1 167 ? -0.015 44.875 2.361 1 94.19 167 ALA B N 1
ATOM 5903 C CA . ALA B 1 167 ? 1.169 44.281 1.752 1 94.19 167 ALA B CA 1
ATOM 5904 C C . ALA B 1 167 ? 1.602 43.031 2.51 1 94.19 167 ALA B C 1
ATOM 5906 O O . ALA B 1 167 ? 1.847 41.969 1.903 1 94.19 167 ALA B O 1
ATOM 5907 N N . ALA B 1 168 ? 1.729 43.125 3.824 1 96.94 168 ALA B N 1
ATOM 5908 C CA . ALA B 1 168 ? 2.094 41.969 4.66 1 96.94 168 ALA B CA 1
ATOM 5909 C C . ALA B 1 168 ? 1.052 40.875 4.555 1 96.94 168 ALA B C 1
ATOM 5911 O O . ALA B 1 168 ? 1.399 39.688 4.492 1 96.94 168 ALA B O 1
ATOM 5912 N N . ALA B 1 169 ? -0.144 41.25 4.445 1 96.25 169 ALA B N 1
ATOM 5913 C CA . ALA B 1 169 ? -1.243 40.281 4.387 1 96.25 169 ALA B CA 1
ATOM 5914 C C . ALA B 1 169 ? -1.214 39.5 3.08 1 96.25 169 ALA B C 1
ATOM 5916 O O . ALA B 1 169 ? -1.478 38.312 3.07 1 96.25 169 ALA B O 1
ATOM 5917 N N . ARG B 1 170 ? -0.928 40.188 2.037 1 95.44 170 ARG B N 1
ATOM 5918 C CA . ARG B 1 170 ? -0.838 39.531 0.738 1 95.44 170 ARG B CA 1
ATOM 5919 C C . ARG B 1 170 ? 0.269 38.5 0.73 1 95.44 170 ARG B C 1
ATOM 5921 O O . ARG B 1 170 ? 0.079 37.375 0.222 1 95.44 170 ARG B O 1
ATOM 5928 N N . LEU B 1 171 ? 1.39 38.844 1.288 1 97.06 171 LEU B N 1
ATOM 5929 C CA . LEU B 1 171 ? 2.518 37.906 1.36 1 97.06 171 LEU B CA 1
ATOM 5930 C C . LEU B 1 171 ? 2.186 36.719 2.244 1 97.06 171 LEU B C 1
ATOM 5932 O O . LEU B 1 171 ? 2.51 35.594 1.901 1 97.06 171 LEU B O 1
ATOM 5936 N N . LEU B 1 172 ? 1.563 37.031 3.365 1 97.62 172 LEU B N 1
ATOM 5937 C CA . LEU B 1 172 ? 1.201 35.969 4.293 1 97.62 172 LEU B CA 1
ATOM 5938 C C . LEU B 1 172 ? 0.18 35 3.67 1 97.62 172 LEU B C 1
ATOM 5940 O O . LEU B 1 172 ? 0.307 33.781 3.779 1 97.62 172 LEU B O 1
ATOM 5944 N N . ASP B 1 173 ? -0.754 35.562 2.998 1 96.06 173 ASP B N 1
ATOM 5945 C CA . ASP B 1 173 ? -1.791 34.781 2.355 1 96.06 173 ASP B CA 1
ATOM 5946 C C . ASP B 1 173 ? -1.196 33.875 1.279 1 96.06 173 ASP B C 1
ATOM 5948 O O . ASP B 1 173 ? -1.536 32.688 1.199 1 96.06 173 ASP B O 1
ATOM 5952 N N . ALA B 1 174 ? -0.358 34.406 0.515 1 96.44 174 ALA B N 1
ATOM 5953 C CA . ALA B 1 174 ? 0.306 33.625 -0.526 1 96.44 174 ALA B CA 1
ATOM 5954 C C . ALA B 1 174 ? 1.186 32.531 0.081 1 96.44 174 ALA B C 1
ATOM 5956 O O . ALA B 1 174 ? 1.246 31.422 -0.438 1 96.44 174 ALA B O 1
ATOM 5957 N N . GLY B 1 175 ? 1.901 32.875 1.127 1 97.31 175 GLY B N 1
ATOM 5958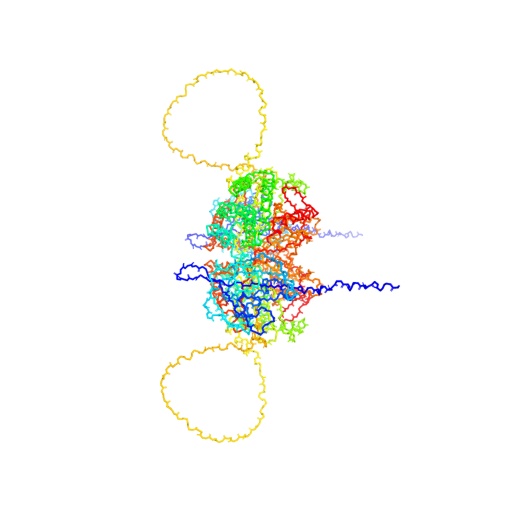 C CA . GLY B 1 175 ? 2.74 31.906 1.814 1 97.31 175 GLY B CA 1
ATOM 5959 C C . GLY B 1 175 ? 1.95 30.781 2.441 1 97.31 175 GLY B C 1
ATOM 5960 O O . GLY B 1 175 ? 2.361 29.609 2.379 1 97.31 175 GLY B O 1
ATOM 5961 N N . LEU B 1 176 ? 0.811 31.125 3.053 1 96.62 176 LEU B N 1
ATOM 5962 C CA . LEU B 1 176 ? -0.057 30.109 3.643 1 96.62 176 LEU B CA 1
ATOM 5963 C C . LEU B 1 176 ? -0.587 29.156 2.574 1 96.62 176 LEU B C 1
ATOM 5965 O O . LEU B 1 176 ? -0.619 27.938 2.779 1 96.62 176 LEU B O 1
ATOM 5969 N N . ALA B 1 177 ? -0.957 29.703 1.477 1 94.62 177 ALA B N 1
ATOM 5970 C CA . ALA B 1 177 ? -1.439 28.891 0.366 1 94.62 177 ALA B CA 1
ATOM 5971 C C . ALA B 1 177 ? -0.366 27.906 -0.106 1 94.62 177 ALA B C 1
ATOM 5973 O O . ALA B 1 177 ? -0.656 26.75 -0.38 1 94.62 177 ALA B O 1
ATOM 5974 N N . ARG B 1 178 ? 0.816 28.375 -0.151 1 94.5 178 ARG B N 1
ATOM 5975 C CA . ARG B 1 178 ? 1.921 27.516 -0.568 1 94.5 178 ARG B CA 1
ATOM 5976 C C . ARG B 1 178 ? 2.162 26.391 0.446 1 94.5 178 ARG B C 1
ATOM 5978 O O . ARG B 1 178 ? 2.355 25.234 0.069 1 94.5 178 ARG B O 1
ATOM 5985 N N . LEU B 1 179 ? 2.168 26.75 1.717 1 94.31 179 LEU B N 1
ATOM 5986 C CA . LEU B 1 179 ? 2.371 25.766 2.768 1 94.31 179 LEU B CA 1
ATOM 5987 C C . LEU B 1 179 ? 1.284 24.703 2.725 1 94.31 179 LEU B C 1
ATOM 5989 O O . LEU B 1 179 ? 1.564 23.516 2.924 1 94.31 179 LEU B O 1
ATOM 5993 N N . GLN B 1 180 ? 0.102 25.078 2.367 1 90.75 180 GLN B N 1
ATOM 5994 C CA . GLN B 1 180 ? -1.044 24.172 2.363 1 90.75 180 GLN B CA 1
ATOM 5995 C C . GLN B 1 180 ? -1 23.234 1.163 1 90.75 180 GLN B C 1
ATOM 5997 O O . GLN B 1 180 ? -1.46 22.094 1.244 1 90.75 180 GLN B O 1
ATOM 6002 N N . THR B 1 181 ? -0.422 23.672 0.078 1 88.31 181 THR B N 1
ATOM 6003 C CA . THR B 1 181 ? -0.618 22.938 -1.169 1 88.31 181 THR B CA 1
ATOM 6004 C C . THR B 1 181 ? 0.674 22.25 -1.601 1 88.31 181 THR B C 1
ATOM 6006 O O . THR B 1 181 ? 0.661 21.391 -2.482 1 88.31 181 THR B O 1
ATOM 6009 N N . ASP B 1 182 ? 1.761 22.641 -0.911 1 87.56 182 ASP B N 1
ATOM 6010 C CA . ASP B 1 182 ? 3.023 22.016 -1.306 1 87.56 182 ASP B CA 1
ATOM 6011 C C . ASP B 1 182 ? 3.16 20.625 -0.709 1 87.56 182 ASP B C 1
ATOM 6013 O O . ASP B 1 182 ? 3.545 20.469 0.452 1 87.56 182 ASP B O 1
ATOM 6017 N N . HIS B 1 183 ? 3.014 19.656 -1.556 1 83.81 183 HIS B N 1
ATOM 6018 C CA . HIS B 1 183 ? 3.123 18.266 -1.115 1 83.81 183 HIS B CA 1
ATOM 6019 C C . HIS B 1 183 ? 4.391 17.625 -1.655 1 83.81 183 HIS B C 1
ATOM 6021 O O . HIS B 1 183 ? 4.539 16.391 -1.601 1 83.81 183 HIS B O 1
ATOM 6027 N N . GLN B 1 184 ? 5.277 18.422 -2.102 1 79.88 184 GLN B N 1
ATOM 6028 C CA . GLN B 1 184 ? 6.465 17.891 -2.762 1 79.88 184 GLN B CA 1
ATOM 6029 C C . GLN B 1 184 ? 7.656 17.859 -1.81 1 79.88 184 GLN B C 1
ATOM 6031 O O . GLN B 1 184 ? 8.602 17.094 -2.018 1 79.88 184 GLN B O 1
ATOM 6036 N N . ILE B 1 185 ? 7.547 18.766 -0.847 1 82.12 185 ILE B N 1
ATOM 6037 C CA . ILE B 1 185 ? 8.695 18.797 0.047 1 82.12 185 ILE B CA 1
ATOM 6038 C C . ILE B 1 185 ? 8.289 18.328 1.438 1 82.12 185 ILE B C 1
ATOM 6040 O O . ILE B 1 185 ? 7.105 18.344 1.784 1 82.12 185 ILE B O 1
ATOM 6044 N N . GLY B 1 186 ? 9.312 17.922 2.219 1 84.44 186 GLY B N 1
ATOM 6045 C CA . GLY B 1 186 ? 9.062 17.359 3.537 1 84.44 186 GLY B CA 1
ATOM 6046 C C . GLY B 1 186 ? 8.906 18.406 4.617 1 84.44 186 GLY B C 1
ATOM 6047 O O . GLY B 1 186 ? 9.016 19.609 4.344 1 84.44 186 GLY B O 1
ATOM 6048 N N . ALA B 1 187 ? 8.641 17.938 5.809 1 86.44 187 ALA B N 1
ATOM 6049 C CA . ALA B 1 187 ? 8.336 18.781 6.953 1 86.44 187 ALA B CA 1
ATOM 6050 C C . ALA B 1 187 ? 9.5 19.719 7.266 1 86.44 187 ALA B C 1
ATOM 6052 O O . ALA B 1 187 ? 9.289 20.891 7.602 1 86.44 187 ALA B O 1
ATOM 6053 N N . ARG B 1 188 ? 10.695 19.234 7.176 1 85.12 188 ARG B N 1
ATOM 6054 C CA . ARG B 1 188 ? 11.867 20.062 7.461 1 85.12 188 ARG B CA 1
ATOM 6055 C C . ARG B 1 188 ? 11.969 21.219 6.484 1 85.12 188 ARG B C 1
ATOM 6057 O O . ARG B 1 188 ? 12.18 22.375 6.895 1 85.12 188 ARG B O 1
ATOM 6064 N N . GLN B 1 189 ? 11.812 20.922 5.242 1 86.56 189 GLN B N 1
ATOM 6065 C CA . GLN B 1 189 ? 11.922 21.953 4.207 1 86.56 189 GLN B CA 1
ATOM 6066 C C . GLN B 1 189 ? 10.766 22.953 4.301 1 86.56 189 GLN B C 1
ATOM 6068 O O . GLN B 1 189 ? 10.945 24.141 4.02 1 86.56 189 GLN B O 1
ATOM 6073 N N . LEU B 1 190 ? 9.664 22.484 4.656 1 91.06 190 LEU B N 1
ATOM 6074 C CA . LEU B 1 190 ? 8.531 23.375 4.871 1 91.06 190 LEU B CA 1
ATOM 6075 C C . LEU B 1 190 ? 8.805 24.328 6.023 1 91.06 190 LEU B C 1
ATOM 6077 O O . LEU B 1 190 ? 8.414 25.5 5.969 1 91.06 190 LEU B O 1
ATOM 6081 N N . ALA B 1 191 ? 9.445 23.812 7.055 1 92.56 191 ALA B N 1
ATOM 6082 C CA . ALA B 1 191 ? 9.805 24.656 8.188 1 92.56 191 ALA B CA 1
ATOM 6083 C C . ALA B 1 191 ? 10.789 25.75 7.77 1 92.56 191 ALA B C 1
ATOM 6085 O O . ALA B 1 191 ? 10.703 26.891 8.234 1 92.56 191 ALA B O 1
ATOM 6086 N N . ASP B 1 192 ? 11.688 25.391 6.895 1 92.38 192 ASP B N 1
ATOM 6087 C CA . ASP B 1 192 ? 12.617 26.391 6.363 1 92.38 192 ASP B CA 1
ATOM 6088 C C . ASP B 1 192 ? 11.875 27.484 5.617 1 92.38 192 ASP B C 1
ATOM 6090 O O . ASP B 1 192 ? 12.18 28.672 5.781 1 92.38 192 ASP B O 1
ATOM 6094 N N . PHE B 1 193 ? 11.023 27.078 4.832 1 94.81 193 PHE B N 1
ATOM 6095 C CA . PHE B 1 193 ? 10.227 28.031 4.09 1 94.81 193 PHE B CA 1
ATOM 6096 C C . PHE B 1 193 ? 9.422 28.922 5.035 1 94.81 193 PHE B C 1
ATOM 6098 O O . PHE B 1 193 ? 9.328 30.141 4.828 1 94.81 193 PHE B O 1
ATOM 6105 N N . ALA B 1 194 ? 8.789 28.297 6.02 1 97.19 194 ALA B N 1
ATOM 6106 C CA . ALA B 1 194 ? 7.98 29.031 6.988 1 97.19 194 ALA B CA 1
ATOM 6107 C C . ALA B 1 194 ? 8.797 30.141 7.664 1 97.19 194 ALA B C 1
ATOM 6109 O O . ALA B 1 194 ? 8.297 31.25 7.879 1 97.19 194 ALA B O 1
ATOM 6110 N N . LEU B 1 195 ? 10.016 29.859 8.016 1 96.81 195 LEU B N 1
ATOM 6111 C CA . LEU B 1 195 ? 10.883 30.844 8.656 1 96.81 195 LEU B CA 1
ATOM 6112 C C . LEU B 1 195 ? 11.188 32 7.711 1 96.81 195 LEU B C 1
ATOM 6114 O O . LEU B 1 195 ? 11.172 33.156 8.117 1 96.81 195 LEU B O 1
ATOM 6118 N N . ARG B 1 196 ? 11.461 31.688 6.457 1 97.38 196 ARG B N 1
ATOM 6119 C CA . ARG B 1 196 ? 11.688 32.75 5.469 1 97.38 196 ARG B CA 1
ATOM 6120 C C . ARG B 1 196 ? 10.43 33.594 5.281 1 97.38 196 ARG B C 1
ATOM 6122 O O . ARG B 1 196 ? 10.523 34.812 5.156 1 97.38 196 ARG B O 1
ATOM 6129 N N . LEU B 1 197 ? 9.367 32.875 5.227 1 97.75 197 LEU B N 1
ATOM 6130 C CA . LEU B 1 197 ? 8.102 33.594 5.086 1 97.75 197 LEU B CA 1
ATOM 6131 C C . LEU B 1 197 ? 7.895 34.562 6.238 1 97.75 197 LEU B C 1
ATOM 6133 O O . LEU B 1 197 ? 7.48 35.688 6.023 1 97.75 197 LEU B O 1
ATOM 6137 N N . LEU B 1 198 ? 8.156 34.094 7.484 1 98.38 198 LEU B N 1
ATOM 6138 C CA . LEU B 1 198 ? 8.016 34.969 8.641 1 98.38 198 LEU B CA 1
ATOM 6139 C C . LEU B 1 198 ? 8.898 36.219 8.492 1 98.38 198 LEU B C 1
ATOM 6141 O O . LEU B 1 198 ? 8.445 37.344 8.734 1 98.38 198 LEU B O 1
ATOM 6145 N N . ARG B 1 199 ? 10.109 36 8.141 1 97.69 199 ARG B N 1
ATOM 6146 C CA . ARG B 1 199 ? 11.039 37.125 7.938 1 97.69 199 ARG B CA 1
ATOM 6147 C C . ARG B 1 199 ? 10.5 38.094 6.902 1 97.69 199 ARG B C 1
ATOM 6149 O O . ARG B 1 199 ? 10.469 39.312 7.141 1 97.69 199 ARG B O 1
ATOM 6156 N N . ASP B 1 200 ? 10.078 37.594 5.781 1 97.81 200 ASP B N 1
ATOM 6157 C CA . ASP B 1 200 ? 9.625 38.438 4.676 1 97.81 200 ASP B CA 1
ATOM 6158 C C . ASP B 1 200 ? 8.359 39.188 5.047 1 97.81 200 ASP B C 1
ATOM 6160 O O . ASP B 1 200 ? 8.219 40.375 4.703 1 97.81 200 ASP B O 1
ATOM 6164 N N . VAL B 1 201 ? 7.438 38.5 5.676 1 98.31 201 VAL B N 1
ATOM 6165 C CA . VAL B 1 201 ? 6.195 39.156 6.078 1 98.31 201 VAL B CA 1
ATOM 6166 C C . VAL B 1 201 ? 6.492 40.219 7.137 1 98.31 201 VAL B C 1
ATOM 6168 O O . VAL B 1 201 ? 5.949 41.344 7.086 1 98.31 201 VAL B O 1
ATOM 6171 N N . MET B 1 202 ? 7.297 39.875 8.117 1 97.44 202 MET B N 1
ATOM 6172 C CA . MET B 1 202 ? 7.645 40.781 9.203 1 97.44 202 MET B CA 1
ATOM 6173 C C . MET B 1 202 ? 8.203 42.094 8.648 1 97.44 202 MET B C 1
ATOM 6175 O O . MET B 1 202 ? 7.871 43.156 9.148 1 97.44 202 MET B O 1
ATOM 6179 N N . LEU B 1 203 ? 8.945 42.094 7.551 1 96.19 203 LEU B N 1
ATOM 6180 C CA . LEU B 1 203 ? 9.57 43.25 6.945 1 96.19 203 LEU B CA 1
ATOM 6181 C C . LEU B 1 203 ? 8.516 44.188 6.324 1 96.19 203 LEU B C 1
ATOM 6183 O O . LEU B 1 203 ? 8.766 45.344 6.094 1 96.19 203 LEU B O 1
ATOM 6187 N N . GLN B 1 204 ? 7.332 43.625 6.113 1 95.5 204 GLN B N 1
ATOM 6188 C CA . GLN B 1 204 ? 6.293 44.375 5.426 1 95.5 204 GLN B CA 1
ATOM 6189 C C . GLN B 1 204 ? 5.203 44.812 6.398 1 95.5 204 GLN B C 1
ATOM 6191 O O . GLN B 1 204 ? 4.266 45.531 6.008 1 95.5 204 GLN B O 1
ATOM 6196 N N . ILE B 1 205 ? 5.34 44.375 7.648 1 94.81 205 ILE B N 1
ATOM 6197 C CA . ILE B 1 205 ? 4.32 44.781 8.617 1 94.81 205 ILE B CA 1
ATOM 6198 C C . ILE B 1 205 ? 4.352 46.281 8.828 1 94.81 205 ILE B C 1
ATOM 6200 O O . ILE B 1 205 ? 5.426 46.875 8.938 1 94.81 205 ILE B O 1
ATOM 6204 N N . ARG B 1 206 ? 3.244 46.844 8.898 1 84.12 206 ARG B N 1
ATOM 6205 C CA . ARG B 1 206 ? 3.064 48.281 9.062 1 84.12 206 ARG B CA 1
ATOM 6206 C C . ARG B 1 206 ? 3.748 48.781 10.336 1 84.12 206 ARG B C 1
ATOM 6208 O O . ARG B 1 206 ? 3.525 48.219 11.414 1 84.12 206 ARG B O 1
ATOM 6215 N N . CYS B 1 207 ? 4.539 49.844 10.305 1 83.62 207 CYS B N 1
ATOM 6216 C CA . CYS B 1 207 ? 5.277 50.375 11.445 1 83.62 207 CYS B CA 1
ATOM 6217 C C . CYS B 1 207 ? 4.699 51.688 11.898 1 83.62 207 CYS B C 1
ATOM 6219 O O . CYS B 1 207 ? 4.887 52.094 13.047 1 83.62 207 CYS B O 1
ATOM 6221 N N . GLU B 1 208 ? 3.941 52.312 10.984 1 82.75 208 GLU B N 1
ATOM 6222 C CA . GLU B 1 208 ? 3.457 53.656 11.297 1 82.75 208 GLU B CA 1
ATOM 6223 C C . GLU B 1 208 ? 2.252 53.625 12.234 1 82.75 208 GLU B C 1
ATOM 6225 O O . GLU B 1 208 ? 1.322 52.844 12.016 1 82.75 208 GLU B O 1
ATOM 6230 N N . GLY B 1 209 ? 2.303 54.406 13.258 1 81.19 209 GLY B N 1
ATOM 6231 C CA . GLY B 1 209 ? 1.152 54.562 14.125 1 81.19 209 GLY B CA 1
ATOM 6232 C C . GLY B 1 209 ? 0.985 53.438 15.125 1 81.19 209 GLY B C 1
ATOM 6233 O O . GLY B 1 209 ? -0.074 53.281 15.742 1 81.19 209 GLY B O 1
ATOM 6234 N N . VAL B 1 210 ? 1.979 52.594 15.234 1 87.5 210 VAL B N 1
ATOM 6235 C CA . VAL B 1 210 ? 1.882 51.469 16.156 1 87.5 210 VAL B CA 1
ATOM 6236 C C . VAL B 1 210 ? 3.057 51.5 17.141 1 87.5 210 VAL B C 1
ATOM 6238 O O . VAL B 1 210 ? 4.141 51.969 16.797 1 87.5 210 VAL B O 1
ATOM 6241 N N . ASP B 1 211 ? 2.799 51.156 18.359 1 90 211 ASP B N 1
ATOM 6242 C CA . ASP B 1 211 ? 3.9 51.094 19.328 1 90 211 ASP B CA 1
ATOM 6243 C C . ASP B 1 211 ? 4.641 49.75 19.219 1 90 211 ASP B C 1
ATOM 6245 O O . ASP B 1 211 ? 4.207 48.875 18.5 1 90 211 ASP B O 1
ATOM 6249 N N . CYS B 1 212 ? 5.73 49.688 19.859 1 91.25 212 CYS B N 1
ATOM 6250 C CA . 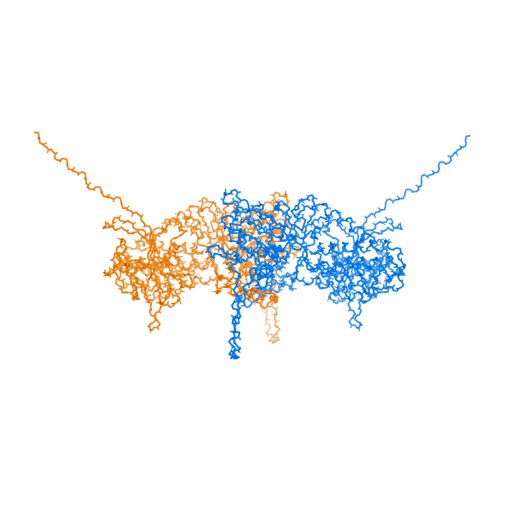CYS B 1 212 ? 6.637 48.562 19.75 1 91.25 212 CYS B CA 1
ATOM 6251 C C . CYS B 1 212 ? 5.957 47.281 20.203 1 91.25 212 CYS B C 1
ATOM 6253 O O . CYS B 1 212 ? 6.066 46.25 19.531 1 91.25 212 CYS B O 1
ATOM 6255 N N . GLU B 1 213 ? 5.215 47.281 21.25 1 91.12 213 GLU B N 1
ATOM 6256 C CA . GLU B 1 213 ? 4.59 46.062 21.781 1 91.12 213 GLU B CA 1
ATOM 6257 C C . GLU B 1 213 ? 3.477 45.562 20.859 1 91.12 213 GLU B C 1
ATOM 6259 O O . GLU B 1 213 ? 3.293 44.375 20.703 1 91.12 213 GLU B O 1
ATOM 6264 N N . ARG B 1 214 ? 2.764 46.469 20.344 1 90.94 214 ARG B N 1
ATOM 6265 C CA . ARG B 1 214 ? 1.713 46.094 19.391 1 90.94 214 ARG B CA 1
ATOM 6266 C C . ARG B 1 214 ? 2.307 45.531 18.109 1 90.94 214 ARG B C 1
ATOM 6268 O O . ARG B 1 214 ? 1.755 44.594 17.531 1 90.94 214 ARG B O 1
ATOM 6275 N N . TRP B 1 215 ? 3.363 46.188 17.688 1 93.81 215 TRP B N 1
ATOM 6276 C CA . TRP B 1 215 ? 4.055 45.656 16.516 1 93.81 215 TRP B CA 1
ATOM 6277 C C . TRP B 1 215 ? 4.559 44.25 16.75 1 93.81 215 TRP B C 1
ATOM 6279 O O . TRP B 1 215 ? 4.391 43.375 15.906 1 93.81 215 TRP B O 1
ATOM 6289 N N . TRP B 1 216 ? 5.148 44.062 17.906 1 94.56 216 TRP B N 1
ATOM 6290 C CA . TRP B 1 216 ? 5.664 42.75 18.266 1 94.56 216 TRP B CA 1
ATOM 6291 C C . TRP B 1 216 ? 4.543 41.719 18.328 1 94.56 216 TRP B C 1
ATOM 6293 O O . TRP B 1 216 ? 4.699 40.594 17.875 1 94.56 216 TRP B O 1
ATOM 6303 N N . ALA B 1 217 ? 3.424 42.094 18.828 1 94.31 217 ALA B N 1
ATOM 6304 C CA . ALA B 1 217 ? 2.26 41.219 18.875 1 94.31 217 ALA B CA 1
ATOM 6305 C C . ALA B 1 217 ? 1.816 40.812 17.469 1 94.31 217 ALA B C 1
ATOM 6307 O O . ALA B 1 217 ? 1.382 39.688 17.25 1 94.31 217 ALA B O 1
ATOM 6308 N N . SER B 1 218 ? 1.925 41.75 16.594 1 95.31 218 SER B N 1
ATOM 6309 C CA . SER B 1 218 ? 1.574 41.469 15.203 1 95.31 218 SER B CA 1
ATOM 6310 C C . SER B 1 218 ? 2.527 40.438 14.586 1 95.31 218 SER B C 1
ATOM 6312 O O . SER B 1 218 ? 2.102 39.562 13.836 1 95.31 218 SER B O 1
ATOM 6314 N N . VAL B 1 219 ? 3.811 40.531 14.906 1 97 219 VAL B N 1
ATOM 6315 C CA . VAL B 1 219 ? 4.801 39.594 14.414 1 97 219 VAL B CA 1
ATOM 6316 C C . VAL B 1 219 ? 4.492 38.188 14.953 1 97 219 VAL B C 1
ATOM 6318 O O . VAL B 1 219 ? 4.5 37.219 14.203 1 97 219 VAL B O 1
ATOM 6321 N N . CYS B 1 220 ? 4.184 38.125 16.219 1 97.31 220 CYS B N 1
ATOM 6322 C CA . CYS B 1 220 ? 3.855 36.875 16.859 1 97.31 220 CYS B CA 1
ATOM 6323 C C . CYS B 1 220 ? 2.58 36.281 16.266 1 97.31 220 CYS B C 1
ATOM 6325 O O . CYS B 1 220 ? 2.488 35.062 16.062 1 97.31 220 CYS B O 1
ATOM 6327 N N . ALA B 1 221 ? 1.652 37.094 15.969 1 96.5 221 ALA B N 1
ATOM 6328 C CA . ALA B 1 221 ? 0.404 36.656 15.359 1 96.5 221 ALA B CA 1
ATOM 6329 C C . ALA B 1 221 ? 0.649 36.062 13.969 1 96.5 221 ALA B C 1
ATOM 6331 O O . ALA B 1 221 ? 0.025 35.062 13.586 1 96.5 221 ALA B O 1
ATOM 6332 N N . VAL B 1 222 ? 1.486 36.719 13.25 1 97.62 222 VAL B N 1
ATOM 6333 C CA . VAL B 1 222 ? 1.853 36.219 11.93 1 97.62 222 VAL B CA 1
ATOM 6334 C C . VAL B 1 222 ? 2.449 34.844 12.047 1 97.62 222 VAL B C 1
ATOM 6336 O O . VAL B 1 222 ? 2.074 33.938 11.305 1 97.62 222 VAL B O 1
ATOM 6339 N N . ALA B 1 223 ? 3.361 34.656 12.977 1 97.81 223 ALA B N 1
ATOM 6340 C CA . ALA B 1 223 ? 3.982 33.344 13.203 1 97.81 223 ALA B CA 1
ATOM 6341 C C . ALA B 1 223 ? 2.941 32.312 13.602 1 97.81 223 ALA B C 1
ATOM 6343 O O . ALA B 1 223 ? 3 31.172 13.148 1 97.81 223 ALA B O 1
ATOM 6344 N N . TRP B 1 224 ? 2.055 32.719 14.398 1 96.25 224 TRP B N 1
ATOM 6345 C CA . TRP B 1 224 ? 0.987 31.797 14.812 1 96.25 224 TRP B CA 1
ATOM 6346 C C . TRP B 1 224 ? 0.163 31.344 13.609 1 96.25 224 TRP B C 1
ATOM 6348 O O . TRP B 1 224 ? -0.177 30.156 13.5 1 96.25 224 TRP B O 1
ATOM 6358 N N . HIS B 1 225 ? -0.169 32.219 12.742 1 96.88 225 HIS B N 1
ATOM 6359 C CA . HIS B 1 225 ? -0.933 31.891 11.539 1 96.88 225 HIS B CA 1
ATOM 6360 C C . HIS B 1 225 ? -0.145 30.953 10.633 1 96.88 225 HIS B C 1
ATOM 6362 O O . HIS B 1 225 ? -0.717 30.047 10.023 1 96.88 225 HIS B O 1
ATOM 6368 N N . ILE B 1 226 ? 1.143 31.219 10.531 1 97.06 226 ILE B N 1
ATOM 6369 C CA . ILE B 1 226 ? 1.975 30.344 9.703 1 97.06 226 ILE B CA 1
ATOM 6370 C C . ILE B 1 226 ? 1.935 28.922 10.258 1 97.06 226 ILE B C 1
ATOM 6372 O O . ILE B 1 226 ? 1.819 27.953 9.5 1 97.06 226 ILE B O 1
ATOM 6376 N N . TRP B 1 227 ? 1.948 28.797 11.523 1 93.38 227 TRP B N 1
ATOM 6377 C CA . TRP B 1 227 ? 1.92 27.516 12.211 1 93.38 227 TRP B CA 1
ATOM 6378 C C . TRP B 1 227 ? 0.559 26.844 12.055 1 93.38 227 TRP B C 1
ATOM 6380 O O . TRP B 1 227 ? 0.469 25.703 11.578 1 93.38 227 TRP B O 1
ATOM 6390 N N . LYS B 1 228 ? -0.476 27.531 12.305 1 91.94 228 LYS B N 1
ATOM 6391 C CA . LYS B 1 228 ? -1.788 26.906 12.461 1 91.94 228 LYS B CA 1
ATOM 6392 C C . LYS B 1 228 ? -2.551 26.891 11.141 1 91.94 228 LYS B C 1
ATOM 6394 O O . LYS B 1 228 ? -3.375 26 10.914 1 91.94 228 LYS B O 1
ATOM 6399 N N . ASN B 1 229 ? -2.271 27.828 10.242 1 94.12 229 ASN B N 1
ATOM 6400 C CA . ASN B 1 229 ? -3.057 27.938 9.023 1 94.12 229 ASN B CA 1
ATOM 6401 C C . ASN B 1 229 ? -2.238 27.547 7.793 1 94.12 229 ASN B C 1
ATOM 6403 O O . ASN B 1 229 ? -2.738 27.594 6.668 1 94.12 229 ASN B O 1
ATOM 6407 N N . GLY B 1 230 ? -0.997 27.234 7.98 1 92.44 230 GLY B N 1
ATOM 6408 C CA . GLY B 1 230 ? -0.199 26.734 6.871 1 92.44 230 GLY B CA 1
ATOM 6409 C C . GLY B 1 230 ? -0.479 25.281 6.539 1 92.44 230 GLY B C 1
ATOM 6410 O O . GLY B 1 230 ? -1.139 24.984 5.543 1 92.44 230 GLY B O 1
ATOM 6411 N N . ARG B 1 231 ? 0.081 24.375 7.223 1 88.94 231 ARG B N 1
ATOM 6412 C CA . ARG B 1 231 ? -0.148 22.938 7.145 1 88.94 231 ARG B CA 1
ATOM 6413 C C . ARG B 1 231 ? 0.015 22.281 8.508 1 88.94 231 ARG B C 1
ATOM 6415 O O . ARG B 1 231 ? 1.072 21.734 8.812 1 88.94 231 ARG B O 1
ATOM 6422 N N . GLU B 1 232 ? -1.019 22.281 9.148 1 83.62 232 GLU B N 1
ATOM 6423 C CA . GLU B 1 232 ? -0.974 21.906 10.562 1 83.62 232 GLU B CA 1
ATOM 6424 C C . GLU B 1 232 ? -0.504 20.469 10.75 1 83.62 232 GLU B C 1
ATOM 6426 O O . GLU B 1 232 ? 0.094 20.141 11.773 1 83.62 232 GLU B O 1
ATOM 6431 N N . SER B 1 233 ? -0.758 19.578 9.781 1 82.12 233 SER B N 1
ATOM 6432 C CA . SER B 1 233 ? -0.335 18.188 9.883 1 82.12 233 SER B CA 1
ATOM 6433 C C . SER B 1 233 ? 1.185 18.078 9.938 1 82.12 233 SER B C 1
ATOM 6435 O O . SER B 1 233 ? 1.722 17.078 10.43 1 82.12 233 SER B O 1
ATOM 6437 N N . MET B 1 234 ? 1.851 19.078 9.453 1 83 234 MET B N 1
ATOM 6438 C CA . MET B 1 234 ? 3.309 19.141 9.508 1 83 234 MET B CA 1
ATOM 6439 C C . MET B 1 234 ? 3.771 20.344 10.328 1 83 234 MET B C 1
ATOM 6441 O O . MET B 1 234 ? 4.828 20.906 10.062 1 83 234 MET B O 1
ATOM 6445 N N . GLY B 1 235 ? 2.957 20.734 11.312 1 87.38 235 GLY B N 1
ATOM 6446 C CA . GLY B 1 235 ? 3.127 22 12.008 1 87.38 235 GLY B CA 1
ATOM 6447 C C . GLY B 1 235 ? 4.16 21.938 13.117 1 87.38 235 GLY B C 1
ATOM 6448 O O . GLY B 1 235 ? 4.637 22.969 13.586 1 87.38 235 GLY B O 1
ATOM 6449 N N . ALA B 1 236 ? 4.578 20.719 13.477 1 86.12 236 ALA B N 1
ATOM 6450 C CA . ALA B 1 236 ? 5.5 20.609 14.609 1 86.12 236 ALA B CA 1
ATOM 6451 C C . ALA B 1 236 ? 6.84 21.266 14.289 1 86.12 236 ALA B C 1
ATOM 6453 O O . ALA B 1 236 ? 7.348 22.078 15.07 1 86.12 236 ALA B O 1
ATOM 6454 N N . ALA B 1 237 ? 7.352 20.891 13.125 1 88.62 237 ALA B N 1
ATOM 6455 C CA . ALA B 1 237 ? 8.641 21.469 12.727 1 88.62 237 ALA B CA 1
ATOM 6456 C C . ALA B 1 237 ? 8.523 22.969 12.492 1 88.62 237 ALA B C 1
ATOM 6458 O O . ALA B 1 237 ? 9.422 23.734 12.867 1 88.62 237 ALA B O 1
ATOM 6459 N N . ILE B 1 238 ? 7.461 23.406 11.898 1 92.38 238 ILE B N 1
ATOM 6460 C CA . ILE B 1 238 ? 7.219 24.812 11.609 1 92.38 238 ILE B CA 1
ATOM 6461 C C . ILE B 1 238 ? 7.148 25.594 12.914 1 92.38 238 ILE B C 1
ATOM 6463 O O . ILE B 1 238 ? 7.84 26.609 13.078 1 92.38 238 ILE B O 1
ATOM 6467 N N . MET B 1 239 ? 6.383 25.109 13.797 1 92.81 239 MET B N 1
ATOM 6468 C CA . MET B 1 239 ? 6.199 25.781 15.086 1 92.81 239 MET B CA 1
ATOM 6469 C C . MET B 1 239 ? 7.523 25.875 15.836 1 92.81 239 MET B C 1
ATOM 6471 O O . MET B 1 239 ? 7.867 26.938 16.359 1 92.81 239 MET B O 1
ATOM 6475 N N . ALA B 1 240 ? 8.227 24.812 15.93 1 91.44 240 ALA B N 1
ATOM 6476 C CA . ALA B 1 240 ? 9.477 24.781 16.688 1 91.44 240 ALA B CA 1
ATOM 6477 C C . ALA B 1 240 ? 10.477 25.797 16.141 1 91.44 240 ALA B C 1
ATOM 6479 O O . ALA B 1 240 ? 11.102 26.531 16.922 1 91.44 240 ALA B O 1
ATOM 6480 N N . VAL B 1 241 ? 10.57 25.859 14.867 1 92.44 241 VAL B N 1
ATOM 6481 C CA . VAL B 1 241 ? 11.539 26.75 14.242 1 92.44 241 VAL B CA 1
ATOM 6482 C C . VAL B 1 241 ? 11.109 28.203 14.453 1 92.44 241 VAL B C 1
ATOM 6484 O O . VAL B 1 241 ? 11.945 29.062 14.75 1 92.44 241 VAL B O 1
ATOM 6487 N N . LEU B 1 242 ? 9.875 28.484 14.305 1 96.38 242 LEU B N 1
ATOM 6488 C CA . LEU B 1 242 ? 9.367 29.844 14.461 1 96.38 242 LEU B CA 1
ATOM 6489 C C . LEU B 1 242 ? 9.5 30.312 15.906 1 96.38 242 LEU B C 1
ATOM 6491 O O . LEU B 1 242 ? 9.969 31.422 16.156 1 96.38 242 LEU B O 1
ATOM 6495 N N . VAL B 1 243 ? 9.141 29.5 16.844 1 95.62 243 VAL B N 1
ATOM 6496 C CA . VAL B 1 243 ? 9.148 29.875 18.25 1 95.62 243 VAL B CA 1
ATOM 6497 C C . VAL B 1 243 ? 10.586 30.094 18.719 1 95.62 243 VAL B C 1
ATOM 6499 O O . VAL B 1 243 ? 10.867 31.047 19.453 1 95.62 243 VAL B O 1
ATOM 6502 N N . ARG B 1 244 ? 11.461 29.219 18.328 1 93.06 244 ARG B N 1
ATOM 6503 C CA . ARG B 1 244 ? 12.867 29.391 18.703 1 93.06 244 ARG B CA 1
ATOM 6504 C C . ARG B 1 244 ? 13.422 30.703 18.172 1 93.06 244 ARG B C 1
ATOM 6506 O O . ARG B 1 244 ? 14.133 31.406 18.891 1 93.06 244 ARG B O 1
ATOM 6513 N N . ALA B 1 245 ? 13.141 30.969 16.922 1 96 245 ALA B N 1
ATOM 6514 C CA . ALA B 1 245 ? 13.602 32.219 16.328 1 96 245 ALA B CA 1
ATOM 6515 C C . ALA B 1 245 ? 13 33.406 17.047 1 96 245 ALA B C 1
ATOM 6517 O O . ALA B 1 245 ? 13.695 34.406 17.328 1 96 245 ALA B O 1
ATOM 6518 N N . LEU B 1 246 ? 11.75 33.375 17.328 1 97.38 246 LEU B N 1
ATOM 6519 C CA . LEU B 1 246 ? 11.062 34.5 17.953 1 97.38 246 LEU B CA 1
ATOM 6520 C C . LEU B 1 246 ? 11.531 34.688 19.391 1 97.38 246 LEU B C 1
ATOM 6522 O O . LEU B 1 246 ? 11.57 35.812 19.891 1 97.38 246 LEU B O 1
ATOM 6526 N N . GLU B 1 247 ? 11.852 33.625 20.031 1 95.62 247 GLU B N 1
ATOM 6527 C CA . GLU B 1 247 ? 12.43 33.75 21.375 1 95.62 247 GLU B CA 1
ATOM 6528 C C . GLU B 1 247 ? 13.734 34.531 21.344 1 95.62 247 GLU B C 1
ATOM 6530 O O . GLU B 1 247 ? 13.992 35.344 22.219 1 95.62 247 GLU B O 1
ATOM 6535 N N . GLU B 1 248 ? 14.516 34.188 20.422 1 95 248 GLU B N 1
ATOM 6536 C CA . GLU B 1 248 ? 15.766 34.906 20.281 1 95 248 GLU B CA 1
ATOM 6537 C C . GLU B 1 248 ? 15.508 36.375 19.969 1 95 248 GLU B C 1
ATOM 6539 O O . GLU B 1 248 ? 16.188 37.25 20.5 1 95 248 GLU B O 1
ATOM 6544 N N . VAL B 1 249 ? 14.609 36.656 19.062 1 96.06 249 VAL B N 1
ATOM 6545 C CA . VAL B 1 249 ? 14.25 38.031 18.734 1 96.06 249 VAL B CA 1
ATOM 6546 C C . VAL B 1 249 ? 13.766 38.75 20 1 96.06 249 VAL B C 1
ATOM 6548 O O . VAL B 1 249 ? 14.219 39.844 20.297 1 96.06 249 VAL B O 1
ATOM 6551 N N . ASP B 1 250 ? 12.836 38.125 20.656 1 94.62 250 ASP B N 1
ATOM 6552 C CA . ASP B 1 250 ? 12.266 38.719 21.859 1 94.62 250 ASP B CA 1
ATOM 6553 C C . ASP B 1 250 ? 13.359 39.062 22.875 1 94.62 250 ASP B C 1
ATOM 6555 O O . ASP B 1 250 ? 13.336 40.156 23.484 1 94.62 250 ASP B O 1
ATOM 6559 N N . GLY B 1 251 ? 14.266 38.156 23.125 1 92.06 251 GLY B N 1
ATOM 6560 C CA . GLY B 1 251 ? 15.383 38.375 24.031 1 92.06 251 GLY B CA 1
ATOM 6561 C C . GLY B 1 251 ? 16.203 39.594 23.641 1 92.06 251 GLY B C 1
ATOM 6562 O O . GLY B 1 251 ? 16.594 40.406 24.5 1 92.06 251 GLY B O 1
ATOM 6563 N N . ARG B 1 252 ? 16.453 39.719 22.375 1 91.75 252 ARG B N 1
ATOM 6564 C CA . ARG B 1 252 ? 17.25 40.812 21.875 1 91.75 252 ARG B CA 1
ATOM 6565 C C . ARG B 1 252 ? 16.484 42.125 22 1 91.75 252 ARG B C 1
ATOM 6567 O O . ARG B 1 252 ? 17.094 43.188 22.25 1 91.75 252 ARG B O 1
ATOM 6574 N N . LEU B 1 253 ? 15.227 42.125 21.625 1 91.19 253 LEU B N 1
ATOM 6575 C CA . LEU B 1 253 ? 14.406 43.312 21.688 1 91.19 253 LEU B CA 1
ATOM 6576 C C . LEU B 1 253 ? 14.32 43.844 23.125 1 91.19 253 LEU B C 1
ATOM 6578 O O . LEU B 1 253 ? 14.312 45.031 23.359 1 91.19 253 LEU B O 1
ATOM 6582 N N . ARG B 1 254 ? 14.297 43 24.062 1 88.69 254 ARG B N 1
ATOM 6583 C CA . ARG B 1 254 ? 14.117 43.375 25.469 1 88.69 254 ARG B CA 1
ATOM 6584 C C . ARG B 1 254 ? 15.453 43.75 26.109 1 88.69 254 ARG B C 1
ATOM 6586 O O . ARG B 1 254 ? 15.484 44.469 27.109 1 88.69 254 ARG B O 1
ATOM 6593 N N . SER B 1 255 ? 16.516 43.219 25.766 1 82.56 255 SER B N 1
ATOM 6594 C CA . SER B 1 255 ? 17.828 43.531 26.312 1 82.56 255 SER B CA 1
ATOM 6595 C C . SER B 1 255 ? 18.297 44.906 25.828 1 82.56 255 SER B C 1
ATOM 6597 O O . SER B 1 255 ? 18.922 45.656 26.594 1 82.56 255 SER B O 1
ATOM 6599 N N . GLU B 1 256 ? 18.234 45.094 24.562 1 64.69 256 GLU B N 1
ATOM 6600 C CA . GLU B 1 256 ? 18.781 46.344 24.016 1 64.69 256 GLU B CA 1
ATOM 6601 C C . GLU B 1 256 ? 17.891 47.531 24.375 1 64.69 256 GLU B C 1
ATOM 6603 O O . GLU B 1 256 ? 16.672 47.438 24.297 1 64.69 256 GLU B O 1
ATOM 6608 N N . SER B 1 257 ? 18.344 48.25 25.469 1 54.53 257 SER B N 1
ATOM 6609 C CA . SER B 1 257 ? 17.766 49.5 25.906 1 54.53 257 SER B CA 1
ATOM 6610 C C . SER B 1 257 ? 17.344 50.344 24.719 1 54.53 257 SER B C 1
ATOM 6612 O O . SER B 1 257 ? 17.719 51.531 24.625 1 54.53 257 SER B O 1
ATOM 6614 N N . THR B 1 258 ? 17.375 49.812 23.5 1 51.28 258 THR B N 1
ATOM 6615 C CA . THR B 1 258 ? 17.422 50.688 22.344 1 51.28 258 THR B CA 1
ATOM 6616 C C . THR B 1 258 ? 16.156 51.562 22.25 1 51.28 258 THR B C 1
ATOM 6618 O O . THR B 1 258 ? 15.133 51.219 22.859 1 51.28 258 THR B O 1
ATOM 6621 N N . GLU B 1 259 ? 16.469 52.594 21.516 1 55 259 GLU B N 1
ATOM 6622 C CA . GLU B 1 259 ? 15.547 53.625 21.047 1 55 259 GLU B CA 1
ATOM 6623 C C . GLU B 1 259 ? 14.242 53 20.547 1 55 259 GLU B C 1
ATOM 6625 O O . GLU B 1 259 ? 14.258 51.969 19.891 1 55 259 GLU B O 1
ATOM 6630 N N . GLU B 1 260 ? 13.102 53.156 21.234 1 68.56 260 GLU B N 1
ATOM 6631 C CA . GLU B 1 260 ? 11.695 52.812 21.453 1 68.56 260 GLU B CA 1
ATOM 6632 C C . GLU B 1 260 ? 10.898 52.938 20.156 1 68.56 260 GLU B C 1
ATOM 6634 O O . GLU B 1 260 ? 9.688 53.188 20.188 1 68.56 260 GLU B O 1
ATOM 6639 N N . SER B 1 261 ? 11.742 52.844 18.953 1 87.06 261 SER B N 1
ATOM 6640 C CA . SER B 1 261 ? 10.844 52.938 17.812 1 87.06 261 SER B CA 1
ATOM 6641 C C . SER B 1 261 ? 10.57 51.562 17.188 1 87.06 261 SER B C 1
ATOM 6643 O O . SER B 1 261 ? 11.383 50.656 17.328 1 87.06 261 SER B O 1
ATOM 6645 N N . VAL B 1 262 ? 9.641 51.438 16.547 1 92.25 262 VAL B N 1
ATOM 6646 C CA . VAL B 1 262 ? 9.211 50.219 15.883 1 92.25 262 VAL B CA 1
ATOM 6647 C C . VAL B 1 262 ? 10.188 49.875 14.766 1 92.25 262 VAL B C 1
ATOM 6649 O O . VAL B 1 262 ? 10.484 48.688 14.539 1 92.25 262 VAL B O 1
ATOM 6652 N N . GLN B 1 263 ? 10.758 50.906 14.109 1 90 263 GLN B N 1
ATOM 6653 C CA . GLN B 1 263 ? 11.719 50.656 13.031 1 90 263 GLN B CA 1
ATOM 6654 C C . GLN B 1 263 ? 12.984 50 13.562 1 90 263 GLN B C 1
ATOM 6656 O O . GLN B 1 263 ? 13.539 49.125 12.906 1 90 263 GLN B O 1
ATOM 6661 N N . ALA B 1 264 ? 13.406 50.469 14.68 1 89.69 264 ALA B N 1
ATOM 6662 C CA . ALA B 1 264 ? 14.578 49.844 15.305 1 89.69 264 ALA B CA 1
ATOM 6663 C C . ALA B 1 264 ? 14.312 48.375 15.672 1 89.69 264 ALA B C 1
ATOM 6665 O O . ALA B 1 264 ? 15.172 47.531 15.492 1 89.69 264 ALA B O 1
ATOM 6666 N N . TRP B 1 265 ? 13.133 48.156 16.203 1 93.38 265 TRP B N 1
ATOM 6667 C CA . TRP B 1 265 ? 12.742 46.781 16.547 1 93.38 265 TRP B CA 1
ATOM 6668 C C . TRP B 1 265 ? 12.695 45.906 15.312 1 93.38 265 TRP B C 1
ATOM 6670 O O . TRP B 1 265 ? 13.164 44.75 15.336 1 93.38 265 TRP B O 1
ATOM 6680 N N . GLN B 1 266 ? 12.164 46.438 14.266 1 94.5 266 GLN B N 1
ATOM 6681 C CA . GLN B 1 266 ? 12.062 45.688 13.016 1 94.5 266 GLN B CA 1
ATOM 6682 C C . GLN B 1 266 ? 13.445 45.312 12.469 1 94.5 266 GLN B C 1
ATOM 6684 O O . GLN B 1 266 ? 13.656 44.219 12 1 94.5 266 GLN B O 1
ATOM 6689 N N . ASN B 1 267 ? 14.344 46.281 12.492 1 92.56 267 ASN B N 1
ATOM 6690 C CA . ASN B 1 267 ? 15.695 46.062 12.008 1 92.56 267 ASN B CA 1
ATOM 6691 C C . ASN B 1 267 ? 16.406 44.969 12.82 1 92.56 267 ASN B C 1
ATOM 6693 O O . ASN B 1 267 ? 17.078 44.125 12.258 1 92.56 267 ASN B O 1
ATOM 6697 N N . LEU B 1 268 ? 16.25 45.062 14.109 1 92.94 268 LEU B N 1
ATOM 6698 C CA . LEU B 1 268 ? 16.859 44.062 14.977 1 92.94 268 LEU B CA 1
ATOM 6699 C C . LEU B 1 268 ? 16.266 42.688 14.727 1 92.94 268 LEU B C 1
ATOM 6701 O O . LEU B 1 268 ? 17 41.688 14.664 1 92.94 268 LEU B O 1
ATOM 6705 N N . ALA B 1 269 ? 14.977 42.625 14.648 1 95.94 269 ALA B N 1
ATOM 6706 C CA . ALA B 1 269 ? 14.297 41.375 14.367 1 95.94 269 ALA B CA 1
ATOM 6707 C C . ALA B 1 269 ? 14.75 40.781 13.031 1 95.94 269 ALA B C 1
ATOM 6709 O O . ALA B 1 269 ? 14.938 39.562 12.906 1 95.94 269 ALA B O 1
ATOM 6710 N N . ALA B 1 270 ? 14.898 41.625 12.062 1 96.5 270 ALA B N 1
ATOM 6711 C CA . ALA B 1 270 ? 15.328 41.219 10.734 1 96.5 270 ALA B CA 1
ATOM 6712 C C . ALA B 1 270 ? 16.719 40.562 10.789 1 96.5 270 ALA B C 1
ATOM 6714 O O . ALA B 1 270 ? 16.969 39.562 10.102 1 96.5 270 ALA B O 1
ATOM 6715 N N . GLU B 1 271 ? 17.531 41.156 11.555 1 95.75 271 GLU B N 1
ATOM 6716 C CA . GLU B 1 271 ? 18.875 40.625 11.695 1 95.75 271 GLU B CA 1
ATOM 6717 C C . GLU B 1 271 ? 18.859 39.25 12.312 1 95.75 271 GLU B C 1
ATOM 6719 O O . GLU B 1 271 ? 19.547 38.344 11.828 1 95.75 271 GLU B O 1
ATOM 6724 N N . VAL B 1 272 ? 18.109 39.094 13.359 1 96.12 272 VAL B N 1
ATOM 6725 C CA . VAL B 1 272 ? 18.047 37.812 14.055 1 96.12 272 VAL B CA 1
ATOM 6726 C C . VAL B 1 272 ? 17.422 36.781 13.141 1 96.12 272 VAL B C 1
ATOM 6728 O O . VAL B 1 272 ? 17.922 35.656 13.055 1 96.12 272 VAL B O 1
ATOM 6731 N N . LEU B 1 273 ? 16.359 37.062 12.461 1 97.12 273 LEU B N 1
ATOM 6732 C CA . LEU B 1 273 ? 15.672 36.125 11.594 1 97.12 273 LEU B CA 1
ATOM 6733 C C . LEU B 1 273 ? 16.547 35.75 10.398 1 97.12 273 LEU B C 1
ATOM 6735 O O . LEU B 1 273 ? 16.547 34.594 9.969 1 97.12 273 LEU B O 1
ATOM 6739 N N . GLU B 1 274 ? 17.266 36.688 9.875 1 95.88 274 GLU B N 1
ATOM 6740 C CA . GLU B 1 274 ? 18.188 36.406 8.773 1 95.88 274 GLU B CA 1
ATOM 6741 C C . GLU B 1 274 ? 19.266 35.438 9.195 1 95.88 274 GLU B C 1
ATOM 6743 O O . GLU B 1 274 ? 19.625 34.531 8.438 1 95.88 274 GLU B O 1
ATOM 6748 N N . LYS B 1 275 ? 19.75 35.719 10.336 1 94.56 275 LYS B N 1
ATOM 6749 C CA . LYS B 1 275 ? 20.75 34.781 10.867 1 94.56 275 LYS B CA 1
ATOM 6750 C C . LYS B 1 275 ? 20.172 33.375 11.055 1 94.56 275 LYS B C 1
ATOM 6752 O O . LYS B 1 275 ? 20.828 32.375 10.75 1 94.56 275 LYS B O 1
ATOM 6757 N N . ALA B 1 276 ? 18.984 33.281 11.594 1 93.19 276 ALA B N 1
ATOM 6758 C CA . ALA B 1 276 ? 18.312 32 11.805 1 93.19 276 ALA B CA 1
ATOM 6759 C C . ALA B 1 276 ? 18.109 31.266 10.477 1 93.19 276 ALA B C 1
ATOM 6761 O O . ALA B 1 276 ? 18.297 30.062 10.398 1 93.19 276 ALA B O 1
ATOM 6762 N N . VAL B 1 277 ? 17.734 31.969 9.453 1 93.12 277 VAL B N 1
ATOM 6763 C CA . VAL B 1 277 ? 17.516 31.406 8.133 1 93.12 277 VAL B CA 1
ATOM 6764 C C . VAL B 1 277 ? 18.828 30.859 7.57 1 93.12 277 VAL B C 1
ATOM 6766 O O . VAL B 1 277 ? 18.859 29.734 7.051 1 93.12 277 VAL B O 1
ATOM 6769 N N . LYS B 1 278 ? 19.859 31.594 7.699 1 90.38 278 LYS B N 1
ATOM 6770 C CA . LYS B 1 278 ? 21.172 31.188 7.188 1 90.38 278 LYS B CA 1
ATOM 6771 C C . LYS B 1 278 ? 21.688 29.953 7.906 1 90.38 278 LYS B C 1
ATOM 6773 O O . LYS B 1 278 ? 22.297 29.078 7.285 1 90.38 278 LYS B O 1
ATOM 6778 N N . LEU B 1 279 ? 21.484 29.906 9.156 1 84.56 279 LEU B N 1
ATOM 6779 C CA . LEU B 1 279 ? 21.938 28.766 9.953 1 84.56 279 LEU B CA 1
ATOM 6780 C C . LEU B 1 279 ? 21.234 27.484 9.523 1 84.56 279 LEU B C 1
ATOM 6782 O O . LEU B 1 279 ? 21.828 26.406 9.531 1 84.56 279 LEU B O 1
ATOM 6786 N N . ARG B 1 280 ? 20.031 27.562 9.188 1 84.5 280 ARG B N 1
ATOM 6787 C CA . ARG B 1 280 ? 19.266 26.375 8.812 1 84.5 280 ARG B CA 1
ATOM 6788 C C . ARG B 1 280 ? 19.594 25.922 7.398 1 84.5 280 ARG B C 1
ATOM 6790 O O . ARG B 1 280 ? 19.562 24.734 7.094 1 84.5 280 ARG B O 1
ATOM 6797 N N . GLU B 1 281 ? 19.875 26.828 6.574 1 80.25 281 GLU B N 1
ATOM 6798 C CA . GLU B 1 281 ? 20.219 26.516 5.191 1 80.25 281 GLU B CA 1
ATOM 6799 C C . GLU B 1 281 ? 21.531 25.75 5.113 1 80.25 281 GLU B C 1
ATOM 6801 O O . GLU B 1 281 ? 21.766 25 4.168 1 80.25 281 GLU B O 1
ATOM 6806 N N . GLY B 1 282 ? 22.328 25.781 6.035 1 71.75 282 GLY B N 1
ATOM 6807 C CA . GLY B 1 282 ? 23.609 25.109 6.039 1 71.75 282 GLY B CA 1
ATOM 6808 C C . GLY B 1 282 ? 23.516 23.641 6.383 1 71.75 282 GLY B C 1
ATOM 6809 O O . GLY B 1 282 ? 24.5 22.906 6.324 1 71.75 282 GLY B O 1
ATOM 6810 N N . HIS B 1 283 ? 22.453 23.031 6.516 1 67.94 283 HIS B N 1
ATOM 6811 C CA . HIS B 1 283 ? 22.125 21.625 6.715 1 67.94 283 HIS B CA 1
ATOM 6812 C C . HIS B 1 283 ? 23 21 7.793 1 67.94 283 HIS B C 1
ATOM 6814 O O . HIS B 1 283 ? 23.328 19.812 7.723 1 67.94 283 HIS B O 1
ATOM 6820 N N . THR B 1 284 ? 23.344 21.703 8.734 1 75.12 284 THR B N 1
ATOM 6821 C CA . THR B 1 284 ? 24.266 21.234 9.758 1 75.12 284 THR B CA 1
ATOM 6822 C C . THR B 1 284 ? 23.594 20.188 10.656 1 75.12 284 THR B C 1
ATOM 6824 O O . THR B 1 284 ? 24.203 19.172 10.984 1 75.12 284 THR B O 1
ATOM 6827 N N . SER B 1 285 ? 22.375 20.375 10.828 1 82.12 285 SER B N 1
ATOM 6828 C CA . SER B 1 285 ? 21.688 19.453 11.727 1 82.12 285 SER B CA 1
ATOM 6829 C C . SER B 1 285 ? 21.5 18.094 11.086 1 82.12 285 SER B C 1
ATOM 6831 O O . SER B 1 285 ? 21.641 17.062 11.75 1 82.12 285 SER B O 1
ATOM 6833 N N . GLY B 1 286 ? 21.297 18.031 9.82 1 86.06 286 GLY B N 1
ATOM 6834 C CA . GLY B 1 286 ? 21.141 16.781 9.109 1 86.06 286 GLY B CA 1
ATOM 6835 C C . GLY B 1 286 ? 22.375 15.914 9.125 1 86.06 286 GLY B C 1
ATOM 6836 O O . GLY B 1 286 ? 22.297 14.695 9.281 1 86.06 286 GLY B O 1
ATOM 6837 N N . ALA B 1 287 ? 23.453 16.562 9.039 1 88.5 287 ALA B N 1
ATOM 6838 C CA . ALA B 1 287 ? 24.734 15.852 9.055 1 88.5 287 ALA B CA 1
ATOM 6839 C C . ALA B 1 287 ? 24.984 15.219 10.422 1 88.5 287 ALA B C 1
ATOM 6841 O O . ALA B 1 287 ? 25.516 14.109 10.508 1 88.5 287 ALA B O 1
ATOM 6842 N N . VAL B 1 288 ? 24.609 15.961 11.406 1 93.5 288 VAL B N 1
ATOM 6843 C CA . VAL B 1 288 ? 24.797 15.461 12.766 1 93.5 288 VAL B CA 1
ATOM 6844 C C . VAL B 1 288 ? 23.891 14.258 13 1 93.5 288 VAL B C 1
ATOM 6846 O O . VAL B 1 288 ? 24.297 13.281 13.633 1 93.5 288 VAL B O 1
ATOM 6849 N N . VAL B 1 289 ? 22.688 14.305 12.531 1 95.25 289 VAL B N 1
ATOM 6850 C CA . VAL B 1 289 ? 21.766 13.18 12.656 1 95.25 289 VAL B CA 1
ATOM 6851 C C . VAL B 1 289 ? 22.328 11.969 11.914 1 95.25 289 VAL B C 1
ATOM 6853 O O . VAL B 1 289 ? 22.234 10.836 12.398 1 95.25 289 VAL B O 1
ATOM 6856 N N . ALA B 1 290 ? 22.906 12.203 10.734 1 95.62 290 ALA B N 1
ATOM 6857 C CA . ALA B 1 290 ? 23.484 11.133 9.93 1 95.62 290 ALA B CA 1
ATOM 6858 C C . ALA B 1 290 ? 24.609 10.43 10.688 1 95.62 290 ALA B C 1
ATOM 6860 O O . ALA B 1 290 ? 24.703 9.195 10.664 1 95.62 290 ALA B O 1
ATOM 6861 N N . GLU B 1 291 ? 25.391 11.203 11.367 1 95.56 291 GLU B N 1
ATOM 6862 C CA . GLU B 1 291 ? 26.469 10.648 12.164 1 95.56 291 GLU B CA 1
ATOM 6863 C C . GLU B 1 291 ? 25.938 9.828 13.336 1 95.56 291 GLU B C 1
ATOM 6865 O O . GLU B 1 291 ? 26.469 8.773 13.672 1 95.56 291 GLU B O 1
ATOM 6870 N N . ALA B 1 292 ? 24.922 10.367 13.938 1 96.94 292 ALA B N 1
ATOM 6871 C CA . ALA B 1 292 ? 24.297 9.648 15.039 1 96.94 292 ALA B CA 1
ATOM 6872 C C . ALA B 1 292 ? 23.734 8.305 14.578 1 96.94 292 ALA B C 1
ATOM 6874 O O . ALA B 1 292 ? 23.812 7.309 15.305 1 96.94 292 ALA B O 1
ATOM 6875 N N . PHE B 1 293 ? 23.172 8.266 13.438 1 97.81 293 PHE B N 1
ATOM 6876 C CA . PHE B 1 293 ? 22.625 7.043 12.867 1 97.81 293 PHE B CA 1
ATOM 6877 C C . PHE B 1 293 ? 23.719 6.023 12.594 1 97.81 293 PHE B C 1
ATOM 6879 O O . PHE B 1 293 ? 23.562 4.84 12.914 1 97.81 293 PHE B O 1
ATOM 6886 N N . ALA B 1 294 ? 24.812 6.469 12 1 96.94 294 ALA B N 1
ATOM 6887 C CA . ALA B 1 294 ? 25.938 5.59 11.75 1 96.94 294 ALA B CA 1
ATOM 6888 C C . ALA B 1 294 ? 26.469 4.988 13.055 1 96.94 294 ALA B C 1
ATOM 6890 O O . ALA B 1 294 ? 26.781 3.797 13.109 1 96.94 294 ALA B O 1
ATOM 6891 N N . SER B 1 295 ? 26.562 5.855 14.031 1 96.88 295 SER B N 1
ATOM 6892 C CA . SER B 1 295 ? 27.016 5.395 15.344 1 96.88 295 SER B CA 1
ATOM 6893 C C . SER B 1 295 ? 26.078 4.34 15.914 1 96.88 295 SER B C 1
ATOM 6895 O O . SER B 1 295 ? 26.516 3.404 16.578 1 96.88 295 SER B O 1
ATOM 6897 N N . TYR B 1 296 ? 24.812 4.574 15.742 1 97.69 296 TYR B N 1
ATOM 6898 C CA . TYR B 1 296 ? 23.797 3.611 16.188 1 97.69 296 TYR B CA 1
ATOM 6899 C C . TYR B 1 296 ? 24 2.264 15.508 1 97.69 296 TYR B C 1
ATOM 6901 O O . TYR B 1 296 ? 23.922 1.217 16.156 1 97.69 296 TYR B O 1
ATOM 6909 N N . LEU B 1 297 ? 24.203 2.225 14.164 1 97.38 297 LEU B N 1
ATOM 6910 C CA . LEU B 1 297 ? 24.438 0.983 13.43 1 97.38 297 LEU B CA 1
ATOM 6911 C C . LEU B 1 297 ? 25.688 0.273 13.953 1 97.38 297 LEU B C 1
ATOM 6913 O O . LEU B 1 297 ? 25.688 -0.954 14.078 1 97.38 297 LEU B O 1
ATOM 6917 N N . GLY B 1 298 ? 26.719 1.066 14.266 1 96.12 298 GLY B N 1
ATOM 6918 C CA . GLY B 1 298 ? 27.938 0.485 14.828 1 96.12 298 GLY B CA 1
ATOM 6919 C C . GLY B 1 298 ? 27.688 -0.241 16.141 1 96.12 298 GLY B C 1
ATOM 6920 O O . GLY B 1 298 ? 28.234 -1.326 16.359 1 96.12 298 GLY B O 1
ATOM 6921 N N . LYS B 1 299 ? 26.922 0.343 16.922 1 95.62 299 LYS B N 1
ATOM 6922 C CA . LYS B 1 299 ? 26.641 -0.209 18.25 1 95.62 299 LYS B CA 1
ATOM 6923 C C . LYS B 1 299 ? 25.797 -1.484 18.141 1 95.62 299 LYS B C 1
ATOM 6925 O O . LYS B 1 299 ? 26.016 -2.436 18.891 1 95.62 299 LYS B O 1
ATOM 6930 N N . HIS B 1 300 ? 24.875 -1.591 17.203 1 95 300 HIS B N 1
ATOM 6931 C CA . HIS B 1 300 ? 23.906 -2.678 17.203 1 95 300 HIS B CA 1
ATOM 6932 C C . HIS B 1 300 ? 24.234 -3.713 16.141 1 95 300 HIS B C 1
ATOM 6934 O O . HIS B 1 300 ? 23.812 -4.867 16.234 1 95 300 HIS B O 1
ATOM 6940 N N . PHE B 1 301 ? 25 -3.301 15.094 1 95.25 301 PHE B N 1
ATOM 6941 C CA . PHE B 1 301 ? 25.281 -4.211 13.984 1 95.25 301 PHE B CA 1
ATOM 6942 C C . PHE B 1 301 ? 26.781 -4.289 13.711 1 95.25 301 PHE B C 1
ATOM 6944 O O . PHE B 1 301 ? 27.188 -4.562 12.586 1 95.25 301 PHE B O 1
ATOM 6951 N N . GLY B 1 302 ? 27.594 -4.062 14.594 1 93 302 GLY B N 1
ATOM 6952 C CA . GLY B 1 302 ? 29.047 -4.07 14.484 1 93 302 GLY B CA 1
ATOM 6953 C C . GLY B 1 302 ? 29.578 -5.312 13.805 1 93 302 GLY B C 1
ATOM 6954 O O . GLY B 1 302 ? 30.438 -5.219 12.914 1 93 302 GLY B O 1
ATOM 6955 N N . PRO B 1 303 ? 29.141 -6.438 14.195 1 91.62 303 PRO B N 1
ATOM 6956 C CA . PRO B 1 303 ? 29.656 -7.691 13.625 1 91.62 303 PRO B CA 1
ATOM 6957 C C . PRO B 1 303 ? 29.484 -7.762 12.109 1 91.62 303 PRO B C 1
ATOM 6959 O O . PRO B 1 303 ? 30.234 -8.477 11.438 1 91.62 303 PRO B O 1
ATOM 6962 N N . ARG B 1 304 ? 28.547 -7.078 11.555 1 91.25 304 ARG B N 1
ATOM 6963 C CA . ARG B 1 304 ? 28.297 -7.098 10.117 1 91.25 304 ARG B CA 1
ATOM 6964 C C . ARG B 1 304 ? 29.453 -6.469 9.352 1 91.25 304 ARG B C 1
ATOM 6966 O O . ARG B 1 304 ? 29.625 -6.703 8.156 1 91.25 304 ARG B O 1
ATOM 6973 N N . LEU B 1 305 ? 30.219 -5.668 10.016 1 88.69 305 LEU B N 1
ATOM 6974 C CA . LEU B 1 305 ? 31.391 -5.078 9.383 1 88.69 305 LEU B CA 1
ATOM 6975 C C . LEU B 1 305 ? 32.438 -6.145 9.086 1 88.69 305 LEU B C 1
ATOM 6977 O O . LEU B 1 305 ? 33.156 -6.055 8.086 1 88.69 305 LEU B O 1
ATOM 6981 N N . GLN B 1 306 ? 32.469 -7.129 9.906 1 85.12 306 GLN B N 1
ATOM 6982 C CA . GLN B 1 306 ? 33.438 -8.203 9.75 1 85.12 306 GLN B CA 1
ATOM 6983 C C . GLN B 1 306 ? 32.938 -9.258 8.758 1 85.12 306 GLN B C 1
ATOM 6985 O O . GLN B 1 306 ? 33.688 -9.703 7.891 1 85.12 306 GLN B O 1
ATOM 6990 N N . THR B 1 307 ? 31.641 -9.617 8.875 1 83.25 307 THR B N 1
ATOM 6991 C CA . THR B 1 307 ? 31.078 -10.664 8.039 1 83.25 307 THR B CA 1
ATOM 6992 C C . THR B 1 307 ? 30.781 -10.133 6.641 1 83.25 307 THR B C 1
ATOM 6994 O O . THR B 1 307 ? 30.562 -10.914 5.707 1 83.25 307 THR B O 1
ATOM 6997 N N . ARG B 1 308 ? 30.625 -8.859 6.531 1 81.69 308 ARG B N 1
ATOM 6998 C CA . ARG B 1 308 ? 30.359 -8.148 5.285 1 81.69 308 ARG B CA 1
ATOM 6999 C C . ARG B 1 308 ? 28.953 -8.477 4.766 1 81.69 308 ARG B C 1
ATOM 7001 O O . ARG B 1 308 ? 28.688 -8.367 3.566 1 81.69 308 ARG B O 1
ATOM 7008 N N . GLN B 1 309 ? 28.188 -9.023 5.645 1 89.12 309 GLN B N 1
ATOM 7009 C CA . GLN B 1 309 ? 26.781 -9.211 5.305 1 89.12 309 GLN B CA 1
ATOM 7010 C C . GLN B 1 309 ? 26.016 -7.891 5.383 1 89.12 309 GLN B C 1
ATOM 7012 O O . GLN B 1 309 ? 26.25 -7.082 6.285 1 89.12 309 GLN B O 1
ATOM 7017 N N . PRO B 1 310 ? 25.203 -7.668 4.473 1 94.25 310 PRO B N 1
ATOM 7018 C CA . PRO B 1 310 ? 24.5 -6.387 4.484 1 94.25 310 PRO B CA 1
ATOM 7019 C C . PRO B 1 310 ? 23.484 -6.289 5.625 1 94.25 310 PRO B C 1
ATOM 7021 O O . PRO B 1 310 ? 22.969 -7.309 6.09 1 94.25 310 PRO B O 1
ATOM 7024 N N . ILE B 1 311 ? 23.266 -5.109 6.148 1 96 311 ILE B N 1
ATOM 7025 C CA . ILE B 1 311 ? 22.125 -4.812 7.012 1 96 311 ILE B CA 1
ATOM 7026 C C . ILE B 1 311 ? 20.891 -4.582 6.156 1 96 311 ILE B C 1
ATOM 7028 O O . ILE B 1 311 ? 20.891 -3.723 5.27 1 96 311 ILE B O 1
ATOM 7032 N N . THR B 1 312 ? 19.875 -5.379 6.344 1 96.88 312 THR B N 1
ATOM 7033 C CA . THR B 1 312 ? 18.625 -5.219 5.59 1 96.88 312 THR B CA 1
ATOM 7034 C C . THR B 1 312 ? 17.734 -4.18 6.25 1 96.88 312 THR B C 1
ATOM 7036 O O . THR B 1 312 ? 17.297 -4.355 7.391 1 96.88 312 THR B O 1
ATOM 7039 N N . VAL B 1 313 ? 17.484 -3.068 5.527 1 98.06 313 VAL B N 1
ATOM 7040 C CA . VAL B 1 313 ? 16.734 -1.931 6.059 1 98.06 313 VAL B CA 1
ATOM 7041 C C . VAL B 1 313 ? 15.438 -1.754 5.277 1 98.06 313 VAL B C 1
ATOM 7043 O O . VAL B 1 313 ? 15.438 -1.729 4.047 1 98.06 313 VAL B O 1
ATOM 7046 N N . LEU B 1 314 ? 14.32 -1.723 6.004 1 98.62 314 LEU B N 1
ATOM 7047 C CA . LEU B 1 314 ? 13.031 -1.387 5.41 1 98.62 314 LEU B CA 1
ATOM 7048 C C . LEU B 1 314 ? 12.656 0.063 5.707 1 98.62 314 LEU B C 1
ATOM 7050 O O . LEU B 1 314 ? 12.75 0.512 6.852 1 98.62 314 LEU B O 1
ATOM 7054 N N . THR B 1 315 ? 12.359 0.835 4.668 1 98.56 315 THR B N 1
ATOM 7055 C CA . THR B 1 315 ? 11.945 2.223 4.852 1 98.56 315 THR B CA 1
ATOM 7056 C C . THR B 1 315 ? 10.898 2.613 3.812 1 98.56 315 THR B C 1
ATOM 7058 O O . THR B 1 315 ? 10.406 1.763 3.066 1 98.56 315 THR B O 1
ATOM 7061 N N . LEU B 1 316 ? 10.367 3.805 3.92 1 98.06 316 LEU B N 1
ATOM 7062 C CA . LEU B 1 316 ? 9.336 4.328 3.023 1 98.06 316 LEU B CA 1
ATOM 7063 C C . LEU B 1 316 ? 9.383 5.852 2.975 1 98.06 316 LEU B C 1
ATOM 7065 O O . LEU B 1 316 ? 10.133 6.477 3.729 1 98.06 316 LEU B O 1
ATOM 7069 N N . SER B 1 317 ? 8.633 6.414 2.078 1 94.88 317 SER B N 1
ATOM 7070 C CA . SER B 1 317 ? 8.484 7.855 1.927 1 94.88 317 SER B CA 1
ATOM 7071 C C . SER B 1 317 ? 9.812 8.516 1.566 1 94.88 317 SER B C 1
ATOM 7073 O O . SER B 1 317 ? 10.789 7.824 1.253 1 94.88 317 SER B O 1
ATOM 7075 N N . GLU B 1 318 ? 9.812 9.789 1.486 1 92.81 318 GLU B N 1
ATOM 7076 C CA . GLU B 1 318 ? 11.023 10.562 1.197 1 92.81 318 GLU B CA 1
ATOM 7077 C C . GLU B 1 318 ? 11.328 11.547 2.318 1 92.81 318 GLU B C 1
ATOM 7079 O O . GLU B 1 318 ? 10.734 12.625 2.379 1 92.81 318 GLU B O 1
ATOM 7084 N N . SER B 1 319 ? 12.133 11.117 3.129 1 91.75 319 SER B N 1
ATOM 7085 C CA . SER B 1 319 ? 12.688 11.984 4.16 1 91.75 319 SER B CA 1
ATOM 7086 C C . SER B 1 319 ? 14.109 12.43 3.809 1 91.75 319 SER B C 1
ATOM 7088 O O . SER B 1 319 ? 14.992 11.594 3.629 1 91.75 319 SER B O 1
ATOM 7090 N N . SER B 1 320 ? 14.305 13.711 3.76 1 89 320 SER B N 1
ATOM 7091 C CA . SER B 1 320 ? 15.641 14.219 3.473 1 89 320 SER B CA 1
ATOM 7092 C C . SER B 1 320 ? 16.641 13.805 4.555 1 89 320 SER B C 1
ATOM 7094 O O . SER B 1 320 ? 17.812 13.555 4.27 1 89 320 SER B O 1
ATOM 7096 N N . THR B 1 321 ? 16.156 13.703 5.762 1 91.69 321 THR B N 1
ATOM 7097 C CA . THR B 1 321 ? 17 13.297 6.887 1 91.69 321 THR B CA 1
ATOM 7098 C C . THR B 1 321 ? 17.422 11.836 6.734 1 91.69 321 THR B C 1
ATOM 7100 O O . THR B 1 321 ? 18.594 11.508 6.945 1 91.69 321 THR B O 1
ATOM 7103 N N . ILE B 1 322 ? 16.531 10.984 6.367 1 95.06 322 ILE B N 1
ATOM 7104 C CA . ILE B 1 322 ? 16.828 9.57 6.18 1 95.06 322 ILE B CA 1
ATOM 7105 C C . ILE B 1 322 ? 17.766 9.398 4.98 1 95.06 322 ILE B C 1
ATOM 7107 O O . ILE B 1 322 ? 18.703 8.609 5.027 1 95.06 322 ILE B O 1
ATOM 7111 N N . ALA B 1 323 ? 17.453 10.164 3.898 1 93.12 323 ALA B N 1
ATOM 7112 C CA . ALA B 1 323 ? 18.297 10.094 2.713 1 93.12 323 ALA B CA 1
ATOM 7113 C C . ALA B 1 323 ? 19.75 10.414 3.055 1 93.12 323 ALA B C 1
ATOM 7115 O O . ALA B 1 323 ? 20.672 9.688 2.666 1 93.12 323 ALA B O 1
ATOM 7116 N N . LEU B 1 324 ? 19.953 11.453 3.832 1 91.06 324 LEU B N 1
ATOM 7117 C CA . LEU B 1 324 ? 21.297 11.867 4.227 1 91.06 324 LEU B CA 1
ATOM 7118 C C . LEU B 1 324 ? 21.938 10.82 5.121 1 91.06 324 LEU B C 1
ATOM 7120 O O . LEU B 1 324 ? 23.141 10.539 4.996 1 91.06 324 LEU B O 1
ATOM 7124 N N . ALA B 1 325 ? 21.188 10.297 5.988 1 95 325 ALA B N 1
ATOM 7125 C CA . ALA B 1 325 ? 21.703 9.289 6.914 1 95 325 ALA B CA 1
ATOM 7126 C C . ALA B 1 325 ? 22.156 8.047 6.164 1 95 325 ALA B C 1
ATOM 7128 O O . ALA B 1 325 ? 23.25 7.52 6.426 1 95 325 ALA B O 1
ATOM 7129 N N . LEU B 1 326 ? 21.359 7.559 5.273 1 94.75 326 LEU B N 1
ATOM 7130 C CA . LEU B 1 326 ? 21.688 6.363 4.5 1 94.75 326 LEU B CA 1
ATOM 7131 C C . LEU B 1 326 ? 22.875 6.609 3.596 1 94.75 326 LEU B C 1
ATOM 7133 O O . LEU B 1 326 ? 23.766 5.754 3.471 1 94.75 326 LEU B O 1
ATOM 7137 N N . GLN B 1 327 ? 22.906 7.77 2.992 1 90.81 327 GLN B N 1
ATOM 7138 C CA . GLN B 1 327 ? 24.047 8.141 2.16 1 90.81 327 GLN B CA 1
ATOM 7139 C C . GLN B 1 327 ? 25.344 8.164 2.973 1 90.81 327 GLN B C 1
ATOM 7141 O O . GLN B 1 327 ? 26.375 7.699 2.512 1 90.81 327 GLN B O 1
ATOM 7146 N N . HIS B 1 328 ? 25.234 8.758 4.102 1 92.25 328 HIS B N 1
ATOM 7147 C CA . HIS B 1 328 ? 26.391 8.852 4.988 1 92.25 328 HIS B CA 1
ATOM 7148 C C . HIS B 1 328 ? 26.922 7.469 5.344 1 92.25 328 HIS B C 1
ATOM 7150 O O . HIS B 1 328 ? 28.141 7.246 5.336 1 92.25 328 HIS B O 1
ATOM 7156 N N . VAL B 1 329 ? 26.078 6.555 5.629 1 93.38 329 VAL B N 1
ATOM 7157 C CA . VAL B 1 329 ? 26.484 5.199 6.008 1 93.38 329 VAL B CA 1
ATOM 7158 C C . VAL B 1 329 ? 27.188 4.523 4.84 1 93.38 329 VAL B C 1
ATOM 7160 O O . VAL B 1 329 ? 28.25 3.93 5.012 1 93.38 329 VAL B O 1
ATOM 7163 N N . VAL B 1 330 ? 26.625 4.609 3.684 1 89.25 330 VAL B N 1
ATOM 7164 C CA . VAL B 1 330 ? 27.172 3.945 2.508 1 89.25 330 VAL B CA 1
ATOM 7165 C C . VAL B 1 330 ? 28.516 4.578 2.141 1 89.25 330 VAL B C 1
ATOM 7167 O O . VAL B 1 330 ? 29.469 3.873 1.792 1 89.25 330 VAL B O 1
ATOM 7170 N N . ALA B 1 331 ? 28.578 5.82 2.324 1 86.06 331 ALA B N 1
ATOM 7171 C CA . ALA B 1 331 ? 29.766 6.555 1.88 1 86.06 331 ALA B CA 1
ATOM 7172 C C . ALA B 1 331 ? 30.875 6.473 2.916 1 86.06 331 ALA B C 1
ATOM 7174 O O . ALA B 1 331 ? 32.062 6.395 2.562 1 86.06 331 ALA B O 1
ATOM 7175 N N . ASN B 1 332 ? 30.531 6.488 4.23 1 89.31 332 ASN B N 1
ATOM 7176 C CA . ASN B 1 332 ? 31.547 6.785 5.234 1 89.31 332 ASN B CA 1
ATOM 7177 C C . ASN B 1 332 ? 31.766 5.605 6.184 1 89.31 332 ASN B C 1
ATOM 7179 O O . ASN B 1 332 ? 32.562 5.691 7.113 1 89.31 332 ASN B O 1
ATOM 7183 N N . THR B 1 333 ? 31.062 4.629 5.973 1 90.88 333 THR B N 1
ATOM 7184 C CA . THR B 1 333 ? 31.25 3.455 6.816 1 90.88 333 THR B CA 1
ATOM 7185 C C . THR B 1 333 ? 31.5 2.213 5.969 1 90.88 333 THR B C 1
ATOM 7187 O O . THR B 1 333 ? 31.422 2.266 4.738 1 90.88 333 THR B O 1
ATOM 7190 N N . GLY B 1 334 ? 31.828 1.108 6.625 1 88.88 334 GLY B N 1
ATOM 7191 C CA . GLY B 1 334 ? 32.062 -0.153 5.941 1 88.88 334 GLY B CA 1
ATOM 7192 C C . GLY B 1 334 ? 30.812 -0.996 5.785 1 88.88 334 GLY B C 1
ATOM 7193 O O . GLY B 1 334 ? 30.859 -2.068 5.18 1 88.88 334 GLY B O 1
ATOM 7194 N N . PHE B 1 335 ? 29.766 -0.49 6.234 1 92.69 335 PHE B N 1
ATOM 7195 C CA . PHE B 1 335 ? 28.531 -1.278 6.195 1 92.69 335 PHE B CA 1
ATOM 7196 C C . PHE B 1 335 ? 28 -1.373 4.77 1 92.69 335 PHE B C 1
ATOM 7198 O O . PHE B 1 335 ? 28.031 -0.396 4.02 1 92.69 335 PHE B O 1
ATOM 7205 N N . ALA B 1 336 ? 27.562 -2.561 4.383 1 93.19 336 ALA B N 1
ATOM 7206 C CA . ALA B 1 336 ? 26.719 -2.744 3.199 1 93.19 336 ALA B CA 1
ATOM 7207 C C . ALA B 1 336 ? 25.25 -2.723 3.568 1 93.19 336 ALA B C 1
ATOM 7209 O O . ALA B 1 336 ? 24.859 -3.201 4.637 1 93.19 336 ALA B O 1
ATOM 7210 N N . LEU B 1 337 ? 24.438 -2.168 2.666 1 95.25 337 LEU B N 1
ATOM 7211 C CA . LEU B 1 337 ? 23.016 -2.055 2.951 1 95.25 337 LEU B CA 1
ATOM 7212 C C . LEU B 1 337 ? 22.188 -2.766 1.886 1 95.25 337 LEU B C 1
ATOM 7214 O O . LEU B 1 337 ? 22.5 -2.67 0.693 1 95.25 337 LEU B O 1
ATOM 7218 N N . ASP B 1 338 ? 21.281 -3.617 2.312 1 96.31 338 ASP B N 1
ATOM 7219 C CA . ASP B 1 338 ? 20.156 -4.082 1.511 1 96.31 338 ASP B CA 1
ATOM 7220 C C . ASP B 1 338 ? 18.891 -3.301 1.839 1 96.31 338 ASP B C 1
ATOM 7222 O O . ASP B 1 338 ? 18.172 -3.633 2.789 1 96.31 338 ASP B O 1
ATOM 7226 N N . LEU B 1 339 ? 18.641 -2.277 1.044 1 97.38 339 LEU B N 1
ATOM 7227 C CA . LEU B 1 339 ? 17.578 -1.314 1.328 1 97.38 339 LEU B CA 1
ATOM 7228 C C . LEU B 1 339 ? 16.281 -1.697 0.61 1 97.38 339 LEU B C 1
ATOM 7230 O O . LEU B 1 339 ? 16.266 -1.788 -0.62 1 97.38 339 LEU B O 1
ATOM 7234 N N . ARG B 1 340 ? 15.281 -1.943 1.397 1 98.31 340 ARG B N 1
ATOM 7235 C CA . ARG B 1 340 ? 13.93 -2.191 0.899 1 98.31 340 ARG B CA 1
ATOM 7236 C C . ARG B 1 340 ? 13.055 -0.952 1.051 1 98.31 340 ARG B C 1
ATOM 7238 O O . ARG B 1 340 ? 12.844 -0.468 2.164 1 98.31 340 ARG B O 1
ATOM 7245 N N . ILE B 1 341 ? 12.547 -0.454 -0.089 1 98.44 341 ILE B N 1
ATOM 7246 C CA . ILE B 1 341 ? 11.805 0.799 -0.045 1 98.44 341 ILE B CA 1
ATOM 7247 C C . ILE B 1 341 ? 10.383 0.574 -0.565 1 98.44 341 ILE B C 1
ATOM 7249 O O . ILE B 1 341 ? 10.195 0.055 -1.669 1 98.44 341 ILE B O 1
ATOM 7253 N N . LEU B 1 342 ? 9.375 0.867 0.222 1 98.56 342 LEU B N 1
ATOM 7254 C CA . LEU B 1 342 ? 8 0.901 -0.263 1 98.56 342 LEU B CA 1
ATOM 7255 C C . LEU B 1 342 ? 7.754 2.145 -1.111 1 98.56 342 LEU B C 1
ATOM 7257 O O . LEU B 1 342 ? 8.258 3.227 -0.796 1 98.56 342 LEU B O 1
ATOM 7261 N N . GLU B 1 343 ? 6.969 2.025 -2.098 1 97.69 343 GLU B N 1
ATOM 7262 C CA . GLU B 1 343 ? 6.809 3.088 -3.086 1 97.69 343 GLU B CA 1
ATOM 7263 C C . GLU B 1 343 ? 6.105 4.301 -2.48 1 97.69 343 GLU B C 1
ATOM 7265 O O . GLU B 1 343 ? 6.328 5.434 -2.916 1 97.69 343 GLU B O 1
ATOM 7270 N N . SER B 1 344 ? 5.16 4.086 -1.491 1 97 344 SER B N 1
ATOM 7271 C CA . SER B 1 344 ? 4.504 5.137 -0.72 1 97 344 SER B CA 1
ATOM 7272 C C . SER B 1 344 ? 3.488 5.895 -1.568 1 97 344 SER B C 1
ATOM 7274 O O . SER B 1 344 ? 3.662 7.082 -1.839 1 97 344 SER B O 1
ATOM 7276 N N . ARG B 1 345 ? 2.422 5.203 -1.844 1 94.69 345 ARG B N 1
ATOM 7277 C CA . ARG B 1 345 ? 1.27 5.875 -2.438 1 94.69 345 ARG B CA 1
ATOM 7278 C C . ARG B 1 345 ? 0.674 6.895 -1.474 1 94.69 345 ARG B C 1
ATOM 7280 O O . ARG B 1 345 ? 0.794 6.75 -0.255 1 94.69 345 ARG B O 1
ATOM 7287 N N . PRO B 1 346 ? 0.146 8.039 -2.053 1 92.88 346 PRO B N 1
ATOM 7288 C CA . PRO B 1 346 ? -0.294 8.25 -3.434 1 92.88 346 PRO B CA 1
ATOM 7289 C C . PRO B 1 346 ? 0.773 8.914 -4.297 1 92.88 346 PRO B C 1
ATOM 7291 O O . PRO B 1 346 ? 0.679 8.898 -5.527 1 92.88 346 PRO B O 1
ATOM 7294 N N . LEU B 1 347 ? 1.83 9.539 -3.699 1 92.88 347 LEU B N 1
ATOM 7295 C CA . LEU B 1 347 ? 2.699 10.414 -4.48 1 92.88 347 LEU B CA 1
ATOM 7296 C C . LEU B 1 347 ? 4.012 9.711 -4.82 1 92.88 347 LEU B C 1
ATOM 7298 O O . LEU B 1 347 ? 4.93 10.336 -5.363 1 92.88 347 LEU B O 1
ATOM 7302 N N . PHE B 1 348 ? 4.148 8.422 -4.457 1 96.56 348 PHE B N 1
ATOM 7303 C CA . PHE B 1 348 ? 5.285 7.59 -4.82 1 96.56 348 PHE B CA 1
ATOM 7304 C C . PHE B 1 348 ? 6.586 8.188 -4.297 1 96.56 348 PHE B C 1
ATOM 7306 O O . PHE B 1 348 ? 7.598 8.203 -5.004 1 96.56 348 PHE B O 1
ATOM 7313 N N . GLU B 1 349 ? 6.555 8.656 -3.061 1 95.56 349 GLU B N 1
ATOM 7314 C CA . GLU B 1 349 ? 7.711 9.328 -2.473 1 95.56 349 GLU B CA 1
ATOM 7315 C C . GLU B 1 349 ? 8.875 8.352 -2.277 1 95.56 349 GLU B C 1
ATOM 7317 O O . GLU B 1 349 ? 10.039 8.758 -2.305 1 95.56 349 GLU B O 1
ATOM 7322 N N . GLY B 1 350 ? 8.602 7.059 -2.105 1 97.31 350 GLY B N 1
ATOM 7323 C CA . GLY B 1 350 ? 9.664 6.074 -1.986 1 97.31 350 GLY B CA 1
ATOM 7324 C C . GLY B 1 350 ? 10.523 5.969 -3.234 1 97.31 350 GLY B C 1
ATOM 7325 O O . GLY B 1 350 ? 11.719 5.668 -3.15 1 97.31 350 GLY B O 1
ATOM 7326 N N . VAL B 1 351 ? 9.953 6.191 -4.402 1 97.06 351 VAL B N 1
ATOM 7327 C CA . VAL B 1 351 ? 10.664 6.148 -5.676 1 97.06 351 VAL B CA 1
ATOM 7328 C C . VAL B 1 351 ? 11.672 7.293 -5.742 1 97.06 351 VAL B C 1
ATOM 7330 O O . VAL B 1 351 ? 12.82 7.098 -6.148 1 97.06 351 VAL B O 1
ATOM 7333 N N . SER B 1 352 ? 11.242 8.438 -5.273 1 95.06 352 SER B N 1
ATOM 7334 C CA . SER B 1 352 ? 12.133 9.602 -5.238 1 95.06 352 SER B CA 1
ATOM 7335 C C . SER B 1 352 ? 13.289 9.383 -4.273 1 95.06 352 SER B C 1
ATOM 7337 O O . SER B 1 352 ? 14.414 9.82 -4.535 1 95.06 352 SER B O 1
ATOM 7339 N N . LEU B 1 353 ? 13.008 8.766 -3.168 1 95.25 353 LEU B N 1
ATOM 7340 C CA . LEU B 1 353 ? 14.07 8.453 -2.219 1 95.25 353 LEU B CA 1
ATOM 7341 C C . LEU B 1 353 ? 15.117 7.543 -2.855 1 95.25 353 LEU B C 1
ATOM 7343 O O . LEU B 1 353 ? 16.312 7.801 -2.746 1 95.25 353 LEU B O 1
ATOM 7347 N N . ALA B 1 354 ? 14.648 6.488 -3.504 1 95.88 354 ALA B N 1
ATOM 7348 C CA . ALA B 1 354 ? 15.57 5.559 -4.164 1 95.88 354 ALA B CA 1
ATOM 7349 C C . ALA B 1 354 ? 16.453 6.285 -5.172 1 95.88 354 ALA B C 1
ATOM 7351 O O . ALA B 1 354 ? 17.656 6.047 -5.23 1 95.88 354 ALA B O 1
ATOM 7352 N N . ALA B 1 355 ? 15.852 7.207 -5.93 1 93.81 355 ALA B N 1
ATOM 7353 C CA . ALA B 1 355 ? 16.594 7.965 -6.93 1 93.81 355 ALA B CA 1
ATOM 7354 C C . ALA B 1 355 ? 17.625 8.875 -6.273 1 93.81 355 ALA B C 1
ATOM 7356 O O . ALA B 1 355 ? 18.734 9.039 -6.789 1 93.81 355 ALA B O 1
ATOM 7357 N N . SER B 1 356 ? 17.234 9.461 -5.188 1 91.44 356 SER B N 1
ATOM 7358 C CA . SER B 1 356 ? 18.156 10.352 -4.484 1 91.44 356 SER B CA 1
ATOM 7359 C C . SER B 1 356 ? 19.391 9.602 -3.994 1 91.44 356 SER B C 1
ATOM 7361 O O . SER B 1 356 ? 20.469 10.18 -3.91 1 91.44 356 SER B O 1
ATOM 7363 N N . LEU B 1 357 ? 19.281 8.328 -3.709 1 91.56 357 LEU B N 1
ATOM 7364 C CA . LEU B 1 357 ? 20.359 7.52 -3.18 1 91.56 357 LEU B CA 1
ATOM 7365 C C . LEU B 1 357 ? 21.25 6.996 -4.305 1 91.56 357 LEU B C 1
ATOM 7367 O O . LEU B 1 357 ? 22.344 6.496 -4.055 1 91.56 357 LEU B O 1
ATOM 7371 N N . THR B 1 358 ? 20.797 7.109 -5.531 1 87.75 358 THR B N 1
ATOM 7372 C CA . THR B 1 358 ? 21.562 6.582 -6.66 1 87.75 358 THR B CA 1
ATOM 7373 C C . THR B 1 358 ? 22.234 7.711 -7.434 1 87.75 358 THR B C 1
ATOM 7375 O O . THR B 1 358 ? 22.922 7.469 -8.422 1 87.75 358 THR B O 1
ATOM 7378 N N . ASP B 1 359 ? 21.891 8.938 -7.062 1 75.81 359 ASP B N 1
ATOM 7379 C CA . ASP B 1 359 ? 22.438 10.094 -7.758 1 75.81 359 ASP B CA 1
ATOM 7380 C C . ASP B 1 359 ? 23.938 10.219 -7.5 1 75.81 359 ASP B C 1
ATOM 7382 O O . ASP B 1 359 ? 24.391 10.133 -6.355 1 75.81 359 ASP B O 1
ATOM 7386 N N . LYS B 1 360 ? 24.734 10.047 -8.586 1 58.31 360 LYS B N 1
ATOM 7387 C CA . LYS B 1 360 ? 26.203 10.023 -8.664 1 58.31 360 LYS B CA 1
ATOM 7388 C C . LYS B 1 360 ? 26.812 11.203 -7.91 1 58.31 360 LYS B C 1
ATOM 7390 O O . LYS B 1 360 ? 27.828 11.055 -7.234 1 58.31 360 LYS B O 1
ATOM 7395 N N . MET B 1 361 ? 26.297 12.367 -8.266 1 48.28 361 MET B N 1
ATOM 7396 C CA . MET B 1 361 ? 26.891 13.586 -7.711 1 48.28 361 MET B CA 1
ATOM 7397 C C . MET B 1 361 ? 26.891 13.539 -6.188 1 48.28 361 MET B C 1
ATOM 7399 O O . MET B 1 361 ? 27.859 13.977 -5.559 1 48.28 361 MET B O 1
ATOM 7403 N N . LEU B 1 362 ? 25.906 12.93 -5.746 1 50.25 362 LEU B N 1
ATOM 7404 C CA . LEU B 1 362 ? 25.766 12.945 -4.293 1 50.25 362 LEU B CA 1
ATOM 7405 C C . LEU B 1 362 ? 26.719 11.953 -3.641 1 50.25 362 LEU B C 1
ATOM 7407 O O . LEU B 1 362 ? 27.297 12.242 -2.59 1 50.25 362 LEU B O 1
ATOM 7411 N N . ILE B 1 363 ? 26.938 10.828 -4.418 1 50.81 363 ILE B N 1
ATOM 7412 C CA . ILE B 1 363 ? 27.828 9.805 -3.896 1 50.81 363 ILE B CA 1
ATOM 7413 C C . ILE B 1 363 ? 29.266 10.328 -3.896 1 50.81 363 ILE B C 1
ATOM 7415 O O . ILE B 1 363 ? 30.016 10.109 -2.941 1 50.81 363 ILE B O 1
ATOM 7419 N N . SER B 1 364 ? 29.578 11.094 -4.945 1 48.78 364 SER B N 1
ATOM 7420 C CA . SER B 1 364 ? 30.938 11.648 -5.043 1 48.78 364 SER B CA 1
ATOM 7421 C C . SER B 1 364 ? 31.188 12.68 -3.953 1 48.78 364 SER B C 1
ATOM 7423 O O . SER B 1 364 ? 32.281 12.727 -3.373 1 48.78 364 SER B O 1
ATOM 7425 N N . GLN B 1 365 ? 30.219 13.5 -3.703 1 46.97 365 GLN B N 1
ATOM 7426 C CA . GLN B 1 365 ? 30.391 14.562 -2.719 1 46.97 365 GLN B CA 1
ATOM 7427 C C . GLN B 1 365 ? 30.5 14 -1.307 1 46.97 365 GLN B C 1
ATOM 7429 O O . GLN B 1 365 ? 31.25 14.508 -0.48 1 46.97 365 GLN B O 1
ATOM 7434 N N . ALA B 1 366 ? 29.797 12.953 -1.114 1 45.38 366 ALA B N 1
ATOM 7435 C CA . ALA B 1 366 ? 29.844 12.328 0.207 1 45.38 366 ALA B CA 1
ATOM 7436 C C . ALA B 1 366 ? 31.203 11.703 0.474 1 45.38 366 ALA B C 1
ATOM 7438 O O . ALA B 1 366 ? 31.703 11.75 1.599 1 45.38 366 ALA B O 1
ATOM 7439 N N . ALA B 1 367 ? 31.859 11.141 -0.596 1 43.69 367 ALA B N 1
ATOM 7440 C CA . ALA B 1 367 ? 33.219 10.57 -0.511 1 43.69 367 ALA B CA 1
ATOM 7441 C C . ALA B 1 367 ? 34.25 11.656 -0.225 1 43.69 367 ALA B C 1
ATOM 7443 O O . ALA B 1 367 ? 35.219 11.422 0.479 1 43.69 367 ALA B O 1
ATOM 7444 N N . LEU B 1 368 ? 34.094 12.773 -0.817 1 41.47 368 LEU B N 1
ATOM 7445 C CA . LEU B 1 368 ? 35.062 13.867 -0.615 1 41.47 368 LEU B CA 1
ATOM 7446 C C . LEU B 1 368 ? 34.938 14.438 0.794 1 41.47 368 LEU B C 1
ATOM 7448 O O . LEU B 1 368 ? 35.906 14.93 1.357 1 41.47 368 LEU B O 1
ATOM 7452 N N . GLY B 1 369 ? 33.719 14.453 1.299 1 39.03 369 GLY B N 1
ATOM 7453 C CA . GLY B 1 369 ? 33.562 15.078 2.602 1 39.03 369 GLY B CA 1
ATOM 7454 C C . GLY B 1 369 ? 34.125 14.266 3.736 1 39.03 369 GLY B C 1
ATOM 7455 O O . GLY B 1 369 ? 34.219 14.742 4.867 1 39.03 369 GLY B O 1
ATOM 7456 N N . GLY B 1 370 ? 34.344 12.93 3.547 1 35.25 370 GLY B N 1
ATOM 7457 C CA . GLY B 1 370 ? 35.031 12.203 4.605 1 35.25 370 GLY B CA 1
ATOM 7458 C C . GLY B 1 370 ? 36.531 12.438 4.621 1 35.25 370 GLY B C 1
ATOM 7459 O O . GLY B 1 370 ? 37.25 11.812 5.402 1 35.25 370 GLY B O 1
ATOM 7460 N N . ALA B 1 371 ? 37.281 12.766 3.504 1 32 371 ALA B N 1
ATOM 7461 C CA . ALA B 1 371 ? 38.719 12.969 3.604 1 32 371 ALA B CA 1
ATOM 7462 C C . ALA B 1 371 ? 39.031 14.133 4.543 1 32 371 ALA B C 1
ATOM 7464 O O . ALA B 1 371 ? 38.906 15.297 4.16 1 32 371 ALA B O 1
ATOM 7465 N N . GLY B 1 372 ? 38.688 14.141 5.75 1 27.8 372 GLY B N 1
ATOM 7466 C CA . GLY B 1 372 ? 39.344 15.055 6.656 1 27.8 372 GLY B CA 1
ATOM 7467 C C . GLY B 1 372 ? 40.844 15.156 6.395 1 27.8 372 GLY B C 1
ATOM 7468 O O . GLY B 1 372 ? 41.406 14.336 5.676 1 27.8 372 GLY B O 1
ATOM 7469 N N . THR B 1 373 ? 41.531 16.219 7.074 1 28.83 373 THR B N 1
ATOM 7470 C CA . THR B 1 373 ? 42.812 16.922 7.234 1 28.83 373 THR B CA 1
ATOM 7471 C C . THR B 1 373 ? 43.906 15.938 7.645 1 28.83 373 THR B C 1
ATOM 7473 O O . THR B 1 373 ? 44.031 15.578 8.82 1 28.83 373 THR B O 1
ATOM 7476 N N . GLU B 1 374 ? 44.188 14.867 7.016 1 24.7 374 GLU B N 1
ATOM 7477 C CA . GLU B 1 374 ? 45.5 14.391 7.414 1 24.7 374 GLU B CA 1
ATOM 7478 C C . GLU B 1 374 ? 46.562 15.477 7.203 1 24.7 374 GLU B C 1
ATOM 7480 O O . GLU B 1 374 ? 46.656 16.062 6.129 1 24.7 374 GLU B O 1
ATOM 7485 N N . LYS B 1 375 ? 47.125 16.078 8.32 1 24.34 375 LYS B N 1
ATOM 7486 C CA . LYS B 1 375 ? 48.312 16.922 8.453 1 24.34 375 LYS B CA 1
ATOM 7487 C C . LYS B 1 375 ? 49.469 16.375 7.652 1 24.34 375 LYS B C 1
ATOM 7489 O O . LYS B 1 375 ? 49.844 15.203 7.816 1 24.34 375 LYS B O 1
ATOM 7494 N N . GLU B 1 376 ? 49.812 16.906 6.441 1 24.7 376 GLU B N 1
ATOM 7495 C CA . GLU B 1 376 ? 51.125 16.859 5.812 1 24.7 376 GLU B CA 1
ATOM 7496 C C . GLU B 1 376 ? 52.219 17.078 6.836 1 24.7 376 GLU B C 1
ATOM 7498 O O . GLU B 1 376 ? 52.312 18.125 7.484 1 24.7 376 GLU B O 1
ATOM 7503 N N . THR B 1 377 ? 52.531 16.109 7.672 1 22.56 377 THR B N 1
ATOM 7504 C CA . THR B 1 377 ? 53.844 16.281 8.297 1 22.56 377 THR B CA 1
ATOM 7505 C C . THR B 1 377 ? 54.906 16.578 7.254 1 22.56 377 THR B C 1
ATOM 7507 O O . THR B 1 377 ? 55.062 15.844 6.273 1 22.56 377 THR B O 1
ATOM 7510 N N . LYS B 1 378 ? 55.344 17.891 7.18 1 23.52 378 LYS B N 1
ATOM 7511 C CA . LYS B 1 378 ? 56.438 18.625 6.508 1 23.52 378 LYS B CA 1
ATOM 7512 C C . LYS B 1 378 ? 57.75 17.844 6.59 1 23.52 378 LYS B C 1
ATOM 7514 O O . LYS B 1 378 ? 58.5 17.984 7.559 1 23.52 378 LYS B O 1
ATOM 7519 N N . GLU B 1 379 ? 57.875 16.531 6.438 1 21.41 379 GLU B N 1
ATOM 7520 C CA . GLU B 1 379 ? 59.312 16.266 6.398 1 21.41 379 GLU B CA 1
ATOM 7521 C C . GLU B 1 379 ? 59.969 16.938 5.199 1 21.41 379 GLU B C 1
ATOM 7523 O O . GLU B 1 379 ? 59.406 16.938 4.094 1 21.41 379 GLU B O 1
ATOM 7528 N N . SER B 1 380 ? 60.906 17.906 5.391 1 20.25 380 SER B N 1
ATOM 7529 C CA . SER B 1 380 ? 61.844 18.859 4.777 1 20.25 380 SER B CA 1
ATOM 7530 C C . SER B 1 380 ? 62.688 18.188 3.699 1 20.25 380 SER B C 1
ATOM 7532 O O . SER B 1 380 ? 63.594 18.812 3.156 1 20.25 380 SER B O 1
ATOM 7534 N N . GLU B 1 381 ? 62.375 17 3.129 1 19.38 381 GLU B N 1
ATOM 7535 C CA . GLU B 1 381 ? 63.625 16.719 2.439 1 19.38 381 GLU B CA 1
ATOM 7536 C C . GLU B 1 381 ? 63.844 17.656 1.258 1 19.38 381 GLU B C 1
ATOM 7538 O O . GLU B 1 381 ? 62.906 17.984 0.54 1 19.38 381 GLU B O 1
ATOM 7543 N N . GLU B 1 382 ? 64.938 18.391 1.082 1 18.47 382 GLU B N 1
ATOM 7544 C CA . GLU B 1 382 ? 65.75 19.328 0.296 1 18.47 382 GLU B CA 1
ATOM 7545 C C . GLU B 1 382 ? 66 18.812 -1.122 1 18.47 382 GLU B C 1
ATOM 7547 O O . GLU B 1 382 ? 66.75 19.391 -1.889 1 18.47 382 GLU B O 1
ATOM 7552 N N . ALA B 1 383 ? 65.375 17.688 -1.565 1 20.69 383 ALA B N 1
ATOM 7553 C CA . ALA B 1 383 ? 66.25 17.312 -2.697 1 20.69 383 ALA B CA 1
ATOM 7554 C C . ALA B 1 383 ? 66.188 18.375 -3.795 1 20.69 383 ALA B C 1
ATOM 7556 O O . ALA B 1 383 ? 65.188 19.078 -3.932 1 20.69 383 ALA B O 1
ATOM 7557 N N . HIS B 1 384 ? 67.125 18.391 -4.703 1 19.31 384 HIS B N 1
ATOM 7558 C CA . HIS B 1 384 ? 67.812 19.203 -5.703 1 19.31 384 HIS B CA 1
ATOM 7559 C C . HIS B 1 384 ? 67 19.359 -6.961 1 19.31 384 HIS B C 1
ATOM 7561 O O . HIS B 1 384 ? 66.188 18.469 -7.312 1 19.31 384 HIS B O 1
ATOM 7567 N N . VAL B 1 385 ? 66.875 20.609 -7.555 1 19.55 385 VAL B N 1
ATOM 7568 C CA . VAL B 1 385 ? 66.25 21.547 -8.477 1 19.55 385 VAL B CA 1
ATOM 7569 C C . VAL B 1 385 ? 66.5 21.109 -9.914 1 19.55 385 VAL B C 1
ATOM 7571 O O . VAL B 1 385 ? 66.188 21.828 -10.859 1 19.55 385 VAL B O 1
ATOM 7574 N N . SER B 1 386 ? 67.062 19.781 -10.266 1 17.77 386 SER B N 1
ATOM 7575 C CA . SER B 1 386 ? 67.812 20.016 -11.492 1 17.77 386 SER B CA 1
ATOM 7576 C C . SER B 1 386 ? 66.875 20.328 -12.656 1 17.77 386 SER B C 1
ATOM 7578 O O . SER B 1 386 ? 65.625 20.297 -12.516 1 17.77 386 SER B O 1
ATOM 7580 N N . GLY B 1 387 ? 67 19.578 -13.859 1 18.11 387 GLY B N 1
ATOM 7581 C CA . GLY B 1 387 ? 67.25 20 -15.219 1 18.11 387 GLY B CA 1
ATOM 7582 C C . GLY B 1 387 ? 66 20.234 -16.047 1 18.11 387 GLY B C 1
ATOM 7583 O O . GLY B 1 387 ? 64.938 19.75 -15.711 1 18.11 387 GLY B O 1
ATOM 7584 N N . SER B 1 388 ? 66.062 21.172 -17.047 1 18.38 388 SER B N 1
ATOM 7585 C CA . SER B 1 388 ? 65.375 22.062 -17.953 1 18.38 388 SER B CA 1
ATOM 7586 C C . SER B 1 388 ? 64.688 21.281 -19.078 1 18.38 388 SER B C 1
ATOM 7588 O O . SER B 1 388 ? 64.312 21.859 -20.109 1 18.38 388 SER B O 1
ATOM 7590 N N . ALA B 1 389 ? 64.188 20.016 -18.906 1 18.25 389 ALA B N 1
ATOM 7591 C CA . ALA B 1 389 ? 64 19.422 -20.219 1 18.25 389 ALA B CA 1
ATOM 7592 C C . ALA B 1 389 ? 62.938 20.156 -21 1 18.25 389 ALA B C 1
ATOM 7594 O O . ALA B 1 389 ? 61.969 20.656 -20.422 1 18.25 389 ALA B O 1
ATOM 7595 N N . LYS B 1 390 ? 63.125 20.453 -22.297 1 18.7 390 LYS B N 1
ATOM 7596 C CA . LYS B 1 390 ? 62.656 21.172 -23.469 1 18.7 390 LYS B CA 1
ATOM 7597 C C . LYS B 1 390 ? 61.312 20.641 -23.938 1 18.7 390 LYS B C 1
ATOM 7599 O O . LYS B 1 390 ? 61.188 19.453 -24.281 1 18.7 390 LYS B O 1
ATOM 7604 N N . ILE B 1 391 ? 60.125 21.047 -23.375 1 19.67 391 ILE B N 1
ATOM 7605 C CA . ILE B 1 391 ? 58.781 20.562 -23.672 1 19.67 391 ILE B CA 1
ATOM 7606 C C . ILE B 1 391 ? 58.375 20.969 -25.094 1 19.67 391 ILE B C 1
ATOM 7608 O O . ILE B 1 391 ? 58.312 22.156 -25.406 1 19.67 391 ILE B O 1
ATOM 7612 N N . ASP B 1 392 ? 58.875 20.25 -26.078 1 19.8 392 ASP B N 1
ATOM 7613 C CA . ASP B 1 392 ? 58.562 20.578 -27.469 1 19.8 392 ASP B CA 1
ATOM 7614 C C . ASP B 1 392 ? 57.062 20.547 -27.719 1 19.8 392 ASP B C 1
ATOM 7616 O O . ASP B 1 392 ? 56.344 19.734 -27.141 1 19.8 392 ASP B O 1
ATOM 7620 N N . ASN B 1 393 ? 56.5 21.609 -28.375 1 18.61 393 ASN B N 1
ATOM 7621 C CA . ASN B 1 393 ? 55.219 22.297 -28.625 1 18.61 393 ASN B CA 1
ATOM 7622 C C . ASN B 1 393 ? 54.375 21.5 -29.609 1 18.61 393 ASN B C 1
ATOM 7624 O O . ASN B 1 393 ? 53.406 22.047 -30.172 1 18.61 393 ASN B O 1
ATOM 7628 N N . HIS B 1 394 ? 54.688 20.297 -30.062 1 20.3 394 HIS B N 1
ATOM 7629 C CA . HIS B 1 394 ? 54.031 20.078 -31.359 1 20.3 394 HIS B CA 1
ATOM 7630 C C . HIS B 1 394 ? 52.531 19.969 -31.203 1 20.3 394 HIS B C 1
ATOM 7632 O O . HIS B 1 394 ? 52.031 19.406 -30.219 1 20.3 394 HIS B O 1
ATOM 7638 N N . GLY B 1 395 ? 51.625 20.844 -31.891 1 18.58 395 GLY B N 1
ATOM 7639 C CA . GLY B 1 395 ? 50.281 21.375 -31.938 1 18.58 395 GLY B CA 1
ATOM 7640 C C . GLY B 1 395 ? 49.25 20.359 -32.406 1 18.58 395 GLY B C 1
ATOM 7641 O O . GLY B 1 395 ? 48.094 20.719 -32.625 1 18.58 395 GLY B O 1
ATOM 7642 N N . GLY B 1 396 ? 49.5 19.078 -32.719 1 20.98 396 GLY B N 1
ATOM 7643 C CA . GLY B 1 396 ? 48.531 18.484 -33.625 1 20.98 396 GLY B CA 1
ATOM 7644 C C . GLY B 1 396 ? 47.156 18.328 -33 1 20.98 396 GLY B C 1
ATOM 7645 O O . GLY B 1 396 ? 47.031 18.125 -31.781 1 20.98 396 GLY B O 1
ATOM 7646 N N . GLY B 1 397 ? 46 18.906 -33.562 1 20.33 397 GLY B N 1
ATOM 7647 C CA . GLY B 1 397 ? 44.625 19.266 -33.281 1 20.33 397 GLY B CA 1
ATOM 7648 C C . GLY B 1 397 ? 43.719 18.078 -33.031 1 20.33 397 GLY B C 1
ATOM 7649 O O . GLY B 1 397 ? 42.5 18.203 -32.969 1 20.33 397 GLY B O 1
ATOM 7650 N N . GLY B 1 398 ? 44.094 16.828 -33.125 1 21.92 398 GLY B N 1
ATOM 7651 C CA . GLY B 1 398 ? 43.031 15.844 -33.312 1 21.92 398 GLY B CA 1
ATOM 7652 C C . GLY B 1 398 ? 42.125 15.703 -32.094 1 21.92 398 GLY B C 1
ATOM 7653 O O . GLY B 1 398 ? 42.625 15.633 -30.969 1 21.92 398 GLY B O 1
ATOM 7654 N N . GLY B 1 399 ? 40.906 16.297 -32.062 1 22.7 399 GLY B N 1
ATOM 7655 C CA . GLY B 1 399 ? 39.875 16.438 -31.047 1 22.7 399 GLY B CA 1
ATOM 7656 C C . GLY B 1 399 ? 39.406 15.117 -30.453 1 22.7 399 GLY B C 1
ATOM 7657 O O . GLY B 1 399 ? 38.531 14.461 -31.016 1 22.7 399 GLY B O 1
ATOM 7658 N N . GLY B 1 400 ? 40.25 14.219 -30.047 1 22.77 400 GLY B N 1
ATOM 7659 C CA . GLY B 1 400 ? 39.719 12.969 -29.484 1 22.77 400 GLY B CA 1
ATOM 7660 C C . GLY B 1 400 ? 38.938 13.164 -28.219 1 22.77 400 GLY B C 1
ATOM 7661 O O . GLY B 1 400 ? 39.406 13.812 -27.281 1 22.77 400 GLY B O 1
ATOM 7662 N N . GLY B 1 401 ? 37.562 13.273 -28.312 1 25.58 401 GLY B N 1
ATOM 7663 C CA . GLY B 1 401 ? 36.625 13.367 -27.219 1 25.58 401 GLY B CA 1
ATOM 7664 C C . GLY B 1 401 ? 36.875 12.328 -26.141 1 25.58 401 GLY B C 1
ATOM 7665 O O . GLY B 1 401 ? 36.969 11.133 -26.422 1 25.58 401 GLY B O 1
ATOM 7666 N N . THR B 1 402 ? 37.656 12.656 -25.109 1 27.53 402 THR B N 1
ATOM 7667 C CA . THR B 1 402 ? 37.875 11.852 -23.922 1 27.53 402 THR B CA 1
ATOM 7668 C C . THR B 1 402 ? 36.562 11.547 -23.203 1 27.53 402 THR B C 1
ATOM 7670 O O . THR B 1 402 ? 35.875 12.453 -22.734 1 27.53 402 THR B O 1
ATOM 7673 N N . GLU B 1 403 ? 35.875 10.555 -23.656 1 29.27 403 GLU B N 1
ATOM 7674 C CA . GLU B 1 403 ? 34.781 9.969 -22.859 1 29.27 403 GLU B CA 1
ATOM 7675 C C . GLU B 1 403 ? 35.281 9.672 -21.438 1 29.27 403 GLU B C 1
ATOM 7677 O O . GLU B 1 403 ? 36.156 8.852 -21.234 1 29.27 403 GLU B O 1
ATOM 7682 N N . THR B 1 404 ? 35.344 10.68 -20.594 1 28.75 404 THR B N 1
ATOM 7683 C CA . THR B 1 404 ? 35.562 10.531 -19.156 1 28.75 404 THR B CA 1
ATOM 7684 C C . THR B 1 404 ? 34.656 9.453 -18.578 1 28.75 404 THR B C 1
ATOM 7686 O O . THR B 1 404 ? 33.438 9.641 -18.5 1 28.75 404 THR B O 1
ATOM 7689 N N . THR B 1 405 ? 34.906 8.242 -18.875 1 31.45 405 THR B N 1
ATOM 7690 C CA . THR B 1 405 ? 34.312 7.164 -18.094 1 31.45 405 THR B CA 1
ATOM 7691 C C . THR B 1 405 ? 34.469 7.426 -16.609 1 31.45 405 THR B C 1
ATOM 7693 O O . THR B 1 405 ? 35.562 7.445 -16.078 1 31.45 405 THR B O 1
ATOM 7696 N N . THR B 1 406 ? 33.75 8.406 -16.078 1 32.44 406 THR B N 1
ATOM 7697 C CA . THR B 1 406 ? 33.719 8.594 -14.625 1 32.44 406 THR B CA 1
ATOM 7698 C C . THR B 1 406 ? 33.688 7.254 -13.906 1 32.44 406 THR B C 1
ATOM 7700 O O . THR B 1 406 ? 32.719 6.5 -14.023 1 32.44 406 THR B O 1
ATOM 7703 N N . GLU B 1 407 ? 34.812 6.621 -13.711 1 34.72 407 GLU B N 1
ATOM 7704 C CA . GLU B 1 407 ? 35.031 5.445 -12.875 1 34.72 407 GLU B CA 1
ATOM 7705 C C . GLU B 1 407 ? 34.312 5.59 -11.523 1 34.72 407 GLU B C 1
ATOM 7707 O O . GLU B 1 407 ? 34.531 6.578 -10.82 1 34.72 407 GLU B O 1
ATOM 7712 N N . THR B 1 408 ? 33.094 5.27 -11.305 1 42.59 408 THR B N 1
ATOM 7713 C CA . THR B 1 408 ? 32.438 5.09 -10.016 1 42.59 408 THR B CA 1
ATOM 7714 C C . THR B 1 408 ? 33.438 4.582 -8.977 1 42.59 408 THR B C 1
ATOM 7716 O O . THR B 1 408 ? 34.25 3.699 -9.266 1 42.59 408 THR B O 1
ATOM 7719 N N . PRO B 1 409 ? 33.812 5.32 -7.957 1 44.09 409 PRO B N 1
ATOM 7720 C CA . PRO B 1 409 ? 34.844 4.844 -7.039 1 44.09 409 PRO B CA 1
ATOM 7721 C C . PRO B 1 409 ? 34.688 3.365 -6.691 1 44.09 409 PRO B C 1
ATOM 7723 O O . PRO B 1 409 ? 33.562 2.859 -6.613 1 44.09 409 PRO B O 1
ATOM 7726 N N . ASP B 1 410 ? 35.625 2.486 -6.992 1 50.72 410 ASP B N 1
ATOM 7727 C CA . ASP B 1 410 ? 35.875 1.125 -6.527 1 50.72 410 ASP B CA 1
ATOM 7728 C C . ASP B 1 410 ? 35.344 0.924 -5.109 1 50.72 410 ASP B C 1
ATOM 7730 O O . ASP B 1 410 ? 35.125 -0.209 -4.68 1 50.72 410 ASP B O 1
ATOM 7734 N N . SER B 1 411 ? 35 2.127 -4.438 1 58.47 411 SER B N 1
ATOM 7735 C CA . SER B 1 411 ? 34.812 2.074 -2.996 1 58.47 411 SER B CA 1
ATOM 7736 C C . SER B 1 411 ? 33.406 1.575 -2.66 1 58.47 411 SER B C 1
ATOM 7738 O O . SER B 1 411 ? 33.125 1.201 -1.519 1 58.47 411 SER B O 1
ATOM 7740 N N . TRP B 1 412 ? 32.406 1.53 -3.504 1 65 412 TRP B N 1
ATOM 7741 C CA . TRP B 1 412 ? 31.094 1.026 -3.145 1 65 412 TRP B CA 1
ATOM 7742 C C . TRP B 1 412 ? 30.922 -0.422 -3.59 1 65 412 TRP B C 1
ATOM 7744 O O . TRP B 1 412 ? 29.812 -0.864 -3.873 1 65 412 TRP B O 1
ATOM 7754 N N . ARG B 1 413 ? 32.031 -1.034 -3.84 1 66.62 413 ARG B N 1
ATOM 7755 C CA . ARG B 1 413 ? 31.969 -2.475 -4.066 1 66.62 413 ARG B CA 1
ATOM 7756 C C . ARG B 1 413 ? 32.562 -3.236 -2.879 1 66.62 413 ARG B C 1
ATOM 7758 O O . ARG B 1 413 ? 33.531 -2.795 -2.273 1 66.62 413 ARG B O 1
ATOM 7765 N N . ARG B 1 414 ? 31.828 -4.266 -2.695 1 71.25 414 ARG B N 1
ATOM 7766 C CA . ARG B 1 414 ? 32.375 -5.148 -1.671 1 71.25 414 ARG B CA 1
ATOM 7767 C C . ARG B 1 414 ? 33.594 -5.914 -2.199 1 71.25 414 ARG B C 1
ATOM 7769 O O . ARG B 1 414 ? 33.938 -5.812 -3.379 1 71.25 414 ARG B O 1
ATOM 7776 N N . TRP B 1 415 ? 34.25 -6.574 -1.281 1 63.03 415 TRP B N 1
ATOM 7777 C CA . TRP B 1 415 ? 35.469 -7.305 -1.626 1 63.03 415 TRP B CA 1
ATOM 7778 C C . TRP B 1 415 ? 35.188 -8.391 -2.654 1 63.03 415 TRP B C 1
ATOM 7780 O O . TRP B 1 415 ? 36.031 -8.734 -3.469 1 63.03 415 TRP B O 1
ATOM 7790 N N . ASP B 1 416 ? 33.906 -8.859 -2.623 1 67.75 416 ASP B N 1
ATOM 7791 C CA . ASP B 1 416 ? 33.531 -9.969 -3.51 1 67.75 416 ASP B CA 1
ATOM 7792 C C . ASP B 1 416 ? 32.875 -9.461 -4.777 1 67.75 416 ASP B C 1
ATOM 7794 O O . ASP B 1 416 ? 32.375 -10.25 -5.586 1 67.75 416 ASP B O 1
ATOM 7798 N N . GLY B 1 417 ? 32.875 -8.141 -4.898 1 71.06 417 GLY B N 1
ATOM 7799 C CA . GLY B 1 417 ? 32.312 -7.57 -6.105 1 71.06 417 GLY B CA 1
ATOM 7800 C C . GLY B 1 417 ? 30.812 -7.273 -5.98 1 71.06 417 GLY B C 1
ATOM 7801 O O . GLY B 1 417 ? 30.234 -6.656 -6.867 1 71.06 417 GLY B O 1
ATOM 7802 N N . SER B 1 418 ? 30.297 -7.645 -4.844 1 78.06 418 SER B N 1
ATOM 7803 C CA . SER B 1 418 ? 28.875 -7.398 -4.637 1 78.06 418 SER B CA 1
ATOM 7804 C C . SER B 1 418 ? 28.609 -5.926 -4.336 1 78.06 418 SER B C 1
ATOM 7806 O O . SER B 1 418 ? 29.5 -5.211 -3.873 1 78.06 418 SER B O 1
ATOM 7808 N N . PRO B 1 419 ? 27.438 -5.492 -4.68 1 84.44 419 PRO B N 1
ATOM 7809 C CA . PRO B 1 419 ? 27.125 -4.082 -4.426 1 84.44 419 PRO B CA 1
ATOM 7810 C C . PRO B 1 419 ? 27.078 -3.748 -2.934 1 84.44 419 PRO B C 1
ATOM 7812 O O . PRO B 1 419 ? 26.625 -4.562 -2.129 1 84.44 419 PRO B O 1
ATOM 7815 N N . LYS B 1 420 ? 27.641 -2.578 -2.662 1 89 420 LYS B N 1
ATOM 7816 C CA . LYS B 1 420 ? 27.594 -2.088 -1.287 1 89 420 LYS B CA 1
ATOM 7817 C C . LYS B 1 420 ? 26.172 -1.65 -0.909 1 89 420 LYS B C 1
ATOM 7819 O O . LYS B 1 420 ? 25.797 -1.707 0.262 1 89 420 LYS B O 1
ATOM 7824 N N . LEU B 1 421 ? 25.469 -1.158 -1.951 1 92.12 421 LEU B N 1
ATOM 7825 C CA . LEU B 1 421 ? 24.078 -0.733 -1.757 1 92.12 421 LEU B CA 1
ATOM 7826 C C . LEU B 1 421 ? 23.156 -1.438 -2.738 1 92.12 421 LEU B C 1
ATOM 7828 O O . LEU B 1 421 ? 23.328 -1.323 -3.955 1 92.12 421 LEU B O 1
ATOM 7832 N N . SER B 1 422 ? 22.328 -2.219 -2.219 1 93.62 422 SER B N 1
ATOM 7833 C CA . SER B 1 422 ? 21.25 -2.824 -3 1 93.62 422 SER B CA 1
ATOM 7834 C C . SER B 1 422 ? 19.891 -2.244 -2.617 1 93.62 422 SER B C 1
ATOM 7836 O O . SER B 1 422 ? 19.531 -2.217 -1.438 1 93.62 422 SER B O 1
ATOM 7838 N N . ILE B 1 423 ? 19.219 -1.719 -3.598 1 95.75 423 ILE B N 1
ATOM 7839 C CA . ILE B 1 423 ? 17.891 -1.134 -3.365 1 95.75 423 ILE B CA 1
ATOM 7840 C C . ILE B 1 423 ? 16.828 -1.972 -4.066 1 95.75 423 ILE B C 1
ATOM 7842 O O . ILE B 1 423 ? 16.953 -2.291 -5.25 1 95.75 423 ILE B O 1
ATOM 7846 N N . THR B 1 424 ? 15.852 -2.4 -3.375 1 96.19 424 THR B N 1
ATOM 7847 C CA . THR B 1 424 ? 14.68 -3.045 -3.967 1 96.19 424 THR B CA 1
ATOM 7848 C C . THR B 1 424 ? 13.406 -2.266 -3.641 1 96.19 424 THR B C 1
ATOM 7850 O O . THR B 1 424 ? 13.141 -1.959 -2.477 1 96.19 424 THR B O 1
ATOM 7853 N N . LEU B 1 425 ? 12.656 -1.894 -4.641 1 97.06 425 LEU B N 1
ATOM 7854 C CA . LEU B 1 425 ? 11.414 -1.157 -4.465 1 97.06 425 LEU B CA 1
ATOM 7855 C C . LEU B 1 425 ? 10.211 -2.1 -4.496 1 97.06 425 LEU B C 1
ATOM 7857 O O . LEU B 1 425 ? 10.203 -3.066 -5.262 1 97.06 425 LEU B O 1
ATOM 7861 N N . TYR B 1 426 ? 9.242 -1.849 -3.658 1 97.56 426 TYR B N 1
ATOM 7862 C CA . TYR B 1 426 ? 8.016 -2.629 -3.539 1 97.56 426 TYR B CA 1
ATOM 7863 C C . TYR B 1 426 ? 6.789 -1.722 -3.535 1 97.56 426 TYR B C 1
ATOM 7865 O O . TYR B 1 426 ? 6.887 -0.534 -3.221 1 97.56 426 TYR B O 1
ATOM 7873 N N . SER B 1 427 ? 5.613 -2.26 -3.928 1 97.5 427 SER B N 1
ATOM 7874 C CA . SER B 1 427 ? 4.359 -1.573 -3.629 1 97.5 427 SER B CA 1
ATOM 7875 C C . SER B 1 427 ? 4.078 -1.563 -2.129 1 97.5 427 SER B C 1
ATOM 7877 O O . SER B 1 427 ? 4.641 -2.365 -1.382 1 97.5 427 SER B O 1
ATOM 7879 N N . ASP B 1 428 ? 3.248 -0.646 -1.661 1 98.06 428 ASP B N 1
ATOM 7880 C CA . ASP B 1 428 ? 2.896 -0.582 -0.246 1 98.06 428 ASP B CA 1
ATOM 7881 C C . ASP B 1 428 ? 2.174 -1.853 0.197 1 98.06 428 ASP B C 1
ATOM 7883 O O . ASP B 1 428 ? 2.275 -2.258 1.357 1 98.06 428 ASP B O 1
ATOM 7887 N N . ALA B 1 429 ? 1.456 -2.5 -0.727 1 97.06 429 ALA B N 1
ATOM 7888 C CA . ALA B 1 429 ? 0.724 -3.73 -0.433 1 97.06 429 ALA B CA 1
ATOM 7889 C C . ALA B 1 429 ? 1.679 -4.863 -0.076 1 97.06 429 ALA B C 1
ATOM 7891 O O . ALA B 1 429 ? 1.314 -5.781 0.663 1 97.06 429 ALA B O 1
ATOM 7892 N N . ALA B 1 430 ? 2.891 -4.844 -0.548 1 96.81 430 ALA B N 1
ATOM 7893 C CA . ALA B 1 430 ? 3.863 -5.918 -0.382 1 96.81 430 ALA B CA 1
ATOM 7894 C C . ALA B 1 430 ? 4.742 -5.68 0.842 1 96.81 430 ALA B C 1
ATOM 7896 O O . ALA B 1 430 ? 5.879 -6.156 0.9 1 96.81 430 ALA B O 1
ATOM 7897 N N . ALA B 1 431 ? 4.25 -4.984 1.789 1 95 431 ALA B N 1
ATOM 7898 C CA . ALA B 1 431 ? 5.035 -4.566 2.949 1 95 431 ALA B CA 1
ATOM 7899 C C . ALA B 1 431 ? 5.418 -5.766 3.812 1 95 431 ALA B C 1
ATOM 7901 O O . ALA B 1 431 ? 6.441 -5.738 4.5 1 95 431 ALA B O 1
ATOM 7902 N N . ALA B 1 432 ? 4.699 -6.875 3.801 1 91.88 432 ALA B N 1
ATOM 7903 C CA . ALA B 1 432 ? 4.906 -7.961 4.758 1 91.88 432 ALA B CA 1
ATOM 7904 C C . ALA B 1 432 ? 5.887 -8.992 4.211 1 91.88 432 ALA B C 1
ATOM 7906 O O . ALA B 1 432 ? 7.098 -8.758 4.184 1 91.88 432 ALA B O 1
ATOM 7907 N N . LEU B 1 433 ? 5.484 -10.062 3.611 1 83.19 433 LEU B N 1
ATOM 7908 C CA . LEU B 1 433 ? 6.352 -11.195 3.309 1 83.19 433 LEU B CA 1
ATOM 7909 C C . LEU B 1 433 ? 7.367 -10.828 2.23 1 83.19 433 LEU B C 1
ATOM 7911 O O . LEU B 1 433 ? 8.477 -11.367 2.213 1 83.19 433 LEU B O 1
ATOM 7915 N N . ALA B 1 434 ? 7 -9.875 1.449 1 82.5 434 ALA B N 1
ATOM 7916 C CA . ALA B 1 434 ? 7.926 -9.5 0.384 1 82.5 434 ALA B CA 1
ATOM 7917 C C . ALA B 1 434 ? 8.977 -8.523 0.892 1 82.5 434 ALA B C 1
ATOM 7919 O O . ALA B 1 434 ? 10.156 -8.875 1.022 1 82.5 434 ALA B O 1
ATOM 7920 N N . ALA B 1 435 ? 8.594 -7.453 1.378 1 89.75 435 ALA B N 1
ATOM 7921 C CA . ALA B 1 435 ? 9.523 -6.383 1.737 1 89.75 435 ALA B CA 1
ATOM 7922 C C . ALA B 1 435 ? 10.141 -6.633 3.107 1 89.75 435 ALA B C 1
ATOM 7924 O O . ALA B 1 435 ? 11.297 -6.266 3.35 1 89.75 435 ALA B O 1
ATOM 7925 N N . ALA B 1 436 ? 9.469 -7.305 3.979 1 93.44 436 ALA B N 1
ATOM 7926 C CA . ALA B 1 436 ? 9.906 -7.398 5.371 1 93.44 436 ALA B CA 1
ATOM 7927 C C . ALA B 1 436 ? 10.727 -8.664 5.602 1 93.44 436 ALA B C 1
ATOM 7929 O O . ALA B 1 436 ? 11.281 -8.859 6.688 1 93.44 436 ALA B O 1
ATOM 7930 N N . GLN B 1 437 ? 10.797 -9.508 4.629 1 90.44 437 GLN B N 1
ATOM 7931 C CA . GLN B 1 437 ? 11.547 -10.75 4.805 1 90.44 437 GLN B CA 1
ATOM 7932 C C . GLN B 1 437 ? 13.008 -10.461 5.152 1 90.44 437 GLN B C 1
ATOM 7934 O O . GLN B 1 437 ? 13.703 -9.766 4.41 1 90.44 437 GLN B O 1
ATOM 7939 N N . GLY B 1 438 ? 13.492 -10.961 6.258 1 91.19 438 GLY B N 1
ATOM 7940 C CA . GLY B 1 438 ? 14.883 -10.852 6.652 1 91.19 438 GLY B CA 1
ATOM 7941 C C . GLY B 1 438 ? 15.273 -9.453 7.082 1 91.19 438 GLY B C 1
ATOM 7942 O O . GLY B 1 438 ? 16.469 -9.133 7.172 1 91.19 438 GLY B O 1
ATOM 7943 N N . VAL B 1 439 ? 14.336 -8.602 7.324 1 95.56 439 VAL B N 1
ATOM 7944 C CA . VAL B 1 439 ? 14.633 -7.219 7.676 1 95.56 439 VAL B CA 1
ATOM 7945 C C . VAL B 1 439 ? 15.234 -7.156 9.078 1 95.56 439 VAL B C 1
ATOM 7947 O O . VAL B 1 439 ? 14.766 -7.84 9.992 1 95.56 439 VAL B O 1
ATOM 7950 N N . ASP B 1 440 ? 16.312 -6.383 9.211 1 95.75 440 ASP B N 1
ATOM 7951 C CA . ASP B 1 440 ? 16.984 -6.18 10.492 1 95.75 440 ASP B CA 1
ATOM 7952 C C . ASP B 1 440 ? 16.484 -4.906 11.172 1 95.75 440 ASP B C 1
ATOM 7954 O O . ASP B 1 440 ? 16.453 -4.82 12.406 1 95.75 440 ASP B O 1
ATOM 7958 N N . LEU B 1 441 ? 16.219 -3.959 10.336 1 97.38 441 LEU B N 1
ATOM 7959 C CA . LEU B 1 441 ? 15.984 -2.602 10.82 1 97.38 441 LEU B CA 1
ATOM 7960 C C . LEU B 1 441 ? 14.898 -1.916 10 1 97.38 441 LEU B C 1
ATOM 7962 O O . LEU B 1 441 ? 14.914 -1.966 8.766 1 97.38 441 LEU B O 1
ATOM 7966 N N . VAL B 1 442 ? 13.859 -1.394 10.68 1 98.5 442 VAL B N 1
ATOM 7967 C CA . VAL B 1 442 ? 12.891 -0.504 10.047 1 98.5 442 VAL B CA 1
ATOM 7968 C C . VAL B 1 442 ? 13.211 0.946 10.406 1 98.5 442 VAL B C 1
ATOM 7970 O O . VAL B 1 442 ? 13.336 1.29 11.578 1 98.5 442 VAL B O 1
ATOM 7973 N N . VAL B 1 443 ? 13.391 1.797 9.375 1 98.69 443 VAL B N 1
ATOM 7974 C CA . VAL B 1 443 ? 13.734 3.199 9.578 1 98.69 443 VAL B CA 1
ATOM 7975 C C . VAL B 1 443 ? 12.609 4.09 9.062 1 98.69 443 VAL B C 1
ATOM 7977 O O . VAL B 1 443 ? 12.242 4.02 7.883 1 98.69 443 VAL B O 1
ATOM 7980 N N . ILE B 1 444 ? 12.047 4.898 9.898 1 98.38 444 ILE B N 1
ATOM 7981 C CA . ILE B 1 444 ? 11.031 5.848 9.453 1 98.38 444 ILE B CA 1
ATOM 7982 C C . ILE B 1 444 ? 11.398 7.254 9.914 1 98.38 444 ILE B C 1
ATOM 7984 O O . ILE B 1 444 ? 12.203 7.422 10.836 1 98.38 444 ILE B O 1
ATOM 7988 N N . GLY B 1 445 ? 10.898 8.203 9.219 1 96.5 445 GLY B N 1
ATOM 7989 C CA . GLY B 1 445 ? 11.008 9.586 9.656 1 96.5 445 GLY B CA 1
ATOM 7990 C C . GLY B 1 445 ? 9.898 10 10.609 1 96.5 445 GLY B C 1
ATOM 7991 O O . GLY B 1 445 ? 9.305 9.156 11.273 1 96.5 445 GLY B O 1
ATOM 7992 N N . ALA B 1 446 ? 9.773 11.305 10.758 1 94.62 446 ALA B N 1
ATOM 7993 C CA . ALA B 1 446 ? 8.719 11.859 11.602 1 94.62 446 ALA B CA 1
ATOM 7994 C C . ALA B 1 446 ? 8.273 13.234 11.086 1 94.62 446 ALA B C 1
ATOM 7996 O O . ALA B 1 446 ? 9.109 14.078 10.766 1 94.62 446 ALA B O 1
ATOM 7997 N N . ASP B 1 447 ? 7.031 13.312 10.961 1 90.44 447 ASP B N 1
ATOM 7998 C CA . ASP B 1 447 ? 6.461 14.641 10.781 1 90.44 447 ASP B CA 1
ATOM 7999 C C . ASP B 1 447 ? 6.195 15.32 12.125 1 90.44 447 ASP B C 1
ATOM 8001 O O . ASP B 1 447 ? 6.23 16.547 12.219 1 90.44 447 ASP B O 1
ATOM 8005 N N . ARG B 1 448 ? 5.914 14.414 13.031 1 91.62 448 ARG B N 1
ATOM 8006 C CA . ARG B 1 448 ? 5.645 14.867 14.391 1 91.62 448 ARG B CA 1
ATOM 8007 C C . ARG B 1 448 ? 5.977 13.781 15.406 1 91.62 448 ARG B C 1
ATOM 8009 O O . ARG B 1 448 ? 5.703 12.602 15.172 1 91.62 448 ARG B O 1
ATOM 8016 N N . ILE B 1 449 ? 6.617 14.188 16.469 1 93.69 449 ILE B N 1
ATOM 8017 C CA . ILE B 1 449 ? 6.863 13.312 17.609 1 93.69 449 ILE B CA 1
ATOM 8018 C C . ILE B 1 449 ? 6.137 13.844 18.844 1 93.69 449 ILE B C 1
ATOM 8020 O O . ILE B 1 449 ? 6.406 14.961 19.297 1 93.69 449 ILE B O 1
ATOM 8024 N N . SER B 1 450 ? 5.23 13.086 19.391 1 92.06 450 SER B N 1
ATOM 8025 C CA . SER B 1 450 ? 4.449 13.531 20.547 1 92.06 450 SER B CA 1
ATOM 8026 C C . SER B 1 450 ? 5.25 13.398 21.844 1 92.06 450 SER B C 1
ATOM 8028 O O . SER B 1 450 ? 6.285 12.734 21.859 1 92.06 450 SER B O 1
ATOM 8030 N N . ALA B 1 451 ? 4.707 13.961 22.906 1 91.31 451 ALA B N 1
ATOM 8031 C CA . ALA B 1 451 ? 5.367 13.906 24.203 1 91.31 451 ALA B CA 1
ATOM 8032 C C . ALA B 1 451 ? 5.449 12.477 24.719 1 91.31 451 ALA B C 1
ATOM 8034 O O . ALA B 1 451 ? 6.375 12.133 25.453 1 91.31 451 ALA B O 1
ATOM 8035 N N . SER B 1 452 ? 4.52 11.633 24.328 1 90.31 452 SER B N 1
ATOM 8036 C CA . SER B 1 452 ? 4.488 10.25 24.781 1 90.31 452 SER B CA 1
ATOM 8037 C C . SER B 1 452 ? 5.496 9.398 24 1 90.31 452 SER B C 1
ATOM 8039 O O . SER B 1 452 ? 5.793 8.266 24.406 1 90.31 452 SER B O 1
ATOM 8041 N N . GLY B 1 453 ? 5.977 9.977 22.891 1 93.12 453 GLY B N 1
ATOM 8042 C CA . GLY B 1 453 ? 6.895 9.227 22.047 1 93.12 453 GLY B CA 1
ATOM 8043 C C . GLY B 1 453 ? 6.238 8.664 20.797 1 93.12 453 GLY B C 1
ATOM 8044 O O . GLY B 1 453 ? 6.914 8.094 19.938 1 93.12 453 GLY B O 1
ATOM 8045 N N . ALA B 1 454 ? 4.906 8.812 20.719 1 93.62 454 ALA B N 1
ATOM 8046 C CA . ALA B 1 454 ? 4.246 8.414 19.484 1 93.62 454 ALA B CA 1
ATOM 8047 C C . ALA B 1 454 ? 4.723 9.258 18.297 1 93.62 454 ALA B C 1
ATOM 8049 O O . ALA B 1 454 ? 5.023 10.445 18.453 1 93.62 454 ALA B O 1
ATOM 8050 N N . VAL B 1 455 ? 4.785 8.664 17.125 1 94.94 455 VAL B N 1
ATOM 8051 C CA . VAL B 1 455 ? 5.336 9.359 15.977 1 94.94 455 VAL B CA 1
ATOM 8052 C C . VAL B 1 455 ? 4.309 9.391 14.844 1 94.94 455 VAL B C 1
ATOM 8054 O O . VAL B 1 455 ? 3.748 8.352 14.484 1 94.94 455 VAL B O 1
ATOM 8057 N N . SER B 1 456 ? 3.994 10.578 14.375 1 94.06 456 SER B N 1
ATOM 8058 C CA . SER B 1 456 ? 3.209 10.727 13.156 1 94.06 456 SER B CA 1
ATOM 8059 C C . SER B 1 456 ? 4.109 10.766 11.922 1 94.06 456 SER B C 1
ATOM 8061 O O . SER B 1 456 ? 5.012 11.602 11.836 1 94.06 456 SER B O 1
ATOM 8063 N N . ASN B 1 457 ? 3.979 9.883 11.039 1 95.12 457 ASN B N 1
ATOM 8064 C CA . ASN B 1 457 ? 4.734 9.781 9.797 1 95.12 457 ASN B CA 1
ATOM 8065 C C . ASN B 1 457 ? 3.842 9.367 8.625 1 95.12 457 ASN B C 1
ATOM 8067 O O . ASN B 1 457 ? 2.637 9.18 8.797 1 95.12 457 ASN B O 1
ATOM 8071 N N . LYS B 1 458 ? 4.453 9.398 7.496 1 95.12 458 LYS B N 1
ATOM 8072 C CA . LYS B 1 458 ? 3.725 9.047 6.281 1 95.12 458 LYS B CA 1
ATOM 8073 C C . LYS B 1 458 ? 2.928 7.758 6.477 1 95.12 458 LYS B C 1
ATOM 8075 O O . LYS B 1 458 ? 3.414 6.809 7.098 1 95.12 458 LYS B O 1
ATOM 8080 N N . THR B 1 459 ? 1.695 7.824 5.996 1 95.62 459 THR B N 1
ATOM 8081 C CA . THR B 1 459 ? 0.872 6.621 5.984 1 95.62 459 THR B CA 1
ATOM 8082 C C . THR B 1 459 ? 1.621 5.461 5.332 1 95.62 459 THR B C 1
ATOM 8084 O O . THR B 1 459 ? 2.336 5.648 4.348 1 95.62 459 THR B O 1
ATOM 8087 N N . GLY B 1 460 ? 1.491 4.199 5.844 1 97.56 460 GLY B N 1
ATOM 8088 C CA . GLY B 1 460 ? 2.271 3.039 5.441 1 97.56 460 GLY B CA 1
ATOM 8089 C C . GLY B 1 460 ? 3.322 2.643 6.461 1 97.56 460 GLY B C 1
ATOM 8090 O O . GLY B 1 460 ? 3.848 1.528 6.414 1 97.56 460 GLY B O 1
ATOM 8091 N N . SER B 1 461 ? 3.607 3.586 7.391 1 98.19 461 SER B N 1
ATOM 8092 C CA . SER B 1 461 ? 4.602 3.322 8.422 1 98.19 461 SER B CA 1
ATOM 8093 C C . SER B 1 461 ? 4.137 2.221 9.367 1 98.19 461 SER B C 1
ATOM 8095 O O . SER B 1 461 ? 4.875 1.271 9.633 1 98.19 461 SER B O 1
ATOM 8097 N N . LEU B 1 462 ? 2.922 2.359 9.875 1 97.81 462 LEU B N 1
ATOM 8098 C CA . LEU B 1 462 ? 2.416 1.399 10.852 1 97.81 462 LEU B CA 1
ATOM 8099 C C . LEU B 1 462 ? 2.268 0.017 10.227 1 97.81 462 LEU B C 1
ATOM 8101 O O . LEU B 1 462 ? 2.752 -0.974 10.781 1 97.81 462 LEU B O 1
ATOM 8105 N N . PRO B 1 463 ? 1.646 -0.094 9 1 97.94 463 PRO B N 1
ATOM 8106 C CA . PRO B 1 463 ? 1.595 -1.415 8.367 1 97.94 463 PRO B CA 1
ATOM 8107 C C . PRO B 1 463 ? 2.98 -2.016 8.141 1 97.94 463 PRO B C 1
ATOM 8109 O O . PRO B 1 463 ? 3.168 -3.223 8.305 1 97.94 463 PRO B O 1
ATOM 8112 N N . ALA B 1 464 ? 3.951 -1.233 7.73 1 98.31 464 ALA B N 1
ATOM 8113 C CA . ALA B 1 464 ? 5.309 -1.722 7.492 1 98.31 464 ALA B CA 1
ATOM 8114 C C . ALA B 1 464 ? 5.926 -2.273 8.773 1 98.31 464 ALA B C 1
ATOM 8116 O O . ALA B 1 464 ? 6.527 -3.35 8.766 1 98.31 464 ALA B O 1
ATOM 8117 N N . ILE B 1 465 ? 5.75 -1.545 9.883 1 98.25 465 ILE B N 1
ATOM 8118 C CA . ILE B 1 465 ? 6.328 -1.931 11.172 1 98.25 465 ILE B CA 1
ATOM 8119 C C . ILE B 1 465 ? 5.656 -3.207 11.672 1 98.25 465 ILE B C 1
ATOM 8121 O O . ILE B 1 465 ? 6.336 -4.145 12.102 1 98.25 465 ILE B O 1
ATOM 8125 N N . LEU B 1 466 ? 4.328 -3.232 11.617 1 97.38 466 LEU B N 1
ATOM 8126 C CA . LEU B 1 466 ? 3.598 -4.422 12.039 1 97.38 466 LEU B CA 1
ATOM 8127 C C . LEU B 1 466 ? 4.008 -5.637 11.219 1 97.38 466 LEU B C 1
ATOM 8129 O O . LEU B 1 466 ? 4.18 -6.73 11.758 1 97.38 466 LEU B O 1
ATOM 8133 N N . SER B 1 467 ? 4.145 -5.453 9.922 1 97.38 467 SER B N 1
ATOM 8134 C CA . SER B 1 467 ? 4.551 -6.527 9.023 1 97.38 467 SER B CA 1
ATOM 8135 C C . SER B 1 467 ? 5.953 -7.027 9.359 1 97.38 467 SER B C 1
ATOM 8137 O O . SER B 1 467 ? 6.18 -8.234 9.445 1 97.38 467 SER B O 1
ATOM 8139 N N . ALA B 1 468 ? 6.871 -6.086 9.516 1 97.12 468 ALA B N 1
ATOM 8140 C CA . ALA B 1 468 ? 8.25 -6.453 9.828 1 97.12 468 ALA B CA 1
ATOM 8141 C C . ALA B 1 468 ? 8.328 -7.246 11.133 1 97.12 468 ALA B C 1
ATOM 8143 O O . ALA B 1 468 ? 9.039 -8.25 11.211 1 97.12 468 ALA B O 1
ATOM 8144 N N . ARG B 1 469 ? 7.637 -6.832 12.164 1 95.31 469 ARG B N 1
ATOM 8145 C CA . ARG B 1 469 ? 7.656 -7.508 13.453 1 95.31 469 ARG B CA 1
ATOM 8146 C C . ARG B 1 469 ? 7.039 -8.898 13.352 1 95.31 469 ARG B C 1
ATOM 8148 O O . ARG B 1 469 ? 7.539 -9.852 13.953 1 95.31 469 ARG B O 1
ATOM 8155 N N . HIS B 1 470 ? 5.953 -8.977 12.633 1 94.56 470 HIS B N 1
ATOM 8156 C CA . HIS B 1 470 ? 5.305 -10.266 12.453 1 94.56 470 HIS B CA 1
ATOM 8157 C C . HIS B 1 470 ? 6.23 -11.25 11.75 1 94.56 470 HIS B C 1
ATOM 8159 O O . HIS B 1 470 ? 6.371 -12.398 12.188 1 94.56 470 HIS B O 1
ATOM 8165 N N . VAL B 1 471 ? 6.812 -10.812 10.633 1 93.5 471 VAL B N 1
ATOM 8166 C CA . VAL B 1 471 ? 7.668 -11.68 9.828 1 93.5 471 VAL B CA 1
ATOM 8167 C C . VAL B 1 471 ? 8.883 -12.102 10.648 1 93.5 471 VAL B C 1
ATOM 8169 O O . VAL B 1 471 ? 9.305 -13.266 10.594 1 93.5 471 VAL B O 1
ATOM 8172 N N . ALA B 1 472 ? 9.461 -11.195 11.398 1 91.06 472 ALA B N 1
ATOM 8173 C CA . ALA B 1 472 ? 10.602 -11.5 12.25 1 91.06 472 ALA B CA 1
ATOM 8174 C C . ALA B 1 472 ? 10.234 -12.516 13.328 1 91.06 472 ALA B C 1
ATOM 8176 O O . ALA B 1 472 ? 11.047 -13.367 13.695 1 91.06 472 ALA B O 1
ATOM 8177 N N . GLY B 1 473 ? 9.07 -12.453 13.859 1 86.94 473 GLY B N 1
ATOM 8178 C CA . GLY B 1 473 ? 8.609 -13.359 14.898 1 86.94 473 GLY B CA 1
ATOM 8179 C C . GLY B 1 473 ? 8.43 -14.789 14.414 1 86.94 473 GLY B C 1
ATOM 8180 O O . GLY B 1 473 ? 8.516 -15.734 15.203 1 86.94 473 GLY B O 1
ATOM 8181 N N . GLN B 1 474 ? 8.117 -14.992 13.18 1 81.69 474 GLN B N 1
ATOM 8182 C CA . GLN B 1 474 ? 7.887 -16.312 12.617 1 81.69 474 GLN B CA 1
ATOM 8183 C C . GLN B 1 474 ? 9.195 -17.062 12.406 1 81.69 474 GLN B C 1
ATOM 8185 O O . GLN B 1 474 ? 9.203 -18.297 12.305 1 81.69 474 GLN B O 1
ATOM 8190 N N . ARG B 1 475 ? 10.336 -16.469 12.18 1 68.19 475 ARG B N 1
ATOM 8191 C CA . ARG B 1 475 ? 11.625 -17.109 11.922 1 68.19 475 ARG B CA 1
ATOM 8192 C C . ARG B 1 475 ? 12.203 -17.719 13.195 1 68.19 475 ARG B C 1
ATOM 8194 O O . ARG B 1 475 ? 13.141 -18.516 13.133 1 68.19 475 ARG B O 1
ATOM 8201 N N . GLY B 1 476 ? 11.461 -17.969 14.273 1 61.03 476 GLY B N 1
ATOM 8202 C CA . GLY B 1 476 ? 11.906 -18.594 15.508 1 61.03 476 GLY B CA 1
ATOM 8203 C C . GLY B 1 476 ? 13.18 -17.969 16.062 1 61.03 476 GLY B C 1
ATOM 8204 O O . GLY B 1 476 ? 13.664 -18.391 17.109 1 61.03 476 GLY B O 1
ATOM 8205 N N . GLY B 1 477 ? 13.977 -17.203 15.219 1 56.31 477 GLY B N 1
ATOM 8206 C CA . GLY B 1 477 ? 15.266 -16.766 15.727 1 56.31 477 GLY B CA 1
ATOM 8207 C C . GLY B 1 477 ? 15.172 -15.516 16.594 1 56.31 477 GLY B C 1
ATOM 8208 O O . GLY B 1 477 ? 14.125 -14.867 16.641 1 56.31 477 GLY B O 1
ATOM 8209 N N . HIS B 1 478 ? 16.141 -15.43 17.547 1 54.78 478 HIS B N 1
ATOM 8210 C CA . HIS B 1 478 ? 16.312 -14.43 18.594 1 54.78 478 HIS B CA 1
ATOM 8211 C C . HIS B 1 478 ? 16.453 -13.031 18 1 54.78 478 HIS B C 1
ATOM 8213 O O . HIS B 1 478 ? 16.547 -12.047 18.734 1 54.78 478 HIS B O 1
ATOM 8219 N N . GLN B 1 479 ? 16.578 -12.938 16.609 1 63.5 479 GLN B N 1
ATOM 8220 C CA . GLN B 1 479 ? 16.922 -11.562 16.281 1 63.5 479 GLN B CA 1
ATOM 8221 C C . GLN B 1 479 ? 15.672 -10.758 15.93 1 63.5 479 GLN B C 1
ATOM 8223 O O . GLN B 1 479 ? 14.953 -11.078 14.977 1 63.5 479 GLN B O 1
ATOM 8228 N N . GLU B 1 480 ? 15.305 -9.906 16.766 1 82.94 480 GLU B N 1
ATOM 8229 C CA . GLU B 1 480 ? 14.156 -9.008 16.672 1 82.94 480 GLU B CA 1
ATOM 8230 C C . GLU B 1 480 ? 14.445 -7.855 15.719 1 82.94 480 GLU B C 1
ATOM 8232 O O . GLU B 1 480 ? 15.594 -7.43 15.578 1 82.94 480 GLU B O 1
ATOM 8237 N N . VAL B 1 481 ? 13.516 -7.566 14.867 1 94.44 481 VAL B N 1
ATOM 8238 C CA . VAL B 1 481 ? 13.602 -6.383 14.016 1 94.44 481 VAL B CA 1
ATOM 8239 C C . VAL B 1 481 ? 13.594 -5.125 14.883 1 94.44 481 VAL B C 1
ATOM 8241 O O . VAL B 1 481 ? 12.828 -5.035 15.852 1 94.44 481 VAL B O 1
ATOM 8244 N N . ARG B 1 482 ? 14.531 -4.215 14.695 1 96.56 482 ARG B N 1
ATOM 8245 C CA . ARG B 1 482 ? 14.562 -2.939 15.406 1 96.56 482 ARG B CA 1
ATOM 8246 C C . ARG B 1 482 ? 13.836 -1.855 14.609 1 96.56 482 ARG B C 1
ATOM 8248 O O . ARG B 1 482 ? 13.961 -1.787 13.391 1 96.56 482 ARG B O 1
ATOM 8255 N N . VAL B 1 483 ? 13.031 -1.112 15.273 1 98 483 VAL B N 1
ATOM 8256 C CA . VAL B 1 483 ? 12.328 0.014 14.672 1 98 483 VAL B CA 1
ATOM 8257 C C . VAL B 1 483 ? 12.922 1.326 15.18 1 98 483 VAL B C 1
ATOM 8259 O O . VAL B 1 483 ? 12.867 1.611 16.375 1 98 483 VAL B O 1
ATOM 8262 N N . VAL B 1 484 ? 13.438 2.174 14.258 1 98.25 484 VAL B N 1
ATOM 8263 C CA . VAL B 1 484 ? 14.125 3.398 14.664 1 98.25 484 VAL B CA 1
ATOM 8264 C C . VAL B 1 484 ? 13.508 4.594 13.938 1 98.25 484 VAL B C 1
ATOM 8266 O O . VAL B 1 484 ? 13.164 4.504 12.758 1 98.25 484 VAL B O 1
ATOM 8269 N N . VAL B 1 485 ? 13.344 5.652 14.656 1 98.31 485 VAL B N 1
ATOM 8270 C CA . VAL B 1 485 ? 12.93 6.934 14.094 1 98.31 485 VAL B CA 1
ATOM 8271 C C . VAL B 1 485 ? 14.156 7.828 13.898 1 98.31 485 VAL B C 1
ATOM 8273 O O . VAL B 1 485 ? 14.922 8.055 14.836 1 98.31 485 VAL B O 1
ATOM 8276 N N . VAL B 1 486 ? 14.406 8.234 12.695 1 98 486 VAL B N 1
ATOM 8277 C CA . VAL B 1 486 ? 15.492 9.156 12.367 1 98 486 VAL B CA 1
ATOM 8278 C C . VAL B 1 486 ? 14.922 10.523 12.008 1 98 486 VAL B C 1
ATOM 8280 O O . VAL B 1 486 ? 14.336 10.695 10.938 1 98 486 VAL B O 1
ATOM 8283 N N . SER B 1 487 ? 15.07 11.461 12.898 1 95.44 487 SER B N 1
ATOM 8284 C CA . SER B 1 487 ? 14.438 12.773 12.734 1 95.44 487 SER B CA 1
ATOM 8285 C C . SER B 1 487 ? 15.148 13.828 13.578 1 95.44 487 SER B C 1
ATOM 8287 O O . SER B 1 487 ? 15.75 13.516 14.602 1 95.44 487 SER B O 1
ATOM 8289 N N . GLU B 1 488 ? 15.086 15.016 13.109 1 92.12 488 GLU B N 1
ATOM 8290 C CA . GLU B 1 488 ? 15.57 16.141 13.906 1 92.12 488 GLU B CA 1
ATOM 8291 C C . GLU B 1 488 ? 14.664 16.406 15.109 1 92.12 488 GLU B C 1
ATOM 8293 O O . GLU B 1 488 ? 13.469 16.094 15.062 1 92.12 488 GLU B O 1
ATOM 8298 N N . SER B 1 489 ? 15.164 17 16.141 1 91.25 489 SER B N 1
ATOM 8299 C CA . SER B 1 489 ? 14.453 17.219 17.391 1 91.25 489 SER B CA 1
ATOM 8300 C C . SER B 1 489 ? 13.391 18.297 17.234 1 91.25 489 SER B C 1
ATOM 8302 O O . SER B 1 489 ? 12.492 18.406 18.078 1 91.25 489 SER B O 1
ATOM 8304 N N . ASP B 1 490 ? 13.453 19.062 16.156 1 89.56 490 ASP B N 1
ATOM 8305 C CA . ASP B 1 490 ? 12.469 20.109 15.922 1 89.56 490 ASP B CA 1
ATOM 8306 C C . ASP B 1 490 ? 11.102 19.516 15.586 1 89.56 490 ASP B C 1
ATOM 8308 O O . ASP B 1 490 ? 10.109 20.25 15.516 1 89.56 490 ASP B O 1
ATOM 8312 N N . LYS B 1 491 ? 11.086 18.156 15.414 1 92 491 LYS B N 1
ATOM 8313 C CA . LYS B 1 491 ? 9.812 17.5 15.125 1 92 491 LYS B CA 1
ATOM 8314 C C . LYS B 1 491 ? 9.07 17.141 16.406 1 92 491 LYS B C 1
ATOM 8316 O O . LYS B 1 491 ? 7.918 16.703 16.359 1 92 491 LYS B O 1
ATOM 8321 N N . ILE B 1 492 ? 9.656 17.312 17.516 1 92.75 492 ILE B N 1
ATOM 8322 C CA . ILE B 1 492 ? 9 17.078 18.797 1 92.75 492 ILE B CA 1
ATOM 8323 C C . ILE B 1 492 ? 7.945 18.156 19.047 1 92.75 492 ILE B C 1
ATOM 8325 O O . ILE B 1 492 ? 8.227 19.344 18.922 1 92.75 492 ILE B O 1
ATOM 8329 N N . ALA B 1 493 ? 6.762 17.734 19.312 1 90.19 493 ALA B N 1
ATOM 8330 C CA . ALA B 1 493 ? 5.621 18.625 19.5 1 90.19 493 ALA B CA 1
ATOM 8331 C C . ALA B 1 493 ? 5.379 18.922 20.969 1 90.19 493 ALA B C 1
ATOM 8333 O O . ALA B 1 493 ? 5.852 18.188 21.844 1 90.19 493 ALA B O 1
ATOM 8334 N N . PRO B 1 494 ? 4.711 20.047 21.203 1 88.62 494 PRO B N 1
ATOM 8335 C CA . PRO B 1 494 ? 4.309 20.312 22.594 1 88.62 494 PRO B CA 1
ATOM 8336 C C . PRO B 1 494 ? 3.303 19.281 23.109 1 88.62 494 PRO B C 1
ATOM 8338 O O . PRO B 1 494 ? 2.705 18.547 22.328 1 88.62 494 PRO B O 1
ATOM 8341 N N . PRO B 1 495 ? 3.184 19.281 24.422 1 84.31 495 PRO B N 1
ATOM 8342 C CA . PRO B 1 495 ? 2.248 18.312 25 1 84.31 495 PRO B CA 1
ATOM 8343 C C . PRO B 1 495 ? 0.812 18.531 24.516 1 84.31 495 PRO B C 1
ATOM 8345 O O . PRO B 1 495 ? 0.33 19.656 24.484 1 84.31 495 PRO B O 1
ATOM 8348 N N . ASP B 1 496 ? 0.346 17.703 23.719 1 71.88 496 ASP B N 1
ATOM 8349 C CA . ASP B 1 496 ? -1.048 17.75 23.281 1 71.88 496 ASP B CA 1
ATOM 8350 C C . ASP B 1 496 ? -1.655 16.344 23.266 1 71.88 496 ASP B C 1
ATOM 8352 O O . ASP B 1 496 ? -0.949 15.352 23.469 1 71.88 496 ASP B O 1
ATOM 8356 N N . ASP B 1 497 ? -2.924 16.406 23.344 1 57.22 497 ASP B N 1
ATOM 8357 C CA . ASP B 1 497 ? -3.592 15.125 23.141 1 57.22 497 ASP B CA 1
ATOM 8358 C C . ASP B 1 497 ? -3.529 14.703 21.672 1 57.22 497 ASP B C 1
ATOM 8360 O O . ASP B 1 497 ? -3.963 15.453 20.797 1 57.22 497 ASP B O 1
ATOM 8364 N N . PRO B 1 498 ? -2.807 13.68 21.406 1 53.47 498 PRO B N 1
ATOM 8365 C CA . PRO B 1 498 ? -2.748 13.172 20.031 1 53.47 498 PRO B CA 1
ATOM 8366 C C . PRO B 1 498 ? -4.109 13.172 19.344 1 53.47 498 PRO B C 1
ATOM 8368 O O . PRO B 1 498 ? -4.191 13.352 18.125 1 53.47 498 PRO B O 1
ATOM 8371 N N . SER B 1 499 ? -5.113 13.008 20.109 1 51.75 499 SER B N 1
ATOM 8372 C CA . SER B 1 499 ? -6.457 12.992 19.547 1 51.75 499 SER B CA 1
ATOM 8373 C C . SER B 1 499 ? -6.824 14.352 18.953 1 51.75 499 SER B C 1
ATOM 8375 O O . SER B 1 499 ? -7.734 14.453 18.125 1 51.75 499 SER B O 1
ATOM 8377 N N . GLU B 1 500 ? -6.016 15.266 19.328 1 59.16 500 GLU B N 1
ATOM 8378 C CA . GLU B 1 500 ? -6.293 16.609 18.828 1 59.16 500 GLU B CA 1
ATOM 8379 C C . GLU B 1 500 ? -5.57 16.859 17.516 1 59.16 500 GLU B C 1
ATOM 8381 O O . GLU B 1 500 ? -5.785 17.891 16.859 1 59.16 500 GLU B O 1
ATOM 8386 N N . HIS B 1 501 ? -4.941 15.766 17.203 1 65.88 501 HIS B N 1
ATOM 8387 C CA . HIS B 1 501 ? -4.168 15.922 15.969 1 65.88 501 HIS B CA 1
ATOM 8388 C C . HIS B 1 501 ? -5.062 15.836 14.734 1 65.88 501 HIS B C 1
ATOM 8390 O O . HIS B 1 501 ? -5.949 14.977 14.672 1 65.88 501 HIS B O 1
ATOM 8396 N N . VAL B 1 502 ? -4.859 16.766 13.938 1 68.19 502 VAL B N 1
ATOM 8397 C CA . VAL B 1 502 ? -5.637 16.875 12.711 1 68.19 502 VAL B CA 1
ATOM 8398 C C . VAL B 1 502 ? -5.199 15.781 11.734 1 68.19 502 VAL B C 1
ATOM 8400 O O . VAL B 1 502 ? -4.004 15.602 11.484 1 68.19 502 VAL B O 1
ATOM 8403 N N . VAL B 1 503 ? -6.137 14.977 11.359 1 78.19 503 VAL B N 1
ATOM 8404 C CA . VAL B 1 503 ? -5.895 14 10.297 1 78.19 503 VAL B CA 1
ATOM 8405 C C . VAL B 1 503 ? -5.938 14.688 8.938 1 78.19 503 VAL B C 1
ATOM 8407 O O . VAL B 1 503 ? -6.891 15.406 8.625 1 78.19 503 VAL B O 1
ATOM 8410 N N . GLU B 1 504 ? -4.875 14.617 8.211 1 85.25 504 GLU B N 1
ATOM 8411 C CA . GLU B 1 504 ? -4.824 15.234 6.887 1 85.25 504 GLU B CA 1
ATOM 8412 C C . GLU B 1 504 ? -5.387 14.289 5.824 1 85.25 504 GLU B C 1
ATOM 8414 O O . GLU B 1 504 ? -4.762 13.289 5.48 1 85.25 504 GLU B O 1
ATOM 8419 N N . ASP B 1 505 ? -6.555 14.555 5.371 1 87.19 505 ASP B N 1
ATOM 8420 C CA . ASP B 1 505 ? -7.18 13.898 4.227 1 87.19 505 ASP B CA 1
ATOM 8421 C C . ASP B 1 505 ? -7.172 14.805 3 1 87.19 505 ASP B C 1
ATOM 8423 O O . ASP B 1 505 ? -7.855 15.836 2.977 1 87.19 505 ASP B O 1
ATOM 8427 N N . ASN B 1 506 ? -6.43 14.516 1.95 1 86.19 506 ASN B N 1
ATOM 8428 C CA . ASN B 1 506 ? -6.18 15.398 0.814 1 86.19 506 ASN B CA 1
ATOM 8429 C C . ASN B 1 506 ? -7.156 15.133 -0.327 1 86.19 506 ASN B C 1
ATOM 8431 O O . ASN B 1 506 ? -6.875 15.469 -1.48 1 86.19 506 ASN B O 1
ATOM 8435 N N . GLY B 1 507 ? -8.234 14.523 -0.087 1 81.75 507 GLY B N 1
ATOM 8436 C CA . GLY B 1 507 ? -9.234 14.258 -1.111 1 81.75 507 GLY B CA 1
ATOM 8437 C C . GLY B 1 507 ? -8.836 13.133 -2.051 1 81.75 507 GLY B C 1
ATOM 8438 O O . GLY B 1 507 ? -7.656 12.789 -2.152 1 81.75 507 GLY B O 1
ATOM 8439 N N . GLY B 1 508 ? -9.727 12.633 -2.844 1 88.75 508 GLY B N 1
ATOM 8440 C CA . GLY B 1 508 ? -9.547 11.406 -3.602 1 88.75 508 GLY B CA 1
ATOM 8441 C C . GLY B 1 508 ? -8.922 11.633 -4.965 1 88.75 508 GLY B C 1
ATOM 8442 O O . GLY B 1 508 ? -8.531 10.68 -5.641 1 88.75 508 GLY B O 1
ATOM 8443 N N . GLU B 1 509 ? -8.688 12.867 -5.344 1 87.81 509 GLU B N 1
ATOM 8444 C CA . GLU B 1 509 ? -8.258 13.164 -6.707 1 87.81 509 GLU B CA 1
ATOM 8445 C C . GLU B 1 509 ? -6.887 12.555 -6.996 1 87.81 509 GLU B C 1
ATOM 8447 O O . GLU B 1 509 ? -6.66 12.008 -8.078 1 87.81 509 GLU B O 1
ATOM 8452 N N . GLN B 1 510 ? -5.996 12.648 -6.082 1 89.94 510 GLN B N 1
ATOM 8453 C CA . GLN B 1 510 ? -4.652 12.117 -6.273 1 89.94 510 GLN B CA 1
ATOM 8454 C C . GLN B 1 510 ? -4.688 10.609 -6.508 1 89.94 510 GLN B C 1
ATOM 8456 O O . GLN B 1 510 ? -3.922 10.086 -7.32 1 89.94 510 GLN B O 1
ATOM 8461 N N . LEU B 1 511 ? -5.562 9.93 -5.852 1 94 511 LEU B N 1
ATOM 8462 C CA . LEU B 1 511 ? -5.711 8.492 -6.035 1 94 511 LEU B CA 1
ATOM 8463 C C . LEU B 1 511 ? -6.422 8.18 -7.348 1 94 511 LEU B C 1
ATOM 8465 O O . LEU B 1 511 ? -5.992 7.305 -8.102 1 94 511 LEU B O 1
ATOM 8469 N N . ARG B 1 512 ? -7.441 8.922 -7.695 1 93.31 512 ARG B N 1
ATOM 8470 C CA . ARG B 1 512 ? -8.273 8.688 -8.875 1 93.31 512 ARG B CA 1
ATOM 8471 C C . ARG B 1 512 ? -7.477 8.883 -10.156 1 93.31 512 ARG B C 1
ATOM 8473 O O . ARG B 1 512 ? -7.703 8.188 -11.148 1 93.31 512 ARG B O 1
ATOM 8480 N N . ARG B 1 513 ? -6.582 9.805 -10.141 1 92.44 513 ARG B N 1
ATOM 8481 C CA . ARG B 1 513 ? -5.773 10.062 -11.328 1 92.44 513 ARG B CA 1
ATOM 8482 C C . ARG B 1 513 ? -4.973 8.828 -11.719 1 92.44 513 ARG B C 1
ATOM 8484 O O . ARG B 1 513 ? -4.812 8.539 -12.914 1 92.44 513 ARG B O 1
ATOM 8491 N N . ALA B 1 514 ? -4.492 8.172 -10.734 1 94.25 514 ALA B N 1
ATOM 8492 C CA . ALA B 1 514 ? -3.746 6.945 -11.008 1 94.25 514 ALA B CA 1
ATOM 8493 C C . ALA B 1 514 ? -4.664 5.855 -11.562 1 94.25 514 ALA B C 1
ATOM 8495 O O . ALA B 1 514 ? -4.277 5.102 -12.453 1 94.25 514 ALA B O 1
ATOM 8496 N N . TRP B 1 515 ? -5.891 5.773 -11.055 1 96.12 515 TRP B N 1
ATOM 8497 C CA . TRP B 1 515 ? -6.848 4.758 -11.484 1 96.12 515 TRP B CA 1
ATOM 8498 C C . TRP B 1 515 ? -7.273 4.992 -12.93 1 96.12 515 TRP B C 1
ATOM 8500 O O . TRP B 1 515 ? -7.496 4.035 -13.68 1 96.12 515 TRP B O 1
ATOM 8510 N N . ALA B 1 516 ? -7.34 6.258 -13.328 1 94.88 516 ALA B N 1
ATOM 8511 C CA . ALA B 1 516 ? -7.859 6.629 -14.641 1 94.88 516 ALA B CA 1
ATOM 8512 C C . ALA B 1 516 ? -6.746 6.664 -15.68 1 94.88 516 ALA B C 1
ATOM 8514 O O . ALA B 1 516 ? -7 6.91 -16.859 1 94.88 516 ALA B O 1
ATOM 8515 N N . ALA B 1 517 ? -5.555 6.434 -15.25 1 94.69 517 ALA B N 1
ATOM 8516 C CA . ALA B 1 517 ? -4.398 6.633 -16.125 1 94.69 517 ALA B CA 1
ATOM 8517 C C . ALA B 1 517 ? -4.387 5.613 -17.25 1 94.69 517 ALA B C 1
ATOM 8519 O O . ALA B 1 517 ? -4.898 4.5 -17.109 1 94.69 517 ALA B O 1
ATOM 8520 N N . ASP B 1 518 ? -3.645 5.793 -18.344 1 91.44 518 ASP B N 1
ATOM 8521 C CA . ASP B 1 518 ? -3.684 5.051 -19.594 1 91.44 518 ASP B CA 1
ATOM 8522 C C . ASP B 1 518 ? -2.977 3.703 -19.469 1 91.44 518 ASP B C 1
ATOM 8524 O O . ASP B 1 518 ? -3.254 2.77 -20.219 1 91.44 518 ASP B O 1
ATOM 8528 N N . PHE B 1 519 ? -2.141 3.613 -18.484 1 91 519 PHE B N 1
ATOM 8529 C CA . PHE B 1 519 ? -1.391 2.369 -18.375 1 91 519 PHE B CA 1
ATOM 8530 C C . PHE B 1 519 ? -2.256 1.272 -17.75 1 91 519 PHE B C 1
ATOM 8532 O O . PHE B 1 519 ? -1.895 0.094 -17.797 1 91 519 PHE B O 1
ATOM 8539 N N . ASN B 1 520 ? -3.398 1.644 -17.219 1 92.94 520 ASN B N 1
ATOM 8540 C CA . ASN B 1 520 ? -4.285 0.66 -16.609 1 92.94 520 ASN B CA 1
ATOM 8541 C C . ASN B 1 520 ? -5.129 -0.061 -17.641 1 92.94 520 ASN B C 1
ATOM 8543 O O . ASN B 1 520 ? -5.246 0.4 -18.781 1 92.94 520 ASN B O 1
ATOM 8547 N N . SER B 1 521 ? -5.691 -1.204 -17.281 1 91.06 521 SER B N 1
ATOM 8548 C CA . SER B 1 521 ? -6.609 -1.939 -18.141 1 91.06 521 SER B CA 1
ATOM 8549 C C . SER B 1 521 ? -7.902 -1.164 -18.359 1 91.06 521 SER B C 1
ATOM 8551 O O . SER B 1 521 ? -8.234 -0.264 -17.578 1 91.06 521 SER B O 1
ATOM 8553 N N . GLU B 1 522 ? -8.648 -1.528 -19.391 1 91.81 522 GLU B N 1
ATOM 8554 C CA . GLU B 1 522 ? -9.945 -0.907 -19.656 1 91.81 522 GLU B CA 1
ATOM 8555 C C . GLU B 1 522 ? -10.914 -1.123 -18.5 1 91.81 522 GLU B C 1
ATOM 8557 O O . GLU B 1 522 ? -11.734 -0.258 -18.203 1 91.81 522 GLU B O 1
ATOM 8562 N N . ARG B 1 523 ? -10.711 -2.15 -17.875 1 90 523 ARG B N 1
ATOM 8563 C CA . ARG B 1 523 ? -11.578 -2.486 -16.75 1 90 523 ARG B CA 1
ATOM 8564 C C . ARG B 1 523 ? -11.391 -1.505 -15.602 1 90 523 ARG B C 1
ATOM 8566 O O . ARG B 1 523 ? -12.367 -0.982 -15.055 1 90 523 ARG B O 1
ATOM 8573 N N . VAL B 1 524 ? -10.188 -1.211 -15.289 1 93.25 524 VAL B N 1
ATOM 8574 C CA . VAL B 1 524 ? -9.883 -0.32 -14.18 1 93.25 524 VAL B CA 1
ATOM 8575 C C . VAL B 1 524 ? -10.234 1.117 -14.555 1 93.25 524 VAL B C 1
ATOM 8577 O O . VAL B 1 524 ? -10.812 1.854 -13.75 1 93.25 524 VAL B O 1
ATOM 8580 N N . LYS B 1 525 ? -9.93 1.503 -15.781 1 94.56 525 LYS B N 1
ATOM 8581 C CA . LYS B 1 525 ? -10.281 2.844 -16.234 1 94.56 525 LYS B CA 1
ATOM 8582 C C . LYS B 1 525 ? -11.789 3.057 -16.234 1 94.56 525 LYS B C 1
ATOM 8584 O O . LYS B 1 525 ? -12.273 4.113 -15.812 1 94.56 525 LYS B O 1
ATOM 8589 N N . GLY B 1 526 ? -12.469 1.995 -16.703 1 93.94 526 GLY B N 1
ATOM 8590 C CA . GLY B 1 526 ? -13.922 2.057 -16.672 1 93.94 526 GLY B CA 1
ATOM 8591 C C . GLY B 1 526 ? -14.484 2.148 -15.258 1 93.94 526 GLY B C 1
ATOM 8592 O O . GLY B 1 526 ? -15.43 2.891 -15.008 1 93.94 526 GLY B O 1
ATOM 8593 N N . ALA B 1 527 ? -13.867 1.44 -14.406 1 94.44 527 ALA B N 1
ATOM 8594 C CA . ALA B 1 527 ? -14.266 1.472 -13 1 94.44 527 ALA B CA 1
ATOM 8595 C C . ALA B 1 527 ? -14.039 2.855 -12.398 1 94.44 527 ALA B C 1
ATOM 8597 O O . ALA B 1 527 ? -14.898 3.379 -11.688 1 94.44 527 ALA B O 1
ATOM 8598 N N . ALA B 1 528 ? -12.867 3.428 -12.68 1 94.69 528 ALA B N 1
ATOM 8599 C CA . ALA B 1 528 ? -12.539 4.766 -12.188 1 94.69 528 ALA B CA 1
ATOM 8600 C C . ALA B 1 528 ? -13.562 5.793 -12.664 1 94.69 528 ALA B C 1
ATOM 8602 O O . ALA B 1 528 ? -13.992 6.656 -11.898 1 94.69 528 ALA B O 1
ATOM 8603 N N . GLU B 1 529 ? -13.961 5.688 -13.891 1 92.75 529 GLU B N 1
ATOM 8604 C CA . GLU B 1 529 ? -14.953 6.594 -14.461 1 92.75 529 GLU B CA 1
ATOM 8605 C C . GLU B 1 529 ? -16.312 6.422 -13.781 1 92.75 529 GLU B C 1
ATOM 8607 O O . GLU B 1 529 ? -16.969 7.406 -13.445 1 92.75 529 GLU B O 1
ATOM 8612 N N . GLN B 1 530 ? -16.641 5.227 -13.594 1 90.25 530 GLN B N 1
ATOM 8613 C CA . GLN B 1 530 ? -17.906 4.93 -12.938 1 90.25 530 GLN B CA 1
ATOM 8614 C C . GLN B 1 530 ? -17.953 5.504 -11.531 1 90.25 530 GLN B C 1
ATOM 8616 O O . GLN B 1 530 ? -18.953 6.098 -11.125 1 90.25 530 GLN B O 1
ATOM 8621 N N . LEU B 1 531 ? -16.953 5.375 -10.82 1 91.38 531 LEU B N 1
ATOM 8622 C CA . LEU B 1 531 ? -16.906 5.797 -9.422 1 91.38 531 LEU B CA 1
ATOM 8623 C C . LEU B 1 531 ? -16.844 7.316 -9.312 1 91.38 531 LEU B C 1
ATOM 8625 O O . LEU B 1 531 ? -17.219 7.887 -8.289 1 91.38 531 LEU B O 1
ATOM 8629 N N . SER B 1 532 ? -16.219 7.957 -10.336 1 86.44 532 SER B N 1
ATOM 8630 C CA . SER B 1 532 ? -16.094 9.414 -10.32 1 86.44 532 SER B CA 1
ATOM 8631 C C . SER B 1 532 ? -17.453 10.086 -10.281 1 86.44 532 SER B C 1
ATOM 8633 O O . SER B 1 532 ? -17.578 11.227 -9.828 1 86.44 532 SER B O 1
ATOM 8635 N N . ARG B 1 533 ? -18.469 9.406 -10.656 1 79.69 533 ARG B N 1
ATOM 8636 C CA . ARG B 1 533 ? -19.828 9.961 -10.656 1 79.69 533 ARG B CA 1
ATOM 8637 C C . ARG B 1 533 ? -20.328 10.164 -9.227 1 79.69 533 ARG B C 1
ATOM 8639 O O . ARG B 1 533 ? -21.141 11.055 -8.977 1 79.69 533 ARG B O 1
ATOM 8646 N N . PHE B 1 534 ? -19.891 9.32 -8.367 1 81 534 PHE B N 1
ATOM 8647 C CA . PHE B 1 534 ? -20.312 9.406 -6.977 1 81 534 PHE B CA 1
ATOM 8648 C C . PHE B 1 534 ? -19.641 10.578 -6.273 1 81 534 PHE B C 1
ATOM 8650 O O . PHE B 1 534 ? -20.125 11.039 -5.234 1 81 534 PHE B O 1
ATOM 8657 N N . ALA B 1 535 ? -18.516 11.039 -6.754 1 69.56 535 ALA B N 1
ATOM 8658 C CA . ALA B 1 535 ? -17.812 12.164 -6.152 1 69.56 535 ALA B CA 1
ATOM 8659 C C . ALA B 1 535 ? -18.641 13.438 -6.23 1 69.56 535 ALA B C 1
ATOM 8661 O O . ALA B 1 535 ? -18.578 14.289 -5.34 1 69.56 535 ALA B O 1
ATOM 8662 N N . VAL B 1 536 ? -19.469 13.547 -7.137 1 62 536 VAL B N 1
ATOM 8663 C CA . VAL B 1 536 ? -20.25 14.758 -7.391 1 62 536 VAL B CA 1
ATOM 8664 C C . VAL B 1 536 ? -21.609 14.641 -6.715 1 62 536 VAL B C 1
ATOM 8666 O O . VAL B 1 536 ? -22.047 15.57 -6.039 1 62 536 VAL B O 1
ATOM 8669 N N . ASP B 1 537 ? -22.188 13.461 -6.777 1 60.5 537 ASP B N 1
ATOM 8670 C CA . ASP B 1 537 ? -23.609 13.297 -6.457 1 60.5 537 ASP B CA 1
ATOM 8671 C C . ASP B 1 537 ? -23.797 12.875 -5 1 60.5 537 ASP B C 1
ATOM 8673 O O . ASP B 1 537 ? -24.891 12.984 -4.453 1 60.5 537 ASP B O 1
ATOM 8677 N N . GLY B 1 538 ? -22.781 12.578 -4.434 1 65.56 538 GLY B N 1
ATOM 8678 C CA . GLY B 1 538 ? -22.906 12.023 -3.096 1 65.56 538 GLY B CA 1
ATOM 8679 C C . GLY B 1 538 ? -23.438 10.602 -3.09 1 65.56 538 GLY B C 1
ATOM 8680 O O . GLY B 1 538 ? -22.844 9.719 -3.717 1 65.56 538 GLY B O 1
ATOM 8681 N N . ALA B 1 539 ? -24.688 10.367 -2.455 1 70.25 539 ALA B N 1
ATOM 8682 C CA . ALA B 1 539 ? -25.281 9.031 -2.396 1 70.25 539 ALA B CA 1
ATOM 8683 C C . ALA B 1 539 ? -26.234 8.805 -3.557 1 70.25 539 ALA B C 1
ATOM 8685 O O . ALA B 1 539 ? -27.047 9.688 -3.885 1 70.25 539 ALA B O 1
ATOM 8686 N N . VAL B 1 540 ? -26.031 7.691 -4.344 1 70.81 540 VAL B N 1
ATOM 8687 C CA . VAL B 1 540 ? -26.891 7.312 -5.465 1 70.81 540 VAL B CA 1
ATOM 8688 C C . VAL B 1 540 ? -27.531 5.953 -5.195 1 70.81 540 VAL B C 1
ATOM 8690 O O . VAL B 1 540 ? -26.828 4.965 -4.969 1 70.81 540 VAL B O 1
ATOM 8693 N N . ASN B 1 541 ? -28.797 5.855 -5.152 1 72.94 541 ASN B N 1
ATOM 8694 C CA . ASN B 1 541 ? -29.531 4.602 -5.027 1 72.94 541 ASN B CA 1
ATOM 8695 C C . ASN B 1 541 ? -29.125 3.836 -3.773 1 72.94 541 ASN B C 1
ATOM 8697 O O . ASN B 1 541 ? -28.875 2.629 -3.83 1 72.94 541 ASN B O 1
ATOM 8701 N N . GLY B 1 542 ? -28.891 4.625 -2.691 1 78.69 542 GLY B N 1
ATOM 8702 C CA . GLY B 1 542 ? -28.609 3.996 -1.412 1 78.69 542 GLY B CA 1
ATOM 8703 C C . GLY B 1 542 ? -27.172 3.572 -1.262 1 78.69 542 GLY B C 1
ATOM 8704 O O . GLY B 1 542 ? -26.828 2.797 -0.364 1 78.69 542 GLY B O 1
ATOM 8705 N N . ILE B 1 543 ? -26.375 3.992 -2.291 1 87.38 543 ILE B N 1
ATOM 8706 C CA . ILE B 1 543 ? -24.953 3.674 -2.246 1 87.38 543 ILE B CA 1
ATOM 8707 C C . ILE B 1 543 ? -24.141 4.965 -2.168 1 87.38 543 ILE B C 1
ATOM 8709 O O . ILE B 1 543 ? -24.406 5.922 -2.896 1 87.38 543 ILE B O 1
ATOM 8713 N N . LYS B 1 544 ? -23.328 5.004 -1.269 1 89.69 544 LYS B N 1
ATOM 8714 C CA . LYS B 1 544 ? -22.359 6.098 -1.156 1 89.69 544 LYS B CA 1
ATOM 8715 C C . LYS B 1 544 ? -20.938 5.613 -1.404 1 89.69 544 LYS B C 1
ATOM 8717 O O . LYS B 1 544 ? -20.547 4.543 -0.93 1 89.69 544 LYS B O 1
ATOM 8722 N N . VAL B 1 545 ? -20.234 6.305 -2.268 1 92 545 VAL B N 1
ATOM 8723 C CA . VAL B 1 545 ? -18.844 5.957 -2.531 1 92 545 VAL B CA 1
ATOM 8724 C C . VAL B 1 545 ? -17.938 7.145 -2.207 1 92 545 VAL B C 1
ATOM 8726 O O . VAL B 1 545 ? -18.203 8.266 -2.643 1 92 545 VAL B O 1
ATOM 8729 N N . SER B 1 546 ? -16.969 6.945 -1.381 1 91.75 546 SER B N 1
ATOM 8730 C CA . SER B 1 546 ? -15.992 7.965 -1.022 1 91.75 546 SER B CA 1
ATOM 8731 C C . SER B 1 546 ? -14.57 7.453 -1.203 1 91.75 546 SER B C 1
ATOM 8733 O O . SER B 1 546 ? -14.344 6.242 -1.28 1 91.75 546 SER B O 1
ATOM 8735 N N . VAL B 1 547 ? -13.648 8.344 -1.423 1 93.62 547 VAL B N 1
ATOM 8736 C CA . VAL B 1 547 ? -12.219 8.047 -1.487 1 93.62 547 VAL B CA 1
ATOM 8737 C C . VAL B 1 547 ? -11.484 8.812 -0.395 1 93.62 547 VAL B C 1
ATOM 8739 O O . VAL B 1 547 ? -11.578 10.039 -0.318 1 93.62 547 VAL B O 1
ATOM 8742 N N . SER B 1 548 ? -10.828 8.125 0.491 1 93.38 548 SER B N 1
ATOM 8743 C CA . SER B 1 548 ? -10.055 8.727 1.574 1 93.38 548 SER B CA 1
ATOM 8744 C C . SER B 1 548 ? -8.555 8.672 1.287 1 93.38 548 SER B C 1
ATOM 8746 O O . SER B 1 548 ? -8.008 7.602 1.024 1 93.38 548 SER B O 1
ATOM 8748 N N . ASN B 1 549 ? -7.91 9.797 1.313 1 93.31 549 ASN B N 1
ATOM 8749 C CA . ASN B 1 549 ? -6.492 9.938 1.008 1 93.31 549 ASN B CA 1
ATOM 8750 C C . ASN B 1 549 ? -5.715 10.484 2.203 1 93.31 549 ASN B C 1
ATOM 8752 O O . ASN B 1 549 ? -5.262 11.633 2.182 1 93.31 549 ASN B O 1
ATOM 8756 N N . ILE B 1 550 ? -5.414 9.625 3.16 1 92.31 550 ILE B N 1
ATOM 8757 C CA . ILE B 1 550 ? -4.75 9.992 4.406 1 92.31 550 ILE B CA 1
ATOM 8758 C C . ILE B 1 550 ? -3.236 9.977 4.207 1 92.31 550 ILE B C 1
ATOM 8760 O O . ILE B 1 550 ? -2.674 8.961 3.785 1 92.31 550 ILE B O 1
ATOM 8764 N N . PHE B 1 551 ? -2.559 11.039 4.629 1 91.06 551 PHE B N 1
ATOM 8765 C CA . PHE B 1 551 ? -1.14 11.18 4.328 1 91.06 551 PHE B CA 1
ATOM 8766 C C . PHE B 1 551 ? -0.288 10.688 5.496 1 91.06 551 PHE B C 1
ATOM 8768 O O . PHE B 1 551 ? 0.821 10.188 5.293 1 91.06 551 PHE B O 1
ATOM 8775 N N . PHE B 1 552 ? -0.81 10.852 6.73 1 92.56 552 PHE B N 1
ATOM 8776 C CA . PHE B 1 552 ? 0.023 10.547 7.891 1 92.56 552 PHE B CA 1
ATOM 8777 C C . PHE B 1 552 ? -0.729 9.664 8.883 1 92.56 552 PHE B C 1
ATOM 8779 O O . PHE B 1 552 ? -1.962 9.664 8.906 1 92.56 552 PHE B O 1
ATOM 8786 N N . GLU B 1 553 ? -0.022 8.945 9.594 1 93.38 553 GLU B N 1
ATOM 8787 C CA . GLU B 1 553 ? -0.608 8.102 10.633 1 93.38 553 GLU B CA 1
ATOM 8788 C C . GLU B 1 553 ? 0.303 8.016 11.859 1 93.38 553 GLU B C 1
ATOM 8790 O O . GLU B 1 553 ? 1.508 8.25 11.758 1 93.38 553 GLU B O 1
ATOM 8795 N N . TRP B 1 554 ? -0.276 7.719 12.977 1 92.88 554 TRP B N 1
ATOM 8796 C CA . TRP B 1 554 ? 0.467 7.637 14.227 1 92.88 554 TRP B CA 1
ATOM 8797 C C . TRP B 1 554 ? 1.019 6.23 14.445 1 92.88 554 TRP B C 1
ATOM 8799 O O . TRP B 1 554 ? 0.315 5.238 14.227 1 92.88 554 TRP B O 1
ATOM 8809 N N . VAL B 1 555 ? 2.203 6.109 14.789 1 95.69 555 VAL B N 1
ATOM 8810 C CA . VAL B 1 555 ? 2.834 4.887 15.281 1 95.69 555 VAL B CA 1
ATOM 8811 C C . VAL B 1 555 ? 2.971 4.953 16.797 1 95.69 555 VAL B C 1
ATOM 8813 O O . VAL B 1 555 ? 3.602 5.867 17.328 1 95.69 555 VAL B O 1
ATOM 8816 N N . PRO B 1 556 ? 2.41 4.051 17.516 1 94.31 556 PRO B N 1
ATOM 8817 C CA . PRO B 1 556 ? 2.498 4.082 18.984 1 94.31 556 PRO B CA 1
ATOM 8818 C C . PRO B 1 556 ? 3.926 3.898 19.5 1 94.31 556 PRO B C 1
ATOM 8820 O O . PRO B 1 556 ? 4.73 3.211 18.859 1 94.31 556 PRO B O 1
ATOM 8823 N N . PRO B 1 557 ? 4.207 4.492 20.672 1 94.75 557 PRO B N 1
ATOM 8824 C CA . PRO B 1 557 ? 5.578 4.457 21.188 1 94.75 557 PRO B CA 1
ATOM 8825 C C . PRO B 1 557 ? 6.055 3.043 21.5 1 94.75 557 PRO B C 1
ATOM 8827 O O . PRO B 1 557 ? 7.254 2.758 21.422 1 94.75 557 PRO B O 1
ATOM 8830 N N . GLU B 1 558 ? 5.188 2.074 21.812 1 94.5 558 GLU B N 1
ATOM 8831 C CA . GLU B 1 558 ? 5.566 0.715 22.172 1 94.5 558 GLU B CA 1
ATOM 8832 C C . GLU B 1 558 ? 6.164 -0.034 20.984 1 94.5 558 GLU B C 1
ATOM 8834 O O . GLU B 1 558 ? 6.84 -1.05 21.172 1 94.5 558 GLU B O 1
ATOM 8839 N N . LEU B 1 559 ? 5.883 0.501 19.781 1 96.12 559 LEU B N 1
ATOM 8840 C CA . LEU B 1 559 ? 6.387 -0.168 18.594 1 96.12 559 LEU B CA 1
ATOM 8841 C C . LEU B 1 559 ? 7.719 0.431 18.156 1 96.12 559 LEU B C 1
ATOM 8843 O O . LEU B 1 559 ? 8.336 -0.051 17.203 1 96.12 559 LEU B O 1
ATOM 8847 N N . ILE B 1 560 ? 8.195 1.463 18.812 1 97 560 ILE B N 1
ATOM 8848 C CA . ILE B 1 560 ? 9.422 2.156 18.438 1 97 560 ILE B CA 1
ATOM 8849 C C . ILE B 1 560 ? 10.531 1.812 19.422 1 97 560 ILE B C 1
ATOM 8851 O O . ILE B 1 560 ? 10.344 1.916 20.641 1 97 560 ILE B O 1
ATOM 8855 N N . ASP B 1 561 ? 11.664 1.453 18.938 1 96.5 561 ASP B N 1
ATOM 8856 C CA . ASP B 1 561 ? 12.758 1.023 19.797 1 96.5 561 ASP B CA 1
ATOM 8857 C C . ASP B 1 561 ? 13.695 2.188 20.125 1 96.5 561 ASP B C 1
ATOM 8859 O O . ASP B 1 561 ? 14.289 2.229 21.203 1 96.5 561 ASP B O 1
ATOM 8863 N N . SER B 1 562 ? 13.898 3.086 19.141 1 97.19 562 SER B N 1
ATOM 8864 C CA . SER B 1 562 ? 14.844 4.172 19.375 1 97.19 562 SER B CA 1
ATOM 8865 C C . SER B 1 562 ? 14.484 5.406 18.547 1 97.19 562 SER B C 1
ATOM 8867 O O . SER B 1 562 ? 13.867 5.293 17.484 1 97.19 562 SER B O 1
ATOM 8869 N N . TYR B 1 563 ? 14.852 6.555 19.078 1 97.94 563 TYR B N 1
ATOM 8870 C CA . TYR B 1 563 ? 14.719 7.848 18.406 1 97.94 563 TYR B CA 1
ATOM 8871 C C . TYR B 1 563 ? 16.078 8.492 18.188 1 97.94 563 TYR B C 1
ATOM 8873 O O . TYR B 1 563 ? 16.734 8.922 19.141 1 97.94 563 TYR B O 1
ATOM 8881 N N . ILE B 1 564 ? 16.484 8.586 16.953 1 98 564 ILE B N 1
ATOM 8882 C CA . ILE B 1 564 ? 17.797 9.117 16.625 1 98 564 ILE B CA 1
ATOM 8883 C C . ILE B 1 564 ? 17.656 10.562 16.156 1 98 564 ILE B C 1
ATOM 8885 O O . ILE B 1 564 ? 16.906 10.852 15.219 1 98 564 ILE B O 1
ATOM 8889 N N . SER B 1 565 ? 18.312 11.492 16.75 1 96 565 SER B N 1
ATOM 8890 C CA . SER B 1 565 ? 18.297 12.914 16.422 1 96 565 SER B CA 1
ATOM 8891 C C . SER B 1 565 ? 19.703 13.492 16.422 1 96 565 SER B C 1
ATOM 8893 O O . SER B 1 565 ? 20.688 12.758 16.5 1 96 565 SER B O 1
ATOM 8895 N N . GLU B 1 566 ? 19.797 14.781 16.203 1 93.25 566 GLU B N 1
ATOM 8896 C CA . GLU B 1 566 ? 21.109 15.445 16.234 1 93.25 566 GLU B CA 1
ATOM 8897 C C . GLU B 1 566 ? 21.672 15.469 17.656 1 93.25 566 GLU B C 1
ATOM 8899 O O . GLU B 1 566 ? 22.859 15.758 17.844 1 93.25 566 GLU B O 1
ATOM 8904 N N . ARG B 1 567 ? 20.906 15.078 18.641 1 92.69 567 ARG B N 1
ATOM 8905 C CA . ARG B 1 567 ? 21.344 15 20.031 1 92.69 567 ARG B CA 1
ATOM 8906 C C . ARG B 1 567 ? 21.734 13.57 20.406 1 92.69 567 ARG B C 1
ATOM 8908 O O . ARG B 1 567 ? 21.953 13.266 21.578 1 92.69 567 ARG B O 1
ATOM 8915 N N . GLY B 1 568 ? 21.734 12.734 19.359 1 94.56 568 GLY B N 1
ATOM 8916 C CA . GLY B 1 568 ? 21.969 11.32 19.609 1 94.56 568 GLY B CA 1
ATOM 8917 C C . GLY B 1 568 ? 20.688 10.508 19.719 1 94.56 568 GLY B C 1
ATOM 8918 O O . GLY B 1 568 ? 19.688 10.836 19.094 1 94.56 568 GLY B O 1
ATOM 8919 N N . VAL B 1 569 ? 20.781 9.383 20.453 1 95.88 569 VAL B N 1
ATOM 8920 C CA . VAL B 1 569 ? 19.609 8.547 20.688 1 95.88 569 VAL B CA 1
ATOM 8921 C C . VAL B 1 569 ? 18.812 9.086 21.875 1 95.88 569 VAL B C 1
ATOM 8923 O O . VAL B 1 569 ? 19.312 9.102 23 1 95.88 569 VAL B O 1
ATOM 8926 N N . LEU B 1 570 ? 17.641 9.492 21.609 1 94.62 570 LEU B N 1
ATOM 8927 C CA . LEU B 1 570 ? 16.812 10.109 22.641 1 94.62 570 LEU B CA 1
ATOM 8928 C C . LEU B 1 570 ? 16.016 9.047 23.406 1 94.62 570 LEU B C 1
ATOM 8930 O O . LEU B 1 570 ? 15.555 8.07 22.828 1 94.62 570 LEU B O 1
ATOM 8934 N N . CYS B 1 571 ? 15.891 9.234 24.641 1 90.06 571 CYS B N 1
ATOM 8935 C CA . CYS B 1 571 ? 14.922 8.461 25.422 1 90.06 571 CYS B CA 1
ATOM 8936 C C . CYS B 1 571 ? 13.609 9.227 25.562 1 90.06 571 CYS B C 1
ATOM 8938 O O . CYS B 1 571 ? 13.539 10.414 25.25 1 90.06 571 CYS B O 1
ATOM 8940 N N . VAL B 1 572 ? 12.648 8.578 26.047 1 89.75 572 VAL B N 1
ATOM 8941 C CA . VAL B 1 572 ? 11.312 9.148 26.141 1 89.75 572 VAL B CA 1
ATOM 8942 C C . VAL B 1 572 ? 11.32 10.328 27.109 1 89.75 572 VAL B C 1
ATOM 8944 O O . VAL B 1 572 ? 10.609 11.32 26.891 1 89.75 572 VAL B O 1
ATOM 8947 N N . GLU B 1 573 ? 12.109 10.227 28.094 1 91.69 573 GLU B N 1
ATOM 8948 C CA . GLU B 1 573 ? 12.195 11.305 29.078 1 91.69 573 GLU B CA 1
ATOM 8949 C C . GLU B 1 573 ? 12.711 12.586 28.438 1 91.69 573 GLU B C 1
ATOM 8951 O O . GLU B 1 573 ? 12.219 13.68 28.719 1 91.69 573 GLU B O 1
ATOM 8956 N N . GLU B 1 574 ? 13.68 12.453 27.625 1 93.06 574 GLU B N 1
ATOM 8957 C CA . GLU B 1 574 ? 14.227 13.609 26.922 1 93.06 574 GLU B CA 1
ATOM 8958 C C . GLU B 1 574 ? 13.203 14.203 25.969 1 93.06 574 GLU B C 1
ATOM 8960 O O . GLU B 1 574 ? 13.172 15.422 25.766 1 93.06 574 GLU B O 1
ATOM 8965 N N . ILE B 1 575 ? 12.438 13.367 25.359 1 94.62 575 ILE B N 1
ATOM 8966 C CA . ILE B 1 575 ? 11.375 13.82 24.484 1 94.62 575 ILE B CA 1
ATOM 8967 C C . ILE B 1 575 ? 10.344 14.617 25.281 1 94.62 575 ILE B C 1
ATOM 8969 O O . ILE B 1 575 ? 9.922 15.695 24.859 1 94.62 575 ILE B O 1
ATOM 8973 N N . VAL B 1 576 ? 10.016 14.148 26.422 1 93.25 576 VAL B N 1
ATOM 8974 C CA . VAL B 1 576 ? 9.055 14.82 27.297 1 93.25 576 VAL B CA 1
ATOM 8975 C C . VAL B 1 576 ? 9.602 16.172 27.719 1 93.25 576 VAL B C 1
ATOM 8977 O O . VAL B 1 576 ? 8.891 17.172 27.688 1 93.25 576 VAL B O 1
ATOM 8980 N N . ASP B 1 577 ? 10.844 16.156 28.094 1 94.12 577 ASP B N 1
ATOM 8981 C CA . ASP B 1 577 ? 11.484 17.391 28.531 1 94.12 577 ASP B CA 1
ATOM 8982 C C . ASP B 1 577 ? 11.477 18.438 27.422 1 94.12 577 ASP B C 1
ATOM 8984 O O . ASP B 1 577 ? 11.18 19.609 27.672 1 94.12 577 ASP B O 1
ATOM 8988 N N . THR B 1 578 ? 11.875 18 26.297 1 92.75 578 THR B N 1
ATOM 8989 C CA . THR B 1 578 ? 11.898 18.891 25.156 1 92.75 578 THR B CA 1
ATOM 8990 C C . THR B 1 578 ? 10.5 19.406 24.844 1 92.75 578 THR B C 1
ATOM 8992 O O . THR B 1 578 ? 10.32 20.594 24.531 1 92.75 578 THR B O 1
ATOM 8995 N N . SER B 1 579 ? 9.555 18.562 24.891 1 93.38 579 SER B N 1
ATOM 8996 C CA . SER B 1 579 ? 8.156 18.906 24.641 1 93.38 579 SER B CA 1
ATOM 8997 C C . SER B 1 579 ? 7.664 19.938 25.641 1 93.38 579 SER B C 1
ATOM 8999 O O . SER B 1 579 ? 7 20.906 25.266 1 93.38 579 SER B O 1
ATOM 9001 N N . MET B 1 580 ? 8.031 19.812 26.859 1 93.5 580 MET B N 1
ATOM 9002 C CA . MET B 1 580 ? 7.613 20.719 27.922 1 93.5 580 MET B CA 1
ATOM 9003 C C . MET B 1 580 ? 8.281 22.078 27.766 1 93.5 580 MET B C 1
ATOM 9005 O O . MET B 1 580 ? 7.648 23.125 27.953 1 93.5 580 MET B O 1
ATOM 9009 N N . ALA B 1 581 ? 9.508 22.016 27.484 1 92.69 581 ALA B N 1
ATOM 9010 C CA . ALA B 1 581 ? 10.227 23.266 27.25 1 92.69 581 ALA B CA 1
ATOM 9011 C C . ALA B 1 581 ? 9.609 24.047 26.094 1 92.69 581 ALA B C 1
ATOM 9013 O O . ALA B 1 581 ? 9.516 25.281 26.156 1 92.69 581 ALA B O 1
ATOM 9014 N N . LEU B 1 582 ? 9.312 23.297 25.109 1 91.44 582 LEU B N 1
ATOM 9015 C CA . LEU B 1 582 ? 8.672 23.922 23.953 1 91.44 582 LEU B CA 1
ATOM 9016 C C . LEU B 1 582 ? 7.328 24.547 24.344 1 91.44 582 LEU B C 1
ATOM 9018 O O . LEU B 1 582 ? 6.98 25.625 23.875 1 91.44 582 LEU B O 1
ATOM 9022 N N . TRP B 1 583 ? 6.625 23.875 25.094 1 91.25 583 TRP B N 1
ATOM 9023 C CA . TRP B 1 583 ? 5.332 24.359 25.562 1 91.25 583 TRP B CA 1
ATOM 9024 C C . TRP B 1 583 ? 5.48 25.688 26.297 1 91.25 583 TRP B C 1
ATOM 9026 O O . TRP B 1 583 ? 4.672 26.609 26.094 1 91.25 583 TRP B O 1
ATOM 9036 N N . GLU B 1 584 ? 6.445 25.812 27.078 1 92.81 584 GLU B N 1
ATOM 9037 C CA . GLU B 1 584 ? 6.715 27.062 27.797 1 92.81 584 GLU B CA 1
ATOM 9038 C C . GLU B 1 584 ? 7.066 28.188 26.844 1 92.81 584 GLU B C 1
ATOM 9040 O O . GLU B 1 584 ? 6.617 29.328 27.016 1 92.81 584 GLU B O 1
ATOM 9045 N N . SER B 1 585 ? 7.836 27.812 25.922 1 93.25 585 SER B N 1
ATOM 9046 C CA . SER B 1 585 ? 8.219 28.812 24.922 1 93.25 585 SER B CA 1
ATOM 9047 C C . SER B 1 585 ? 7.012 29.297 24.125 1 93.25 585 SER B C 1
ATOM 9049 O O . SER B 1 585 ? 6.891 30.484 23.828 1 93.25 585 SER B O 1
ATOM 9051 N N . ILE B 1 586 ? 6.172 28.359 23.766 1 93.12 586 ILE B N 1
ATOM 9052 C CA . ILE B 1 586 ? 4.957 28.688 23.031 1 93.12 586 ILE B CA 1
ATOM 9053 C C . ILE B 1 586 ? 4.086 29.625 23.859 1 93.12 586 ILE B C 1
ATOM 9055 O O . ILE B 1 586 ? 3.553 30.609 23.328 1 93.12 586 ILE B O 1
ATOM 9059 N N . ASP B 1 587 ? 3.971 29.359 25.062 1 92.44 587 ASP B N 1
ATOM 9060 C CA . ASP B 1 587 ? 3.174 30.203 25.953 1 92.44 587 ASP B CA 1
ATOM 9061 C C . ASP B 1 587 ? 3.771 31.594 26.062 1 92.44 587 ASP B C 1
ATOM 9063 O O . ASP B 1 587 ? 3.039 32.594 26.109 1 92.44 587 ASP B O 1
ATOM 9067 N N . ARG B 1 588 ? 5.012 31.641 26.141 1 92.5 588 ARG B N 1
ATOM 9068 C CA . ARG B 1 588 ? 5.695 32.938 26.25 1 92.5 588 ARG B CA 1
ATOM 9069 C C . ARG B 1 588 ? 5.484 33.781 25 1 92.5 588 ARG B C 1
ATOM 9071 O O . ARG B 1 588 ? 5.289 34.969 25.094 1 92.5 588 ARG B O 1
ATOM 9078 N N . ILE B 1 589 ? 5.547 33.125 23.859 1 95 589 ILE B N 1
ATOM 9079 C CA . ILE B 1 589 ? 5.531 33.844 22.594 1 95 589 ILE B CA 1
ATOM 9080 C C . ILE B 1 589 ? 4.09 34.094 22.156 1 95 589 ILE B C 1
ATOM 9082 O O . ILE B 1 589 ? 3.762 35.188 21.688 1 95 589 ILE B O 1
ATOM 9086 N N . PHE B 1 590 ? 3.217 33.062 22.359 1 93.44 590 PHE B N 1
ATOM 9087 C CA . PHE B 1 590 ? 1.883 33.188 21.781 1 93.44 590 PHE B CA 1
ATOM 9088 C C . PHE B 1 590 ? 0.833 33.344 22.875 1 93.44 590 PHE B C 1
ATOM 9090 O O . PHE B 1 590 ? -0.333 33.625 22.578 1 93.44 590 PHE B O 1
ATOM 9097 N N . GLY B 1 591 ? 1.139 33.188 24.094 1 89.38 591 GLY B N 1
ATOM 9098 C CA . GLY B 1 591 ? 0.175 33.188 25.172 1 89.38 591 GLY B CA 1
ATOM 9099 C C . GLY B 1 591 ? -0.596 34.5 25.281 1 89.38 591 GLY B C 1
ATOM 9100 O O . GLY B 1 591 ? -1.79 34.5 25.578 1 89.38 591 GLY B O 1
ATOM 9101 N N . GLY B 1 592 ? 0.056 35.594 24.984 1 86.38 592 GLY B N 1
ATOM 9102 C CA . GLY B 1 592 ? -0.552 36.906 25.141 1 86.38 592 GLY B CA 1
ATOM 9103 C C . GLY B 1 592 ? -1.355 37.344 23.922 1 86.38 592 GLY B C 1
ATOM 9104 O O . GLY B 1 592 ? -1.937 38.438 23.922 1 86.38 592 GLY B O 1
ATOM 9105 N N . LEU B 1 593 ? -1.384 36.5 22.938 1 87.56 593 LEU B N 1
ATOM 9106 C CA . LEU B 1 593 ? -2.123 36.875 21.734 1 87.56 593 LEU B CA 1
ATOM 9107 C C . LEU B 1 593 ? -3.627 36.75 21.969 1 87.56 593 LEU B C 1
ATOM 9109 O O . LEU B 1 593 ? -4.094 35.812 22.609 1 87.56 593 LEU B O 1
#

Solvent-accessible surface area (backbone atoms only — not comparable to full-atom values): 63156 Å² total; per-residue (Å²): 137,82,80,76,78,76,78,74,75,75,83,77,78,73,82,57,50,77,46,45,29,27,36,38,36,42,28,42,68,38,84,89,80,65,43,67,29,31,44,37,31,26,28,16,84,79,43,93,68,66,56,65,20,31,33,51,58,58,39,68,52,50,90,84,38,91,38,62,68,52,26,40,52,51,41,39,29,68,44,24,61,40,48,78,89,35,41,42,85,67,31,67,17,77,56,47,76,46,76,41,74,92,76,41,33,32,37,36,38,38,25,34,26,28,34,53,73,59,61,77,79,59,61,44,71,38,79,56,38,74,50,68,48,78,37,56,59,85,70,47,42,90,76,47,78,62,42,40,88,61,48,32,61,47,46,44,44,44,42,51,49,71,76,30,32,66,69,16,34,51,50,46,52,53,50,27,51,46,47,56,64,54,79,83,64,45,43,69,57,49,22,52,50,48,46,51,47,48,49,58,28,55,74,44,39,63,53,80,95,47,55,47,67,58,45,48,49,50,49,44,49,51,50,48,42,52,25,65,46,14,38,54,72,36,20,26,24,27,39,43,54,45,48,56,51,48,50,53,32,50,52,50,62,69,63,50,86,56,74,86,42,34,67,55,51,50,53,53,39,48,51,49,44,51,52,53,51,55,58,58,71,64,48,56,59,46,53,42,27,16,50,36,48,45,52,50,45,48,74,76,47,45,68,34,56,75,71,64,46,56,50,26,33,32,37,53,41,52,44,72,53,48,52,48,22,54,48,42,32,54,53,72,44,79,53,28,36,37,36,28,30,24,27,28,66,79,76,33,32,13,45,35,38,56,33,62,74,64,38,60,71,55,55,54,51,47,48,57,67,62,62,65,84,73,76,78,75,81,76,74,84,70,83,70,88,70,83,76,83,80,79,79,74,85,74,84,74,82,80,71,80,73,77,74,71,75,72,51,64,76,76,31,37,40,97,85,65,44,54,22,36,34,38,36,37,30,51,43,22,33,31,22,80,66,52,17,55,81,40,44,31,38,48,39,60,52,33,27,29,40,33,80,45,27,31,31,22,57,30,32,50,53,32,34,52,55,19,26,48,51,51,30,62,70,67,76,53,90,65,69,50,42,30,37,34,42,37,58,69,47,19,47,21,46,76,64,61,71,86,72,53,67,78,54,63,74,46,38,60,67,56,47,53,63,40,52,32,84,89,47,55,71,62,32,28,50,17,39,56,60,52,53,54,26,71,77,63,41,66,55,64,25,32,29,52,48,49,53,37,58,51,55,41,73,35,60,37,91,70,49,74,42,36,36,15,57,88,28,76,50,51,58,66,57,43,32,50,53,8,49,54,47,41,52,50,46,44,69,65,50,56,84,99,137,82,79,75,76,75,77,73,75,76,81,78,76,73,82,56,49,77,44,45,30,26,36,36,35,41,28,41,70,38,86,89,78,65,44,67,29,31,44,36,28,27,28,17,83,78,44,92,68,67,57,67,20,30,33,51,58,59,42,65,52,50,90,83,38,90,38,61,65,52,26,40,52,51,40,40,28,67,45,24,62,40,46,79,90,34,39,40,86,66,32,66,17,76,58,47,76,47,77,41,73,93,76,42,34,32,35,36,40,38,26,34,27,28,34,54,73,59,62,76,79,60,61,44,70,37,80,58,39,74,52,70,48,77,39,54,60,85,72,47,42,89,78,46,77,61,41,39,88,64,47,32,60,45,46,45,45,44,42,50,47,71,77,30,33,66,68,16,34,52,50,44,52,54,49,25,52,45,48,55,66,53,80,84,62,46,43,69,59,50,22,54,48,49,48,51,47,46,48,58,27,54,74,43,38,64,55,81,94,47,53,46,68,59,44,49,50,49,49,43,49,51,50,47,43,52,26,66,48,14,37,53,71,36,19,27,23,28,38,43,52,45,48,54,50,48,49,52,33,52,54,51,60,68,64,50,86,58,75,85,43,36,66,54,49,48,53,52,38,49,51,48,46,51,51,53,51,55,57,58,70,63,50,56,60,46,53,42,25,17,51,36,49,45,53,50,46,47,73,74,48,46,67,35,57,75,71,65,46,54,51,26,34,33,37,53,40,54,44,71,53,48,52,46,22,53,48,43,34,57,53,75,44,81,52,27,36,37,37,27,30,23,28,27,64,80,75,34,31,14,46,34,38,55,34,62,73,64,39,60,71,56,54,53,52,48,49,56,68,64,65,65,84,73,78,77,76,79,76,72,83,74,81,81,82,78,83,80,81,81,80,79,74,85,73,85,75,80,80,74,79,76,76,74,72,76,72,52,64,75,75,31,37,40,97,85,65,43,53,25,34,33,37,35,38,30,51,42,23,32,29,22,81,66,51,16,56,80,38,45,32,36,48,40,58,53,33,25,27,39,34,82,47,28,32,31,22,57,29,33,50,53,31,34,51,54,19,25,48,52,52,31,61,70,66,74,52,90,65,69,50,43,30,37,32,42,38,60,69,47,18,46,22,47,76,64,61,71,86,72,52,66,78,51,62,73,46,38,61,68,55,48,52,63,40,53,33,84,88,48,53,71,62,32,28,51,18,39,56,60,51,53,54,26,71,76,64,42,65,55,63,25,32,28,52,48,48,53,35,58,51,57,41,73,34,60,39,91,72,49,72,44,36,36,14,56,88,30,75,53,50,58,67,56,41,32,50,52,8,49,53,47,41,52,49,46,43,69,63,51,57,84,102

InterPro domains:
  IPR000086 NUDIX hydrolase domain [PF00293] (19-151)
  IPR000086 NUDIX hydrolase domain [PS51462] (17-157)
  IPR000649 Initiation factor 2B-related [PF01008] (423-570)
  IPR015797 NUDIX hydrolase-like domain superfamily [SSF55811] (16-157)
  IPR037171 NagB/RpiA transferase-like [SSF100950] (124-584)
  IPR042529 Initiation factor 2B-like, C-terminal [G3DSA:3.40.50.10470] (307-588)

Radius of gyration: 38.19 Å; Cα contacts (8 Å, |Δi|>4): 2163; chains: 2; bounding box: 137×143×116 Å

Nearest PDB structures (foldseek):
  2b0v-assembly1_A  TM=8.067E-01  e=1.669E-06  Nitrosomonas europaea
  5qhg-assembly1_A  TM=8.006E-01  e=5.846E-06  Homo sapiens
  5t3p-assembly1_A  TM=7.208E-01  e=3.291E-06  Homo sapiens
  5qgk-assembly1_A  TM=6.847E-01  e=2.670E-06  Homo sapiens
  3dup-assembly1_B  TM=7.595E-01  e=7.562E-05  Rhodospirillum rubrum ATCC 11170

Foldseek 3Di:
DPPPPPDDPPDPLPQFAEFEKEFEWEWEQDPVPRAIWTKWFAFDPVDDPDHRFTGGQMDTDDPPQLDNVSVVQVSQCVFFVDHPVFKDWQFWFDWDWDDDSVVRHIYTYTYTYIYTPDDPVSGDGDPGTDDMDIDHLLPDDCPNPRHDPCRNVSSCRGQVCNFFPDVLSVLLSVLLVCLAPDPPDALLVSLLSLLVSLLVSLLRGDFPPDWQVSSLLSSLSSLVRCQGRRHVLLNLLNLLLSLVLSVVLVVVLVPPPDDRGNVVSSVSSSVSSVVSSVVSVVVPFLLLLLVLLLVVCCVPVVCCLVVVDAAEEEEEADDPSVLSNVLLCLQPHSHFHEYEYALAPDVRRSVVSVVSSVDLVSNVVSNVVNPPDPPPPPPDDPDPDDDDDDPDDDDDPDPPPPPPPVPRPPSQADPVRDGSYHYDYDHLVCLACRRLAPHQEYEYEASAAELQRKGKGFPSSQVNLVRNQVNVVVVVDPRGRAYEYRYALSRQAAHDDPSPNDWDWPFCPSVLCVQCDPVDDPVSNVVSVVLVVLVVVADDPNDGDGGTHTTIDIDHNVSHDWYGGSVHTDDSVVSNVSNHVSVVSCCVSNVVD/DPPPPPDPDPDPLPQFAEFEKEFEWEWEQDPVPRAIWIKWFAFDPVDDPDHRFTGGQMDTDDPPQLDNVSVVQVSQCVFFVDHPVFKDWQFWFDWDWDDDSVVRHIYTYTYTYIYTPDDPVSGDGDPGTDDMDIDHLLPDDPPNPRHDPCRNVSSCRGQVCNFFPDVLSVLLSVLLVCLAPDPPDALLVSLLSLLVSLLVSLLRGDFPPDWQVSSLLSSLSSLVRCQGRRHVLLNLLNLLLSLVLSVVLVVVLVPPPDDRGNVVSSVSSSVSSVVSSVVSVVVVFLLLLLVLLLVVCCVPVVCCLVVVDAAEEEEEADDPSVLSNVLLCLQPHSHFHEYEYALAPDVRRSVVSVVSSVDLVSNVVSNVVPPPDPPPPPPPDPDDDDDDPDPDDDDDPDPPPPPPPVPRPPSQADPVRHGSYHYDYDHLVCLACRRLAPHQEYEYEASAAELQRKGKGFPSSQVNLVRNQVNVVVVVDPRGRAYEYRYALSRQAAHDDCSPNDWDWPFCPSVLCVQCDPVDDPVSNVVSVVLVVLVPVADDPNDGDGGTHTTIDIDHNVSHDWYGGSVHTDDSVVSNVSNHVSVVSCCVSNVVD

Sequence (1186 aa):
MSSTQQESPPSSQRPLTKRSVVSCFIFKTDQTDGRARVALFRRSGKVRTYQHLLAPISGSVDKSDASPLAAAWRELQEETQLTQADLELLRHGKGYKFTDLSIGREWTIYPFAFRLLRDDAAVRLDWEHDEWGWHDPLQIGDDFSDGVPRLAESLRRVWFEMDIGAAAARLLDAGLARLQTDHQIGARQLADFALRLLRDVMLQIRCEGVDCERWWASVCAVAWHIWKNGRESMGAAIMAVLVRALEEVDGRLRSESTEESVQAWQNLAAEVLEKAVKLREGHTSGAVVAEAFASYLGKHFGPRLQTRQPITVLTLSESSTIALALQHVVANTGFALDLRILESRPLFEGVSLAASLTDKMLISQAALGGAGTEKETKESEEAHVSGSAKIDNHGGGGGGGTETTTETPDSWRRWDGSPKLSITLYSDAAAALAAAQGVDLVVIGADRISASGAVSNKTGSLPAILSARHVAGQRGGHQEVRVVVVSESDKIAPPDDPSEHVVEDNGGEQLRRAWAADFNSERVKGAAEQLSRFAVDGAVNGIKVSVSNIFFEWVPPELIDSYISERGVLCVEEIVDTSMALWESIDRIFGGLMSSTQQESPPSSQRPLTKRSVVSCFIFKTDQTDGRARVALFRRSGKVRTYQHLLAPISGSVDKSDASPLAAAWRELQEETQLTQADLELLRHGKGYKFTDLSIGREWTIYPFAFRLLRDDAAVRLDWEHDEWGWHDPLQIGDDFSDGVPRLAESLRRVWFEMDIGAAAARLLDAGLARLQTDHQIGARQLADFALRLLRDVMLQIRCEGVDCERWWASVCAVAWHIWKNGRESMGAAIMAVLVRALEEVDGRLRSESTEESVQAWQNLAAEVLEKAVKLREGHTSGAVVAEAFASYLGKHFGPRLQTRQPITVLTLSESSTIALALQHVVANTGFALDLRILESRPLFEGVSLAASLTDKMLISQAALGGAGTEKETKESEEAHVSGSAKIDNHGGGGGGGTETTTETPDSWRRWDGSPKLSITLYSDAAAALAAAQGVDLVVIGADRISASGAVSNKTGSLPAILSARHVAGQRGGHQEVRVVVVSESDKIAPPDDPSEHVVEDNGGEQLRRAWAADFNSERVKGAAEQLSRFAVDGAVNGIKVSVSNIFFEWVPPELIDSYISERGVLCVEEIVDTSMALWESIDRIFGGL

Secondary structure (DSSP, 8-state):
--------------PPEEEEEEEEEEEEE-TTT--EEEEEEEEPTTSSSSTT-EE-EEEE--TT-SSHHHHHHHHHHHHH---TTTEEEEEE---EEEEEGGGTEEEEEEEEEEEE-S-GGG----TTEEEEEEE-GGG--TT-TTB-TTHHHHHHTT-THHHH-HHHHHHHHHHHHHHHH--SS-HHHHHHHHHHHHHHHHTTS--TT--HHHHHHHHHHHHHHHHHHS-GGGHHHHHHHHHHHHHHHHHHHHHS---S-HHHHHHHHHHHHHHHHHHHHTTHHHHHHHHHHHHHHHHHHTHHHHH-PPEEEEEES--HHHHHHHHHHHHHSS--EEEEEE--TTTTHHHHHHHHHH-HHHHHHHHHHT---------------------------------------GGGB-TTS-BSEEEEEE-GGGTTTTTTTT--EEEE--SEE-TTS-EEEETTHHHHHHHHHHHHHHT-SS-PPEEEEE--GGGBPPS--GGGSPP-B--THHHHHHHTSTTS-HHHHHHHHHHHHHHHH-EETTEEEEE--B-EEEEPGGG--EEEETTEEEPHHHHHHHHHHHHHHHHHHHTT-/--------------PPEEEEEEEEEEEEE-TTT--EEEEEEEEPTTSSSSTT-EE-EEEE--TT-SSHHHHHHHHHHHHH---TTTEEEEEEPPPEEEEEGGGTEEEEEEEEEEEE-S-GGG----TTEEEEEEE-GGG--TT-TTB-TTHHHHHHTT-THHHH-HHHHHHHHHHHHHHHH--SS-HHHHHHHHHHHHHHHHTTS--TT--HHHHHHHHHHHHHHHHHHS-GGGHHHHHHHHHHHHHHHHHHHHHS---S-HHHHHHHHHHHHHHHHHHHHTTHHHHHHHHHHHHHHHHHHTHHHHH-PPEEEEEES--HHHHHHHHHHHHHSS--EEEEEE--TTTTHHHHHHHHHH-HHHHHHHHHHT---------------------------------------GGGB-TTS-BSEEEEEE-GGGTTTTTTTT--EEEE--SEE-TTS-EEEETTHHHHHHHHHHHHHHT--S-PPEEEEE--GGGBPPS--GGGSPP-B--THHHHHHHTSTTS-HHHHHHHHHHHHHHHH-EETTEEEEE--B-EEEEPGGG--EEEETTEEEPHHHHHHHHHHHHHHHHHHHTT-